Protein AF-G3IBC7-F1 (afdb_monomer)

pLDDT: mean 73.55, std 16.05, range [21.62, 95.5]

Organism: Cricetulus griseus (NCBI:txid10029)

Secondary structure (DSSP, 8-state):
--SSSS-S---TT--S--TT----HHHHHHHHHHHHHHHHHHHHHHHHHHHHHHS-TTTHHHHHHHHHHHHHHHHHHHHHHHHHHHHHS-HHHHHHIIIIIHHHHHHHHHHHHHHHHHH--SHHHHHHHHHHHHHHTSGGGGG-PPPHHHHHHTT-HHHHHHHHHHHHHHTT----S-SS-HHHHHHHHHSPP----GGGGGTSHHHHHHHHHHHHHHHHHHHHHHHHHHSGGGSSS-HHHHHHHHHHTHHHHHHHHHHHHHHS-HHHHHHHHHHHHHHHHHHGGGS-TT-HHHHHHHHHHHHHHHHHHHHHHHHHHHHHS-HHHHHHHHHHHHHHHHHHHHHHHHHHHGGGT-TTHHHHHHHHHHHHHHHHHTTSPP-TTSPPP-SGGGPPPP-------THHHHTTHHHHT----EEE---TTS---HHHHHSSS-EEEETTEEEE-SSEEE-HHHHHHHHHTTPPBTTTB-GGGSPEEE-SS-EEE--SS-SB-HHHHTT-SGGGTTHHHHHHHHHHHHHHHHHHHHHHHHHHH-HHHHHHHHHHHHHHHHHHHTT--SHHHHHHHHHHHHHHHHHHHHHHHHHHHHHS-HHHHHHIIIIIHHHHHHHHHHHHHHHHHH--BHHHHHHHHHHHHHHHTTHHHHPPPPHHHHHHTT-HHHHHHHHHHHHHHHT----S-SS-HHHHHHTTS--------TTHHHHSHHHHHHHHHHHHHHHHHHHHHHHHHHHGGGSSS-HHHHHHHHHHTHHHHHHHHHHHHHHS-HHHHHHHHHHHHHHHHHHGGGS-TT-HHHHHHHHHHHHHHHHHHHHHHHHHHHHHS-TTTHHHHHHHHHHHHHHHHHHHHHHHHHHHTT-HHHHHHHHHHHHHHHHHHHHHHHHHHHHHHHTT-

Foldseek 3Di:
DVVPDDDPDDPPPPPDDDPFDQQDPLLVVLLVLLLLLLLLLLLLLLLLVCLQVQDDPVCSVVSNVVSVVSNVVSVVCVLVSLVLSLLPHDPVVNLCCLQPRNQLSSLVSLLCNLVLCVVCVRSVVSSVVSCVVNVVSPCSVVSDQGRLVVCVVVLVNVSSVVVVVVSCVVVVHDDDPDPDDVVVSVVSVPDDDDDDDLCVCCVDPQSVVVLVLLLLLLQLLLLLQLLLLVCQCVQPDDSSVSSNLLSVLLNVLSVVLSVCVVPHWLLLLLLVLLLQLLVLLQCLVVDDPVPSVVSSVSSSSSNSSSSSSNSSSLVVLLQQDAPNCSSSSSVSSNVSSVNSNVCNVVLSVVCVVPVSRSSNVSSVSSNVSSVSSNQDDIRPPDDRHNDPVPGAGTDDDDAAQLLQLLLLLLQQLDAADKAQDDDPVQPADPQCVVQQFAWDQDPNDTDTDHFKGFDSVVRSVCRVVVHGAPPRDDSVPTDMDTRPVAMDGDPPQFVDHPCRLAVCDDVNVVLSLQLQLLLLLLLLQLLVVLVVCCLVVFLLVSLLVLLCQLLVLLLVLLVDPDSVSNSVSSSSNSSSSNSNLVSVLVLLLLPDDPVVNVCCQQQVNQLSNLVSLLVNLVLCRVHRHSSVSSVVSSVSSVVCNVCSVVRDTRLVSCVVVVVNVSSVVVVVVVCVSVVHDDDPDPDDPVVVVVVPPCPPLPPDDLCNCCVDPLSNLVLVLLLLLLLLLLLLQLLLQSLQCVQPDDSSVSSNLLSVL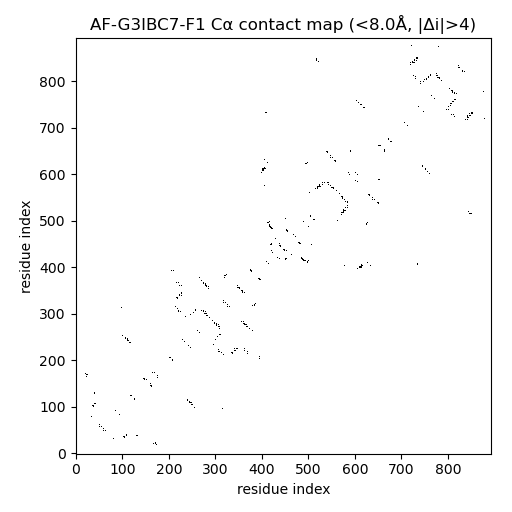LNVLSVVLVVCVVPPDLLCQLLVLLCQLLVLLVCLVVDDPVCSVVNSVSSSSNSSSSSSNNSSSLVVQLPVDDPSCSVVSSSVSNSSSSVSSSCNSVLSVVCVVPPVPVSSVVSNVSSVSNSVSSVVVVVSVVVCVVVPD

Radius of gyration: 34.57 Å; Cα contacts (8 Å, |Δi|>4): 1090; chains: 1; bounding box: 104×46×98 Å

Solvent-accessible surface area (backbone atoms only — not comparable to full-atom values): 47831 Å² total; per-residue (Å²): 133,86,87,78,81,85,78,97,81,74,73,97,78,83,82,80,76,80,96,80,73,87,70,58,68,73,48,49,58,51,43,55,54,56,36,53,44,45,17,34,49,41,37,43,50,57,51,53,69,53,40,74,80,71,40,60,84,92,49,28,69,59,54,47,48,53,46,48,53,57,44,47,57,54,56,64,48,46,60,53,52,57,47,48,50,46,75,72,40,54,81,79,52,27,56,48,42,68,39,46,49,56,49,42,30,36,22,50,21,42,36,47,45,36,57,52,49,68,77,38,73,51,67,68,61,34,52,50,64,47,45,51,59,46,60,71,43,56,71,52,60,83,73,59,78,80,55,48,68,56,28,48,76,70,69,39,50,70,63,25,49,53,53,52,53,53,50,27,60,73,68,74,43,90,72,70,96,72,88,70,60,72,69,59,55,53,54,58,70,70,55,80,81,80,86,81,56,74,70,58,51,59,69,44,72,62,49,28,50,55,46,54,53,42,26,51,47,33,15,51,49,27,22,42,43,45,23,56,65,66,39,35,66,79,44,86,75,59,47,50,59,42,40,25,51,62,16,54,42,41,43,59,18,33,53,49,38,50,55,47,67,73,78,50,55,51,36,60,50,45,17,49,31,19,37,50,9,10,51,38,25,49,51,46,76,76,58,59,84,90,48,51,69,57,46,52,50,34,50,49,53,14,48,26,18,36,48,20,33,58,60,48,47,62,56,52,48,51,50,64,33,22,66,86,48,22,66,57,48,50,49,53,24,49,54,31,21,50,56,16,49,70,51,10,62,60,44,43,53,43,31,79,83,37,76,58,49,31,39,46,56,41,10,52,52,30,34,51,46,17,58,55,37,64,40,52,57,74,53,61,96,53,82,71,28,66,45,85,86,62,48,76,66,65,64,86,80,90,74,76,44,61,24,36,68,74,56,44,58,60,64,36,55,37,77,63,62,57,33,56,43,78,64,84,85,59,80,57,48,73,66,49,64,72,59,41,43,50,71,39,79,56,96,92,40,82,40,70,38,57,58,42,25,47,41,61,73,63,51,41,52,41,38,73,72,69,54,48,77,73,76,76,40,69,68,87,78,56,61,71,36,66,50,83,80,41,70,44,69,49,60,86,81,39,75,41,25,59,27,71,75,69,62,39,50,68,98,37,37,68,52,48,40,46,42,55,21,38,21,29,50,17,29,44,52,16,51,60,52,40,52,59,47,24,74,73,69,35,36,48,58,45,24,53,53,22,44,49,46,20,32,51,34,44,53,55,42,54,69,48,87,47,72,67,58,31,38,54,33,41,17,48,22,21,18,14,51,40,22,31,53,51,30,48,51,52,39,49,47,59,66,40,54,82,74,56,25,54,48,40,69,60,46,46,59,53,44,36,24,26,52,16,31,37,49,37,34,57,50,47,69,78,35,36,37,41,52,62,35,45,51,61,63,32,50,64,50,61,62,50,58,64,44,63,82,72,57,75,67,36,41,60,59,29,46,78,70,69,40,46,72,61,23,48,54,53,51,49,52,49,27,62,69,72,73,44,87,69,66,96,68,88,70,65,72,70,69,55,60,66,70,61,57,82,74,70,77,73,80,78,51,82,65,61,50,62,67,43,72,68,51,26,53,53,48,53,44,44,28,54,44,33,20,46,52,28,24,52,48,46,23,54,64,60,39,32,62,77,45,83,74,59,42,50,59,42,40,28,51,57,21,54,41,40,45,61,18,40,53,50,38,56,50,34,62,75,78,38,63,60,67,59,43,43,52,49,24,40,50,47,18,47,56,40,57,71,50,53,83,75,56,61,88,85,47,52,68,58,54,52,53,41,54,45,49,20,51,25,15,41,47,22,29,55,65,49,45,65,58,52,48,47,68,77,35,60,83,92,52,14,68,60,51,44,49,54,25,51,52,35,18,33,55,19,41,32,49,12,43,54,56,44,56,51,47,74,71,76,37,70,73,55,50,60,48,49,53,48,48,49,38,51,47,41,53,50,42,50,51,47,51,53,48,51,51,50,49,44,67,71,65,74,116

Sequence (893 aa):
RELLQSNPYTGPSCLFYPSFVSPELFYISTLLVMVGKFGITSAYSMVYVYTAELYPTVVRNMGVGVSSTASRLGSILSPYFVYLGTEILSKSVRIIFSTLGVCTFFAIGYMVLPLFAYFIRDWQMLLLALTLPGVLCVPLWWFIPESPRWLISQRRFEEAEQIIQKAAKMNSIVAPTVIFDPLELQELNSLKQQKVFILDLFKTRNIATITVMSVMLWMLTSVGYFALSLNVPNLHGDIYLNCFLSGLIEVPAYFTAWLLLRKLPRRYIIAGVLFWGGGVLLLVQVVPEDYSFVSIGLVMLGKFGVTSAFSMLYVFTAELYPTLVRNMAVGTTSMASRVGSIIAPYFVYLGAYNRLLPYIVMGSLTVLIGIITLFFPESFGVALPENLEQMQKVRGASIIPNGFTGLSAVFLTASPEYRCLVPDTVNLSSAWRNHSIPLETKDGRQVPQKCRRYRLDTIANFSALGLEPGVDVDLEQLEQESCLDGWEYSKEIFLSTIVTEWDLVCQNDWKAPFTTSCFYVGVLLGSFISGQLSDRFGRKNVLFLTIGIHTGCSFLQVFSVSYEMFTALFTLVGLGHISNYVAAFVLGTEILSKSIRIIFATLGVCIFFAFGFMVLPLFAYFIRDWRMLQLAITMPGVLCAALWWFIPESPRWLVSQGRIKEAEVIIRRAAKTNGIVAPSTIFDVNEQEEDQNPKKAQSHHIFDLIRTGNIRILTIMSIILWLTISVGYFGLSLATPTLNGNIYLNCFLSAAVEVPAYVLAWLLLQHVTRRYSMAGSLFLGGSVLVLLPLVPSDYNFVSIGLVMLEKFGVTSAYSMLYVFTAELYPTLVRNMAVGITSMASRVGSIIAPYFVYLGEMHLVLSLNLLICLCFCMCVCAFVCVCVCVCVCVWCGV

Nearest PDB structures (foldseek):
  8sdz-assembly1_A  TM=9.045E-01  e=1.743E-19  Rattus norvegicus
  8sdy-assembly1_A  TM=8.748E-01  e=3.682E-18  Rattus norvegicus
  8sc3-assembly1_A  TM=8.742E-01  e=1.997E-17  Homo sapiens
  8sc6-assembly1_A  TM=8.751E-01  e=1.925E-17  Homo sapiens
  8wjq-assembly1_A  TM=7.932E-01  e=4.211E-19  Homo sapiens

Mean predicted aligned error: 17.08 Å

Structure (mmCIF, N/CA/C/O backbone):
data_AF-G3IBC7-F1
#
_entry.id   AF-G3IBC7-F1
#
loop_
_atom_site.group_PDB
_atom_site.id
_atom_site.type_symbol
_atom_site.label_atom_id
_atom_site.label_alt_id
_atom_site.label_comp_id
_atom_site.label_asym_id
_atom_site.label_entity_id
_atom_site.label_seq_id
_atom_site.pdbx_PDB_ins_code
_atom_site.Cartn_x
_atom_site.Cartn_y
_atom_site.Cartn_z
_atom_site.occupancy
_atom_site.B_iso_or_equiv
_atom_site.auth_seq_id
_atom_site.auth_comp_id
_atom_site.auth_asym_id
_atom_site.auth_atom_id
_atom_site.pdbx_PDB_model_num
ATOM 1 N N . ARG A 1 1 ? -54.655 -15.173 30.328 1.00 24.83 1 ARG A N 1
ATOM 2 C CA . ARG A 1 1 ? -54.856 -14.520 31.647 1.00 24.83 1 ARG A CA 1
ATOM 3 C C . ARG A 1 1 ? -53.629 -14.632 32.565 1.00 24.83 1 ARG A C 1
ATOM 5 O O . ARG A 1 1 ? -53.531 -13.809 33.455 1.00 24.83 1 ARG A O 1
ATOM 12 N N . GLU A 1 2 ? -52.659 -15.518 32.300 1.00 21.62 2 GLU A N 1
ATOM 13 C CA . GLU A 1 2 ? -51.397 -15.626 33.074 1.00 21.62 2 GLU A CA 1
ATOM 14 C C . GLU A 1 2 ? -50.178 -14.879 32.484 1.00 21.62 2 GLU A C 1
ATOM 16 O O . GLU A 1 2 ? -49.084 -14.968 33.020 1.00 21.62 2 GLU A O 1
ATOM 21 N N . LEU A 1 3 ? -50.339 -14.079 31.422 1.00 23.02 3 LEU A N 1
ATOM 22 C CA . LEU A 1 3 ? -49.256 -13.245 30.858 1.00 23.02 3 LEU A CA 1
ATOM 23 C C . LEU A 1 3 ? -49.231 -11.800 31.405 1.00 23.02 3 LEU A C 1
ATOM 25 O O . LEU A 1 3 ? -48.500 -10.963 30.889 1.00 23.02 3 LEU A O 1
ATOM 29 N N . LEU A 1 4 ? -50.034 -11.487 32.430 1.00 24.98 4 LEU A N 1
ATOM 30 C CA . LEU A 1 4 ? -50.280 -10.112 32.898 1.00 24.98 4 LEU A CA 1
ATOM 31 C C . LEU A 1 4 ? -49.642 -9.753 34.256 1.00 24.98 4 LEU A C 1
ATOM 33 O O . LEU A 1 4 ? -49.975 -8.709 34.803 1.00 24.98 4 LEU A O 1
ATOM 37 N N . GLN A 1 5 ? -48.738 -10.567 34.819 1.00 25.58 5 GLN A N 1
ATOM 38 C CA . GLN A 1 5 ? -48.266 -10.349 36.202 1.00 25.58 5 GLN A CA 1
ATOM 39 C C . GLN A 1 5 ? -46.749 -10.272 36.448 1.00 25.58 5 GLN A C 1
ATOM 41 O O . GLN A 1 5 ? -46.335 -10.317 37.601 1.00 25.58 5 GLN A O 1
ATOM 46 N N . SER A 1 6 ? -45.890 -10.057 35.445 1.00 24.44 6 SER A N 1
ATOM 47 C CA . SER A 1 6 ? -44.444 -9.943 35.725 1.00 24.44 6 SER A CA 1
ATOM 48 C C . SER A 1 6 ? -43.684 -8.933 34.858 1.00 24.44 6 SER A C 1
ATOM 50 O O . SER A 1 6 ? -42.980 -9.330 33.932 1.00 24.44 6 SER A O 1
ATOM 52 N N . ASN A 1 7 ? -43.795 -7.635 35.173 1.00 23.55 7 ASN A N 1
ATOM 53 C CA . ASN A 1 7 ? -42.642 -6.714 35.268 1.00 23.55 7 ASN A CA 1
ATOM 54 C C . ASN A 1 7 ? -43.084 -5.276 35.624 1.00 23.55 7 ASN A C 1
ATOM 56 O O . ASN A 1 7 ? -43.717 -4.635 34.790 1.00 23.55 7 ASN A O 1
ATOM 60 N N . PRO A 1 8 ? -42.718 -4.721 36.798 1.00 25.97 8 PRO A N 1
ATOM 61 C CA . PRO A 1 8 ? -43.035 -3.337 37.157 1.00 25.97 8 PRO A CA 1
ATOM 62 C C . PRO A 1 8 ? -41.930 -2.315 36.813 1.00 25.97 8 PRO A C 1
ATOM 64 O O . PRO A 1 8 ? -42.019 -1.169 37.238 1.00 25.97 8 PRO A O 1
ATOM 67 N N . TYR A 1 9 ? -40.901 -2.676 36.035 1.00 25.33 9 TYR A N 1
ATOM 68 C CA . TYR A 1 9 ? -39.824 -1.748 35.657 1.00 25.33 9 TYR A CA 1
ATOM 69 C C . TYR A 1 9 ? -39.389 -1.911 34.196 1.00 25.33 9 TYR A C 1
ATOM 71 O O . TYR A 1 9 ? -38.374 -2.532 33.892 1.00 25.33 9 TYR A O 1
ATOM 79 N N . THR A 1 10 ? -40.128 -1.292 33.281 1.00 25.89 10 THR A N 1
ATOM 80 C CA . THR A 1 10 ? -39.620 -0.951 31.946 1.00 25.89 10 THR A CA 1
ATOM 81 C C . THR A 1 10 ? -39.975 0.502 31.672 1.00 25.89 10 THR A C 1
ATOM 83 O O . THR A 1 10 ? -41.149 0.857 31.693 1.00 25.89 10 THR A O 1
ATOM 86 N N . GLY A 1 11 ? -38.955 1.342 31.463 1.00 24.94 11 GLY A N 1
ATOM 87 C CA . GLY A 1 11 ? -39.109 2.735 31.031 1.00 24.94 11 GLY A CA 1
ATOM 88 C C . GLY A 1 11 ? -39.822 2.862 29.671 1.00 24.94 11 GLY A C 1
ATOM 89 O O . GLY A 1 11 ? -40.254 1.850 29.116 1.00 24.94 11 GLY A O 1
ATOM 90 N N . PRO A 1 12 ? -39.935 4.080 29.107 1.00 25.73 12 PRO A N 1
ATOM 91 C CA . PRO A 1 12 ? -40.892 4.443 28.046 1.00 25.73 12 PRO A CA 1
ATOM 92 C C . PRO A 1 12 ? -40.567 3.877 26.643 1.00 25.73 12 PRO A C 1
ATOM 94 O O . PRO A 1 12 ? -40.816 4.507 25.620 1.00 25.73 12 PRO A O 1
ATOM 97 N N . SER A 1 13 ? -39.997 2.676 26.567 1.00 26.70 13 SER A N 1
ATOM 98 C CA . SER A 1 13 ? -39.532 2.012 25.346 1.00 26.70 13 SER A CA 1
ATOM 99 C C . SER A 1 13 ? -40.534 1.002 24.766 1.00 26.70 13 SER A C 1
ATOM 101 O O . SER A 1 13 ? -40.285 0.458 23.695 1.00 26.70 13 SER A O 1
ATOM 103 N N . CYS A 1 14 ? -41.665 0.732 25.431 1.00 26.02 14 CYS A N 1
ATOM 104 C CA . CYS A 1 14 ? -42.660 -0.265 24.996 1.00 26.02 14 CYS A CA 1
ATOM 105 C C . CYS A 1 14 ? -43.939 0.346 24.392 1.00 26.02 14 CYS A C 1
ATOM 107 O O . CYS A 1 14 ? -45.015 -0.220 24.537 1.00 26.02 14 CYS A O 1
ATOM 109 N N . LEU A 1 15 ? -43.838 1.487 23.703 1.00 31.64 15 LEU A N 1
ATOM 110 C CA . LEU A 1 15 ? -44.997 2.208 23.144 1.00 31.64 15 LEU A CA 1
ATOM 111 C C . LEU A 1 15 ? -45.269 1.953 21.650 1.00 31.64 15 LEU A C 1
ATOM 113 O O . LEU A 1 15 ? -46.119 2.605 21.053 1.00 31.64 15 LEU A O 1
ATOM 117 N N . PHE A 1 16 ? -44.578 1.006 21.008 1.00 38.16 16 PHE A N 1
ATOM 118 C CA . PHE A 1 16 ? -44.785 0.743 19.582 1.00 38.16 16 PHE A CA 1
ATOM 119 C C . PHE A 1 16 ? -45.219 -0.702 19.311 1.00 38.16 16 PHE A C 1
ATOM 121 O O . PHE A 1 16 ? -44.396 -1.616 19.298 1.00 38.16 16 PHE A O 1
ATOM 128 N N . TYR A 1 17 ? -46.513 -0.823 18.979 1.00 34.38 17 TYR A N 1
ATOM 129 C CA . TYR A 1 17 ? -47.296 -1.966 18.475 1.00 34.38 17 TYR A CA 1
ATOM 130 C C . TYR A 1 17 ? -48.001 -2.874 19.507 1.00 34.38 17 TYR A C 1
ATOM 132 O O . TYR A 1 17 ? -47.349 -3.693 20.156 1.00 34.38 17 TYR A O 1
ATOM 140 N N . PRO A 1 18 ? -49.352 -2.891 19.526 1.00 36.34 18 PRO A N 1
ATOM 141 C CA . PRO A 1 18 ? -50.099 -4.086 19.889 1.00 36.34 18 PRO A CA 1
ATOM 142 C C . PRO A 1 18 ? -49.799 -5.170 18.849 1.00 36.34 18 PRO A C 1
ATOM 144 O O . PRO A 1 18 ? -49.871 -4.940 17.643 1.00 36.34 18 PRO A O 1
ATOM 147 N N . SER A 1 19 ? -49.481 -6.371 19.305 1.00 36.56 19 SER A N 1
ATOM 148 C CA . SER A 1 19 ? -49.082 -7.553 18.526 1.00 36.56 19 SER A CA 1
ATOM 149 C C . SER A 1 19 ? -50.188 -8.135 17.617 1.00 36.56 19 SER A C 1
ATOM 151 O O . SER A 1 19 ? -50.142 -9.313 17.277 1.00 36.56 19 SER A O 1
ATOM 153 N N . PHE A 1 20 ? -51.203 -7.347 17.250 1.00 38.06 20 PHE A N 1
ATOM 154 C CA . PHE A 1 20 ? -52.511 -7.827 16.793 1.00 38.06 20 PHE A CA 1
ATOM 155 C C . PHE A 1 20 ? -52.730 -7.848 15.275 1.00 38.06 20 PHE A C 1
ATOM 157 O O . PHE A 1 20 ? -53.739 -8.384 14.830 1.00 38.06 20 PHE A O 1
ATOM 164 N N . VAL A 1 21 ? -51.817 -7.316 14.455 1.00 40.56 21 VAL A N 1
ATOM 165 C CA . VAL A 1 21 ? -51.998 -7.309 12.993 1.00 40.56 21 VAL A CA 1
ATOM 166 C C . VAL A 1 21 ? -50.759 -7.884 12.311 1.00 40.56 21 VAL A C 1
ATOM 168 O O . VAL A 1 21 ? -49.777 -7.178 12.098 1.00 40.56 21 VAL A O 1
ATOM 171 N N . SER A 1 22 ? -50.793 -9.173 11.963 1.00 40.56 22 SER A N 1
ATOM 172 C CA . SER A 1 22 ? -49.901 -9.771 10.962 1.00 40.56 22 SER A CA 1
ATOM 173 C C . SER A 1 22 ? -50.467 -9.456 9.572 1.00 40.56 22 SER A C 1
ATOM 175 O O . SER A 1 22 ? -51.454 -10.076 9.168 1.00 40.56 22 SER A O 1
ATOM 177 N N . PRO A 1 23 ? -49.924 -8.479 8.831 1.00 43.44 23 PRO A N 1
ATOM 178 C CA . PRO A 1 23 ? -50.575 -7.968 7.642 1.00 43.44 23 PRO A CA 1
ATOM 179 C C . PRO A 1 23 ? -49.882 -8.562 6.423 1.00 43.44 23 PRO A C 1
ATOM 181 O O . PRO A 1 23 ? -48.943 -7.979 5.885 1.00 43.44 23 PRO A O 1
ATOM 184 N N . GLU A 1 24 ? -50.301 -9.756 6.020 1.00 45.94 24 GLU A N 1
ATOM 185 C CA . GLU A 1 24 ? -49.695 -10.409 4.860 1.00 45.94 24 GLU A CA 1
ATOM 186 C C . GLU A 1 24 ? -50.375 -9.939 3.566 1.00 45.94 24 GLU A C 1
ATOM 188 O O . GLU A 1 24 ? -49.695 -9.447 2.674 1.00 45.94 24 GLU A O 1
ATOM 193 N N . LEU A 1 25 ? -51.710 -9.923 3.470 1.00 41.66 25 LEU A N 1
ATOM 194 C CA . LEU A 1 25 ? -52.388 -9.689 2.185 1.00 41.66 25 LEU A CA 1
ATOM 195 C C . LEU A 1 25 ? -52.315 -8.235 1.666 1.00 41.66 25 LEU A C 1
ATOM 197 O O . LEU A 1 25 ? -51.936 -8.013 0.516 1.00 41.66 25 LEU A O 1
ATOM 201 N N . PHE A 1 26 ? -52.645 -7.239 2.502 1.00 45.19 26 PHE A N 1
ATOM 202 C CA . PHE A 1 26 ? -52.656 -5.815 2.104 1.00 45.19 26 PHE A CA 1
ATOM 203 C C . PHE A 1 26 ? -51.265 -5.290 1.724 1.00 45.19 26 PHE A C 1
ATOM 205 O O . PHE A 1 26 ? -51.102 -4.494 0.793 1.00 45.19 26 PHE A O 1
ATOM 212 N N . TYR A 1 27 ? -50.235 -5.752 2.434 1.00 52.75 27 TYR A N 1
ATOM 213 C CA . TYR A 1 27 ? -48.878 -5.323 2.145 1.00 52.75 27 TYR A CA 1
ATOM 214 C C . TYR A 1 27 ? -48.242 -6.118 1.017 1.00 52.75 27 TYR A C 1
ATOM 216 O O . TYR A 1 27 ? -47.468 -5.504 0.300 1.00 52.75 27 TYR A O 1
ATOM 224 N N . ILE A 1 28 ? -48.615 -7.382 0.765 1.00 47.41 28 ILE A N 1
ATOM 225 C CA . ILE A 1 28 ? -48.155 -8.153 -0.407 1.00 47.41 28 ILE A CA 1
ATOM 226 C C . ILE A 1 28 ? -48.644 -7.537 -1.731 1.00 47.41 28 ILE A C 1
ATOM 228 O O . ILE A 1 28 ? -47.858 -7.446 -2.674 1.00 47.41 28 ILE A O 1
ATOM 232 N N . SER A 1 29 ? -49.889 -7.052 -1.824 1.00 43.81 29 SER A N 1
ATOM 233 C CA . SER A 1 29 ? -50.375 -6.374 -3.043 1.00 43.81 29 SER A CA 1
ATOM 234 C C . SER A 1 29 ? -49.649 -5.049 -3.296 1.00 43.81 29 SER A C 1
ATOM 236 O O . SER A 1 29 ? -49.268 -4.744 -4.424 1.00 43.81 29 SER A O 1
ATOM 238 N N . THR A 1 30 ? -49.388 -4.290 -2.231 1.00 49.41 30 THR A N 1
ATOM 239 C CA . THR A 1 30 ? -48.608 -3.045 -2.285 1.00 49.41 30 THR A CA 1
ATOM 240 C C . THR A 1 30 ? -47.125 -3.331 -2.594 1.00 49.41 30 THR A C 1
ATOM 242 O O . THR A 1 30 ? -46.487 -2.581 -3.333 1.00 49.41 30 THR A O 1
ATOM 245 N N . LEU A 1 31 ? -46.601 -4.468 -2.114 1.00 50.66 31 LEU A N 1
ATOM 246 C CA . LEU A 1 31 ? -45.272 -5.013 -2.410 1.00 50.66 31 LEU A CA 1
ATOM 247 C C . LEU A 1 31 ? -45.106 -5.257 -3.907 1.00 50.66 31 LEU A C 1
ATOM 249 O O . LEU A 1 31 ? -44.179 -4.730 -4.503 1.00 50.66 31 LEU A O 1
ATOM 253 N N . LEU A 1 32 ? -46.015 -6.028 -4.513 1.00 48.81 32 LEU A N 1
ATOM 254 C CA . LEU A 1 32 ? -45.979 -6.405 -5.930 1.00 48.81 32 LEU A CA 1
ATOM 255 C C . LEU A 1 32 ? -45.987 -5.172 -6.842 1.00 48.81 32 LEU A C 1
ATOM 257 O O . LEU A 1 32 ? -45.261 -5.120 -7.833 1.00 48.81 32 LEU A O 1
ATOM 261 N N . VAL A 1 33 ? -46.745 -4.147 -6.454 1.00 51.12 33 VAL A N 1
ATOM 262 C CA . VAL A 1 33 ? -46.835 -2.858 -7.148 1.00 51.12 33 VAL A CA 1
ATOM 263 C C . VAL A 1 33 ? -45.539 -2.038 -7.028 1.00 51.12 33 VAL A C 1
ATOM 265 O O . VAL A 1 33 ? -45.032 -1.532 -8.032 1.00 51.12 33 VAL A O 1
ATOM 268 N N . MET A 1 34 ? -44.954 -1.931 -5.828 1.00 51.91 34 MET A N 1
ATOM 269 C CA . MET A 1 34 ? -43.656 -1.260 -5.625 1.00 51.91 34 MET A CA 1
ATOM 270 C C . MET A 1 34 ? -42.511 -1.983 -6.345 1.00 51.91 34 MET A C 1
ATOM 272 O O . MET A 1 34 ? -41.606 -1.352 -6.891 1.00 51.91 34 MET A O 1
ATOM 276 N N . VAL A 1 35 ? -42.572 -3.310 -6.362 1.00 50.16 35 VAL A N 1
ATOM 277 C CA . VAL A 1 35 ? -41.579 -4.209 -6.948 1.00 50.16 35 VAL A CA 1
ATOM 278 C C . VAL A 1 35 ? -41.610 -4.166 -8.483 1.00 50.16 35 VAL A C 1
ATOM 280 O O . VAL A 1 35 ? -40.554 -4.054 -9.109 1.00 50.16 35 VAL A O 1
ATOM 283 N N . GLY A 1 36 ? -42.798 -4.128 -9.101 1.00 49.88 36 GLY A N 1
ATOM 284 C CA . GLY A 1 36 ? -42.951 -3.917 -10.548 1.00 49.88 36 GLY A CA 1
ATOM 285 C C . GLY A 1 36 ? -42.407 -2.560 -11.013 1.00 49.88 36 GLY A C 1
ATOM 286 O O . GLY A 1 36 ? -41.689 -2.482 -12.011 1.00 49.88 36 GLY A O 1
ATOM 287 N N . LYS A 1 37 ? -42.642 -1.497 -10.232 1.00 48.31 37 LYS A N 1
ATOM 288 C CA . LYS A 1 37 ? -42.073 -0.163 -10.484 1.00 48.31 37 LYS A CA 1
ATOM 289 C C . LYS A 1 37 ? -40.544 -0.161 -10.406 1.00 48.31 37 LYS A C 1
ATOM 291 O O . LYS A 1 37 ? -39.889 0.481 -11.225 1.00 48.31 37 LYS A O 1
ATOM 296 N N . PHE A 1 38 ? -39.949 -0.905 -9.474 1.00 50.03 38 PHE A N 1
ATOM 297 C CA . PHE A 1 38 ? -38.492 -0.979 -9.317 1.00 50.03 38 PHE A CA 1
ATOM 298 C C . PHE A 1 38 ? -37.798 -1.683 -10.497 1.00 50.03 38 PHE A C 1
ATOM 300 O O . PHE A 1 38 ? -36.776 -1.193 -10.979 1.00 50.03 38 PHE A O 1
ATOM 307 N N . GLY A 1 39 ? -38.374 -2.774 -11.018 1.00 49.50 39 GLY A N 1
ATOM 308 C CA . GLY A 1 39 ? -37.870 -3.471 -12.216 1.00 49.50 39 GLY A CA 1
ATOM 309 C C . GLY A 1 39 ? -37.895 -2.594 -13.476 1.00 49.50 39 GLY A C 1
ATOM 310 O O . GLY A 1 39 ? -36.964 -2.589 -14.276 1.00 49.50 39 GLY A O 1
ATOM 311 N N . ILE A 1 40 ? -38.920 -1.756 -13.598 1.00 48.28 40 ILE A N 1
ATOM 312 C CA . ILE A 1 40 ? -39.082 -0.806 -14.703 1.00 48.28 40 ILE A CA 1
ATOM 313 C C . ILE A 1 40 ? -38.109 0.385 -14.596 1.00 48.28 40 ILE A C 1
ATOM 315 O O . ILE A 1 40 ? -37.484 0.787 -15.577 1.00 48.28 40 ILE A O 1
ATOM 319 N N . THR A 1 41 ? -37.932 0.938 -13.393 1.00 50.03 41 THR A N 1
ATOM 320 C CA . THR A 1 41 ? -37.049 2.101 -13.163 1.00 50.03 41 THR A CA 1
ATOM 321 C C . THR A 1 41 ? -35.557 1.717 -13.222 1.00 50.03 41 THR A C 1
ATOM 323 O O . THR A 1 41 ? -34.694 2.549 -13.515 1.00 50.03 41 THR A O 1
ATOM 326 N N . SER A 1 42 ? -35.230 0.443 -12.978 1.00 49.25 42 SER A N 1
ATOM 327 C CA . SER A 1 42 ? -33.867 -0.102 -13.070 1.00 49.25 42 SER A CA 1
ATOM 328 C C . SER A 1 42 ? -33.432 -0.426 -14.500 1.00 49.25 42 SER A C 1
ATOM 330 O O . SER A 1 42 ? -32.302 -0.096 -14.860 1.00 49.25 42 SER A O 1
ATOM 332 N N . ALA A 1 43 ? -34.331 -0.941 -15.347 1.00 46.03 43 ALA A N 1
ATOM 333 C CA . ALA A 1 43 ? -34.090 -1.069 -16.789 1.00 46.03 43 ALA A CA 1
ATOM 334 C C . ALA A 1 43 ? -33.746 0.294 -17.430 1.00 46.03 43 ALA A C 1
ATOM 336 O O . ALA A 1 43 ? -32.812 0.402 -18.225 1.00 46.03 43 ALA A O 1
ATOM 337 N N . TYR A 1 44 ? -34.411 1.366 -16.984 1.00 49.47 44 TYR A N 1
ATOM 338 C CA . TYR A 1 44 ? -34.110 2.750 -17.369 1.00 49.47 44 TYR A CA 1
ATOM 339 C C . TYR A 1 44 ? -32.731 3.248 -16.872 1.00 49.47 44 TYR A C 1
ATOM 341 O O . TYR A 1 44 ? -32.040 3.998 -17.565 1.00 49.47 44 TYR A O 1
ATOM 349 N N . SER A 1 45 ? -32.278 2.786 -15.699 1.00 47.53 45 SER A N 1
ATOM 350 C CA . SER A 1 45 ? -30.979 3.161 -15.109 1.00 47.53 45 SER A CA 1
ATOM 351 C C . SER A 1 45 ? -29.771 2.552 -15.839 1.00 47.53 45 SER A C 1
ATOM 353 O O . SER A 1 45 ? -28.692 3.137 -15.810 1.00 47.53 45 SER A O 1
ATOM 355 N N . MET A 1 46 ? -29.933 1.402 -16.502 1.00 46.78 46 MET A N 1
ATOM 356 C CA . MET A 1 46 ? -28.883 0.781 -17.329 1.00 46.78 46 MET A CA 1
ATOM 357 C C . MET A 1 46 ? -28.746 1.471 -18.691 1.00 46.78 46 MET A C 1
ATOM 359 O O . MET A 1 46 ? -27.638 1.656 -19.187 1.00 46.78 46 MET A O 1
ATOM 363 N N . VAL A 1 47 ? -29.855 1.941 -19.264 1.00 45.69 47 VAL A N 1
ATOM 364 C CA . VAL A 1 47 ? -29.856 2.640 -20.561 1.00 45.69 47 VAL A CA 1
ATOM 365 C C . VAL A 1 47 ? -29.229 4.021 -20.465 1.00 45.69 47 VAL A C 1
ATOM 367 O O . VAL A 1 47 ? -28.527 4.430 -21.385 1.00 45.69 47 VAL A O 1
ATOM 370 N N . TYR A 1 48 ? -29.347 4.670 -19.301 1.00 47.00 48 TYR A N 1
ATOM 371 C CA . TYR A 1 48 ? -28.552 5.839 -18.918 1.00 47.00 48 TYR A CA 1
ATOM 372 C C . TYR A 1 48 ? -27.049 5.654 -19.188 1.00 47.00 48 TYR A C 1
ATOM 374 O O . TYR A 1 48 ? -26.420 6.588 -19.681 1.00 47.00 48 TYR A O 1
ATOM 382 N N . VAL A 1 49 ? -26.465 4.477 -18.937 1.00 46.41 49 VAL A N 1
ATOM 383 C CA . VAL A 1 49 ? -25.005 4.321 -19.043 1.00 46.41 49 VAL A CA 1
ATOM 384 C C . VAL A 1 49 ? -24.520 4.134 -20.485 1.00 46.41 49 VAL A C 1
ATOM 386 O O . VAL A 1 49 ? -23.424 4.572 -20.817 1.00 46.41 49 VAL A O 1
ATOM 389 N N . TYR A 1 50 ? -25.370 3.607 -21.371 1.00 49.09 50 TYR A N 1
ATOM 390 C CA . TYR A 1 50 ? -25.080 3.487 -22.807 1.00 49.09 50 TYR A CA 1
ATOM 391 C C . TYR A 1 50 ? -25.397 4.762 -23.603 1.00 49.09 50 TYR A C 1
ATOM 393 O O . TYR A 1 50 ? -25.023 4.880 -24.769 1.00 49.09 50 TYR A O 1
ATOM 401 N N . THR A 1 51 ? -26.047 5.759 -22.987 1.00 45.78 51 THR A N 1
ATOM 402 C CA . THR A 1 51 ? -26.419 6.994 -23.695 1.00 45.78 51 THR A CA 1
ATOM 403 C C . THR A 1 51 ? -25.225 7.785 -24.241 1.00 45.78 51 THR A C 1
ATOM 405 O O . THR A 1 51 ? -25.356 8.429 -25.280 1.00 45.78 51 THR A O 1
ATOM 408 N N . ALA A 1 52 ? -24.052 7.722 -23.602 1.00 39.56 52 ALA A N 1
ATOM 409 C CA . ALA A 1 52 ? -22.866 8.455 -24.053 1.00 39.56 52 ALA A CA 1
ATOM 410 C C . ALA A 1 52 ? -22.342 7.979 -25.421 1.00 39.56 52 ALA A C 1
ATOM 412 O O . ALA A 1 52 ? -21.784 8.785 -26.165 1.00 39.56 52 ALA A O 1
ATOM 413 N N . GLU A 1 53 ? -22.558 6.712 -25.774 1.00 47.69 53 GLU A N 1
ATOM 414 C CA . GLU A 1 53 ? -22.162 6.157 -27.075 1.00 47.69 53 GLU A CA 1
ATOM 415 C C . GLU A 1 53 ? -23.220 6.384 -28.164 1.00 47.69 53 GLU A C 1
ATOM 417 O O . GLU A 1 53 ? -22.895 6.424 -29.346 1.00 47.69 53 GLU A O 1
ATOM 422 N N . LEU A 1 54 ? -24.474 6.614 -27.764 1.00 47.00 54 LEU A N 1
ATOM 423 C CA . LEU A 1 54 ? -25.628 6.724 -28.660 1.00 47.00 54 LEU A CA 1
ATOM 424 C C . LEU A 1 54 ? -25.875 8.147 -29.192 1.00 47.00 54 LEU A C 1
ATOM 426 O O . LEU A 1 54 ? -26.440 8.311 -30.272 1.00 47.00 54 LEU A O 1
ATOM 430 N N . TYR A 1 55 ? -25.452 9.191 -28.467 1.00 43.78 55 TYR A N 1
ATOM 431 C CA . TYR A 1 55 ? -25.666 10.577 -28.899 1.00 43.78 55 TYR A CA 1
ATOM 432 C C . TYR A 1 55 ? -24.553 11.102 -29.834 1.00 43.78 55 TYR A C 1
ATOM 434 O O . TYR A 1 55 ? -23.363 10.935 -29.520 1.00 43.78 55 TYR A O 1
ATOM 442 N N . PRO A 1 56 ? -24.903 11.853 -30.904 1.00 44.53 56 PRO A N 1
ATOM 443 C CA . PRO A 1 56 ? -23.949 12.659 -31.669 1.00 44.53 56 PRO A CA 1
ATOM 444 C C . PRO A 1 56 ? -23.227 13.655 -30.755 1.00 44.53 56 PRO A C 1
ATOM 446 O O . PRO A 1 56 ? -23.839 14.209 -29.838 1.00 44.53 56 PRO A O 1
ATOM 449 N N . THR A 1 57 ? -21.946 13.927 -31.017 1.00 49.03 57 THR A N 1
ATOM 450 C CA . THR A 1 57 ? -21.072 14.778 -30.177 1.00 49.03 57 THR A CA 1
ATOM 451 C C . THR A 1 57 ? -21.695 16.125 -29.800 1.00 49.03 57 THR A C 1
ATOM 453 O O . THR A 1 57 ? -21.511 16.586 -28.677 1.00 49.03 57 THR A O 1
ATOM 456 N N . VAL A 1 58 ? -22.490 16.713 -30.697 1.00 42.31 58 VAL A N 1
ATOM 457 C CA . VAL A 1 58 ? -23.115 18.036 -30.535 1.00 42.31 58 VAL A CA 1
ATOM 458 C C . VAL A 1 58 ? -24.239 18.052 -29.486 1.00 42.31 58 VAL A C 1
ATOM 460 O O . VAL A 1 58 ? -24.439 19.061 -28.817 1.00 42.31 58 VAL A O 1
ATOM 463 N N . VAL A 1 59 ? -24.958 16.940 -29.297 1.00 40.22 59 VAL A N 1
ATOM 464 C CA . VAL A 1 59 ? -26.143 16.860 -28.409 1.00 40.22 59 VAL A CA 1
ATOM 465 C C . VAL A 1 59 ? -25.920 15.946 -27.202 1.00 40.22 59 VAL A C 1
ATOM 467 O O . VAL A 1 59 ? -26.737 15.912 -26.281 1.00 40.22 59 VAL A O 1
ATOM 470 N N . ARG A 1 60 ? -24.785 15.238 -27.177 1.00 49.97 60 ARG A N 1
ATOM 471 C CA . ARG A 1 60 ? -24.400 14.256 -26.157 1.00 49.97 60 ARG A CA 1
ATOM 472 C C . ARG A 1 60 ? -24.484 14.803 -24.744 1.00 49.97 60 ARG A C 1
ATOM 474 O O . ARG A 1 60 ? -25.123 14.189 -23.901 1.00 49.97 60 ARG A O 1
ATOM 481 N N . ASN A 1 61 ? -23.932 15.983 -24.492 1.00 40.81 61 ASN A N 1
ATOM 482 C CA . ASN A 1 61 ? -23.913 16.550 -23.142 1.00 40.81 61 ASN A CA 1
ATOM 483 C C . ASN A 1 61 ? -25.318 16.918 -22.634 1.00 40.81 61 ASN A C 1
ATOM 485 O O . ASN A 1 61 ? -25.612 16.742 -21.454 1.00 40.81 61 ASN A O 1
ATOM 489 N N . MET A 1 62 ? -26.206 17.374 -23.523 1.00 38.88 62 MET A N 1
ATOM 490 C CA . MET A 1 62 ? -27.575 17.758 -23.169 1.00 38.88 62 MET A CA 1
ATOM 491 C C . MET A 1 62 ? -28.483 16.530 -23.010 1.00 38.88 62 MET A C 1
ATOM 493 O O . MET A 1 62 ? -29.207 16.429 -22.021 1.00 38.88 62 MET A O 1
ATOM 497 N N . GLY A 1 63 ? -28.386 15.558 -23.922 1.00 41.72 63 GLY A N 1
ATOM 498 C CA . GLY A 1 63 ? -29.116 14.289 -23.850 1.00 41.72 63 GLY A CA 1
ATOM 499 C C . GLY A 1 63 ? -28.711 13.433 -22.647 1.00 41.72 63 GLY A C 1
ATOM 500 O O . GLY A 1 63 ? -29.579 12.908 -21.949 1.00 41.72 63 GLY A O 1
ATOM 501 N N . VAL A 1 64 ? -27.408 13.365 -22.343 1.00 45.59 64 VAL A N 1
ATOM 502 C CA . VAL A 1 64 ? -26.873 12.740 -21.119 1.00 45.59 64 VAL A CA 1
ATOM 503 C C . VAL A 1 64 ? -27.307 13.519 -19.873 1.00 45.59 64 VAL A C 1
ATOM 505 O O . VAL A 1 64 ? -27.635 12.906 -18.862 1.00 45.59 64 VAL A O 1
ATOM 508 N N . GLY A 1 65 ? -27.368 14.855 -19.924 1.00 37.22 65 GLY A N 1
ATOM 509 C CA . GLY A 1 65 ? -27.824 15.698 -18.811 1.00 37.22 65 GLY A CA 1
ATOM 510 C C . GLY A 1 65 ? -29.297 15.493 -18.432 1.00 37.22 65 GLY A C 1
ATOM 511 O O . GLY A 1 65 ? -29.627 15.345 -17.250 1.00 37.22 65 GLY A O 1
ATOM 512 N N . VAL A 1 66 ? -30.188 15.428 -19.423 1.00 41.97 66 VAL A N 1
ATOM 513 C CA . VAL A 1 66 ? -31.631 15.203 -19.221 1.00 41.97 66 VAL A CA 1
ATOM 514 C C . VAL A 1 66 ? -31.914 13.761 -18.779 1.00 41.97 66 VAL A C 1
ATOM 516 O O . VAL A 1 66 ? -32.647 13.557 -17.807 1.00 41.97 66 VAL A O 1
ATOM 519 N N . SER A 1 67 ? -31.276 12.760 -19.403 1.00 42.25 67 SER A N 1
ATOM 520 C CA . SER A 1 67 ? -31.420 11.347 -19.009 1.00 42.25 67 SER A CA 1
ATOM 521 C C . SER A 1 67 ? -30.854 11.077 -17.606 1.00 42.25 67 SER A C 1
ATOM 523 O O . SER A 1 67 ? -31.495 10.394 -16.802 1.00 42.25 67 SER A O 1
ATOM 525 N N . SER A 1 68 ? -29.718 11.701 -17.263 1.00 40.00 68 SER A N 1
ATOM 526 C CA . SER A 1 68 ? -29.131 11.755 -15.914 1.00 40.00 68 SER A CA 1
ATOM 527 C C . SER A 1 68 ? -30.136 12.272 -14.887 1.00 40.00 68 SER A C 1
ATOM 529 O O . SER A 1 68 ? -30.326 11.654 -13.842 1.00 40.00 68 SER A O 1
ATOM 531 N N . THR A 1 69 ? -30.815 13.381 -15.178 1.00 39.28 69 THR A N 1
ATOM 532 C CA . THR A 1 69 ? -31.733 14.033 -14.230 1.00 39.28 69 THR A CA 1
ATOM 533 C C . THR A 1 69 ? -32.970 13.171 -13.959 1.00 39.28 69 THR A C 1
ATOM 535 O O . THR A 1 69 ? -33.362 12.983 -12.806 1.00 39.28 69 THR A O 1
ATOM 538 N N . ALA A 1 70 ? -33.530 12.551 -14.999 1.00 41.00 70 ALA A N 1
ATOM 539 C CA . ALA A 1 70 ? -34.678 11.655 -14.878 1.00 41.00 70 ALA A CA 1
ATOM 540 C C . ALA A 1 70 ? -34.323 10.296 -14.231 1.00 41.00 70 ALA A C 1
ATOM 542 O O . ALA A 1 70 ? -35.102 9.776 -13.433 1.00 41.00 70 ALA A O 1
ATOM 543 N N . SER A 1 71 ? -33.133 9.736 -14.499 1.00 45.28 71 SER A N 1
ATOM 544 C CA . SER A 1 71 ? -32.640 8.507 -13.835 1.00 45.28 71 SER A CA 1
ATOM 545 C C . SER A 1 71 ? -32.400 8.752 -12.343 1.00 45.28 71 SER A C 1
ATOM 547 O O . SER A 1 71 ? -32.769 7.948 -11.480 1.00 45.28 71 SER A O 1
ATOM 549 N N . ARG A 1 72 ? -31.894 9.947 -12.013 1.00 46.56 72 ARG A N 1
ATOM 550 C CA . ARG A 1 72 ? -31.671 10.386 -10.634 1.00 46.56 72 ARG A CA 1
ATOM 551 C C . ARG A 1 72 ? -32.974 10.554 -9.850 1.00 46.56 72 ARG A C 1
ATOM 553 O O . ARG A 1 72 ? -33.007 10.111 -8.706 1.00 46.56 72 ARG A O 1
ATOM 560 N N . LEU A 1 73 ? -34.054 11.060 -10.450 1.00 39.91 73 LEU A N 1
ATOM 561 C CA . LEU A 1 73 ? -35.390 11.120 -9.826 1.00 39.91 73 LEU A CA 1
ATOM 562 C C . LEU A 1 73 ? -35.914 9.733 -9.407 1.00 39.91 73 LEU A C 1
ATOM 564 O O . LEU A 1 73 ? -36.386 9.569 -8.282 1.00 39.91 73 LEU A O 1
ATOM 568 N N . GLY A 1 74 ? -35.753 8.713 -10.256 1.00 44.72 74 GLY A N 1
ATOM 569 C CA . GLY A 1 74 ? -36.101 7.325 -9.917 1.00 44.72 74 GLY A CA 1
ATOM 570 C C . GLY A 1 74 ? -35.241 6.744 -8.787 1.00 44.72 74 GLY A C 1
ATOM 571 O O . GLY A 1 74 ? -35.742 6.055 -7.898 1.00 44.72 74 GLY A O 1
ATOM 572 N N . SER A 1 75 ? -33.949 7.083 -8.768 1.00 47.44 75 SER A N 1
ATOM 573 C CA . SER A 1 75 ? -33.011 6.639 -7.729 1.00 47.44 75 SER A CA 1
ATOM 574 C C . SER A 1 75 ? -33.177 7.350 -6.379 1.00 47.44 75 SER A C 1
ATOM 576 O O . SER A 1 75 ? -32.859 6.757 -5.356 1.00 47.44 75 SER A O 1
ATOM 578 N N . ILE A 1 76 ? -33.700 8.582 -6.350 1.00 43.78 76 ILE A N 1
ATOM 579 C CA . ILE A 1 76 ? -34.015 9.325 -5.114 1.00 43.78 76 ILE A CA 1
ATOM 580 C C . ILE A 1 76 ? -35.216 8.693 -4.399 1.00 43.78 76 ILE A C 1
ATOM 582 O O . ILE A 1 76 ? -35.255 8.632 -3.172 1.00 43.78 76 ILE A O 1
ATOM 586 N N . LEU A 1 77 ? -36.174 8.169 -5.165 1.00 45.28 77 LEU A N 1
ATOM 587 C CA . LEU A 1 77 ? -37.368 7.511 -4.633 1.00 45.28 77 LEU A CA 1
ATOM 588 C C . LEU A 1 77 ? -37.102 6.064 -4.174 1.00 45.28 77 LEU A C 1
ATOM 590 O O . LEU A 1 77 ? -37.821 5.538 -3.329 1.00 45.28 77 LEU A O 1
ATOM 594 N N . SER A 1 78 ? -36.060 5.414 -4.698 1.00 50.44 78 SER A N 1
ATOM 595 C CA . SER A 1 78 ? -35.729 4.009 -4.417 1.00 50.44 78 SER A CA 1
ATOM 596 C C . SER A 1 78 ? -35.455 3.713 -2.925 1.00 50.44 78 SER A C 1
ATOM 598 O O . SER A 1 78 ? -36.101 2.813 -2.378 1.00 50.44 78 SER A O 1
ATOM 600 N N . PRO A 1 79 ? -34.600 4.483 -2.216 1.00 50.75 79 PRO A N 1
ATOM 601 C CA . PRO A 1 79 ? -34.378 4.317 -0.782 1.00 50.75 79 PRO A CA 1
ATOM 602 C C . PRO A 1 79 ? -35.641 4.579 0.032 1.00 50.75 79 PRO A C 1
ATOM 604 O O . PRO A 1 79 ? -35.871 3.892 1.022 1.00 50.75 79 PRO A O 1
ATOM 607 N N . TYR A 1 80 ? -36.475 5.530 -0.402 1.00 53.53 80 TYR A N 1
ATOM 608 C CA . TYR A 1 80 ? -37.748 5.836 0.246 1.00 53.53 80 TYR A CA 1
ATOM 609 C C . TYR A 1 80 ? -38.714 4.642 0.176 1.00 53.53 80 TYR A C 1
ATOM 611 O O . TYR A 1 80 ? -39.299 4.286 1.193 1.00 53.53 80 TYR A O 1
ATOM 619 N N . PHE A 1 81 ? -38.807 3.937 -0.958 1.00 53.78 81 PHE A N 1
ATOM 620 C CA . PHE A 1 81 ? -39.645 2.734 -1.078 1.00 53.78 81 PHE A CA 1
ATOM 621 C C . PHE A 1 81 ? -39.094 1.517 -0.328 1.00 53.78 81 PHE A C 1
ATOM 623 O O . PHE A 1 81 ? -39.861 0.797 0.312 1.00 53.78 81 PHE A O 1
ATOM 630 N N . VAL A 1 82 ? -37.774 1.291 -0.359 1.00 54.59 82 VAL A N 1
ATOM 631 C CA . VAL A 1 82 ? -37.134 0.245 0.462 1.00 54.59 82 VAL A CA 1
ATOM 632 C C . VAL A 1 82 ? -37.418 0.508 1.939 1.00 54.59 82 VAL A C 1
ATOM 634 O O . VAL A 1 82 ? -37.773 -0.407 2.681 1.00 54.59 82 VAL A O 1
ATOM 637 N N . TYR A 1 83 ? -37.319 1.770 2.352 1.00 56.47 83 TYR A N 1
ATOM 638 C CA . TYR A 1 83 ? -37.576 2.195 3.716 1.00 56.47 83 TYR A CA 1
ATOM 639 C C . TYR A 1 83 ? -39.043 2.014 4.110 1.00 56.47 83 TYR A C 1
ATOM 641 O O . TYR A 1 83 ? -39.318 1.321 5.089 1.00 56.47 83 TYR A O 1
ATOM 649 N N . LEU A 1 84 ? -39.969 2.531 3.300 1.00 54.69 84 LEU A N 1
ATOM 650 C CA . LEU A 1 84 ? -41.411 2.385 3.478 1.00 54.69 84 LEU A CA 1
ATOM 651 C C . LEU A 1 84 ? -41.796 0.906 3.608 1.00 54.69 84 LEU A C 1
ATOM 653 O O . LEU A 1 84 ? -42.442 0.524 4.579 1.00 54.69 84 LEU A O 1
ATOM 657 N N . GLY A 1 85 ? -41.296 0.043 2.717 1.00 54.38 85 GLY A N 1
ATOM 658 C CA . GLY A 1 85 ? -41.508 -1.401 2.805 1.00 54.38 85 GLY A CA 1
ATOM 659 C C . GLY A 1 85 ? -40.895 -2.021 4.064 1.00 54.38 85 GLY A C 1
ATOM 660 O O . GLY A 1 85 ? -41.530 -2.844 4.718 1.00 54.38 85 GLY A O 1
ATOM 661 N N . THR A 1 86 ? -39.700 -1.602 4.491 1.00 52.66 86 THR A N 1
ATOM 662 C CA . THR A 1 86 ? -39.128 -2.115 5.746 1.00 52.66 86 THR A CA 1
ATOM 663 C C . THR A 1 86 ? -39.931 -1.691 6.975 1.00 52.66 86 THR A C 1
ATOM 665 O O . THR A 1 86 ? -40.081 -2.499 7.889 1.00 52.66 86 THR A O 1
ATOM 668 N N . GLU A 1 87 ? -40.452 -0.465 7.033 1.00 52.25 87 GLU A N 1
ATOM 669 C CA . GLU A 1 87 ? -41.245 0.042 8.163 1.00 52.25 87 GLU A CA 1
ATOM 670 C C . GLU A 1 87 ? -42.618 -0.613 8.278 1.00 52.25 87 GLU A C 1
ATOM 672 O O . GLU A 1 87 ? -43.124 -0.798 9.387 1.00 52.25 87 GLU A O 1
ATOM 677 N N . ILE A 1 88 ? -43.181 -0.964 7.129 1.00 52.00 88 ILE A N 1
ATOM 678 C CA . ILE A 1 88 ? -44.499 -1.561 6.975 1.00 52.00 88 ILE A CA 1
ATOM 679 C C . ILE A 1 88 ? -44.494 -3.069 7.283 1.00 52.00 88 ILE A C 1
ATOM 681 O O . ILE A 1 88 ? -45.450 -3.589 7.858 1.00 52.00 88 ILE A O 1
ATOM 685 N N . LEU A 1 89 ? -43.426 -3.781 6.912 1.00 53.41 89 LEU A N 1
ATOM 686 C CA . LEU A 1 89 ? -43.364 -5.245 6.978 1.00 53.41 89 LEU A CA 1
ATOM 687 C C . LEU A 1 89 ? -42.875 -5.772 8.337 1.00 53.41 89 LEU A C 1
ATOM 689 O O . LEU A 1 89 ? -42.048 -5.164 9.023 1.00 53.41 89 LEU A O 1
ATOM 693 N N . SER A 1 90 ? -43.344 -6.970 8.701 1.00 50.38 90 SER A N 1
ATOM 694 C CA . SER A 1 90 ? -42.905 -7.691 9.904 1.00 50.38 90 SER A CA 1
ATOM 695 C C . SER A 1 90 ? -41.420 -8.092 9.826 1.00 50.38 90 SER A C 1
ATOM 697 O O . SER A 1 90 ? -40.844 -8.194 8.740 1.00 50.38 90 SER A O 1
ATOM 699 N N . LYS A 1 91 ? -40.770 -8.349 10.976 1.00 52.25 91 LYS A N 1
ATOM 700 C CA . LYS A 1 91 ? -39.321 -8.660 11.049 1.00 52.25 91 LYS A CA 1
ATOM 701 C C . LYS A 1 91 ? -38.894 -9.802 10.108 1.00 52.25 91 LYS A C 1
ATOM 703 O O . LYS A 1 91 ? -37.852 -9.692 9.468 1.00 52.25 91 LYS A O 1
ATOM 708 N N . SER A 1 92 ? -39.697 -10.861 10.004 1.00 52.09 92 SER A N 1
ATOM 709 C CA . SER A 1 92 ? -39.408 -12.041 9.174 1.00 52.09 92 SER A CA 1
ATOM 710 C C . SER A 1 92 ? -39.524 -11.751 7.674 1.00 52.09 92 SER A C 1
ATOM 712 O O . SER A 1 92 ? -38.725 -12.248 6.882 1.00 52.09 92 SER A O 1
ATOM 714 N N . VAL A 1 93 ? -40.480 -10.901 7.287 1.00 57.62 93 VAL A N 1
ATOM 715 C CA . VAL A 1 93 ? -40.759 -10.550 5.885 1.00 57.62 93 VAL A CA 1
ATOM 716 C C . VAL A 1 93 ? -39.848 -9.418 5.397 1.00 57.62 93 VAL A C 1
ATOM 718 O O . VAL A 1 93 ? -39.471 -9.395 4.229 1.00 57.62 93 VAL A O 1
ATOM 721 N N . ARG A 1 94 ? -39.393 -8.531 6.294 1.00 56.59 94 ARG A N 1
ATOM 722 C CA . ARG A 1 94 ? -38.473 -7.422 5.987 1.00 56.59 94 ARG A CA 1
ATOM 723 C C . ARG A 1 94 ? -37.188 -7.897 5.308 1.00 56.59 94 ARG A C 1
ATOM 725 O O . ARG A 1 94 ? -36.781 -7.299 4.320 1.00 56.59 94 ARG A O 1
ATOM 732 N N . ILE A 1 95 ? -36.570 -8.963 5.822 1.00 58.44 95 ILE A N 1
ATOM 733 C CA . ILE A 1 95 ? -35.321 -9.506 5.264 1.00 58.44 95 ILE A CA 1
ATOM 734 C C . ILE A 1 95 ? -35.570 -10.067 3.860 1.00 58.44 95 ILE A C 1
ATOM 736 O O . ILE A 1 95 ? -34.784 -9.813 2.951 1.00 58.44 95 ILE A O 1
ATOM 740 N N . ILE A 1 96 ? -36.677 -10.789 3.665 1.00 62.06 96 ILE A N 1
ATOM 741 C CA . ILE A 1 96 ? -37.061 -11.365 2.368 1.00 62.06 96 ILE A CA 1
ATOM 742 C C . ILE A 1 96 ? -37.328 -10.250 1.349 1.00 62.06 96 ILE A C 1
ATOM 744 O O . ILE A 1 96 ? -36.836 -10.308 0.227 1.00 62.06 96 ILE A O 1
ATOM 748 N N . PHE A 1 97 ? -38.036 -9.194 1.748 1.00 61.66 97 PHE A N 1
ATOM 749 C CA . PHE A 1 97 ? -38.315 -8.052 0.883 1.00 61.66 97 PHE A CA 1
ATOM 750 C C . PHE A 1 97 ? -37.050 -7.270 0.505 1.00 61.66 97 PHE A C 1
ATOM 752 O O . PHE A 1 97 ? -36.837 -6.990 -0.673 1.00 61.66 97 PHE A O 1
ATOM 759 N N . SER A 1 98 ? -36.191 -6.951 1.479 1.00 57.44 98 SER A N 1
ATOM 760 C CA . SER A 1 98 ? -35.014 -6.110 1.241 1.00 57.44 98 SER A CA 1
ATOM 761 C C . SER A 1 98 ? -33.914 -6.812 0.445 1.00 57.44 98 SER A C 1
ATOM 763 O O . SER A 1 98 ? -33.182 -6.143 -0.272 1.00 57.44 98 SER A O 1
ATOM 765 N N . THR A 1 99 ? -33.768 -8.135 0.591 1.00 57.59 99 THR A N 1
ATOM 766 C CA . THR A 1 99 ? -32.690 -8.903 -0.064 1.00 57.59 99 THR A CA 1
ATOM 767 C C . THR A 1 99 ? -33.156 -9.662 -1.300 1.00 57.59 99 THR A C 1
ATOM 769 O O . THR A 1 99 ? -32.458 -9.662 -2.306 1.00 57.59 99 THR A O 1
ATOM 772 N N . LEU A 1 100 ? -34.337 -10.285 -1.254 1.00 61.16 100 LEU A N 1
ATOM 773 C CA . LEU A 1 100 ? -34.865 -11.064 -2.370 1.00 61.16 100 LEU A CA 1
ATOM 774 C C . LEU A 1 100 ? -35.764 -10.194 -3.250 1.00 61.16 100 LEU A C 1
ATOM 776 O O . LEU A 1 100 ? -35.535 -10.107 -4.448 1.00 61.16 100 LEU A O 1
ATOM 780 N N . GLY A 1 101 ? -36.750 -9.511 -2.664 1.00 61.50 101 GLY A N 1
ATOM 781 C CA . GLY A 1 101 ? -37.800 -8.801 -3.403 1.00 61.50 101 GLY A CA 1
ATOM 782 C C . GLY A 1 101 ? -37.304 -7.630 -4.256 1.00 61.50 101 GLY A C 1
ATOM 783 O O . GLY A 1 101 ? -37.623 -7.555 -5.431 1.00 61.50 101 GLY A O 1
ATOM 784 N N . VAL A 1 102 ? -36.507 -6.713 -3.711 1.00 59.81 102 VAL A N 1
ATOM 785 C CA . VAL A 1 102 ? -36.067 -5.523 -4.473 1.00 59.81 102 VAL A CA 1
ATOM 786 C C . VAL A 1 102 ? -34.950 -5.859 -5.471 1.00 59.81 102 VAL A C 1
ATOM 788 O O . VAL A 1 102 ? -34.942 -5.362 -6.596 1.00 59.81 102 VAL A O 1
ATOM 791 N N . CYS A 1 103 ? -34.020 -6.733 -5.083 1.00 65.12 103 CYS A N 1
ATOM 792 C CA . CYS A 1 103 ? -32.831 -7.043 -5.876 1.00 65.12 103 CYS A CA 1
ATOM 793 C C . CYS A 1 103 ? -33.104 -8.033 -7.023 1.00 65.12 103 CYS A C 1
ATOM 795 O O . CYS A 1 103 ? -32.580 -7.854 -8.118 1.00 65.12 103 CYS A O 1
ATOM 797 N N . THR A 1 104 ? -33.972 -9.037 -6.842 1.00 64.25 104 THR A N 1
ATOM 798 C CA . THR A 1 104 ? -34.277 -9.981 -7.940 1.00 64.25 104 THR A CA 1
ATOM 799 C C . THR A 1 104 ? -35.011 -9.319 -9.102 1.00 64.25 104 THR A C 1
ATOM 801 O O . THR A 1 104 ? -34.760 -9.666 -10.250 1.00 64.25 104 THR A O 1
ATOM 804 N N . PHE A 1 105 ? -35.854 -8.319 -8.847 1.00 65.69 105 PHE A N 1
ATOM 805 C CA . PHE A 1 105 ? -36.549 -7.601 -9.917 1.00 65.69 105 PHE A CA 1
ATOM 806 C C . PHE A 1 105 ? -35.640 -6.632 -10.673 1.00 65.69 105 PHE A C 1
ATOM 808 O O . PHE A 1 105 ? -35.859 -6.413 -11.863 1.00 65.69 105 PHE A O 1
ATOM 815 N N . PHE A 1 106 ? -34.589 -6.118 -10.026 1.00 70.38 106 PHE A N 1
ATOM 816 C CA . PHE A 1 106 ? -33.500 -5.430 -10.720 1.00 70.38 106 PHE A CA 1
ATOM 817 C C . PHE A 1 106 ? -32.808 -6.378 -11.713 1.00 70.38 106 PHE A C 1
ATOM 819 O O . PHE A 1 106 ? -32.668 -6.040 -12.887 1.00 70.38 106 PHE A O 1
ATOM 826 N N . ALA A 1 107 ? -32.468 -7.597 -11.277 1.00 70.50 107 ALA A N 1
ATOM 827 C CA . ALA A 1 107 ? -31.868 -8.610 -12.145 1.00 70.50 107 ALA A CA 1
ATOM 828 C C . ALA A 1 107 ? -32.802 -9.015 -13.300 1.00 70.50 107 ALA A C 1
ATOM 830 O O . ALA A 1 107 ? -32.355 -9.138 -14.437 1.00 70.50 107 ALA A O 1
ATOM 831 N N . ILE A 1 108 ? -34.110 -9.158 -13.043 1.00 71.81 108 ILE A N 1
ATOM 832 C CA . ILE A 1 108 ? -35.113 -9.429 -14.087 1.00 71.81 108 ILE A CA 1
ATOM 833 C C . ILE A 1 108 ? -35.166 -8.286 -15.104 1.00 71.81 108 ILE A C 1
ATOM 835 O O . ILE A 1 108 ? -35.108 -8.546 -16.303 1.00 71.81 108 ILE A O 1
ATOM 839 N N . GLY A 1 109 ? -35.211 -7.029 -14.655 1.00 70.25 109 GLY A N 1
ATOM 840 C CA . GLY A 1 109 ? -35.151 -5.869 -15.550 1.00 70.25 109 GLY A CA 1
ATOM 841 C C . GLY A 1 109 ? -33.872 -5.851 -16.392 1.00 70.25 109 GLY A C 1
ATOM 842 O O . GLY A 1 109 ? -33.921 -5.585 -17.593 1.00 70.25 109 GLY A O 1
ATOM 843 N N . TYR A 1 110 ? -32.737 -6.211 -15.791 1.00 73.94 110 TYR A N 1
ATOM 844 C CA . TYR A 1 110 ? -31.456 -6.274 -16.485 1.00 73.94 110 TYR A CA 1
ATOM 845 C C . TYR A 1 110 ? -31.371 -7.429 -17.499 1.00 73.94 110 TYR A C 1
ATOM 847 O O . TYR A 1 110 ? -30.829 -7.238 -18.581 1.00 73.94 110 TYR A O 1
ATOM 855 N N . MET A 1 111 ? -31.983 -8.586 -17.222 1.00 77.00 111 MET A N 1
ATOM 856 C CA . MET A 1 111 ? -32.120 -9.695 -18.183 1.00 77.00 111 MET A CA 1
ATOM 857 C C . MET A 1 111 ? -33.070 -9.367 -19.343 1.00 77.00 111 MET A C 1
ATOM 859 O O . MET A 1 111 ? -32.881 -9.845 -20.458 1.00 77.00 111 MET A O 1
ATOM 863 N N . VAL A 1 112 ? -34.098 -8.556 -19.093 1.00 75.75 112 VAL A N 1
ATOM 864 C CA . VAL A 1 112 ? -35.083 -8.150 -20.106 1.00 75.75 112 VAL A CA 1
ATOM 865 C C . VAL A 1 112 ? -34.521 -7.070 -21.043 1.00 75.75 112 VAL A C 1
ATOM 867 O O . VAL A 1 112 ? -34.903 -7.011 -22.211 1.00 75.75 112 VAL A O 1
ATOM 870 N N . LEU A 1 113 ? -33.565 -6.256 -20.586 1.00 77.19 113 LEU A N 1
ATOM 871 C CA . LEU A 1 113 ? -32.907 -5.225 -21.396 1.00 77.19 113 LEU A CA 1
ATOM 872 C C . LEU A 1 113 ? -32.318 -5.737 -22.732 1.00 77.19 113 LEU A C 1
ATOM 874 O O . LEU A 1 113 ? -32.672 -5.167 -23.768 1.00 77.19 113 LEU A O 1
ATOM 878 N N . PRO A 1 114 ? -31.462 -6.781 -22.772 1.00 77.44 114 PRO A N 1
ATOM 879 C CA . PRO A 1 114 ? -30.920 -7.292 -24.031 1.00 77.44 114 PRO A CA 1
ATOM 880 C C . PRO A 1 114 ? -32.005 -7.849 -24.960 1.00 77.44 114 PRO A C 1
ATOM 882 O O . PRO A 1 114 ? -31.841 -7.771 -26.171 1.00 77.44 114 PRO A O 1
ATOM 885 N N . LEU A 1 115 ? -33.136 -8.335 -24.430 1.00 79.06 115 LEU A N 1
ATOM 886 C CA . LEU A 1 115 ? -34.272 -8.787 -25.241 1.00 79.06 115 LEU A CA 1
ATOM 887 C C . LEU A 1 115 ? -34.917 -7.615 -25.997 1.00 79.06 115 LEU A C 1
ATOM 889 O O . LEU A 1 115 ? -35.112 -7.695 -27.207 1.00 79.06 115 LEU A O 1
ATOM 893 N N . PHE A 1 116 ? -35.194 -6.500 -25.312 1.00 75.25 116 PHE A N 1
ATOM 894 C CA . PHE A 1 116 ? -35.700 -5.284 -25.963 1.00 75.25 116 PHE A CA 1
ATOM 895 C C . PHE A 1 116 ? -34.691 -4.712 -26.961 1.00 75.25 116 PHE A C 1
ATOM 897 O O . PHE A 1 116 ? -35.079 -4.339 -28.066 1.00 75.25 116 PHE A O 1
ATOM 904 N N . ALA A 1 117 ? -33.406 -4.692 -26.601 1.00 75.62 117 ALA A N 1
ATOM 905 C CA . ALA A 1 117 ? -32.338 -4.202 -27.470 1.00 75.62 117 ALA A CA 1
ATOM 906 C C . ALA A 1 117 ? -32.101 -5.093 -28.706 1.00 75.62 117 ALA A C 1
ATOM 908 O O . ALA A 1 117 ? -31.608 -4.610 -29.725 1.00 75.62 117 ALA A O 1
ATOM 909 N N . TYR A 1 118 ? -32.449 -6.382 -28.639 1.00 80.69 118 TYR A N 1
ATOM 910 C CA . TYR A 1 118 ? -32.366 -7.300 -29.777 1.00 80.69 118 TYR A CA 1
ATOM 911 C C . TYR A 1 118 ? -33.446 -7.006 -30.831 1.00 80.69 118 TYR A C 1
ATOM 913 O O . TYR A 1 118 ? -33.155 -6.985 -32.031 1.00 80.69 118 TYR A O 1
ATOM 921 N N . PHE A 1 119 ? -34.685 -6.744 -30.390 1.00 83.19 119 PHE A N 1
ATOM 922 C CA . PHE A 1 119 ? -35.817 -6.446 -31.279 1.00 83.19 119 PHE A CA 1
ATOM 923 C C . PHE A 1 119 ? -35.853 -4.986 -31.745 1.00 83.19 119 PHE A C 1
ATOM 925 O O . PHE A 1 119 ? -36.190 -4.716 -32.897 1.00 83.19 119 PHE A O 1
ATOM 932 N N . ILE A 1 120 ? -35.501 -4.042 -30.871 1.00 78.44 120 ILE A N 1
ATOM 933 C CA . ILE A 1 120 ? -35.520 -2.605 -31.153 1.00 78.44 120 ILE A CA 1
ATOM 934 C C . ILE A 1 120 ? -34.077 -2.128 -31.289 1.00 78.44 120 ILE A C 1
ATOM 936 O O . ILE A 1 120 ? -33.419 -1.776 -30.313 1.00 78.44 120 ILE A O 1
ATOM 940 N N . ARG A 1 121 ? -33.587 -2.141 -32.531 1.00 75.69 121 ARG A N 1
ATOM 941 C CA . ARG A 1 121 ? -32.209 -1.746 -32.860 1.00 75.69 121 ARG A CA 1
ATOM 942 C C . ARG A 1 121 ? -32.017 -0.234 -32.947 1.00 75.69 121 ARG A C 1
ATOM 944 O O . ARG A 1 121 ? -30.900 0.244 -32.786 1.00 75.69 121 ARG A O 1
ATOM 951 N N . ASP A 1 122 ? -33.092 0.508 -33.211 1.00 78.00 122 ASP A N 1
ATOM 952 C CA . ASP A 1 122 ? -33.049 1.966 -33.188 1.00 78.00 122 ASP A CA 1
ATOM 953 C C . ASP A 1 122 ? -32.994 2.469 -31.741 1.00 7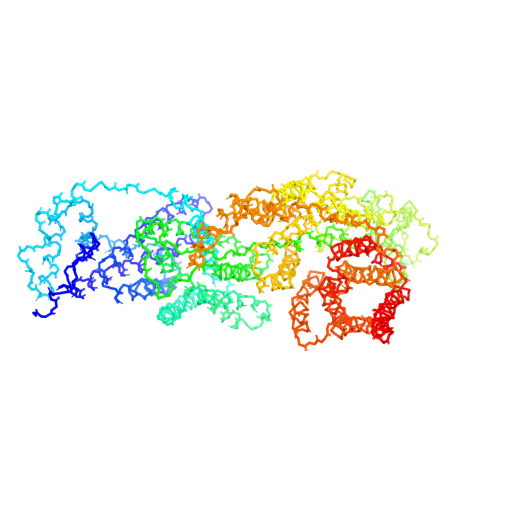8.00 122 ASP A C 1
ATOM 955 O O . ASP A 1 122 ? -33.848 2.140 -30.916 1.00 78.00 122 ASP A O 1
ATOM 959 N N . TRP A 1 123 ? -31.983 3.273 -31.427 1.00 68.75 123 TRP A N 1
ATOM 960 C CA . TRP A 1 123 ? -31.706 3.700 -30.059 1.00 68.75 123 TRP A CA 1
ATOM 961 C C . TRP A 1 123 ? -32.749 4.670 -29.496 1.00 68.75 123 TRP A C 1
ATOM 963 O O . TRP A 1 123 ? -32.979 4.677 -28.285 1.00 68.75 123 TRP A O 1
ATOM 973 N N . GLN A 1 124 ? -33.396 5.470 -30.351 1.00 73.25 124 GLN A N 1
ATOM 974 C CA . GLN A 1 124 ? -34.447 6.401 -29.936 1.00 73.25 124 GLN A CA 1
ATOM 975 C C . GLN A 1 124 ? -35.706 5.622 -29.573 1.00 73.25 124 GLN A C 1
ATOM 977 O O . GLN A 1 124 ? -36.295 5.846 -28.513 1.00 73.25 124 GLN A O 1
ATOM 982 N N . MET A 1 125 ? -36.074 4.655 -30.415 1.00 74.06 125 MET A N 1
ATOM 983 C CA . MET A 1 125 ? -37.201 3.758 -30.163 1.00 74.06 125 MET A CA 1
ATOM 984 C C . MET A 1 125 ? -36.943 2.841 -28.971 1.00 74.06 125 MET A C 1
ATOM 986 O O . MET A 1 125 ? -37.863 2.578 -28.201 1.00 74.06 125 MET A O 1
ATOM 990 N N . LEU A 1 126 ? -35.700 2.397 -28.768 1.00 72.06 126 LEU A N 1
ATOM 991 C CA . LEU A 1 126 ? -35.312 1.606 -27.603 1.00 72.06 126 LEU A CA 1
ATOM 992 C C . LEU A 1 126 ? -35.483 2.430 -26.321 1.00 72.06 126 LEU A C 1
ATOM 994 O O . LEU A 1 126 ? -36.128 1.975 -25.378 1.00 72.06 126 LEU A O 1
ATOM 998 N N . LEU A 1 127 ? -34.992 3.675 -26.301 1.00 66.75 127 LEU A N 1
ATOM 999 C CA . LEU A 1 127 ? -35.157 4.589 -25.167 1.00 66.75 127 LEU A CA 1
ATOM 1000 C C . LEU A 1 127 ? -36.639 4.892 -24.882 1.00 66.75 127 LEU A C 1
ATOM 1002 O O . LEU A 1 127 ? -37.060 4.909 -23.723 1.00 66.75 127 LEU A O 1
ATOM 1006 N N . LEU A 1 128 ? -37.453 5.085 -25.922 1.00 68.06 128 LEU A N 1
ATOM 1007 C CA . LEU A 1 128 ? -38.896 5.289 -25.785 1.00 68.06 128 LEU A CA 1
ATOM 1008 C C . LEU A 1 128 ? -39.597 4.037 -25.228 1.00 68.06 128 LEU A C 1
ATOM 1010 O O . LEU A 1 128 ? -40.382 4.128 -24.284 1.00 68.06 128 LEU A O 1
ATOM 1014 N N . ALA A 1 129 ? -39.271 2.854 -25.752 1.00 69.00 129 ALA A N 1
ATOM 1015 C CA . ALA A 1 129 ? -39.840 1.585 -25.301 1.00 69.00 129 ALA A CA 1
ATOM 1016 C C . ALA A 1 129 ? -39.511 1.286 -23.832 1.00 69.00 129 ALA A C 1
ATOM 1018 O O . ALA A 1 129 ? -40.329 0.711 -23.120 1.00 69.00 129 ALA A O 1
ATOM 1019 N N . LEU A 1 130 ? -38.342 1.717 -23.356 1.00 66.25 130 LEU A N 1
ATOM 1020 C CA . LEU A 1 130 ? -37.908 1.539 -21.970 1.00 66.25 130 LEU A CA 1
ATOM 1021 C C . LEU A 1 130 ? -38.479 2.583 -21.000 1.00 66.25 130 LEU A C 1
ATOM 1023 O O . LEU A 1 130 ? -38.533 2.332 -19.797 1.00 66.25 130 LEU A O 1
ATOM 1027 N N . THR A 1 131 ? -38.913 3.746 -21.494 1.00 63.84 131 THR A N 1
ATOM 1028 C CA . THR A 1 131 ? -39.544 4.794 -20.668 1.00 63.84 131 THR A CA 1
ATOM 1029 C C . THR A 1 131 ? -41.048 4.583 -20.499 1.00 63.84 131 THR A C 1
ATOM 1031 O O . THR A 1 131 ? -41.595 4.929 -19.448 1.00 63.84 131 THR A O 1
ATOM 1034 N N . LEU A 1 132 ? -41.712 3.951 -21.476 1.00 66.50 132 LEU A N 1
ATOM 1035 C CA . LEU A 1 132 ? -43.153 3.670 -21.462 1.00 66.50 132 LEU A CA 1
ATOM 1036 C C . LEU A 1 132 ? -43.628 2.936 -20.187 1.00 66.50 132 LEU A C 1
ATOM 1038 O O . LEU A 1 132 ? -44.601 3.389 -19.575 1.00 66.50 132 LEU A O 1
ATOM 1042 N N . PRO A 1 133 ? -42.947 1.879 -19.694 1.00 65.75 133 PRO A N 1
ATOM 1043 C CA . PRO A 1 133 ? -43.376 1.201 -18.476 1.00 65.75 133 PRO A CA 1
ATOM 1044 C C . PRO A 1 133 ? -43.243 2.105 -17.238 1.00 65.75 133 PRO A C 1
ATOM 1046 O O . PRO A 1 133 ? -44.016 1.976 -16.289 1.00 65.75 133 PRO A O 1
ATOM 1049 N N . GLY A 1 134 ? -42.297 3.055 -17.238 1.00 57.22 134 GLY A N 1
ATOM 1050 C CA . GLY A 1 134 ? -42.095 4.007 -16.139 1.00 57.22 134 GLY A CA 1
ATOM 1051 C C . GLY A 1 134 ? -43.260 4.984 -15.993 1.00 57.22 134 GLY A C 1
ATOM 1052 O O . GLY A 1 134 ? -43.681 5.285 -14.875 1.00 57.22 134 GLY A O 1
ATOM 1053 N N . VAL A 1 135 ? -43.843 5.406 -17.117 1.00 62.34 135 VAL A N 1
ATOM 1054 C CA . VAL A 1 135 ? -45.050 6.248 -17.156 1.00 62.34 135 VAL A CA 1
ATOM 1055 C C . VAL A 1 135 ? -46.272 5.479 -16.647 1.00 62.34 135 VAL A C 1
ATOM 1057 O O . VAL A 1 135 ? -47.050 6.015 -15.857 1.00 62.34 135 VAL A O 1
ATOM 1060 N N . LEU A 1 136 ? -46.393 4.192 -16.996 1.00 60.91 136 LEU A N 1
ATOM 1061 C CA . LEU A 1 136 ? -47.448 3.307 -16.479 1.00 60.91 136 LEU A CA 1
ATOM 1062 C C . LEU A 1 136 ? -47.373 3.109 -14.953 1.00 60.91 136 LEU A C 1
ATOM 1064 O O . LEU A 1 136 ? -48.363 2.727 -14.332 1.00 60.91 136 LEU A O 1
ATOM 1068 N N . CYS A 1 137 ? -46.233 3.419 -14.328 1.00 59.66 137 CYS A N 1
ATOM 1069 C CA . CYS A 1 137 ? -46.049 3.353 -12.879 1.00 59.66 137 CYS A CA 1
ATOM 1070 C C . CYS A 1 137 ? -46.441 4.637 -12.118 1.00 59.66 137 CYS A C 1
ATOM 1072 O O . CYS A 1 137 ? -46.392 4.643 -10.884 1.00 59.66 137 CYS A O 1
ATOM 1074 N N . VAL A 1 138 ? -46.800 5.733 -12.799 1.00 63.09 138 VAL A N 1
ATOM 1075 C CA . VAL A 1 138 ? -47.220 6.999 -12.158 1.00 63.09 138 VAL A CA 1
ATOM 1076 C C . VAL A 1 138 ? -48.558 6.860 -11.410 1.00 63.09 138 VAL A C 1
ATOM 1078 O O . VAL A 1 138 ? -48.606 7.253 -10.242 1.00 63.09 138 VAL A O 1
ATOM 1081 N N . PRO A 1 139 ? -49.606 6.219 -11.975 1.00 69.50 139 PRO A N 1
ATOM 1082 C CA . PRO A 1 139 ? -50.873 5.992 -11.269 1.00 69.50 139 PRO A CA 1
ATOM 1083 C C . PRO A 1 139 ? -50.738 5.160 -9.986 1.00 69.50 139 PRO A C 1
ATOM 1085 O O . PRO A 1 139 ? -51.598 5.230 -9.112 1.00 69.50 139 PRO A O 1
ATOM 1088 N N . LEU A 1 140 ? -49.646 4.399 -9.832 1.00 60.56 140 LEU A N 1
ATOM 1089 C CA . LEU A 1 140 ? -49.391 3.582 -8.641 1.00 60.56 140 LEU A CA 1
ATOM 1090 C C . LEU A 1 140 ? -49.218 4.423 -7.366 1.00 60.56 140 LEU A C 1
ATOM 1092 O O . LEU A 1 140 ? -49.426 3.900 -6.274 1.00 60.56 140 LEU A O 1
ATOM 1096 N N . TRP A 1 141 ? -48.892 5.718 -7.481 1.00 62.41 141 TRP A N 1
ATOM 1097 C CA . TRP A 1 141 ? -48.848 6.634 -6.332 1.00 62.41 141 TRP A CA 1
ATOM 1098 C C . TRP A 1 141 ? -50.204 6.727 -5.615 1.00 62.41 141 TRP A C 1
ATOM 1100 O O . TRP A 1 141 ? -50.237 6.835 -4.395 1.00 62.41 141 TRP A O 1
ATOM 1110 N N . TRP A 1 142 ? -51.328 6.611 -6.334 1.00 62.94 142 TRP A N 1
ATOM 1111 C CA . TRP A 1 142 ? -52.666 6.644 -5.726 1.00 62.94 142 TRP A CA 1
ATOM 1112 C C . TRP A 1 142 ? -52.984 5.424 -4.854 1.00 62.94 142 TRP A C 1
ATOM 1114 O O . TRP A 1 142 ? -53.894 5.482 -4.030 1.00 62.94 142 TRP A O 1
ATOM 1124 N N . PHE A 1 143 ? -52.245 4.325 -5.021 1.00 64.31 143 PHE A N 1
ATOM 1125 C CA . PHE A 1 143 ? -52.492 3.070 -4.312 1.00 64.31 143 PHE A CA 1
ATOM 1126 C C . PHE A 1 143 ? -51.552 2.840 -3.124 1.00 64.31 143 PHE A C 1
ATOM 1128 O O . PHE A 1 143 ? -51.839 1.976 -2.299 1.00 64.31 143 PHE A O 1
ATOM 1135 N N . ILE A 1 144 ? -50.448 3.588 -3.023 1.00 59.72 144 ILE A N 1
ATOM 1136 C CA . ILE A 1 144 ? -49.446 3.422 -1.964 1.00 59.72 144 ILE A CA 1
ATOM 1137 C C . ILE A 1 144 ? -49.791 4.358 -0.793 1.00 59.72 144 ILE A C 1
ATOM 1139 O O . ILE A 1 144 ? -49.661 5.573 -0.943 1.00 59.72 144 ILE A O 1
ATOM 1143 N N . PRO A 1 145 ? -50.225 3.834 0.370 1.00 61.34 145 PRO A N 1
ATOM 1144 C CA . PRO A 1 145 ? -50.437 4.653 1.558 1.00 61.34 145 PRO A CA 1
ATOM 1145 C C . PRO A 1 145 ? -49.101 5.074 2.192 1.00 61.34 145 PRO A C 1
ATOM 1147 O O . PRO A 1 145 ? -48.097 4.367 2.091 1.00 61.34 145 PRO A O 1
ATOM 1150 N N . GLU A 1 146 ? -49.110 6.209 2.890 1.00 62.72 146 GLU A N 1
ATOM 1151 C CA . GLU A 1 146 ? -47.974 6.694 3.683 1.00 62.72 146 GLU A CA 1
ATOM 1152 C C . GLU A 1 146 ? -47.708 5.785 4.905 1.00 62.72 146 GLU A C 1
ATOM 1154 O O . GLU A 1 146 ? -48.589 5.061 5.374 1.00 62.72 146 GLU A O 1
ATOM 1159 N N . SER A 1 147 ? -46.485 5.821 5.444 1.00 60.41 147 SER A N 1
ATOM 1160 C CA . SER A 1 147 ? -46.088 5.040 6.627 1.00 60.41 147 SER A CA 1
ATOM 1161 C C . SER A 1 147 ? -46.867 5.473 7.888 1.00 60.41 147 SER A C 1
ATOM 1163 O O . SER A 1 147 ? -46.753 6.629 8.310 1.00 60.41 147 SER A O 1
ATOM 1165 N N . PRO A 1 148 ? -47.595 4.562 8.580 1.00 59.88 148 PRO A N 1
ATOM 1166 C CA . PRO A 1 148 ? -48.285 4.902 9.829 1.00 59.88 148 PRO A CA 1
ATOM 1167 C C . PRO A 1 148 ? -47.327 5.367 10.932 1.00 59.88 148 PRO A C 1
ATOM 1169 O O . PRO A 1 148 ? -47.665 6.234 11.729 1.00 59.88 148 PRO A O 1
ATOM 1172 N N . ARG A 1 149 ? -46.099 4.829 10.967 1.00 55.78 149 ARG A N 1
ATOM 1173 C CA . ARG A 1 149 ? -45.072 5.203 11.957 1.00 55.78 149 ARG A CA 1
ATOM 1174 C C . ARG A 1 149 ? -44.576 6.626 11.744 1.00 55.78 149 ARG A C 1
ATOM 1176 O O . ARG A 1 149 ? -44.399 7.368 12.709 1.00 55.78 149 ARG A O 1
ATOM 1183 N N . TRP A 1 150 ? -44.376 7.009 10.487 1.00 61.84 150 TRP A N 1
ATOM 1184 C CA . TRP A 1 150 ? -44.006 8.369 10.136 1.00 61.84 150 TRP A CA 1
ATOM 1185 C C . TRP A 1 150 ? -45.137 9.346 10.464 1.00 61.84 150 TRP A C 1
ATOM 1187 O O . TRP A 1 150 ? -44.876 10.361 11.106 1.00 61.84 150 TRP A O 1
ATOM 1197 N N . LEU A 1 151 ? -46.389 9.011 10.134 1.00 62.50 151 LEU A N 1
ATOM 1198 C CA . LEU A 1 151 ? -47.556 9.836 10.474 1.00 62.50 151 LEU A CA 1
ATOM 1199 C C . LEU A 1 151 ? -47.680 10.067 11.988 1.00 62.50 151 LEU A C 1
ATOM 1201 O O . LEU A 1 151 ? -47.849 11.209 12.415 1.00 62.50 151 LEU A O 1
ATOM 1205 N N . ILE A 1 152 ? -47.478 9.024 12.801 1.00 64.62 152 ILE A N 1
ATOM 1206 C CA . ILE A 1 152 ? -47.407 9.123 14.271 1.00 64.62 152 ILE A CA 1
ATOM 1207 C C . ILE A 1 152 ? -46.258 10.051 14.701 1.00 64.62 152 ILE A C 1
ATOM 1209 O O . ILE A 1 152 ? -46.452 10.929 15.540 1.00 64.62 152 ILE A O 1
ATOM 1213 N N . SER A 1 153 ? -45.072 9.929 14.091 1.00 58.25 153 SER A N 1
ATOM 1214 C CA . SER A 1 153 ? -43.927 10.806 14.390 1.00 58.25 153 SER A CA 1
ATOM 1215 C C . SER A 1 153 ? -44.171 12.278 14.029 1.00 58.25 153 SER A C 1
ATOM 1217 O O . SER A 1 153 ? -43.624 13.170 14.675 1.00 58.25 153 SER A O 1
ATOM 1219 N N . GLN A 1 154 ? -45.007 12.536 13.020 1.00 64.00 154 GLN A N 1
ATOM 1220 C CA . GLN A 1 154 ? -45.413 13.871 12.571 1.00 64.00 154 GLN A CA 1
ATOM 1221 C C . GLN A 1 154 ? -46.684 14.378 13.268 1.00 64.00 154 GLN A C 1
ATOM 1223 O O . GLN A 1 154 ? -47.183 15.442 12.913 1.00 64.00 154 GLN A O 1
ATOM 1228 N N . ARG A 1 155 ? -47.210 13.639 14.258 1.00 70.88 155 ARG A N 1
ATOM 1229 C CA . ARG A 1 155 ? -48.439 13.961 15.009 1.00 70.88 155 ARG A CA 1
ATOM 1230 C C . ARG A 1 155 ? -49.728 13.957 14.169 1.00 70.88 155 ARG A C 1
ATOM 1232 O O . ARG A 1 155 ? -50.731 14.539 14.569 1.00 70.88 155 ARG A O 1
ATOM 1239 N N . ARG A 1 156 ? -49.728 13.272 13.022 1.00 73.31 156 ARG A N 1
ATOM 1240 C CA . ARG A 1 156 ? -50.900 13.048 12.151 1.00 73.31 156 ARG A CA 1
ATOM 1241 C C . ARG A 1 156 ? -51.589 11.732 12.525 1.00 73.31 156 ARG A C 1
ATOM 1243 O O . ARG A 1 156 ? -51.572 10.765 11.765 1.00 73.31 156 ARG A O 1
ATOM 1250 N N . PHE A 1 157 ? -52.139 11.677 13.735 1.00 76.19 157 PHE A N 1
ATOM 1251 C CA . PHE A 1 157 ? -52.642 10.433 14.332 1.00 76.19 157 PHE A CA 1
ATOM 1252 C C . PHE A 1 157 ? -53.920 9.906 13.666 1.00 76.19 157 PHE A C 1
ATOM 1254 O O . PHE A 1 157 ? -54.022 8.704 13.439 1.00 76.19 157 PHE A O 1
ATOM 1261 N N . GLU A 1 158 ? -54.839 10.792 13.270 1.00 77.69 158 GLU A N 1
ATOM 1262 C CA . GLU A 1 158 ? -56.094 10.410 12.602 1.00 77.69 158 GLU A CA 1
ATOM 1263 C C . GLU A 1 158 ? -55.847 9.679 11.273 1.00 77.69 158 GLU A C 1
ATOM 1265 O O . GLU A 1 158 ? -56.461 8.655 10.985 1.00 77.69 158 GLU A O 1
ATOM 1270 N N . GLU A 1 159 ? -54.894 10.158 10.469 1.00 76.50 159 GLU A N 1
ATOM 1271 C CA . GLU A 1 159 ? -54.539 9.517 9.198 1.00 76.50 159 GLU A CA 1
ATOM 1272 C C . GLU A 1 159 ? -53.870 8.155 9.403 1.00 76.50 159 GLU A C 1
ATOM 1274 O O . GLU A 1 159 ? -54.140 7.201 8.667 1.00 76.50 159 GLU A O 1
ATOM 1279 N N . ALA A 1 160 ? -53.012 8.045 10.423 1.00 67.38 160 ALA A N 1
ATOM 1280 C CA . ALA A 1 160 ? -52.386 6.780 10.788 1.00 67.38 160 ALA A CA 1
ATOM 1281 C C . ALA A 1 160 ? -53.443 5.755 11.222 1.00 67.38 160 ALA A C 1
ATOM 1283 O O . ALA A 1 160 ? -53.385 4.594 10.811 1.00 67.38 160 ALA A O 1
ATOM 1284 N N . GLU A 1 161 ? -54.431 6.187 12.006 1.00 75.31 161 GLU A N 1
ATOM 1285 C CA . GLU A 1 161 ? -55.534 5.350 12.467 1.00 75.31 161 GLU A CA 1
ATOM 1286 C C . GLU A 1 161 ? -56.400 4.853 11.302 1.00 75.31 161 GLU A C 1
ATOM 1288 O O . GLU A 1 161 ? -56.664 3.653 11.201 1.00 75.31 161 GLU A O 1
ATOM 1293 N N . GLN A 1 162 ? -56.754 5.733 10.361 1.00 77.56 162 GLN A N 1
ATOM 1294 C CA . GLN A 1 162 ? -57.511 5.367 9.158 1.00 77.56 162 GLN A CA 1
ATOM 1295 C C . GLN A 1 162 ? -56.800 4.290 8.323 1.00 77.56 162 GLN A C 1
ATOM 1297 O O . GLN A 1 162 ? -57.435 3.339 7.857 1.00 77.56 162 GLN A O 1
ATOM 1302 N N . ILE A 1 163 ? -55.477 4.398 8.149 1.00 69.62 163 ILE A N 1
ATOM 1303 C CA . ILE A 1 163 ? -54.681 3.400 7.417 1.00 69.62 163 ILE A CA 1
ATOM 1304 C C . ILE A 1 163 ? -54.670 2.058 8.161 1.00 69.62 163 ILE A C 1
ATOM 1306 O O . ILE A 1 163 ? -54.848 1.008 7.537 1.00 69.62 163 ILE A O 1
ATOM 1310 N N . ILE A 1 164 ? -54.507 2.075 9.488 1.00 70.50 164 ILE A N 1
ATOM 1311 C CA . ILE A 1 164 ? -54.487 0.865 10.324 1.00 70.50 164 ILE A CA 1
ATOM 1312 C C . ILE A 1 164 ? -55.853 0.164 10.312 1.00 70.50 164 ILE A C 1
ATOM 1314 O O . ILE A 1 164 ? -55.912 -1.052 10.122 1.00 70.50 164 ILE A O 1
ATOM 1318 N N . GLN A 1 165 ? -56.953 0.910 10.434 1.00 73.38 165 GLN A N 1
ATOM 1319 C CA . GLN A 1 165 ? -58.313 0.364 10.363 1.00 73.38 165 GLN A CA 1
ATOM 1320 C C . GLN A 1 165 ? -58.615 -0.233 8.981 1.00 73.38 165 GLN A C 1
ATOM 1322 O O . GLN A 1 165 ? -59.185 -1.323 8.881 1.00 73.38 165 GLN A O 1
ATOM 1327 N N . LYS A 1 166 ? -58.181 0.429 7.899 1.00 72.38 166 LYS A N 1
ATOM 1328 C CA . LYS A 1 166 ? -58.308 -0.089 6.526 1.00 72.38 166 LYS A CA 1
ATOM 1329 C C . LYS A 1 166 ? -57.526 -1.393 6.338 1.00 72.38 166 LYS A C 1
ATOM 1331 O O . LYS A 1 166 ? -58.054 -2.338 5.750 1.00 72.38 166 LYS A O 1
ATOM 1336 N N . ALA A 1 167 ? -56.312 -1.473 6.883 1.00 65.06 167 ALA A N 1
ATOM 1337 C CA . ALA A 1 167 ? -55.500 -2.687 6.861 1.00 65.06 167 ALA A CA 1
ATOM 1338 C C . ALA A 1 167 ? -56.128 -3.824 7.690 1.00 65.06 167 ALA A C 1
ATOM 1340 O O . ALA A 1 167 ? -56.148 -4.969 7.237 1.00 65.06 167 ALA A O 1
ATOM 1341 N N . ALA A 1 168 ? -56.687 -3.527 8.867 1.00 66.81 168 ALA A N 1
ATOM 1342 C CA . ALA A 1 168 ? -57.386 -4.507 9.702 1.00 66.81 168 ALA A CA 1
ATOM 1343 C C . ALA A 1 168 ? -58.633 -5.071 8.998 1.00 66.81 168 ALA A C 1
ATOM 1345 O O . ALA A 1 168 ? -58.819 -6.288 8.950 1.00 66.81 168 ALA A O 1
ATOM 1346 N N . LYS A 1 169 ? -59.419 -4.201 8.347 1.00 71.56 169 LYS A N 1
ATOM 1347 C CA . LYS A 1 169 ? -60.605 -4.582 7.564 1.00 71.56 169 LYS A CA 1
ATOM 1348 C C . LYS A 1 169 ? -60.263 -5.493 6.381 1.00 71.56 169 LYS A C 1
ATOM 1350 O O . LYS A 1 169 ? -60.971 -6.465 6.148 1.00 71.56 169 LYS A O 1
ATOM 1355 N N . MET A 1 170 ? -59.178 -5.215 5.652 1.00 63.94 170 MET A N 1
ATOM 1356 C CA . MET A 1 170 ? -58.734 -6.055 4.525 1.00 63.94 170 MET A CA 1
ATOM 1357 C C . MET A 1 170 ? -58.153 -7.403 4.964 1.00 63.94 170 MET A C 1
ATOM 1359 O O . MET A 1 170 ? -58.316 -8.392 4.258 1.00 63.94 170 MET A O 1
ATOM 1363 N N . ASN A 1 171 ? -57.518 -7.459 6.135 1.00 62.34 171 ASN A N 1
ATOM 1364 C CA . ASN A 1 171 ? -57.015 -8.709 6.709 1.00 62.34 171 ASN A CA 1
ATOM 1365 C C . ASN A 1 171 ? -58.090 -9.486 7.494 1.00 62.34 171 ASN A C 1
ATOM 1367 O O . ASN A 1 171 ? -57.778 -10.521 8.072 1.00 62.34 171 ASN A O 1
ATOM 1371 N N . SER A 1 172 ? -59.345 -9.018 7.509 1.00 70.38 172 SER A N 1
ATOM 1372 C CA . SER A 1 172 ? -60.461 -9.624 8.257 1.00 70.38 172 SER A CA 1
ATOM 1373 C C . SER A 1 172 ? -60.205 -9.761 9.769 1.00 70.38 172 SER A C 1
ATOM 1375 O O . SER A 1 172 ? -60.677 -10.702 10.402 1.00 70.38 172 SER A O 1
ATOM 1377 N N . ILE A 1 173 ? -59.461 -8.819 10.360 1.00 70.25 173 ILE A N 1
ATOM 1378 C CA . ILE A 1 173 ? -59.162 -8.775 11.800 1.00 70.25 173 ILE A CA 1
ATOM 1379 C C . ILE A 1 173 ? -60.015 -7.677 12.447 1.00 70.25 173 ILE A C 1
ATOM 1381 O O . ILE A 1 173 ? -60.087 -6.557 11.940 1.00 70.25 173 ILE A O 1
ATOM 1385 N N . VAL A 1 174 ? -60.651 -7.982 13.584 1.00 63.97 174 VAL A N 1
ATOM 1386 C CA . VAL A 1 174 ? -61.408 -6.994 14.371 1.00 63.97 174 VAL A CA 1
ATOM 1387 C C . VAL A 1 174 ? -60.420 -6.057 15.069 1.00 63.97 174 VAL A C 1
ATOM 1389 O O . VAL A 1 174 ? -59.681 -6.480 15.956 1.00 63.97 174 V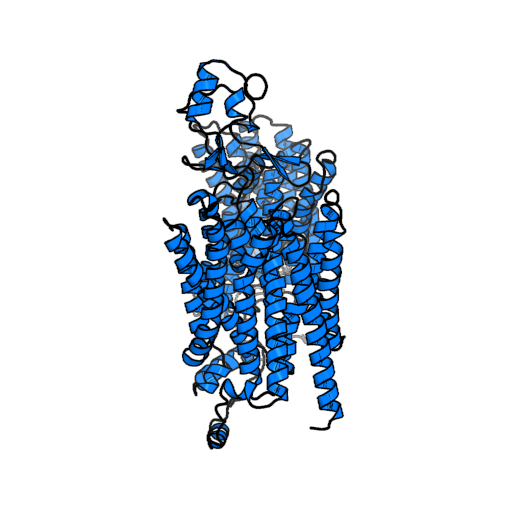AL A O 1
ATOM 1392 N N . ALA A 1 175 ? -60.383 -4.790 14.651 1.00 59.66 175 ALA A N 1
ATOM 1393 C CA . ALA A 1 175 ? -59.560 -3.770 15.294 1.00 59.66 175 ALA A CA 1
ATOM 1394 C C . ALA A 1 175 ? -60.164 -3.350 16.654 1.00 59.66 175 ALA A C 1
ATOM 1396 O O . ALA A 1 175 ? -61.390 -3.262 16.764 1.00 59.66 175 ALA A O 1
ATOM 1397 N N . PRO A 1 176 ? -59.342 -3.082 17.686 1.00 66.38 176 PRO A N 1
ATOM 1398 C CA . PRO A 1 176 ? -59.821 -2.527 18.954 1.00 66.38 176 PRO A CA 1
ATOM 1399 C C . PRO A 1 176 ? -60.442 -1.131 18.763 1.00 66.38 176 PRO A C 1
ATOM 1401 O O . PRO A 1 176 ? -60.038 -0.385 17.875 1.00 66.38 176 PRO A O 1
ATOM 1404 N N . THR A 1 177 ? -61.420 -0.776 19.607 1.00 59.44 177 THR A N 1
ATOM 1405 C CA . THR A 1 177 ? -62.194 0.482 19.513 1.00 59.44 177 THR A CA 1
ATOM 1406 C C . THR A 1 177 ? -61.401 1.743 19.862 1.00 59.44 177 THR A C 1
ATOM 1408 O O . THR A 1 177 ? -61.826 2.833 19.500 1.00 59.44 177 THR A O 1
ATOM 1411 N N . VAL A 1 178 ? -60.270 1.604 20.558 1.00 62.91 178 VAL A N 1
ATOM 1412 C CA . VAL A 1 178 ? -59.311 2.680 20.839 1.00 62.91 178 VAL A CA 1
ATOM 1413 C C . VAL A 1 178 ? -57.934 2.155 20.443 1.00 62.91 178 VAL A C 1
ATOM 1415 O O . VAL A 1 178 ? -57.439 1.202 21.046 1.00 62.91 178 VAL A O 1
ATOM 1418 N N . ILE A 1 179 ? -57.358 2.715 19.376 1.00 64.88 179 ILE A N 1
ATOM 1419 C CA . ILE A 1 179 ? -56.037 2.317 18.859 1.00 64.88 179 ILE A CA 1
ATOM 1420 C C . ILE A 1 179 ? -54.921 3.131 19.532 1.00 64.88 179 ILE A C 1
ATOM 1422 O O . ILE A 1 179 ? -53.863 2.576 19.823 1.00 64.88 179 ILE A O 1
ATOM 1426 N N . PHE A 1 180 ? -55.167 4.416 19.803 1.00 68.31 180 PHE A N 1
ATOM 1427 C CA . PHE A 1 180 ? -54.256 5.311 20.521 1.00 68.31 180 PHE A CA 1
ATOM 1428 C C . PHE A 1 180 ? -54.978 5.926 21.721 1.00 68.31 180 PHE A C 1
ATOM 1430 O O . PHE A 1 180 ? -56.048 6.511 21.557 1.00 68.31 180 PHE A O 1
ATOM 1437 N N . ASP A 1 181 ? -54.400 5.802 22.916 1.00 70.12 181 ASP A N 1
ATOM 1438 C CA . ASP A 1 181 ? -54.982 6.367 24.134 1.00 70.12 181 ASP A CA 1
ATOM 1439 C C . ASP A 1 181 ? -54.730 7.897 24.177 1.00 70.12 181 ASP A C 1
ATOM 1441 O O . ASP A 1 181 ? -53.581 8.333 24.025 1.00 70.12 181 ASP A O 1
ATOM 1445 N N . PRO A 1 182 ? -55.751 8.758 24.371 1.00 66.31 182 PRO A N 1
ATOM 1446 C CA . PRO A 1 182 ? -55.584 10.219 24.363 1.00 66.31 182 PRO A CA 1
ATOM 1447 C C . PRO A 1 182 ? -54.620 10.758 25.435 1.00 66.31 182 PRO A C 1
ATOM 1449 O O . PRO A 1 182 ? -54.011 11.809 25.232 1.00 66.31 182 PRO A O 1
ATOM 1452 N N . LEU A 1 183 ? -54.430 10.034 26.543 1.00 60.81 183 LEU A N 1
ATOM 1453 C CA . LEU A 1 183 ? -53.452 10.371 27.588 1.00 60.81 183 LEU A CA 1
ATOM 1454 C C . LEU A 1 183 ? -52.000 10.179 27.112 1.00 60.81 183 LEU A C 1
ATOM 1456 O O . LEU A 1 183 ? -51.165 11.062 27.311 1.00 60.81 183 LEU A O 1
ATOM 1460 N N . GLU A 1 184 ? -51.708 9.083 26.406 1.00 64.69 184 GLU A N 1
ATOM 1461 C CA . GLU A 1 184 ? -50.375 8.802 25.846 1.00 64.69 184 GLU A CA 1
ATOM 1462 C C . GLU A 1 184 ? -50.014 9.784 24.720 1.00 64.69 184 GLU A C 1
ATOM 1464 O O . GLU A 1 184 ? -48.869 10.228 24.595 1.00 64.69 184 GLU A O 1
ATOM 1469 N N . LEU A 1 185 ? -51.010 10.192 23.926 1.00 64.75 185 LEU A N 1
ATOM 1470 C CA . LEU A 1 185 ? -50.875 11.228 22.895 1.00 64.75 185 LEU A CA 1
ATOM 1471 C C . LEU A 1 185 ? -50.455 12.583 23.484 1.00 64.75 185 LEU A C 1
ATOM 1473 O O . LEU A 1 185 ? -49.672 13.321 22.875 1.00 64.75 185 LEU A O 1
ATOM 1477 N N . GLN A 1 186 ? -50.947 12.911 24.679 1.00 61.69 186 GLN A N 1
ATOM 1478 C CA . GLN A 1 186 ? -50.619 14.153 25.372 1.00 61.69 186 GLN A CA 1
ATOM 1479 C C . GLN A 1 186 ? -49.196 14.130 25.958 1.00 61.69 186 GLN A C 1
ATOM 1481 O O . GLN A 1 186 ? -48.480 15.130 25.852 1.00 61.69 186 GLN A O 1
ATOM 1486 N N . GLU A 1 187 ? -48.735 12.981 26.465 1.00 62.53 187 GLU A N 1
ATOM 1487 C CA . GLU A 1 187 ? -47.338 12.772 26.875 1.00 62.53 187 GLU A CA 1
ATOM 1488 C C . GLU A 1 187 ? -46.370 12.833 25.682 1.00 62.53 187 GLU A C 1
ATOM 1490 O O . GLU A 1 187 ? -45.363 13.544 25.741 1.00 62.53 187 GLU A O 1
ATOM 1495 N N . LEU A 1 188 ? -46.695 12.196 24.551 1.00 61.16 188 LEU A N 1
ATOM 1496 C CA . LEU A 1 188 ? -45.883 12.269 23.326 1.00 61.16 188 LEU A CA 1
ATOM 1497 C C . LEU A 1 188 ? -45.764 13.700 22.783 1.00 61.16 188 LEU A C 1
ATOM 1499 O O . LEU A 1 188 ? -44.707 14.103 22.290 1.00 61.16 188 LEU A O 1
ATOM 1503 N N . ASN A 1 189 ? -46.839 14.487 22.879 1.00 61.88 189 ASN A N 1
ATOM 1504 C CA . ASN A 1 189 ? -46.843 15.885 22.454 1.00 61.88 189 ASN A CA 1
ATOM 1505 C C . ASN A 1 189 ? -45.933 16.776 23.313 1.00 61.88 189 ASN A C 1
ATOM 1507 O O . ASN A 1 189 ? -45.416 17.778 22.799 1.00 61.88 189 ASN A O 1
ATOM 1511 N N . SER A 1 190 ? -45.706 16.402 24.577 1.00 56.22 190 SER A N 1
ATOM 1512 C CA . SER A 1 190 ? -44.828 17.110 25.518 1.00 56.22 190 SER A CA 1
ATOM 1513 C C . SER A 1 190 ? -43.330 16.852 25.279 1.00 56.22 190 SER A C 1
ATOM 1515 O O . SER A 1 190 ? -42.493 17.699 25.599 1.00 56.22 190 SER A O 1
ATOM 1517 N N . LEU A 1 191 ? -42.974 15.727 24.644 1.00 59.41 191 LEU A N 1
ATOM 1518 C CA . LEU A 1 191 ? -41.592 15.384 24.304 1.00 59.41 191 LEU A CA 1
ATOM 1519 C C . LEU A 1 191 ? -41.098 16.210 23.100 1.00 59.41 191 LEU A C 1
ATOM 1521 O O . LEU A 1 191 ? -41.641 16.154 21.994 1.00 59.41 191 LEU A O 1
ATOM 1525 N N . LYS A 1 192 ? -40.020 16.981 23.297 1.00 52.62 192 LYS A N 1
ATOM 1526 C CA . LYS A 1 192 ? -39.329 17.703 22.215 1.00 52.62 192 LYS A CA 1
ATOM 1527 C C . LYS A 1 192 ? -38.597 16.714 21.302 1.00 52.62 192 LYS A C 1
ATOM 1529 O O . LYS A 1 192 ? -37.672 16.037 21.742 1.00 52.62 192 LYS A O 1
ATOM 1534 N N . GLN A 1 193 ? -38.944 16.694 20.014 1.00 53.62 193 GLN A N 1
ATOM 1535 C CA . GLN A 1 193 ? -38.166 15.984 18.994 1.00 53.62 193 GLN A CA 1
ATOM 1536 C C . GLN A 1 193 ? -36.753 16.569 18.895 1.00 53.62 193 GLN A C 1
ATOM 1538 O O . GLN A 1 193 ? -36.569 17.756 18.612 1.00 53.62 193 GLN A O 1
ATOM 1543 N N . GLN A 1 194 ? -35.745 15.724 19.092 1.00 57.62 194 GLN A N 1
ATOM 1544 C CA . GLN A 1 194 ? -34.359 16.099 18.861 1.00 57.62 194 GLN A CA 1
ATOM 1545 C C . GLN A 1 194 ? -34.106 16.079 17.348 1.00 57.62 194 GLN A C 1
ATOM 1547 O O . GLN A 1 194 ? -34.104 15.020 16.725 1.00 57.62 194 GLN A O 1
ATOM 1552 N N . LYS A 1 195 ? -33.946 17.256 16.732 1.00 58.88 195 LYS A N 1
ATOM 1553 C CA . LYS A 1 195 ? -33.552 17.356 15.320 1.00 58.88 195 LYS A CA 1
ATOM 1554 C C . LYS A 1 195 ? -32.100 16.903 15.195 1.00 58.88 195 LYS A C 1
ATOM 1556 O O . LYS A 1 195 ? -31.222 17.520 15.794 1.00 58.88 195 LYS A O 1
ATOM 1561 N N . VAL A 1 196 ? -31.869 15.832 14.445 1.00 63.75 196 VAL A N 1
ATOM 1562 C CA . VAL A 1 196 ? -30.534 15.275 14.200 1.00 63.75 196 VAL A CA 1
ATOM 1563 C C . VAL A 1 196 ? -30.103 15.642 12.783 1.00 63.75 196 VAL A C 1
ATOM 1565 O O . VAL A 1 196 ? -30.893 15.524 11.846 1.00 63.75 196 VAL A O 1
ATOM 1568 N N . PHE A 1 197 ? -28.870 16.114 12.627 1.00 76.50 197 PHE A N 1
ATOM 1569 C CA . PHE A 1 197 ? -28.304 16.537 11.344 1.00 76.50 197 PHE A CA 1
ATOM 1570 C C . PHE A 1 197 ? -27.270 15.526 10.834 1.00 76.50 197 PHE A C 1
ATOM 1572 O O . PHE A 1 197 ? -26.704 14.755 11.603 1.00 76.50 197 PHE A O 1
ATOM 1579 N N . ILE A 1 198 ? -26.945 15.569 9.536 1.00 72.88 198 ILE A N 1
ATOM 1580 C CA . ILE A 1 198 ? -25.908 14.704 8.929 1.00 72.88 198 ILE A CA 1
ATOM 1581 C C . ILE A 1 198 ? -24.551 14.879 9.635 1.00 72.88 198 ILE A C 1
ATOM 1583 O O . ILE A 1 198 ? -23.822 13.911 9.829 1.00 72.88 198 ILE A O 1
ATOM 1587 N N . LEU A 1 199 ? -24.234 16.094 10.094 1.00 76.50 199 LEU A N 1
ATOM 1588 C CA . LEU A 1 199 ? -23.021 16.384 10.868 1.00 76.50 199 LEU A CA 1
ATOM 1589 C C . LEU A 1 199 ? -22.936 15.582 12.180 1.00 76.50 199 LEU A C 1
ATOM 1591 O O . LEU A 1 199 ? -21.833 15.317 12.659 1.00 76.50 199 LEU A O 1
ATOM 1595 N N . ASP A 1 200 ? -24.064 15.123 12.735 1.00 74.38 200 ASP A N 1
ATOM 1596 C CA . ASP A 1 200 ? -24.063 14.296 13.943 1.00 74.38 200 ASP A CA 1
ATOM 1597 C C . ASP A 1 200 ? -23.460 12.893 13.704 1.00 74.38 200 ASP A C 1
ATOM 1599 O O . ASP A 1 200 ? -22.987 12.273 14.659 1.00 74.38 200 ASP A O 1
ATOM 1603 N N . LEU A 1 201 ? -23.356 12.421 12.448 1.00 76.88 201 LEU A N 1
ATOM 1604 C CA . LEU A 1 201 ? -22.609 11.197 12.089 1.00 76.88 201 LEU A CA 1
ATOM 1605 C C . LEU A 1 201 ? -21.109 11.315 12.384 1.00 76.88 201 LEU A C 1
ATOM 1607 O O . LEU A 1 201 ? -20.431 10.311 12.603 1.00 76.88 201 LEU A O 1
ATOM 1611 N N . PHE A 1 202 ? -20.592 12.542 12.427 1.00 79.88 202 PHE A N 1
ATOM 1612 C CA . PHE A 1 202 ? -19.183 12.832 12.681 1.00 79.88 202 PHE A CA 1
ATOM 1613 C C . PHE A 1 202 ? -18.927 13.366 14.095 1.00 79.88 202 PHE A C 1
ATOM 1615 O O . PHE A 1 202 ? -17.791 13.681 14.444 1.00 79.88 202 PHE A O 1
ATOM 1622 N N . LYS A 1 203 ? -19.962 13.432 14.941 1.00 73.06 203 LYS A N 1
ATOM 1623 C CA . LYS A 1 203 ? -19.889 14.033 16.279 1.00 73.06 203 LYS A CA 1
ATOM 1624 C C . LYS A 1 203 ? -19.071 13.217 17.267 1.00 73.06 203 LYS A C 1
ATOM 1626 O O . LYS A 1 203 ? -18.304 13.771 18.049 1.00 73.06 203 LYS A O 1
ATOM 1631 N N . THR A 1 204 ? -19.238 11.895 17.258 1.00 72.38 204 THR A N 1
ATOM 1632 C CA . THR A 1 204 ? -18.468 10.995 18.119 1.00 72.38 204 THR A CA 1
ATOM 1633 C C . THR A 1 204 ? -17.482 10.189 17.291 1.00 72.38 204 THR A C 1
ATOM 1635 O O . THR A 1 204 ? -17.778 9.677 16.213 1.00 72.38 204 THR A O 1
ATOM 1638 N N . ARG A 1 205 ? -16.275 10.041 17.834 1.00 64.25 205 ARG A N 1
ATOM 1639 C CA . ARG A 1 205 ? -15.137 9.439 17.136 1.00 64.25 205 ARG A CA 1
ATOM 1640 C C . ARG A 1 205 ? -15.392 8.010 16.646 1.00 64.25 205 ARG A C 1
ATOM 1642 O O . ARG A 1 205 ? -14.910 7.639 15.582 1.00 64.25 205 ARG A O 1
ATOM 1649 N N . ASN A 1 206 ? -16.162 7.215 17.388 1.00 71.88 206 ASN A N 1
ATOM 1650 C CA . ASN A 1 206 ? -16.500 5.850 16.979 1.00 71.88 206 ASN A CA 1
ATOM 1651 C C . ASN A 1 206 ? -17.412 5.838 15.739 1.00 71.88 206 ASN A C 1
ATOM 1653 O O . ASN A 1 206 ? -17.150 5.121 14.777 1.00 71.88 206 ASN A O 1
ATOM 1657 N N . ILE A 1 207 ? -18.430 6.700 15.733 1.00 77.69 207 ILE A N 1
ATOM 1658 C CA . ILE A 1 207 ? -19.414 6.800 14.650 1.00 77.69 207 ILE A CA 1
ATOM 1659 C C . ILE A 1 207 ? -18.774 7.406 13.408 1.00 77.69 207 ILE A C 1
ATOM 1661 O O . ILE A 1 207 ? -18.971 6.884 12.316 1.00 77.69 207 ILE A O 1
ATOM 1665 N N . ALA A 1 208 ? -17.919 8.416 13.578 1.00 78.56 208 ALA A N 1
ATOM 1666 C CA . ALA A 1 208 ? -17.134 8.981 12.489 1.00 78.56 208 ALA A CA 1
ATOM 1667 C C . ALA A 1 208 ? -16.265 7.909 11.807 1.00 78.56 208 ALA A C 1
ATOM 1669 O O . ALA A 1 208 ? -16.260 7.814 10.586 1.00 78.56 208 ALA A O 1
ATOM 1670 N N . THR A 1 209 ? -15.593 7.049 12.584 1.00 74.88 209 THR A N 1
ATOM 1671 C CA . THR A 1 209 ? -14.745 5.967 12.040 1.00 74.88 209 THR A CA 1
ATOM 1672 C C . THR A 1 209 ? -15.563 4.963 11.243 1.00 74.88 209 THR A C 1
ATOM 1674 O O . THR A 1 209 ? -15.231 4.665 10.098 1.00 74.88 209 THR A O 1
ATOM 1677 N N . ILE A 1 210 ? -16.664 4.479 11.825 1.00 81.00 210 ILE A N 1
ATOM 1678 C CA . ILE A 1 210 ? -17.569 3.536 11.158 1.00 81.00 210 ILE A CA 1
ATOM 1679 C C . ILE A 1 210 ? -18.154 4.174 9.898 1.00 81.00 210 ILE A C 1
ATOM 1681 O O . ILE A 1 210 ? -18.275 3.498 8.882 1.00 81.00 210 ILE A O 1
ATOM 1685 N N . THR A 1 211 ? -18.435 5.478 9.920 1.00 84.69 211 THR A N 1
ATOM 1686 C CA . THR A 1 211 ? -18.959 6.221 8.766 1.00 84.69 211 THR A CA 1
ATOM 1687 C C . THR A 1 211 ? -17.939 6.388 7.663 1.00 84.69 211 THR A C 1
ATOM 1689 O O . THR A 1 211 ? -18.264 6.087 6.521 1.00 84.69 211 THR A O 1
ATOM 1692 N N . VAL A 1 212 ? -16.699 6.762 7.970 1.00 82.50 212 VAL A N 1
ATOM 1693 C CA . VAL A 1 212 ? -15.630 6.846 6.964 1.00 82.50 212 VAL A CA 1
ATOM 1694 C C . VAL A 1 212 ? -15.354 5.473 6.350 1.00 82.50 212 VAL A C 1
ATOM 1696 O O . VAL A 1 212 ? -15.328 5.343 5.128 1.00 82.50 212 VAL A O 1
ATOM 1699 N N . MET A 1 213 ? -15.232 4.428 7.174 1.00 82.25 213 MET A N 1
ATOM 1700 C CA . MET A 1 213 ? -15.040 3.062 6.680 1.00 82.25 213 MET A CA 1
ATOM 1701 C C . MET A 1 213 ? -16.229 2.597 5.831 1.00 82.25 213 MET A C 1
ATOM 1703 O O . MET A 1 213 ? -16.027 1.988 4.783 1.00 82.25 213 MET A O 1
ATOM 1707 N N . SER A 1 214 ? -17.466 2.905 6.240 1.00 85.06 214 SER A N 1
ATOM 1708 C CA . SER A 1 214 ? -18.677 2.551 5.482 1.00 85.06 214 SER A CA 1
ATOM 1709 C C . SER A 1 214 ? -18.750 3.307 4.158 1.00 85.06 214 SER A C 1
ATOM 1711 O O . SER A 1 214 ? -19.104 2.722 3.141 1.00 85.06 214 SER A O 1
ATOM 1713 N N . VAL A 1 215 ? -18.372 4.585 4.138 1.00 85.38 215 VAL A N 1
ATOM 1714 C CA . VAL A 1 215 ? -18.278 5.404 2.922 1.00 85.38 215 VAL A CA 1
ATOM 1715 C C . VAL A 1 215 ? -17.283 4.789 1.936 1.00 85.38 215 VAL A C 1
ATOM 1717 O O . VAL A 1 215 ? -17.633 4.596 0.772 1.00 85.38 215 VAL A O 1
ATOM 1720 N N . MET A 1 216 ? -16.088 4.400 2.394 1.00 82.56 216 MET A N 1
ATOM 1721 C CA . MET A 1 216 ? -15.095 3.722 1.548 1.00 82.56 216 MET A CA 1
ATOM 1722 C C . MET A 1 216 ? -15.595 2.359 1.053 1.00 82.56 216 MET A C 1
ATOM 1724 O O . MET A 1 216 ? -15.435 2.041 -0.125 1.00 82.56 216 MET A O 1
ATOM 1728 N N . LEU A 1 217 ? -16.246 1.579 1.924 1.00 89.00 217 LEU A N 1
ATOM 1729 C CA . LEU A 1 217 ? -16.825 0.274 1.595 1.00 89.00 217 LEU A CA 1
ATOM 1730 C C . LEU A 1 217 ? -17.867 0.364 0.483 1.00 89.00 217 LEU A C 1
ATOM 1732 O O . LEU A 1 217 ? -17.787 -0.375 -0.500 1.00 89.00 217 LEU A O 1
ATOM 1736 N N . TRP A 1 218 ? -18.803 1.304 0.595 1.00 88.38 218 TRP A N 1
ATOM 1737 C CA . TRP A 1 218 ? -19.818 1.539 -0.429 1.00 88.38 218 TRP A CA 1
ATOM 1738 C C . TRP A 1 218 ? -19.227 2.078 -1.726 1.00 88.38 218 TRP A C 1
ATOM 1740 O O . TRP A 1 218 ? -19.637 1.652 -2.804 1.00 88.38 218 TRP A O 1
ATOM 1750 N N . MET A 1 219 ? -18.262 2.992 -1.641 1.00 85.75 219 MET A N 1
ATOM 1751 C CA . MET A 1 219 ? -17.614 3.573 -2.812 1.00 85.75 219 MET A CA 1
ATOM 1752 C C . MET A 1 219 ? -16.849 2.518 -3.622 1.00 85.75 219 MET A C 1
ATOM 1754 O O . MET A 1 219 ? -17.120 2.367 -4.810 1.00 85.75 219 MET A O 1
ATOM 1758 N N . LEU A 1 220 ? -15.943 1.757 -2.997 1.00 87.00 220 LEU A N 1
ATOM 1759 C CA . LEU A 1 220 ? -15.098 0.778 -3.696 1.00 87.00 220 LEU A CA 1
ATOM 1760 C C . LEU A 1 220 ? -15.891 -0.431 -4.207 1.00 87.00 220 LEU A C 1
ATOM 1762 O O . LEU A 1 220 ? -15.670 -0.873 -5.333 1.00 87.00 220 LEU A O 1
ATOM 1766 N N . THR A 1 221 ? -16.867 -0.921 -3.436 1.00 89.56 221 THR A N 1
ATOM 1767 C CA . THR A 1 221 ? -17.748 -2.010 -3.901 1.00 89.56 221 THR A CA 1
ATOM 1768 C C . THR A 1 221 ? -18.603 -1.558 -5.091 1.00 89.56 221 THR A C 1
ATOM 1770 O O . THR A 1 221 ? -18.820 -2.324 -6.026 1.00 89.56 221 THR A O 1
ATOM 1773 N N . SER A 1 222 ? -19.046 -0.295 -5.100 1.00 86.25 222 SER A N 1
ATOM 1774 C CA . SER A 1 222 ? -19.795 0.295 -6.217 1.00 86.25 222 SER A CA 1
ATOM 1775 C C . SER A 1 222 ? -18.951 0.446 -7.481 1.00 86.25 222 SER A C 1
ATOM 1777 O O . SER A 1 222 ? -19.426 0.109 -8.564 1.00 86.25 222 SER A O 1
ATOM 1779 N N . VAL A 1 223 ? -17.690 0.884 -7.351 1.00 84.75 223 VAL A N 1
ATOM 1780 C CA . VAL A 1 223 ? -16.739 0.898 -8.476 1.00 84.75 223 VAL A CA 1
ATOM 1781 C C . VAL A 1 223 ? -16.671 -0.488 -9.111 1.00 84.75 223 VAL A C 1
ATOM 1783 O O . VAL A 1 223 ? -16.909 -0.602 -10.307 1.00 84.75 223 VAL A O 1
ATOM 1786 N N . GLY A 1 224 ? -16.425 -1.538 -8.317 1.00 85.00 224 GLY A N 1
ATOM 1787 C CA . GLY A 1 224 ? -16.357 -2.913 -8.821 1.00 85.00 224 GLY A CA 1
ATOM 1788 C C . GLY A 1 224 ? -17.657 -3.372 -9.489 1.00 85.00 224 GLY A C 1
ATOM 1789 O O . GLY A 1 224 ? -17.623 -3.933 -10.580 1.00 85.00 224 GLY A O 1
ATOM 1790 N N . TYR A 1 225 ? -18.814 -3.091 -8.880 1.00 89.12 225 TYR A N 1
ATOM 1791 C CA . TYR A 1 225 ? -20.116 -3.514 -9.406 1.00 89.12 225 TYR A CA 1
ATOM 1792 C C . TYR A 1 225 ? -20.446 -2.862 -10.758 1.00 89.12 225 TYR A C 1
ATOM 1794 O O . TYR A 1 225 ? -20.788 -3.551 -11.726 1.00 89.12 225 TYR A O 1
ATOM 1802 N N . PHE A 1 226 ? -20.331 -1.532 -10.840 1.00 84.31 226 PHE A N 1
ATOM 1803 C CA . PHE A 1 226 ? -20.659 -0.795 -12.059 1.00 84.31 226 PHE A CA 1
ATOM 1804 C C . PHE A 1 226 ? -19.600 -0.980 -13.141 1.00 84.31 226 PHE A C 1
ATOM 1806 O O . PHE A 1 226 ? -19.970 -1.132 -14.299 1.00 84.31 226 PHE A O 1
ATOM 1813 N N . ALA A 1 227 ? -18.311 -1.026 -12.797 1.00 84.25 227 ALA A N 1
ATOM 1814 C CA . ALA A 1 227 ? -17.258 -1.219 -13.790 1.00 84.25 227 ALA A CA 1
ATOM 1815 C C . ALA A 1 227 ? -17.338 -2.614 -14.430 1.00 84.25 227 ALA A C 1
ATOM 1817 O O . ALA A 1 227 ? -17.257 -2.715 -15.650 1.00 84.25 227 ALA A O 1
ATOM 1818 N N . LEU A 1 228 ? -17.615 -3.676 -13.658 1.00 86.69 228 LEU A N 1
ATOM 1819 C CA . LEU A 1 228 ? -17.857 -5.010 -14.226 1.00 86.69 228 LEU A CA 1
ATOM 1820 C C . LEU A 1 228 ? -19.096 -5.042 -15.116 1.00 86.69 228 LEU A C 1
ATOM 1822 O O . LEU A 1 228 ? -19.056 -5.640 -16.185 1.00 86.69 228 LEU A O 1
ATOM 1826 N N . SER A 1 229 ? -20.181 -4.388 -14.696 1.00 85.75 229 SER A N 1
ATOM 1827 C CA . SER A 1 229 ? -21.422 -4.334 -15.480 1.00 85.75 229 SER A CA 1
ATOM 1828 C C . SER A 1 229 ? -21.265 -3.525 -16.771 1.00 85.75 229 SER A C 1
ATOM 1830 O O . SER A 1 229 ? -21.901 -3.843 -17.773 1.00 85.75 229 SER A O 1
ATOM 1832 N N . LEU A 1 230 ? -20.389 -2.519 -16.767 1.00 81.00 230 LEU A N 1
ATOM 1833 C CA . LEU A 1 230 ? -20.062 -1.713 -17.940 1.00 81.00 230 LEU A CA 1
ATOM 1834 C C . LEU A 1 230 ? -19.066 -2.369 -18.882 1.00 81.00 230 LEU A C 1
ATOM 1836 O O . LEU A 1 230 ? -19.067 -2.064 -20.067 1.00 81.00 230 LEU A O 1
ATOM 1840 N N . ASN A 1 231 ? -18.231 -3.269 -18.373 1.00 84.38 231 ASN A N 1
ATOM 1841 C CA . ASN A 1 231 ? -17.247 -3.967 -19.186 1.00 84.38 231 ASN A CA 1
ATOM 1842 C C . ASN A 1 231 ? -17.826 -5.185 -19.929 1.00 84.38 231 ASN A C 1
ATOM 1844 O O . ASN A 1 231 ? -17.122 -5.812 -20.712 1.00 84.38 231 ASN A O 1
ATOM 1848 N N . VAL A 1 232 ? -19.098 -5.534 -19.700 1.00 84.69 232 VAL A N 1
ATOM 1849 C CA . VAL A 1 232 ? -19.761 -6.697 -20.318 1.00 84.69 232 VAL A CA 1
ATOM 1850 C C . VAL A 1 232 ? -19.750 -6.672 -21.856 1.00 84.69 232 VAL A C 1
ATOM 1852 O O . VAL A 1 232 ? -19.488 -7.723 -22.437 1.00 84.69 232 VAL A O 1
ATOM 1855 N N . PRO A 1 233 ? -19.977 -5.535 -22.546 1.00 80.31 233 PRO A N 1
ATOM 1856 C CA . PRO A 1 233 ? -19.896 -5.477 -24.010 1.00 80.31 233 PRO A CA 1
ATOM 1857 C C . PRO A 1 233 ? -18.489 -5.705 -24.559 1.00 80.31 233 PRO A C 1
ATOM 1859 O O . PRO A 1 233 ? -18.347 -6.137 -25.696 1.00 80.31 233 PRO A O 1
ATOM 1862 N N . ASN A 1 234 ? -17.459 -5.431 -23.754 1.00 81.38 234 ASN A N 1
ATOM 1863 C CA . ASN A 1 234 ? -16.062 -5.635 -24.134 1.00 81.38 234 ASN A CA 1
ATOM 1864 C C . ASN A 1 234 ? -15.610 -7.093 -23.942 1.00 81.38 234 ASN A C 1
ATOM 1866 O O . ASN A 1 234 ? -14.464 -7.426 -24.245 1.00 81.38 234 ASN A O 1
ATOM 1870 N N . LEU A 1 235 ? -16.475 -7.964 -23.407 1.00 82.69 235 LEU A N 1
ATOM 1871 C CA . LEU A 1 235 ? -16.214 -9.398 -23.329 1.00 82.69 235 LEU A CA 1
ATOM 1872 C C . LEU A 1 235 ? -16.336 -10.037 -24.714 1.00 82.69 235 LEU A C 1
ATOM 1874 O O . LEU A 1 235 ? -17.170 -9.652 -25.528 1.00 82.69 235 LEU A O 1
ATOM 1878 N N . HIS A 1 236 ? -15.532 -11.071 -24.950 1.00 79.25 236 HIS A N 1
ATOM 1879 C CA . HIS A 1 236 ? -15.605 -11.870 -26.170 1.00 79.25 236 HIS A CA 1
ATOM 1880 C C . HIS A 1 236 ? -16.993 -12.528 -26.321 1.00 79.25 236 HIS A C 1
ATOM 1882 O O . HIS A 1 236 ? -17.595 -12.949 -25.334 1.00 79.25 236 HIS A O 1
ATOM 1888 N N . GLY A 1 237 ? -17.492 -12.651 -27.554 1.00 81.56 237 GLY A N 1
ATOM 1889 C CA . GLY A 1 237 ? -18.773 -13.299 -27.864 1.00 81.56 237 GLY A CA 1
ATOM 1890 C C . GLY A 1 237 ? -19.913 -12.324 -28.178 1.00 81.56 237 GLY A C 1
ATOM 1891 O O . GLY A 1 237 ? -19.686 -11.170 -28.530 1.00 81.56 237 GLY A O 1
ATOM 1892 N N . ASP A 1 238 ? -21.151 -12.816 -28.097 1.00 85.81 238 ASP A N 1
ATOM 1893 C CA . ASP A 1 238 ? -22.349 -12.019 -28.371 1.00 85.81 238 ASP A CA 1
ATOM 1894 C C . ASP A 1 238 ? -22.656 -11.076 -27.195 1.00 85.81 238 ASP A C 1
ATOM 1896 O O . ASP A 1 238 ? -22.861 -11.510 -26.057 1.00 85.81 238 ASP A O 1
ATOM 1900 N N . ILE A 1 239 ? -22.717 -9.776 -27.487 1.00 84.56 239 ILE A N 1
ATOM 1901 C CA . ILE A 1 239 ? -22.983 -8.700 -26.527 1.00 84.56 239 ILE A CA 1
ATOM 1902 C C . ILE A 1 239 ? -24.330 -8.909 -25.817 1.00 84.56 239 ILE A C 1
ATOM 1904 O O . ILE A 1 239 ? -24.427 -8.699 -24.604 1.00 84.56 239 ILE A O 1
ATOM 1908 N N . TYR A 1 240 ? -25.367 -9.350 -26.536 1.00 85.25 240 TYR A N 1
ATOM 1909 C CA . TYR A 1 240 ? -26.702 -9.561 -25.969 1.00 85.25 240 TYR A CA 1
ATOM 1910 C C . TYR A 1 240 ? -26.707 -10.741 -24.998 1.00 85.25 240 TYR A C 1
ATOM 1912 O O . TYR A 1 240 ? -27.271 -10.640 -23.906 1.00 85.25 240 TYR A O 1
ATOM 1920 N N . LEU A 1 241 ? -26.030 -11.833 -25.366 1.00 86.94 241 LEU A N 1
ATOM 1921 C CA . LEU A 1 241 ? -25.900 -13.018 -24.521 1.00 86.94 241 LEU A CA 1
ATOM 1922 C C . LEU A 1 241 ? -25.067 -12.716 -23.272 1.00 86.94 241 LEU A C 1
ATOM 1924 O O . LEU A 1 241 ? -25.479 -13.057 -22.167 1.00 86.94 241 LEU A O 1
ATOM 1928 N N . ASN A 1 242 ? -23.938 -12.023 -23.425 1.00 88.56 242 ASN A N 1
ATOM 1929 C CA . ASN A 1 242 ? -23.084 -11.620 -22.308 1.00 88.56 242 ASN A CA 1
ATOM 1930 C C . ASN A 1 242 ? -23.830 -10.689 -21.339 1.00 88.56 242 ASN A C 1
ATOM 1932 O O . ASN A 1 242 ? -23.738 -10.863 -20.122 1.00 88.56 242 ASN A O 1
ATOM 1936 N N . CYS A 1 243 ? -24.625 -9.748 -21.858 1.00 84.88 243 CYS A N 1
ATOM 1937 C CA . CYS A 1 243 ? -25.484 -8.875 -21.056 1.00 84.88 243 CYS A CA 1
ATOM 1938 C C . CYS A 1 243 ? -26.575 -9.663 -20.313 1.00 84.88 243 CYS A C 1
ATOM 1940 O O . CYS A 1 243 ? -26.761 -9.474 -19.110 1.00 84.88 243 CYS A O 1
ATOM 1942 N N . PHE A 1 244 ? -27.230 -10.615 -20.985 1.00 87.06 244 PHE A N 1
ATOM 1943 C CA . PHE A 1 244 ? -28.219 -11.495 -20.361 1.00 87.06 244 PHE A CA 1
ATOM 1944 C C . PHE A 1 244 ? -27.605 -12.355 -19.249 1.00 87.06 244 PHE A C 1
ATOM 1946 O O . PHE A 1 244 ? -28.141 -12.395 -18.143 1.00 87.06 244 PHE A O 1
ATOM 1953 N N . LEU A 1 245 ? -26.452 -12.986 -19.499 1.00 87.31 245 LEU A N 1
ATOM 1954 C CA . LEU A 1 245 ? -25.713 -13.777 -18.507 1.00 87.31 245 LEU A CA 1
ATOM 1955 C C . LEU A 1 245 ? -25.279 -12.925 -17.306 1.00 87.31 245 LEU A C 1
ATOM 1957 O O . LEU A 1 245 ? -25.362 -13.375 -16.161 1.00 87.31 245 LEU A O 1
ATOM 1961 N N . SER A 1 246 ? -24.885 -11.675 -17.558 1.00 87.12 246 SER A N 1
ATOM 1962 C CA . SER A 1 246 ? -24.533 -10.703 -16.522 1.00 87.12 246 SER A CA 1
ATOM 1963 C C . SER A 1 246 ? -25.721 -10.320 -15.637 1.00 87.12 246 SER A C 1
ATOM 1965 O O . SER A 1 246 ? -25.522 -10.043 -14.457 1.00 87.12 246 SER A O 1
ATOM 1967 N N . GLY A 1 247 ? -26.950 -10.321 -16.162 1.00 83.25 247 GLY A N 1
ATOM 1968 C CA . GLY A 1 247 ? -28.166 -10.176 -15.353 1.00 83.25 247 GLY A CA 1
ATOM 1969 C C . GLY A 1 247 ? -28.586 -11.466 -14.659 1.00 83.25 247 GLY A C 1
ATOM 1970 O O . GLY A 1 247 ? -28.971 -11.447 -13.489 1.00 83.25 247 GLY A O 1
ATOM 1971 N N . LEU A 1 248 ? -28.438 -12.602 -15.338 1.00 88.12 248 LEU A N 1
ATOM 1972 C CA . LEU A 1 248 ? -28.789 -13.918 -14.813 1.00 88.12 248 LEU A CA 1
ATOM 1973 C C . LEU A 1 248 ? -27.987 -14.267 -13.559 1.00 88.12 248 LEU A C 1
ATOM 1975 O O . LEU A 1 248 ? -28.557 -14.806 -12.615 1.00 88.12 248 LEU A O 1
ATOM 1979 N N . ILE A 1 249 ? -26.692 -13.936 -13.520 1.00 91.06 249 ILE A N 1
ATOM 1980 C CA . ILE A 1 249 ? -25.807 -14.251 -12.388 1.00 91.06 249 ILE A CA 1
ATOM 1981 C C . ILE A 1 249 ? -26.131 -13.450 -11.113 1.00 91.06 249 ILE A C 1
ATOM 1983 O O . ILE A 1 249 ? -25.775 -13.871 -10.010 1.00 91.06 249 ILE A O 1
ATOM 1987 N N . GLU A 1 250 ? -26.853 -12.330 -11.218 1.00 87.44 250 GLU A N 1
ATOM 1988 C CA . GLU A 1 250 ? -27.255 -11.547 -10.044 1.00 87.44 250 GLU A CA 1
ATOM 1989 C C . GLU A 1 250 ? -28.334 -12.265 -9.218 1.00 87.44 250 GLU A C 1
ATOM 1991 O O . GLU A 1 250 ? -28.309 -12.216 -7.990 1.00 87.44 250 GLU A O 1
ATOM 1996 N N . VAL A 1 251 ? -29.234 -13.016 -9.863 1.00 86.12 251 VAL A N 1
ATOM 1997 C CA . VAL A 1 251 ? -30.288 -13.793 -9.183 1.00 86.12 251 VAL A CA 1
ATOM 1998 C C . VAL A 1 251 ? -29.715 -14.805 -8.172 1.00 86.12 251 VAL A C 1
ATOM 2000 O O . VAL A 1 251 ? -30.091 -14.738 -6.994 1.00 86.12 251 VAL A O 1
ATOM 2003 N N . PRO A 1 252 ? -28.791 -15.720 -8.544 1.00 90.19 252 PRO A N 1
ATOM 2004 C CA . PRO A 1 252 ? -28.167 -16.618 -7.581 1.00 90.19 252 PRO A CA 1
ATOM 2005 C C . PRO A 1 252 ? -27.273 -15.868 -6.586 1.00 90.19 252 PRO A C 1
ATOM 2007 O O . PRO A 1 252 ? -27.169 -16.307 -5.439 1.00 90.19 252 PRO A O 1
ATOM 2010 N N . ALA A 1 253 ? -26.668 -14.731 -6.956 1.00 88.00 253 ALA A N 1
ATOM 2011 C CA . ALA A 1 253 ? -25.902 -13.905 -6.017 1.00 88.00 253 ALA A CA 1
ATOM 2012 C C . ALA A 1 253 ? -26.789 -13.355 -4.887 1.00 88.00 253 ALA A C 1
ATOM 2014 O O . ALA A 1 253 ? -26.419 -13.433 -3.718 1.00 88.00 253 ALA A O 1
ATOM 2015 N N . TYR A 1 254 ? -27.996 -12.876 -5.195 1.00 83.62 254 TYR A N 1
ATOM 2016 C CA . TYR A 1 254 ? -28.937 -12.393 -4.179 1.00 83.62 254 TYR A CA 1
ATOM 2017 C C . TYR A 1 254 ? -29.512 -13.523 -3.322 1.00 83.62 254 TYR A C 1
ATOM 2019 O O . TYR A 1 254 ? -29.642 -13.372 -2.105 1.00 83.62 254 TYR A O 1
ATOM 2027 N N . PHE A 1 255 ? -29.806 -14.681 -3.920 1.00 85.75 255 PHE A N 1
ATOM 2028 C CA . PHE A 1 255 ? -30.292 -15.843 -3.172 1.00 85.75 255 PHE A CA 1
ATOM 2029 C C . PHE A 1 255 ? -29.237 -16.381 -2.194 1.00 85.75 255 PHE A C 1
ATOM 2031 O O . PHE A 1 255 ? -29.533 -16.667 -1.030 1.00 85.75 255 PHE A O 1
ATOM 2038 N N . THR A 1 256 ? -27.983 -16.480 -2.642 1.00 86.75 256 THR A N 1
ATOM 2039 C CA . THR A 1 256 ? -26.863 -16.880 -1.780 1.00 86.75 256 THR A CA 1
ATOM 2040 C C . THR A 1 256 ? -26.579 -15.831 -0.713 1.00 86.75 256 THR A C 1
ATOM 2042 O O . THR A 1 256 ? -26.387 -16.199 0.446 1.00 86.75 256 THR A O 1
ATOM 2045 N N . ALA A 1 257 ? -26.653 -14.540 -1.044 1.00 85.44 257 ALA A N 1
ATOM 2046 C CA . ALA A 1 257 ? -26.520 -13.475 -0.059 1.00 85.44 257 ALA A CA 1
ATOM 2047 C C . ALA A 1 257 ? -27.579 -13.570 1.046 1.00 85.44 257 ALA A C 1
ATOM 2049 O O . ALA A 1 257 ? -27.246 -13.520 2.232 1.00 85.44 257 ALA A O 1
ATOM 2050 N N . TRP A 1 258 ? -28.841 -13.796 0.675 1.00 82.62 258 TRP A N 1
ATOM 2051 C CA . TRP A 1 258 ? -29.933 -14.032 1.619 1.00 82.62 258 TRP A CA 1
ATOM 2052 C C . TRP A 1 258 ? -29.661 -15.232 2.538 1.00 82.62 258 TRP A C 1
ATOM 2054 O O . TRP A 1 258 ? -29.820 -15.124 3.756 1.00 82.62 258 TRP A O 1
ATOM 2064 N N . LEU A 1 259 ? -29.205 -16.363 1.989 1.00 84.75 259 LEU A N 1
ATOM 2065 C CA . LEU A 1 259 ? -28.894 -17.561 2.775 1.00 84.75 259 LEU A CA 1
ATOM 2066 C C . LEU A 1 259 ? -27.740 -17.320 3.762 1.00 84.75 259 LEU A C 1
ATOM 2068 O O . LEU A 1 259 ? -27.851 -17.669 4.942 1.00 84.75 259 LEU A O 1
ATOM 2072 N N . LEU A 1 260 ? -26.651 -16.703 3.295 1.00 85.06 260 LEU A N 1
ATOM 2073 C CA . LEU A 1 260 ? -25.461 -16.417 4.101 1.00 85.06 260 LEU A CA 1
ATOM 2074 C C . LEU A 1 260 ? -25.790 -15.447 5.241 1.00 85.06 260 LEU A C 1
ATOM 2076 O O . LEU A 1 260 ? -25.413 -15.698 6.388 1.00 85.06 260 LEU A O 1
ATOM 2080 N N . LEU A 1 261 ? -26.585 -14.406 4.966 1.00 82.12 261 LEU A N 1
ATOM 2081 C CA . LEU A 1 261 ? -27.048 -13.464 5.986 1.00 82.12 261 LEU A CA 1
ATOM 2082 C C . LEU A 1 261 ? -27.938 -14.125 7.061 1.00 82.12 261 LEU A C 1
ATOM 2084 O O . LEU A 1 261 ? -28.087 -13.586 8.154 1.00 82.12 261 LEU A O 1
ATOM 2088 N N . ARG A 1 262 ? -28.535 -15.298 6.844 1.00 80.06 262 ARG A N 1
ATOM 2089 C CA . ARG A 1 262 ? -29.325 -15.945 7.912 1.00 80.06 262 ARG A CA 1
ATOM 2090 C C . ARG A 1 262 ? -28.477 -16.728 8.909 1.00 80.06 262 ARG A C 1
ATOM 2092 O O . ARG A 1 262 ? -28.882 -16.835 10.062 1.00 80.06 262 ARG A O 1
ATOM 2099 N N . LYS A 1 263 ? -27.347 -17.294 8.476 1.00 79.25 263 LYS A N 1
ATOM 2100 C CA . LYS A 1 263 ? -26.620 -18.311 9.257 1.00 79.25 263 LYS A CA 1
ATOM 2101 C C . LYS A 1 263 ? -25.247 -17.884 9.766 1.00 79.25 263 LYS A C 1
ATOM 2103 O O . LYS A 1 263 ? -24.774 -18.481 10.726 1.00 79.25 263 LYS A O 1
ATOM 2108 N N . LEU A 1 264 ? -24.597 -16.916 9.125 1.00 84.56 264 LEU A N 1
ATOM 2109 C CA . LEU A 1 264 ? -23.185 -16.621 9.365 1.00 84.56 264 LEU A CA 1
ATOM 2110 C C . LEU A 1 264 ? -22.956 -15.181 9.892 1.00 84.56 264 LEU A C 1
ATOM 2112 O O . LEU A 1 264 ? -23.799 -14.297 9.689 1.00 84.56 264 LEU A O 1
ATOM 2116 N N . PRO A 1 265 ? -21.810 -14.932 10.558 1.00 85.81 265 PRO A N 1
ATOM 2117 C CA . PRO A 1 265 ? -21.412 -13.604 11.031 1.00 85.81 265 PRO A CA 1
ATOM 2118 C C . PRO A 1 265 ? -21.146 -12.622 9.878 1.00 85.81 265 PRO A C 1
ATOM 2120 O O . PRO A 1 265 ? -20.461 -12.946 8.906 1.00 85.81 265 PRO A O 1
ATOM 2123 N N . ARG A 1 266 ? -21.676 -11.400 9.990 1.00 83.31 266 ARG A N 1
ATOM 2124 C CA . ARG A 1 266 ? -21.815 -10.410 8.902 1.00 83.31 266 ARG A CA 1
ATOM 2125 C C . ARG A 1 266 ? -20.469 -9.953 8.362 1.00 83.31 266 ARG A C 1
ATOM 2127 O O . ARG A 1 266 ? -20.261 -9.932 7.150 1.00 83.31 266 ARG A O 1
ATOM 2134 N N . ARG A 1 267 ? -19.544 -9.649 9.271 1.00 83.50 267 ARG A N 1
ATOM 2135 C CA . ARG A 1 267 ? -18.197 -9.153 8.961 1.00 83.50 267 ARG A CA 1
ATOM 2136 C C . ARG A 1 267 ? -17.422 -10.130 8.082 1.00 83.50 267 ARG A C 1
ATOM 2138 O O . ARG A 1 267 ? -16.823 -9.731 7.087 1.00 83.50 267 ARG A O 1
ATOM 2145 N N . TYR A 1 268 ? -17.433 -11.409 8.454 1.00 86.62 268 TYR A N 1
ATOM 2146 C CA . TYR A 1 268 ? -16.667 -12.441 7.758 1.00 86.62 268 TYR A CA 1
ATOM 2147 C C . TYR A 1 268 ? -17.293 -12.829 6.422 1.00 86.62 268 TYR A C 1
ATOM 2149 O O . TYR A 1 268 ? -16.553 -13.077 5.476 1.00 86.62 268 TYR A O 1
ATOM 2157 N N . ILE A 1 269 ? -18.627 -12.837 6.312 1.00 90.75 269 ILE A N 1
ATOM 2158 C CA . ILE A 1 269 ? -19.287 -13.121 5.032 1.00 90.75 269 ILE A CA 1
ATOM 2159 C C . ILE A 1 269 ? -18.957 -12.035 4.010 1.00 90.75 269 ILE A C 1
ATOM 2161 O O . ILE A 1 269 ? -18.513 -12.364 2.915 1.00 90.75 269 ILE A O 1
ATOM 2165 N N . ILE A 1 270 ? -19.163 -10.755 4.350 1.00 90.31 270 ILE A N 1
ATOM 2166 C CA . ILE A 1 270 ? -18.957 -9.654 3.394 1.00 90.31 270 ILE A CA 1
ATOM 2167 C C . ILE A 1 270 ? -17.493 -9.634 2.949 1.00 90.31 270 ILE A C 1
ATOM 2169 O O . ILE A 1 270 ? -17.219 -9.586 1.753 1.00 90.31 270 ILE A O 1
ATOM 2173 N N . ALA A 1 271 ? -16.553 -9.768 3.892 1.00 89.06 271 ALA A N 1
ATOM 2174 C CA . ALA A 1 271 ? -15.135 -9.878 3.566 1.00 89.06 271 ALA A CA 1
ATOM 2175 C C . ALA A 1 271 ? -14.834 -11.109 2.692 1.00 89.06 271 ALA A C 1
ATOM 2177 O O . ALA A 1 271 ? -14.148 -10.981 1.685 1.00 89.06 271 ALA A O 1
ATOM 2178 N N . GLY A 1 272 ? -15.365 -12.287 3.031 1.00 89.81 272 GLY A N 1
ATOM 2179 C CA . GLY A 1 272 ? -15.132 -13.529 2.288 1.00 89.81 272 GLY A CA 1
ATOM 2180 C C . GLY A 1 272 ? -15.650 -13.480 0.852 1.00 89.81 272 GLY A C 1
ATOM 2181 O O . GLY A 1 272 ? -14.955 -13.894 -0.071 1.00 89.81 272 GLY A O 1
ATOM 2182 N N . VAL A 1 273 ? -16.836 -12.911 0.646 1.00 93.31 273 VAL A N 1
ATOM 2183 C CA . VAL A 1 273 ? -17.432 -12.734 -0.682 1.00 93.31 273 VAL A CA 1
ATOM 2184 C C . VAL A 1 273 ? -16.654 -11.694 -1.508 1.00 93.31 273 VAL A C 1
ATOM 2186 O O . VAL A 1 273 ? -16.474 -11.891 -2.709 1.00 93.31 273 VAL A O 1
ATOM 2189 N N . LEU A 1 274 ? -16.139 -10.628 -0.883 1.00 92.56 274 LEU A N 1
ATOM 2190 C CA . LEU A 1 274 ? -15.255 -9.652 -1.537 1.00 92.56 274 LEU A CA 1
ATOM 2191 C C . LEU A 1 274 ? -13.889 -10.257 -1.895 1.00 92.56 274 LEU A C 1
ATOM 2193 O O . LEU A 1 274 ? -13.398 -10.025 -2.997 1.00 92.56 274 LEU A O 1
ATOM 2197 N N . PHE A 1 275 ? -13.294 -11.073 -1.019 1.00 91.06 275 PHE A N 1
ATOM 2198 C CA . PHE A 1 275 ? -12.062 -11.806 -1.328 1.00 91.06 275 PHE A CA 1
ATOM 2199 C C . PHE A 1 275 ? -12.261 -12.794 -2.472 1.00 91.06 275 PHE A C 1
ATOM 2201 O O . PHE A 1 275 ? -11.413 -12.872 -3.355 1.00 91.06 275 PHE A O 1
ATOM 2208 N N . TRP A 1 276 ? -13.389 -13.506 -2.484 1.00 93.00 276 TRP A N 1
ATOM 2209 C CA . TRP A 1 276 ? -13.748 -14.392 -3.585 1.00 93.00 276 TRP A CA 1
ATOM 2210 C C . TRP A 1 276 ? -13.910 -13.611 -4.892 1.00 93.00 276 TRP A C 1
ATOM 2212 O O . TRP A 1 276 ? -13.245 -13.918 -5.877 1.00 93.00 276 TRP A O 1
ATOM 2222 N N . GLY A 1 277 ? -14.733 -12.557 -4.893 1.00 90.94 277 GLY A N 1
ATOM 2223 C CA . GLY A 1 277 ? -14.972 -11.728 -6.075 1.00 90.94 277 GLY A CA 1
ATOM 2224 C C . GLY A 1 277 ? -13.689 -11.094 -6.617 1.00 90.94 277 GLY A C 1
ATOM 2225 O O . GLY A 1 277 ? -13.390 -11.225 -7.799 1.00 90.94 277 GLY A O 1
ATOM 2226 N N . GLY A 1 278 ? -12.894 -10.460 -5.752 1.00 88.75 278 GLY A N 1
ATOM 2227 C CA . GLY A 1 278 ? -11.635 -9.825 -6.138 1.00 88.75 278 GLY A CA 1
ATOM 2228 C C . GLY A 1 278 ? -10.552 -10.820 -6.559 1.00 88.75 278 GLY A C 1
ATOM 2229 O O . GLY A 1 278 ? -9.872 -10.593 -7.555 1.00 88.75 278 GLY A O 1
ATOM 2230 N N . GLY A 1 279 ? -10.422 -11.946 -5.851 1.00 84.19 279 GLY A N 1
ATOM 2231 C CA . GLY A 1 279 ? -9.451 -12.994 -6.167 1.00 84.19 279 GLY A CA 1
ATOM 2232 C C . GLY A 1 279 ? -9.711 -13.642 -7.525 1.00 84.19 279 GLY A C 1
ATOM 2233 O O . GLY A 1 279 ? -8.788 -13.780 -8.320 1.00 84.19 279 GLY A O 1
ATOM 2234 N N . VAL A 1 280 ? -10.971 -13.960 -7.834 1.00 91.25 280 VAL A N 1
ATOM 2235 C CA . VAL A 1 280 ? -11.352 -14.530 -9.136 1.00 91.25 280 VAL A CA 1
ATOM 2236 C C . VAL A 1 280 ? -11.091 -13.545 -10.283 1.00 91.25 280 VAL A C 1
ATOM 2238 O O . VAL A 1 280 ? -10.620 -13.961 -11.338 1.00 91.25 280 VAL A O 1
ATOM 2241 N N . LEU A 1 281 ? -11.310 -12.241 -10.078 1.00 87.69 281 LEU A N 1
ATOM 2242 C CA . LEU A 1 281 ? -10.983 -11.219 -11.084 1.00 87.69 281 LEU A CA 1
ATOM 2243 C C . LEU A 1 281 ? -9.478 -11.117 -11.357 1.00 87.69 281 LEU A C 1
ATOM 2245 O O . LEU A 1 281 ? -9.083 -10.918 -12.502 1.00 87.69 281 LEU A O 1
ATOM 2249 N N . LEU A 1 282 ? -8.636 -11.294 -10.335 1.00 85.88 282 LEU A N 1
ATOM 2250 C CA . LEU A 1 282 ? -7.180 -11.320 -10.509 1.00 85.88 282 LEU A CA 1
ATOM 2251 C C . LEU A 1 282 ? -6.703 -12.556 -11.286 1.00 85.88 282 LEU A C 1
ATOM 2253 O O . LEU A 1 282 ? -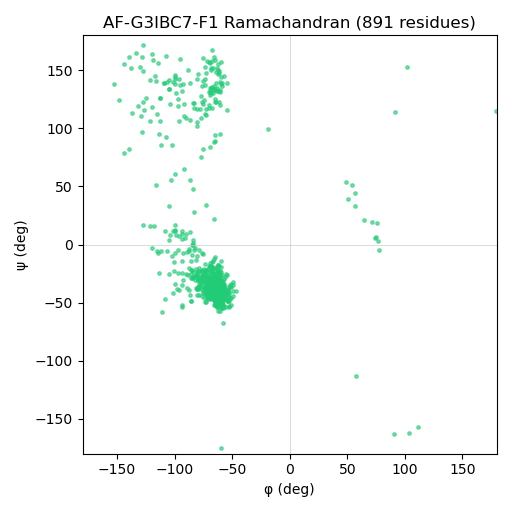5.670 -12.488 -11.943 1.00 85.88 282 LEU A O 1
ATOM 2257 N N . LEU A 1 283 ? -7.449 -13.666 -11.263 1.00 85.06 283 LEU A N 1
ATOM 2258 C CA . LEU A 1 283 ? -7.114 -14.873 -12.029 1.00 85.06 283 LEU A CA 1
ATOM 2259 C C . LEU A 1 283 ? -7.372 -14.732 -13.537 1.00 85.06 283 LEU A C 1
ATOM 2261 O O . LEU A 1 283 ? -6.813 -15.506 -14.311 1.00 85.06 283 LEU A O 1
ATOM 2265 N N . VAL A 1 284 ? -8.154 -13.736 -13.973 1.00 83.94 284 VAL A N 1
ATOM 2266 C CA . VAL A 1 284 ? -8.458 -13.502 -15.400 1.00 83.94 284 VAL A CA 1
ATOM 2267 C C . VAL A 1 284 ? -7.182 -13.288 -16.225 1.00 83.94 284 VAL A C 1
ATOM 2269 O O . VAL A 1 284 ? -7.127 -13.715 -17.372 1.00 83.94 284 VAL A O 1
ATOM 2272 N N . GLN A 1 285 ? -6.128 -12.713 -15.634 1.00 79.06 285 GLN A N 1
ATOM 2273 C CA . GLN A 1 285 ? -4.844 -12.471 -16.312 1.00 79.06 285 GLN A CA 1
ATOM 2274 C C . GLN A 1 285 ? -4.072 -13.745 -16.685 1.00 79.06 285 GLN A C 1
ATOM 2276 O O . GLN A 1 285 ? -3.164 -13.690 -17.506 1.00 79.06 285 GLN A O 1
ATOM 2281 N N . VAL A 1 286 ? -4.391 -14.876 -16.052 1.00 81.00 286 VAL A N 1
ATOM 2282 C CA . VAL A 1 286 ? -3.702 -16.155 -16.279 1.00 81.00 286 VAL A CA 1
ATOM 2283 C C . VAL A 1 286 ? -4.315 -16.904 -17.469 1.00 81.00 286 VAL A C 1
ATOM 2285 O O . VAL A 1 286 ? -3.722 -17.854 -17.972 1.00 81.00 286 VAL A O 1
ATOM 2288 N N . VAL A 1 287 ? -5.501 -16.493 -17.933 1.00 81.06 287 VAL A N 1
ATOM 2289 C CA . VAL A 1 287 ? -6.234 -17.184 -18.998 1.00 81.06 287 VAL A CA 1
ATOM 2290 C C . VAL A 1 287 ? -5.711 -16.754 -20.378 1.00 81.06 287 VAL A C 1
ATOM 2292 O O . VAL A 1 287 ? -5.777 -15.565 -20.692 1.00 81.06 287 VAL A O 1
ATOM 2295 N N . PRO A 1 288 ? -5.235 -17.692 -21.222 1.00 78.25 288 PRO A N 1
ATOM 2296 C CA . PRO A 1 288 ? -4.845 -17.405 -22.605 1.00 78.25 288 PRO A CA 1
ATOM 2297 C C . PRO A 1 288 ? -6.033 -16.933 -23.455 1.00 78.25 288 PRO A C 1
ATOM 2299 O O . PRO A 1 288 ? -7.169 -17.349 -23.213 1.00 78.25 288 PRO A O 1
ATOM 2302 N N . GLU A 1 289 ? -5.776 -16.123 -24.489 1.00 72.81 289 GLU A N 1
ATOM 2303 C CA . GLU A 1 289 ? -6.827 -15.548 -25.350 1.00 72.81 289 GLU A CA 1
ATOM 2304 C C . GLU A 1 289 ? -7.698 -16.610 -26.054 1.00 72.81 289 GLU A C 1
ATOM 2306 O O . GLU A 1 289 ? -8.882 -16.370 -26.299 1.00 72.81 289 GLU A O 1
ATOM 2311 N N . ASP A 1 290 ? -7.160 -17.813 -26.279 1.00 77.12 290 ASP A N 1
ATOM 2312 C CA . ASP A 1 290 ? -7.858 -18.926 -26.936 1.00 77.12 290 ASP A CA 1
ATOM 2313 C C . ASP A 1 290 ? -9.056 -19.466 -26.126 1.00 77.12 290 ASP A C 1
ATOM 2315 O O . ASP A 1 290 ? -10.011 -20.003 -26.690 1.00 77.12 290 ASP A O 1
ATOM 2319 N N . TYR A 1 291 ? -9.058 -19.292 -24.797 1.00 84.75 291 TYR A N 1
ATOM 2320 C CA . TYR A 1 291 ? -10.099 -19.808 -23.897 1.00 84.75 291 TYR A CA 1
ATOM 2321 C C . TYR A 1 291 ? -11.071 -18.713 -23.435 1.00 84.75 291 TYR A C 1
ATOM 2323 O O . TYR A 1 291 ? -11.316 -18.518 -22.239 1.00 84.75 291 TYR A O 1
ATOM 2331 N N . SER A 1 292 ? -11.682 -18.016 -24.395 1.00 81.38 292 SER A N 1
ATOM 2332 C CA . SER A 1 292 ? -12.633 -16.916 -24.149 1.00 81.38 292 SER A CA 1
ATOM 2333 C C . SER A 1 292 ? -13.794 -17.285 -23.210 1.00 81.38 292 SER A C 1
ATOM 2335 O O . SER A 1 292 ? -14.168 -16.485 -22.351 1.00 81.38 292 SER A O 1
ATOM 2337 N N . PHE A 1 293 ? -14.308 -18.518 -23.285 1.00 85.69 293 PHE A N 1
ATOM 2338 C CA . PHE A 1 293 ? -15.364 -19.011 -22.390 1.00 85.69 293 PHE A CA 1
ATOM 2339 C C . PHE A 1 293 ? -14.935 -19.042 -20.912 1.00 85.69 293 PHE A C 1
ATOM 2341 O O . PHE A 1 293 ? -15.722 -18.702 -20.028 1.00 85.69 293 PHE A O 1
ATOM 2348 N N . VAL A 1 294 ? -13.676 -19.400 -20.632 1.00 87.25 294 VAL A N 1
ATOM 2349 C CA . VAL A 1 294 ? -13.132 -19.440 -19.263 1.00 87.25 294 VAL A CA 1
ATOM 2350 C C . VAL A 1 294 ? -13.014 -18.025 -18.700 1.00 87.25 294 VAL A C 1
ATOM 2352 O O . VAL A 1 294 ? -13.386 -17.789 -17.551 1.00 87.25 294 VAL A O 1
ATOM 2355 N N . SER A 1 295 ? -12.573 -17.068 -19.522 1.00 85.88 295 SER A N 1
ATOM 2356 C CA . SER A 1 295 ? -12.498 -15.651 -19.145 1.00 85.88 295 SER A CA 1
ATOM 2357 C C . SER A 1 295 ? -13.878 -15.083 -18.790 1.00 85.88 295 SER A C 1
ATOM 2359 O O . SER A 1 295 ? -14.048 -14.505 -17.715 1.00 85.88 295 SER A O 1
ATOM 2361 N N . ILE A 1 296 ? -14.898 -15.341 -19.621 1.00 88.81 296 ILE A N 1
ATOM 2362 C CA . ILE A 1 296 ? -16.288 -14.945 -19.333 1.00 88.81 296 ILE A CA 1
ATOM 2363 C C . ILE A 1 296 ? -16.760 -15.583 -18.021 1.00 88.81 296 ILE A C 1
ATOM 2365 O O . ILE A 1 296 ? -17.294 -14.886 -17.162 1.00 88.81 296 ILE A O 1
ATOM 2369 N N . GLY A 1 297 ? -16.510 -16.881 -17.819 1.00 90.06 297 GLY A N 1
ATOM 2370 C CA . GLY A 1 297 ? -16.863 -17.587 -16.584 1.00 90.06 297 GLY A CA 1
ATOM 2371 C C . GLY A 1 297 ? -16.248 -16.959 -15.329 1.00 90.06 297 GLY A C 1
ATOM 2372 O O . GLY A 1 297 ? -16.959 -16.717 -14.352 1.00 90.06 297 GLY A O 1
ATOM 2373 N N . LEU A 1 298 ? -14.954 -16.626 -15.359 1.00 90.25 298 LEU A N 1
ATOM 2374 C CA . LEU A 1 298 ? -14.270 -15.953 -14.248 1.00 90.25 298 LEU A CA 1
ATOM 2375 C C . LEU A 1 298 ? -14.837 -14.552 -13.991 1.00 90.25 298 LEU A C 1
ATOM 2377 O O . LEU A 1 298 ? -15.087 -14.199 -12.839 1.00 90.25 298 LEU A O 1
ATOM 2381 N N . VAL A 1 299 ? -15.107 -13.766 -15.036 1.00 90.75 299 VAL A N 1
ATOM 2382 C CA . VAL A 1 299 ? -15.713 -12.432 -14.884 1.00 90.75 299 VAL A CA 1
ATOM 2383 C C . VAL A 1 299 ? -17.116 -12.530 -14.278 1.00 90.75 299 VAL A C 1
ATOM 2385 O O . VAL A 1 299 ? -17.441 -11.758 -13.373 1.00 90.75 299 VAL A O 1
ATOM 2388 N N . MET A 1 300 ? -17.926 -13.512 -14.688 1.00 92.56 300 MET A N 1
ATOM 2389 C CA . MET A 1 300 ? -19.257 -13.745 -14.113 1.00 92.56 300 MET A CA 1
ATOM 2390 C C . MET A 1 300 ? -19.179 -14.194 -12.646 1.00 92.56 300 MET A C 1
ATOM 2392 O O . MET A 1 300 ? -19.950 -13.711 -11.817 1.00 92.56 300 MET A O 1
ATOM 2396 N N . LEU A 1 301 ? -18.217 -15.047 -12.283 1.00 93.12 301 LEU A N 1
ATOM 2397 C CA . LEU A 1 301 ? -17.962 -15.439 -10.888 1.00 93.12 301 LEU A CA 1
ATOM 2398 C C . LEU A 1 301 ? -17.452 -14.267 -10.029 1.00 93.12 301 LEU A C 1
ATOM 2400 O O . LEU A 1 301 ? -17.845 -14.127 -8.868 1.00 93.12 301 LEU A O 1
ATOM 2404 N N . GLY A 1 302 ? -16.621 -13.391 -10.596 1.00 91.69 302 GLY A N 1
ATOM 2405 C CA . GLY A 1 302 ? -16.207 -12.138 -9.964 1.00 91.69 302 GLY A CA 1
ATOM 2406 C C . GLY A 1 302 ? -17.400 -11.214 -9.713 1.00 91.69 302 GLY A C 1
ATOM 2407 O O . GLY A 1 302 ? -17.603 -10.736 -8.592 1.00 91.69 302 GLY A O 1
ATOM 2408 N N . LYS A 1 303 ? -18.254 -11.038 -10.730 1.00 90.88 303 LYS A N 1
ATOM 2409 C CA . LYS A 1 303 ? -19.499 -10.264 -10.635 1.00 90.88 303 LYS A CA 1
ATOM 2410 C C . LYS A 1 303 ? -20.459 -10.847 -9.600 1.00 90.88 303 LYS A C 1
ATOM 2412 O O . LYS A 1 303 ? -21.042 -10.078 -8.837 1.00 90.88 303 LYS A O 1
ATOM 2417 N N . PHE A 1 304 ? -20.591 -12.169 -9.517 1.00 93.69 304 PHE A N 1
ATOM 2418 C CA . PHE A 1 304 ? -21.374 -12.845 -8.479 1.00 93.69 304 PHE A CA 1
ATOM 2419 C C . PHE A 1 304 ? -20.928 -12.418 -7.073 1.00 93.69 304 PHE A C 1
ATOM 2421 O O . PHE A 1 304 ? -21.757 -12.011 -6.256 1.00 93.69 304 PHE A O 1
ATOM 2428 N N . GLY A 1 305 ? -19.615 -12.444 -6.808 1.00 92.06 305 GLY A N 1
ATOM 2429 C CA . GLY A 1 305 ? -19.053 -12.026 -5.524 1.00 92.06 305 GLY A CA 1
ATOM 2430 C C . GLY A 1 305 ? -19.360 -10.559 -5.218 1.00 92.06 305 GLY A C 1
ATOM 2431 O O . GLY A 1 305 ? -19.978 -10.239 -4.203 1.00 92.06 305 GLY A O 1
ATOM 2432 N N . VAL A 1 306 ? -19.017 -9.653 -6.132 1.00 91.75 306 VAL A N 1
ATOM 2433 C CA . VAL A 1 306 ? -19.237 -8.211 -5.925 1.00 91.75 306 VAL A CA 1
ATOM 2434 C C . VAL A 1 306 ? -20.728 -7.872 -5.759 1.00 91.75 306 VAL A C 1
ATOM 2436 O O . VAL A 1 306 ? -21.081 -7.070 -4.896 1.00 91.75 306 VAL A O 1
ATOM 2439 N N . THR A 1 307 ? -21.617 -8.522 -6.515 1.00 89.31 307 THR A N 1
ATOM 2440 C CA . THR A 1 307 ? -23.077 -8.316 -6.432 1.00 89.31 307 THR A CA 1
ATOM 2441 C C . THR A 1 307 ? -23.650 -8.803 -5.102 1.00 89.31 307 THR A C 1
ATOM 2443 O O . THR A 1 307 ? -24.432 -8.096 -4.460 1.00 89.31 307 THR A O 1
ATOM 2446 N N . SER A 1 308 ? -23.229 -9.988 -4.652 1.00 90.25 308 SER A N 1
ATOM 2447 C CA . SER A 1 308 ? -23.599 -10.519 -3.339 1.00 90.25 308 SER A CA 1
ATOM 2448 C C . SER A 1 308 ? -23.159 -9.555 -2.233 1.00 90.25 308 SER A C 1
ATOM 2450 O O . SER A 1 308 ? -23.990 -9.143 -1.419 1.00 90.25 308 SER A O 1
ATOM 2452 N N . ALA A 1 309 ? -21.907 -9.079 -2.270 1.00 90.44 309 ALA A N 1
ATOM 2453 C CA . ALA A 1 309 ? -21.405 -8.093 -1.316 1.00 90.44 309 ALA A CA 1
ATOM 2454 C C . ALA A 1 309 ? -22.238 -6.800 -1.335 1.00 90.44 309 ALA A C 1
ATOM 2456 O O . ALA A 1 309 ? -22.690 -6.359 -0.279 1.00 90.44 309 ALA A O 1
ATOM 2457 N N . PHE A 1 310 ? -22.519 -6.240 -2.518 1.00 87.12 310 PHE A N 1
ATOM 2458 C CA . PHE A 1 310 ? -23.309 -5.014 -2.677 1.00 87.12 310 PHE A CA 1
ATOM 2459 C C . PHE A 1 310 ? -24.713 -5.129 -2.060 1.00 87.12 310 PHE A C 1
ATOM 2461 O O . PHE A 1 310 ? -25.164 -4.210 -1.377 1.00 87.12 310 PHE A O 1
ATOM 2468 N N . SER A 1 311 ? -25.385 -6.276 -2.217 1.00 81.00 311 SER A N 1
ATOM 2469 C CA . SER A 1 311 ? -26.701 -6.513 -1.600 1.00 81.00 311 SER A CA 1
ATOM 2470 C C . SER A 1 311 ? -26.650 -6.578 -0.068 1.00 81.00 311 SER A C 1
ATOM 2472 O O . SER A 1 311 ? -27.526 -6.041 0.614 1.00 81.00 311 SER A O 1
ATOM 2474 N N . MET A 1 312 ? -25.591 -7.171 0.495 1.00 82.75 312 MET A N 1
ATOM 2475 C CA . MET A 1 312 ? -25.403 -7.270 1.944 1.00 82.75 312 MET A CA 1
ATOM 2476 C C . MET A 1 312 ? -25.123 -5.911 2.595 1.00 82.75 312 MET A C 1
ATOM 2478 O O . MET A 1 312 ? -25.479 -5.719 3.759 1.00 82.75 312 MET A O 1
ATOM 2482 N N . LEU A 1 313 ? -24.528 -4.955 1.868 1.00 84.88 313 LEU A N 1
ATOM 2483 C CA . LEU A 1 313 ? -24.170 -3.634 2.402 1.00 84.88 313 LEU A CA 1
ATOM 2484 C C . LEU A 1 313 ? -25.373 -2.841 2.921 1.00 84.88 313 LEU A C 1
ATOM 2486 O O . LEU A 1 313 ? -25.251 -2.165 3.946 1.00 84.88 313 LEU A O 1
ATOM 2490 N N . TYR A 1 314 ? -26.531 -2.938 2.260 1.00 76.94 314 TYR A N 1
ATOM 2491 C CA . TYR A 1 314 ? -27.770 -2.284 2.701 1.00 76.94 314 TYR A CA 1
ATOM 2492 C C . TYR A 1 314 ? -28.209 -2.778 4.084 1.00 76.94 314 TYR A C 1
ATOM 2494 O O . TYR A 1 314 ? -28.542 -1.979 4.958 1.00 76.94 314 TYR A O 1
ATOM 2502 N N . VAL A 1 315 ? -28.163 -4.094 4.302 1.00 75.19 315 VAL A N 1
ATOM 2503 C CA . VAL A 1 315 ? -28.513 -4.708 5.590 1.00 75.19 315 VAL A CA 1
ATOM 2504 C C . VAL A 1 315 ? -27.451 -4.390 6.640 1.00 75.19 315 VAL A C 1
ATOM 2506 O O . VAL A 1 315 ? -27.782 -3.950 7.738 1.00 75.19 315 VAL A O 1
ATOM 2509 N N . PHE A 1 316 ? -26.174 -4.548 6.294 1.00 82.00 316 PHE A N 1
ATOM 2510 C CA . PHE A 1 316 ? -25.063 -4.351 7.221 1.00 82.00 316 PHE A CA 1
ATOM 2511 C C . PHE A 1 316 ? -24.982 -2.914 7.742 1.00 82.00 316 PHE A C 1
ATOM 2513 O O . PHE A 1 316 ? -24.871 -2.694 8.945 1.00 82.00 316 PHE A O 1
ATOM 2520 N N . THR A 1 317 ? -25.122 -1.917 6.865 1.00 79.44 317 THR A N 1
ATOM 2521 C CA . THR A 1 317 ? -25.187 -0.515 7.303 1.00 79.44 317 THR A CA 1
ATOM 2522 C C . THR A 1 317 ? -26.417 -0.233 8.155 1.00 79.44 317 THR A C 1
ATOM 2524 O O . THR A 1 317 ? -26.295 0.416 9.189 1.00 79.44 317 THR A O 1
ATOM 2527 N N . ALA A 1 318 ? -27.592 -0.762 7.810 1.00 73.94 318 ALA A N 1
ATOM 2528 C CA . ALA A 1 318 ? -28.773 -0.591 8.652 1.00 73.94 318 ALA A CA 1
ATOM 2529 C C . ALA A 1 318 ? -28.591 -1.200 10.059 1.00 73.94 318 ALA A C 1
ATOM 2531 O O . ALA A 1 318 ? -29.076 -0.630 11.034 1.00 73.94 318 ALA A O 1
ATOM 2532 N N . GLU A 1 319 ? -27.878 -2.320 10.190 1.00 79.00 319 GLU A N 1
ATOM 2533 C CA . GLU A 1 319 ? -27.595 -2.960 11.483 1.00 79.00 319 GLU A CA 1
ATOM 2534 C C . GLU A 1 319 ? -26.553 -2.196 12.328 1.00 79.00 319 GLU A C 1
ATOM 2536 O O . GLU A 1 319 ? -26.660 -2.185 13.554 1.00 79.00 319 GLU A O 1
ATOM 2541 N N . LEU A 1 320 ? -25.578 -1.526 11.698 1.00 78.56 320 LEU A N 1
ATOM 2542 C CA . LEU A 1 320 ? -24.497 -0.802 12.388 1.00 78.56 320 LEU A CA 1
ATOM 2543 C C . LEU A 1 320 ? -24.947 0.504 13.055 1.00 78.56 320 LEU A C 1
ATOM 2545 O O . LEU A 1 320 ? -24.387 0.893 14.084 1.00 78.56 320 LEU A O 1
ATOM 2549 N N . TYR A 1 321 ? -25.917 1.204 12.460 1.00 77.88 321 TYR A N 1
ATOM 2550 C CA . TYR A 1 321 ? -26.319 2.541 12.901 1.00 77.88 321 TYR A CA 1
ATOM 2551 C C . TYR A 1 321 ? -27.583 2.543 13.774 1.00 77.88 321 TYR A C 1
ATOM 2553 O O . TYR A 1 321 ? -28.534 1.790 13.501 1.00 77.88 321 TYR A O 1
ATOM 2561 N N . PRO A 1 322 ? -27.641 3.436 14.788 1.00 72.06 322 PRO A N 1
ATOM 2562 C CA . PRO A 1 322 ? -28.815 3.567 15.630 1.00 72.06 322 PRO A CA 1
ATOM 2563 C C . PRO A 1 322 ? -30.017 4.108 14.870 1.00 72.06 322 PRO A C 1
ATOM 2565 O O . PRO A 1 322 ? -29.862 4.868 13.915 1.00 72.06 322 PRO A O 1
ATOM 2568 N N . THR A 1 323 ? -31.217 3.743 15.316 1.00 65.62 323 THR A N 1
ATOM 2569 C CA . THR A 1 323 ? -32.494 4.085 14.661 1.00 65.62 323 THR A CA 1
ATOM 2570 C C . THR A 1 323 ? -32.623 5.573 14.319 1.00 65.62 323 THR A C 1
ATOM 2572 O O . THR A 1 323 ? -33.046 5.894 13.212 1.00 65.62 323 THR A O 1
ATOM 2575 N N . LEU A 1 324 ? -32.167 6.468 15.204 1.00 66.19 324 LEU A N 1
ATOM 2576 C CA . LEU A 1 324 ? -32.217 7.928 15.031 1.00 66.19 324 LEU A CA 1
ATOM 2577 C C . LEU A 1 324 ? -31.396 8.459 13.839 1.00 66.19 324 LEU A C 1
ATOM 2579 O O . LEU A 1 324 ? -31.783 9.441 13.213 1.00 66.19 324 LEU A O 1
ATOM 2583 N N . VAL A 1 325 ? -30.257 7.833 13.522 1.00 70.44 325 VAL A N 1
ATOM 2584 C CA . VAL A 1 325 ? -29.327 8.288 12.461 1.00 70.44 325 VAL A CA 1
ATOM 2585 C C . VAL A 1 325 ? -29.214 7.308 11.301 1.00 70.44 325 VAL A C 1
ATOM 2587 O O . VAL A 1 325 ? -28.570 7.623 10.303 1.00 70.44 325 VAL A O 1
ATOM 2590 N N . ARG A 1 326 ? -29.845 6.135 11.399 1.00 68.56 326 ARG A N 1
ATOM 2591 C CA . ARG A 1 326 ? -29.761 5.046 10.419 1.00 68.56 326 ARG A CA 1
ATOM 2592 C C . ARG A 1 326 ? -30.068 5.513 9.004 1.00 68.56 326 ARG A C 1
ATOM 2594 O O . ARG A 1 326 ? -29.312 5.208 8.090 1.00 68.56 326 ARG A O 1
ATOM 2601 N N . ASN A 1 327 ? -31.128 6.296 8.831 1.00 67.19 327 ASN A N 1
ATOM 2602 C CA . ASN A 1 327 ? -31.550 6.762 7.508 1.00 67.19 327 ASN A CA 1
ATOM 2603 C C . ASN A 1 327 ? -30.544 7.739 6.905 1.00 67.19 327 ASN A C 1
ATOM 2605 O O . ASN A 1 327 ? -30.210 7.639 5.727 1.00 67.19 327 ASN A O 1
ATOM 2609 N N . MET A 1 328 ? -30.006 8.643 7.727 1.00 70.25 328 MET A N 1
ATOM 2610 C CA . MET A 1 328 ? -28.955 9.565 7.299 1.00 70.25 328 MET A CA 1
ATOM 2611 C C . MET A 1 328 ? -27.657 8.825 6.980 1.00 70.25 328 MET A C 1
ATOM 2613 O O . MET A 1 328 ? -27.003 9.153 5.993 1.00 70.25 328 MET A O 1
ATOM 2617 N N . ALA A 1 329 ? -27.297 7.814 7.773 1.00 68.50 329 ALA A N 1
ATOM 2618 C CA . ALA A 1 329 ? -26.105 7.006 7.561 1.00 68.50 329 ALA A CA 1
ATOM 2619 C C . ALA A 1 329 ? -26.175 6.228 6.244 1.00 68.50 329 ALA A C 1
ATOM 2621 O O . ALA A 1 329 ? -25.300 6.393 5.398 1.00 68.50 329 ALA A O 1
ATOM 2622 N N . VAL A 1 330 ? -27.248 5.453 6.043 1.00 72.19 330 VAL A N 1
ATOM 2623 C CA . VAL A 1 330 ? -27.487 4.681 4.813 1.00 72.19 330 VAL A CA 1
ATOM 2624 C C . VAL A 1 330 ? -27.578 5.610 3.600 1.00 72.19 330 VAL A C 1
ATOM 2626 O O . VAL A 1 330 ? -27.010 5.309 2.552 1.00 72.19 330 VAL A O 1
ATOM 2629 N N . GLY A 1 331 ? -28.227 6.772 3.736 1.00 67.50 331 GLY A N 1
ATOM 2630 C CA . GLY A 1 331 ? -28.256 7.799 2.693 1.00 67.50 331 GLY A CA 1
ATOM 2631 C C . GLY A 1 331 ? -26.859 8.322 2.344 1.00 67.50 331 GLY A C 1
ATOM 2632 O O . GLY A 1 331 ? -26.490 8.358 1.173 1.00 67.50 331 GLY A O 1
ATOM 2633 N N . THR A 1 332 ? -26.046 8.650 3.351 1.00 72.50 332 THR A N 1
ATOM 2634 C CA . THR A 1 332 ? -24.675 9.164 3.175 1.00 72.50 332 THR A CA 1
ATOM 2635 C C . THR A 1 332 ? -23.755 8.123 2.533 1.00 72.50 332 THR A C 1
ATOM 2637 O O . THR A 1 332 ? -23.025 8.429 1.589 1.00 72.50 332 THR A O 1
ATOM 2640 N N . THR A 1 333 ? -23.806 6.867 2.982 1.00 78.25 333 THR A N 1
ATOM 2641 C CA . THR A 1 333 ? -23.015 5.778 2.387 1.00 78.25 333 THR A CA 1
ATOM 2642 C C . THR A 1 333 ? -23.503 5.438 0.980 1.00 78.25 333 THR A C 1
ATOM 2644 O O . THR A 1 333 ? -22.695 5.168 0.092 1.00 78.25 333 THR A O 1
ATOM 2647 N N . SER A 1 334 ? -24.809 5.540 0.718 1.00 76.62 334 SER A N 1
ATOM 2648 C CA . SER A 1 334 ? -25.346 5.398 -0.636 1.00 76.62 334 SER A CA 1
ATOM 2649 C C . SER A 1 334 ? -24.875 6.530 -1.553 1.00 76.62 334 SER A C 1
ATOM 2651 O O . SER A 1 334 ? -24.461 6.254 -2.678 1.00 76.62 334 SER A O 1
ATOM 2653 N N . MET A 1 335 ? -24.813 7.783 -1.088 1.00 71.81 335 MET A N 1
ATOM 2654 C CA . MET A 1 335 ? -24.203 8.875 -1.862 1.00 71.81 335 MET A CA 1
ATOM 2655 C C . MET A 1 335 ? -22.743 8.573 -2.226 1.00 71.81 335 MET A C 1
ATOM 2657 O O . MET A 1 335 ? -22.344 8.784 -3.371 1.00 71.81 335 MET A O 1
ATOM 2661 N N . ALA A 1 336 ? -21.965 7.999 -1.305 1.00 74.19 336 ALA A N 1
ATOM 2662 C CA . ALA A 1 336 ? -20.589 7.582 -1.580 1.00 74.19 336 ALA A CA 1
ATOM 2663 C C . ALA A 1 336 ? -20.495 6.506 -2.676 1.00 74.19 336 ALA A C 1
ATOM 2665 O O . ALA A 1 336 ? -19.622 6.576 -3.542 1.00 74.19 336 ALA A O 1
ATOM 2666 N N . SER A 1 337 ? -21.433 5.553 -2.722 1.00 79.06 337 SER A N 1
ATOM 2667 C CA . SER A 1 337 ? -21.491 4.596 -3.838 1.00 79.06 337 SER A CA 1
ATOM 2668 C C . SER A 1 337 ? -21.712 5.268 -5.192 1.00 79.06 337 SER A C 1
ATOM 2670 O O . SER A 1 337 ? -21.206 4.784 -6.204 1.00 79.06 337 SER A O 1
ATOM 2672 N N . ARG A 1 338 ? -22.403 6.414 -5.234 1.00 72.94 338 ARG A N 1
ATOM 2673 C CA . ARG A 1 338 ? -22.603 7.169 -6.479 1.00 72.94 338 ARG A CA 1
ATOM 2674 C C . ARG A 1 338 ? -21.318 7.811 -6.967 1.00 72.94 338 ARG A C 1
ATOM 2676 O O . ARG A 1 338 ? -21.067 7.776 -8.167 1.00 72.94 338 ARG A O 1
ATOM 2683 N N . VAL A 1 339 ? -20.468 8.285 -6.058 1.00 73.00 339 VAL A N 1
ATOM 2684 C CA . VAL A 1 339 ? -19.098 8.686 -6.407 1.00 73.00 339 VAL A CA 1
ATOM 2685 C C . VAL A 1 339 ? -18.358 7.510 -7.049 1.00 73.00 339 VAL A C 1
ATOM 2687 O O . VAL A 1 339 ? -17.782 7.671 -8.118 1.00 73.00 339 VAL A O 1
ATOM 2690 N N . GLY A 1 340 ? -18.479 6.301 -6.489 1.00 73.19 340 GLY A N 1
ATOM 2691 C CA . GLY A 1 340 ? -17.931 5.088 -7.107 1.00 73.19 340 GLY A CA 1
ATOM 2692 C C . GLY A 1 340 ? -18.454 4.828 -8.528 1.00 73.19 340 GLY A C 1
ATOM 2693 O O . GLY A 1 340 ? -17.670 4.565 -9.436 1.00 73.19 340 GLY A O 1
ATOM 2694 N N . SER A 1 341 ? -19.760 4.993 -8.760 1.00 78.31 341 SER A N 1
ATOM 2695 C CA . SER A 1 341 ? -20.359 4.825 -10.094 1.00 78.31 341 SER A CA 1
ATOM 2696 C C . SER A 1 341 ? -19.918 5.883 -11.115 1.00 78.31 341 SER A C 1
ATOM 2698 O O . SER A 1 341 ? -19.881 5.590 -12.303 1.00 78.31 341 SER A O 1
ATOM 2700 N N . ILE A 1 342 ? -19.557 7.095 -10.668 1.00 76.06 342 ILE A N 1
ATOM 2701 C CA . ILE A 1 342 ? -19.007 8.152 -11.536 1.00 76.06 342 ILE A CA 1
ATOM 2702 C C . ILE A 1 342 ? -17.595 7.780 -12.000 1.00 76.06 342 ILE A C 1
ATOM 2704 O O . ILE A 1 342 ? -17.221 8.081 -13.129 1.00 76.06 342 ILE A O 1
ATOM 2708 N N . ILE A 1 343 ? -16.818 7.112 -11.142 1.00 76.62 343 ILE A N 1
ATOM 2709 C CA . ILE A 1 343 ? -15.438 6.722 -11.454 1.00 76.62 343 ILE A CA 1
ATOM 2710 C C . ILE A 1 343 ? -15.403 5.415 -12.273 1.00 76.62 343 ILE A C 1
ATOM 2712 O O . ILE A 1 343 ? -14.497 5.217 -13.076 1.00 76.62 343 ILE A O 1
ATOM 2716 N N . ALA A 1 344 ? -16.405 4.539 -12.132 1.00 79.06 344 ALA A N 1
ATOM 2717 C CA . ALA A 1 344 ? -16.460 3.222 -12.778 1.00 79.06 344 ALA A CA 1
ATOM 2718 C C . ALA A 1 344 ? -16.163 3.200 -14.302 1.00 79.06 344 ALA A C 1
ATOM 2720 O O . ALA A 1 344 ? -15.362 2.357 -14.711 1.00 79.06 344 ALA A O 1
ATOM 2721 N N . PRO A 1 345 ? -16.699 4.105 -15.151 1.00 81.06 345 PRO A N 1
ATOM 2722 C CA . PRO A 1 345 ? -16.387 4.117 -16.585 1.00 81.06 345 PRO A CA 1
ATOM 2723 C C . PRO A 1 345 ? -14.901 4.343 -16.891 1.00 81.06 345 PRO A C 1
ATOM 2725 O O . PRO A 1 345 ? -14.379 3.783 -17.851 1.00 81.06 345 PRO A O 1
ATOM 2728 N N . TYR A 1 346 ? -14.189 5.110 -16.059 1.00 78.06 346 TYR A N 1
ATOM 2729 C CA . TYR A 1 346 ? -12.753 5.339 -16.240 1.00 78.06 346 TYR A CA 1
ATOM 2730 C C . TYR A 1 346 ? -11.937 4.062 -16.011 1.00 78.06 346 TYR A C 1
ATOM 2732 O O . TYR A 1 346 ? -10.934 3.855 -16.689 1.00 78.06 346 TYR A O 1
ATOM 2740 N N . PHE A 1 347 ? -12.386 3.168 -15.120 1.00 79.38 347 PHE A N 1
ATOM 2741 C CA . PHE A 1 347 ? -11.757 1.853 -14.957 1.00 79.38 347 PHE A CA 1
ATOM 2742 C C . PHE A 1 347 ? -11.949 0.972 -16.189 1.00 79.38 347 PHE A C 1
ATOM 2744 O O . PHE A 1 347 ? -11.041 0.232 -16.543 1.00 79.38 347 PHE A O 1
ATOM 2751 N N . VAL A 1 348 ? -13.098 1.068 -16.862 1.00 81.19 348 VAL A N 1
ATOM 2752 C CA . VAL A 1 348 ? -13.343 0.354 -18.124 1.00 81.19 348 VAL A CA 1
ATOM 2753 C C . VAL A 1 348 ? -12.484 0.933 -19.249 1.00 81.19 348 VAL A C 1
ATOM 2755 O O . VAL A 1 348 ? -11.894 0.178 -20.018 1.00 81.19 348 VAL A O 1
ATOM 2758 N N . TYR A 1 349 ? -12.325 2.259 -19.295 1.00 79.62 349 TYR A N 1
ATOM 2759 C CA . TYR A 1 349 ? -11.501 2.944 -20.296 1.00 79.62 349 TYR A CA 1
ATOM 2760 C C . TYR A 1 349 ? -10.018 2.538 -20.252 1.00 79.62 349 TYR A C 1
ATOM 2762 O O . TYR A 1 349 ? -9.356 2.523 -21.286 1.00 79.62 349 TYR A O 1
ATOM 2770 N N . LEU A 1 350 ? -9.496 2.116 -19.091 1.00 74.69 350 LEU A N 1
ATOM 2771 C CA . LEU A 1 350 ? -8.151 1.524 -18.985 1.00 74.69 350 LEU A CA 1
ATOM 2772 C C . LEU A 1 350 ? -7.959 0.312 -19.921 1.00 74.69 350 LEU A C 1
ATOM 2774 O O . LEU A 1 350 ? -6.836 0.038 -20.346 1.00 74.69 350 LEU A O 1
ATOM 2778 N N . GLY A 1 351 ? -9.053 -0.365 -20.287 1.00 74.12 351 GLY A N 1
ATOM 2779 C CA . GLY A 1 351 ? -9.086 -1.463 -21.251 1.00 74.12 351 GLY A CA 1
ATOM 2780 C C . GLY A 1 351 ? -8.649 -1.071 -22.663 1.00 74.12 351 GLY A C 1
ATOM 2781 O O . GLY A 1 351 ? -8.191 -1.936 -23.406 1.00 74.12 351 GLY A O 1
ATOM 2782 N N . ALA A 1 352 ? -8.730 0.217 -23.021 1.00 74.88 352 ALA A N 1
ATOM 2783 C CA . ALA A 1 352 ? -8.252 0.731 -24.305 1.00 74.88 352 ALA A CA 1
ATOM 2784 C C . ALA A 1 352 ? -6.720 0.670 -24.431 1.00 74.88 352 ALA A C 1
ATOM 2786 O O . ALA A 1 352 ? -6.205 0.525 -25.535 1.00 74.88 352 ALA A O 1
ATOM 2787 N N . TYR A 1 353 ? -5.998 0.757 -23.308 1.00 74.50 353 TYR A N 1
ATOM 2788 C CA . TYR A 1 353 ? -4.542 0.607 -23.278 1.00 74.50 353 TYR A CA 1
ATOM 2789 C C . TYR A 1 353 ? -4.137 -0.861 -23.164 1.00 74.50 353 TYR A C 1
ATOM 2791 O O . TYR A 1 353 ? -3.278 -1.333 -23.902 1.00 74.50 353 TYR A O 1
ATOM 2799 N N . ASN A 1 354 ? -4.753 -1.588 -22.229 1.00 74.12 354 ASN A N 1
ATOM 2800 C CA . ASN A 1 354 ? -4.536 -3.018 -22.057 1.00 74.12 354 ASN A CA 1
ATOM 2801 C C . ASN A 1 354 ? -5.826 -3.678 -21.555 1.00 74.12 354 ASN A C 1
ATOM 2803 O O . ASN A 1 354 ? -6.343 -3.318 -20.497 1.00 74.12 354 ASN A O 1
ATOM 2807 N N . ARG A 1 355 ? -6.310 -4.692 -22.284 1.00 74.69 355 ARG A N 1
ATOM 2808 C CA . ARG A 1 355 ? -7.559 -5.417 -21.991 1.00 74.69 355 ARG A CA 1
ATOM 2809 C C . ARG A 1 355 ? -7.606 -6.031 -20.585 1.00 74.69 355 ARG A C 1
ATOM 2811 O O . ARG A 1 355 ? -8.692 -6.186 -20.034 1.00 74.69 355 ARG A O 1
ATOM 2818 N N . LEU A 1 356 ? -6.455 -6.368 -19.996 1.00 77.12 356 LEU A N 1
ATOM 2819 C CA . LEU A 1 356 ? -6.352 -6.998 -18.671 1.00 77.12 356 LEU A CA 1
ATOM 2820 C C . LEU A 1 356 ? -6.372 -5.990 -17.510 1.00 77.12 356 LEU A C 1
ATOM 2822 O O . LEU A 1 356 ? -6.721 -6.339 -16.380 1.00 77.12 356 LEU A O 1
ATOM 2826 N N . LEU A 1 357 ? -6.022 -4.732 -17.784 1.00 75.50 357 LEU A N 1
ATOM 2827 C CA . LEU A 1 357 ? -5.821 -3.688 -16.778 1.00 75.50 357 LEU A CA 1
ATOM 2828 C C . LEU A 1 357 ? -7.063 -3.400 -15.918 1.00 75.50 357 LEU A C 1
ATOM 2830 O O . LEU A 1 357 ? -6.922 -3.327 -14.693 1.00 75.50 357 LEU A O 1
ATOM 2834 N N . PRO A 1 358 ? -8.279 -3.290 -16.496 1.00 82.31 358 PRO A N 1
ATOM 2835 C CA . PRO A 1 358 ? -9.491 -3.068 -15.714 1.00 82.31 358 PRO A CA 1
ATOM 2836 C C . PRO A 1 358 ? -9.699 -4.147 -14.648 1.00 82.31 358 PRO A C 1
ATOM 2838 O O . PRO A 1 358 ? -10.015 -3.828 -13.503 1.00 82.31 358 PRO A O 1
ATOM 2841 N N . TYR A 1 359 ? -9.482 -5.421 -14.991 1.00 84.94 359 TYR A N 1
ATOM 2842 C CA . TYR A 1 359 ? -9.703 -6.546 -14.078 1.00 84.94 359 TYR A CA 1
ATOM 2843 C C . TYR A 1 359 ? -8.706 -6.563 -12.919 1.00 84.94 359 TYR A C 1
ATOM 2845 O O . TYR A 1 359 ? -9.111 -6.801 -11.781 1.00 84.94 359 TYR A O 1
ATOM 2853 N N . ILE A 1 360 ? -7.434 -6.238 -13.175 1.00 80.25 360 ILE A N 1
ATOM 2854 C CA . ILE A 1 360 ? -6.392 -6.164 -12.137 1.00 80.25 360 ILE A CA 1
ATOM 2855 C C . ILE A 1 360 ? -6.723 -5.068 -11.124 1.00 80.25 360 ILE A C 1
ATOM 2857 O O . ILE A 1 360 ? -6.687 -5.282 -9.906 1.00 80.25 360 ILE A O 1
ATOM 2861 N N . VAL A 1 361 ? -7.078 -3.883 -11.618 1.00 79.69 361 VAL A N 1
ATOM 2862 C CA . VAL A 1 361 ? -7.360 -2.738 -10.752 1.00 79.69 361 VAL A CA 1
ATOM 2863 C C . VAL A 1 361 ? -8.670 -2.948 -9.980 1.00 79.69 361 VAL A C 1
ATOM 2865 O O . VAL A 1 361 ? -8.713 -2.729 -8.771 1.00 79.69 361 VAL A O 1
ATOM 2868 N N . MET A 1 362 ? -9.724 -3.459 -10.625 1.00 84.38 362 MET A N 1
ATOM 2869 C CA . MET A 1 362 ? -10.976 -3.808 -9.938 1.00 84.38 362 MET A CA 1
ATOM 2870 C C . MET A 1 362 ? -10.775 -4.922 -8.901 1.00 84.38 362 MET A C 1
ATOM 2872 O O . MET A 1 362 ? -11.261 -4.808 -7.773 1.00 84.38 362 MET A O 1
ATOM 2876 N N . GLY A 1 363 ? -10.046 -5.984 -9.253 1.00 83.44 363 GLY A N 1
ATOM 2877 C CA . GLY A 1 363 ? -9.767 -7.116 -8.370 1.00 83.44 363 GLY A CA 1
ATOM 2878 C C . GLY A 1 363 ? -8.973 -6.703 -7.132 1.00 83.44 363 GLY A C 1
ATOM 2879 O O . GLY A 1 363 ? -9.380 -7.006 -6.010 1.00 83.44 363 GLY A O 1
ATOM 2880 N N . SER A 1 364 ? -7.902 -5.925 -7.313 1.00 81.31 364 SER A N 1
ATOM 2881 C CA . SER A 1 364 ? -7.069 -5.424 -6.209 1.00 81.31 364 SER A CA 1
ATOM 2882 C C . SER A 1 364 ? -7.824 -4.474 -5.273 1.00 81.31 364 SER A C 1
ATOM 2884 O O . SER A 1 364 ? -7.739 -4.633 -4.053 1.00 81.31 364 SER A O 1
ATOM 2886 N N . LEU A 1 365 ? -8.637 -3.551 -5.804 1.00 81.44 365 LEU A N 1
ATOM 2887 C CA . LEU A 1 365 ? -9.502 -2.687 -4.989 1.00 81.44 365 LEU A CA 1
ATOM 2888 C C . LEU A 1 365 ? -10.555 -3.489 -4.211 1.00 81.44 365 LEU A C 1
ATOM 2890 O O . LEU A 1 365 ? -10.815 -3.182 -3.046 1.00 81.44 365 LEU A O 1
ATOM 2894 N N . THR A 1 366 ? -11.124 -4.535 -4.822 1.00 85.44 366 THR A N 1
ATOM 2895 C CA . THR A 1 366 ? -12.120 -5.415 -4.183 1.00 85.44 366 THR A CA 1
ATOM 2896 C C . THR A 1 366 ? -11.499 -6.235 -3.042 1.00 85.44 366 THR A C 1
ATOM 2898 O O . THR A 1 366 ? -12.088 -6.362 -1.967 1.00 85.44 366 THR A O 1
ATOM 2901 N N . VAL A 1 367 ? -10.269 -6.728 -3.218 1.00 83.88 367 VAL A N 1
ATOM 2902 C CA . VAL A 1 367 ? -9.505 -7.404 -2.152 1.00 83.88 367 VAL A CA 1
ATOM 2903 C C . VAL A 1 367 ? -9.149 -6.426 -1.030 1.00 83.88 367 VAL A C 1
ATOM 2905 O O . VAL A 1 367 ? -9.360 -6.739 0.144 1.00 83.88 367 VAL A O 1
ATOM 2908 N N . LEU A 1 368 ? -8.671 -5.223 -1.368 1.00 79.19 368 LEU A N 1
ATOM 2909 C CA . LEU A 1 368 ? -8.330 -4.183 -0.392 1.00 79.19 368 LEU A CA 1
ATOM 2910 C C . LEU A 1 368 ? -9.531 -3.832 0.492 1.00 79.19 368 LEU A C 1
ATOM 2912 O O . LEU A 1 368 ? -9.402 -3.748 1.716 1.00 79.19 368 LEU A O 1
ATOM 2916 N N . ILE A 1 369 ? -10.714 -3.668 -0.101 1.00 85.31 369 ILE A N 1
ATOM 2917 C CA . ILE A 1 369 ? -11.912 -3.374 0.681 1.00 85.31 369 ILE A CA 1
ATOM 2918 C C . ILE A 1 369 ? -12.411 -4.589 1.479 1.00 85.31 369 ILE A C 1
ATOM 2920 O O . ILE A 1 369 ? -12.917 -4.415 2.590 1.00 85.31 369 ILE A O 1
ATOM 2924 N N . GLY A 1 370 ? -12.183 -5.818 1.005 1.00 82.62 370 GLY A N 1
ATOM 2925 C CA . GLY A 1 370 ? -12.366 -7.037 1.801 1.00 82.62 370 GLY A CA 1
ATOM 2926 C C . GLY A 1 370 ? -11.533 -7.022 3.090 1.00 82.62 370 GLY A C 1
ATOM 2927 O O . GLY A 1 370 ? -12.059 -7.304 4.169 1.00 82.62 370 GLY A O 1
ATOM 2928 N N . ILE A 1 371 ? -10.273 -6.575 3.013 1.00 78.25 371 ILE A N 1
ATOM 2929 C CA . ILE A 1 371 ? -9.393 -6.388 4.182 1.00 78.25 371 ILE A CA 1
ATOM 2930 C C . ILE A 1 371 ? -9.950 -5.309 5.116 1.00 78.25 371 ILE A C 1
ATOM 2932 O O . ILE A 1 371 ? -10.051 -5.536 6.321 1.00 78.25 371 ILE A O 1
ATOM 2936 N N . ILE A 1 372 ? -10.365 -4.153 4.584 1.00 77.81 372 ILE A N 1
ATOM 2937 C CA . ILE A 1 372 ? -10.955 -3.067 5.390 1.00 77.81 372 ILE A CA 1
ATOM 2938 C C . ILE A 1 372 ? -12.233 -3.542 6.103 1.00 77.81 372 ILE A C 1
ATOM 2940 O O . ILE A 1 372 ? -12.461 -3.206 7.267 1.00 77.81 372 ILE A O 1
ATOM 2944 N N . THR A 1 373 ? -13.037 -4.379 5.441 1.00 82.81 373 THR A N 1
ATOM 2945 C CA . THR A 1 373 ? -14.270 -4.958 5.998 1.00 82.81 373 THR A CA 1
ATOM 2946 C C . THR A 1 373 ? -13.991 -5.795 7.247 1.00 82.81 373 THR A C 1
ATOM 2948 O O . THR A 1 373 ? -14.765 -5.763 8.205 1.00 82.81 373 THR A O 1
ATOM 2951 N N . LEU A 1 374 ? -12.838 -6.469 7.312 1.00 79.69 374 LEU A N 1
ATOM 2952 C CA . LEU A 1 374 ? -12.420 -7.193 8.509 1.00 79.69 374 LEU A CA 1
ATOM 2953 C C . LEU A 1 374 ? -12.170 -6.276 9.712 1.00 79.69 374 LEU A C 1
ATOM 2955 O O . LEU A 1 374 ? -12.044 -6.800 10.808 1.00 79.69 374 LEU A O 1
ATOM 2959 N N . PHE A 1 375 ? -12.123 -4.953 9.603 1.00 74.00 375 PHE A N 1
ATOM 2960 C CA . PHE A 1 375 ? -11.985 -4.084 10.782 1.00 74.00 375 PHE A CA 1
ATOM 2961 C C . PHE A 1 375 ? -13.323 -3.604 11.353 1.00 74.00 375 PHE A C 1
ATOM 2963 O O . PHE A 1 375 ? -13.348 -3.019 12.437 1.00 74.00 375 PHE A O 1
ATOM 2970 N N . PHE A 1 376 ? -14.442 -3.879 10.677 1.00 82.06 376 PHE A N 1
ATOM 2971 C CA . PHE A 1 376 ? -15.761 -3.513 11.185 1.00 82.06 376 PHE A CA 1
ATOM 2972 C C . PHE A 1 376 ? -16.159 -4.312 12.438 1.00 82.06 376 PHE A C 1
ATOM 2974 O O . PHE A 1 376 ? -15.717 -5.452 12.620 1.00 82.06 376 PHE A O 1
ATOM 2981 N N . PRO A 1 377 ? -17.008 -3.734 13.309 1.00 79.50 377 PRO A N 1
ATOM 2982 C CA . PRO A 1 377 ? -17.625 -4.473 14.402 1.00 79.50 377 PRO A CA 1
ATOM 2983 C C . PRO A 1 377 ? -18.663 -5.488 13.881 1.00 79.50 377 PRO A C 1
ATOM 2985 O O . PRO A 1 377 ? -19.173 -5.366 12.768 1.00 79.50 377 PRO A O 1
ATOM 2988 N N . GLU A 1 378 ? -18.935 -6.523 14.679 1.00 82.69 378 GLU A N 1
ATOM 2989 C CA . GLU A 1 378 ? -19.828 -7.628 14.308 1.00 82.69 378 GLU A CA 1
ATOM 2990 C C . GLU A 1 378 ? -21.273 -7.357 14.744 1.00 82.69 378 GLU A C 1
ATOM 2992 O O . GLU A 1 378 ? -21.541 -7.235 15.940 1.00 82.69 378 GLU A O 1
ATOM 2997 N N . SER A 1 379 ? -22.211 -7.329 13.791 1.00 79.00 379 SER A N 1
ATOM 2998 C CA . SER A 1 379 ? -23.635 -7.094 14.063 1.00 79.00 379 SER A CA 1
ATOM 2999 C C . SER A 1 379 ? -24.461 -8.373 14.248 1.00 79.00 379 SER A C 1
ATOM 3001 O O . SER A 1 379 ? -25.584 -8.307 14.750 1.00 79.00 379 SER A O 1
ATOM 3003 N N . PHE A 1 380 ? -23.941 -9.551 13.883 1.00 78.38 380 PHE A N 1
ATOM 3004 C CA . PHE A 1 380 ? -24.708 -10.797 13.953 1.00 78.38 380 PHE A CA 1
ATOM 3005 C C . PHE A 1 380 ? -25.084 -11.187 15.391 1.00 78.38 380 PHE A C 1
ATOM 3007 O O . PHE A 1 380 ? -24.223 -11.338 16.255 1.00 78.38 380 PHE A O 1
ATOM 3014 N N . GLY A 1 381 ? -26.384 -11.392 15.633 1.00 67.75 381 GLY A N 1
ATOM 3015 C CA . GLY A 1 381 ? -26.918 -11.825 16.930 1.00 67.75 381 GLY A CA 1
ATOM 3016 C C . GLY A 1 381 ? -26.929 -10.747 18.020 1.00 67.75 381 GLY A C 1
ATOM 3017 O O . GLY A 1 381 ? -27.283 -11.051 19.157 1.00 67.75 381 GLY A O 1
ATOM 3018 N N . VAL A 1 382 ? -26.573 -9.499 17.695 1.00 71.56 382 VAL A N 1
ATOM 3019 C CA . VAL A 1 382 ? -26.563 -8.377 18.646 1.00 71.56 382 VAL A CA 1
ATOM 3020 C C . VAL A 1 382 ? -27.823 -7.526 18.478 1.00 71.56 382 VAL A C 1
ATOM 3022 O O . VAL A 1 382 ? -28.313 -7.328 17.366 1.00 71.56 382 VAL A O 1
ATOM 3025 N N . ALA A 1 383 ? -28.372 -7.025 19.589 1.00 66.38 383 ALA A N 1
ATOM 3026 C CA . ALA A 1 383 ? -29.507 -6.108 19.556 1.00 66.38 383 ALA A CA 1
ATOM 3027 C C . ALA A 1 383 ? -29.156 -4.825 18.780 1.00 66.38 383 ALA A C 1
ATOM 3029 O O . ALA A 1 383 ? -28.051 -4.294 18.900 1.00 66.38 383 ALA A O 1
ATOM 3030 N N . LEU A 1 384 ? -30.107 -4.331 17.981 1.00 69.50 384 LEU A N 1
ATOM 3031 C CA . LEU A 1 384 ? -29.929 -3.112 17.192 1.00 69.50 384 LEU A CA 1
ATOM 3032 C C . LEU A 1 384 ? -29.726 -1.910 18.130 1.00 69.50 384 LEU A C 1
ATOM 3034 O O . LEU A 1 384 ? -30.505 -1.764 19.072 1.00 69.50 384 LEU A O 1
ATOM 3038 N N . PRO A 1 385 ? -28.744 -1.031 17.871 1.00 66.38 385 PRO A N 1
ATOM 3039 C CA . PRO A 1 385 ? -28.540 0.146 18.702 1.00 66.38 385 PRO A CA 1
ATOM 3040 C C . PRO A 1 385 ? -29.732 1.104 18.568 1.00 66.38 385 PRO A C 1
ATOM 3042 O O . PRO A 1 385 ? -30.216 1.367 17.464 1.00 66.38 385 PRO A O 1
ATOM 3045 N N . GLU A 1 386 ? -30.206 1.644 19.686 1.00 64.00 386 GLU A N 1
ATOM 3046 C CA . GLU A 1 386 ? -31.252 2.678 19.703 1.00 64.00 386 GLU A CA 1
ATOM 3047 C C . GLU A 1 386 ? -30.623 4.065 19.852 1.00 64.00 386 GLU A C 1
ATOM 3049 O O . GLU A 1 386 ? -30.997 5.009 19.157 1.00 64.00 386 GLU A O 1
ATOM 3054 N N . ASN A 1 387 ? -29.574 4.155 20.677 1.00 69.81 387 ASN A N 1
ATOM 3055 C CA . ASN A 1 387 ? -28.873 5.396 20.997 1.00 69.81 387 ASN A CA 1
ATOM 3056 C C . ASN A 1 387 ? -27.428 5.410 20.474 1.00 69.81 387 ASN A C 1
ATOM 3058 O O . ASN A 1 387 ? -26.788 4.369 20.319 1.00 69.81 387 ASN A O 1
ATOM 3062 N N . LEU A 1 388 ? -26.875 6.613 20.272 1.00 66.69 388 LEU A N 1
ATOM 3063 C CA . LEU A 1 388 ? -25.492 6.837 19.806 1.00 66.69 388 LEU A CA 1
ATOM 3064 C C . LEU A 1 388 ? -24.436 6.187 20.725 1.00 66.69 388 LEU A C 1
ATOM 3066 O O . LEU A 1 388 ? -23.370 5.786 20.262 1.00 66.69 388 LEU A O 1
ATOM 3070 N N . GLU A 1 389 ? -24.728 6.058 22.020 1.00 65.62 389 GLU A N 1
ATOM 3071 C CA . GLU A 1 389 ? -23.811 5.475 23.009 1.00 65.62 389 GLU A CA 1
ATOM 3072 C C . GLU A 1 389 ? -23.734 3.942 22.958 1.00 65.62 389 GLU A C 1
ATOM 3074 O O . GLU A 1 389 ? -22.727 3.367 23.372 1.00 65.62 389 GLU A O 1
ATOM 3079 N N . GLN A 1 390 ? -24.766 3.282 22.422 1.00 64.06 390 GLN A N 1
ATOM 3080 C CA . GLN A 1 390 ? -24.848 1.820 22.297 1.00 64.06 390 GLN A CA 1
ATOM 3081 C C . GLN A 1 390 ? -24.131 1.290 21.044 1.00 64.06 390 GLN A C 1
ATOM 3083 O O . GLN A 1 390 ? -24.120 0.086 20.794 1.00 64.06 390 GLN A O 1
ATOM 3088 N N . MET A 1 391 ? -23.536 2.172 20.236 1.00 69.38 391 MET A N 1
ATOM 3089 C CA . MET A 1 391 ? -22.886 1.785 18.989 1.00 69.38 391 MET A CA 1
ATOM 3090 C C . MET A 1 391 ? -21.598 0.992 19.250 1.00 69.38 391 MET A C 1
ATOM 3092 O O . MET A 1 391 ? -20.730 1.396 20.031 1.00 69.38 391 MET A O 1
ATOM 3096 N N . GLN A 1 392 ? -21.466 -0.141 18.562 1.00 67.62 392 GLN A N 1
ATOM 3097 C CA . GLN A 1 392 ? -20.332 -1.052 18.705 1.00 67.62 392 GLN A CA 1
ATOM 3098 C C . GLN A 1 392 ? -19.012 -0.379 18.306 1.00 67.62 392 GLN A C 1
ATOM 3100 O O . GLN A 1 392 ? -18.979 0.475 17.421 1.00 67.62 392 GLN A O 1
ATOM 3105 N N . LYS A 1 393 ? -17.908 -0.738 18.968 1.00 66.19 393 LYS A N 1
ATOM 3106 C CA . LYS A 1 393 ? -16.602 -0.083 18.786 1.00 66.19 393 LYS A CA 1
ATOM 3107 C C . LYS A 1 393 ? -15.737 -0.783 17.741 1.00 66.19 393 LYS A C 1
ATOM 3109 O O . LYS A 1 393 ? -15.632 -2.008 17.741 1.00 66.19 393 LYS A O 1
ATOM 3114 N N . VAL A 1 394 ? -15.067 0.006 16.901 1.00 60.84 394 VAL A N 1
ATOM 3115 C CA . VAL A 1 394 ? -14.086 -0.484 15.916 1.00 60.84 394 VAL A CA 1
ATOM 3116 C C . VAL A 1 394 ? -12.837 -1.009 16.631 1.00 60.84 394 VAL A C 1
ATOM 3118 O O . VAL A 1 394 ? -12.277 -0.330 17.496 1.00 60.84 394 VAL A O 1
ATOM 3121 N N . ARG A 1 395 ? -12.370 -2.208 16.261 1.00 53.41 395 ARG A N 1
ATOM 3122 C CA . ARG A 1 395 ? -11.076 -2.739 16.719 1.00 53.41 395 ARG A CA 1
ATOM 3123 C C . ARG A 1 395 ? -9.973 -2.109 15.865 1.00 53.41 395 ARG A C 1
ATOM 3125 O O . ARG A 1 395 ? -9.841 -2.439 14.693 1.00 53.41 395 ARG A O 1
ATOM 3132 N N . GLY A 1 396 ? -9.221 -1.167 16.431 1.00 44.69 396 GLY A N 1
ATOM 3133 C CA . GLY A 1 396 ? -8.173 -0.452 15.700 1.00 44.69 396 GLY A CA 1
ATOM 3134 C C . GLY A 1 396 ? -6.974 -1.343 15.364 1.00 44.69 396 GLY A C 1
ATOM 3135 O O . GLY A 1 396 ? -6.403 -1.965 16.257 1.00 44.69 396 GLY A O 1
ATOM 3136 N N . ALA A 1 397 ? -6.563 -1.350 14.096 1.00 40.72 397 ALA A N 1
ATOM 3137 C CA . ALA A 1 397 ? -5.207 -1.699 13.687 1.00 40.72 397 ALA A CA 1
ATOM 3138 C C . ALA A 1 397 ? -4.569 -0.449 13.079 1.00 40.72 397 ALA A C 1
ATOM 3140 O O . ALA A 1 397 ? -5.007 0.046 12.046 1.00 40.72 397 ALA A O 1
ATOM 3141 N N . SER A 1 398 ? -3.567 0.097 13.759 1.00 41.72 398 SER A N 1
ATOM 3142 C CA . SER A 1 398 ? -2.790 1.241 13.290 1.00 41.72 398 SER A CA 1
ATOM 3143 C C . SER A 1 398 ? -1.377 0.768 12.982 1.00 41.72 398 SER A C 1
ATOM 3145 O O . SER A 1 398 ? -0.511 0.834 13.852 1.00 41.72 398 SER A O 1
ATOM 3147 N N . ILE A 1 399 ? -1.141 0.259 11.775 1.00 50.59 399 ILE A N 1
ATOM 3148 C CA . ILE A 1 399 ? 0.219 0.116 11.252 1.00 50.59 399 ILE A CA 1
ATOM 3149 C C . ILE A 1 399 ? 0.190 0.563 9.793 1.00 50.59 399 ILE A C 1
ATOM 3151 O O . ILE A 1 399 ? -0.477 -0.031 8.952 1.00 50.59 399 ILE A O 1
ATOM 3155 N N . ILE A 1 400 ? 0.867 1.678 9.541 1.00 50.38 400 ILE A N 1
ATOM 3156 C CA . ILE A 1 400 ? 1.029 2.295 8.226 1.00 50.38 400 ILE A CA 1
ATOM 3157 C C . ILE A 1 400 ? 2.068 1.461 7.456 1.00 50.38 400 ILE A C 1
ATOM 3159 O O . ILE A 1 400 ? 3.088 1.109 8.061 1.00 50.38 400 ILE A O 1
ATOM 3163 N N . PRO A 1 401 ? 1.874 1.138 6.163 1.00 54.66 401 PRO A N 1
ATOM 3164 C CA . PRO A 1 401 ? 2.848 0.356 5.403 1.00 54.66 401 PRO A CA 1
ATOM 3165 C C . PRO A 1 401 ? 4.140 1.155 5.134 1.00 54.66 401 PRO A C 1
ATOM 3167 O O . PRO A 1 401 ? 4.323 1.738 4.071 1.00 54.66 401 PRO A O 1
ATOM 3170 N N . ASN A 1 402 ? 5.075 1.168 6.089 1.00 64.19 402 ASN A N 1
ATOM 3171 C CA . ASN A 1 402 ? 6.389 1.813 5.933 1.00 64.19 402 ASN A CA 1
ATOM 3172 C C . ASN A 1 402 ? 7.239 1.182 4.807 1.00 64.19 402 ASN A C 1
ATOM 3174 O O . ASN A 1 402 ? 8.187 1.809 4.337 1.00 64.19 402 ASN A O 1
ATOM 3178 N N . GLY A 1 403 ? 6.921 -0.038 4.354 1.00 58.06 403 GLY A N 1
ATOM 3179 C CA . GLY A 1 403 ? 7.620 -0.680 3.233 1.00 58.06 403 GLY A CA 1
ATOM 3180 C C . GLY A 1 403 ? 7.390 -0.003 1.884 1.00 58.06 403 GLY A C 1
ATOM 3181 O O . GLY A 1 403 ? 8.231 -0.114 1.000 1.00 58.06 403 GLY A O 1
ATOM 3182 N N . PHE A 1 404 ? 6.312 0.774 1.751 1.00 70.62 404 PHE A N 1
ATOM 3183 C CA . PHE A 1 404 ? 5.962 1.461 0.507 1.00 70.62 404 PHE A CA 1
ATOM 3184 C C . PHE A 1 404 ? 6.971 2.559 0.129 1.00 70.62 404 PHE A C 1
ATOM 3186 O O . PHE A 1 404 ? 7.301 2.727 -1.037 1.00 70.62 404 PHE A O 1
ATOM 3193 N N . THR A 1 405 ? 7.517 3.272 1.117 1.00 74.50 405 THR A N 1
ATOM 3194 C CA . THR A 1 405 ? 8.503 4.350 0.915 1.00 74.50 405 THR A CA 1
ATOM 3195 C C . THR A 1 405 ? 9.946 3.880 1.100 1.00 74.50 405 THR A C 1
ATOM 3197 O O . THR A 1 405 ? 10.865 4.516 0.605 1.00 74.50 405 THR A O 1
ATOM 3200 N N . GLY A 1 406 ? 10.168 2.804 1.864 1.00 75.69 406 GLY A N 1
ATOM 3201 C CA . GLY A 1 406 ? 11.512 2.390 2.287 1.00 75.69 406 GLY A CA 1
ATOM 3202 C C . GLY A 1 406 ? 12.375 1.782 1.178 1.00 75.69 406 GLY A C 1
ATOM 3203 O O . GLY A 1 406 ? 13.593 1.772 1.310 1.00 75.69 406 GLY A O 1
ATOM 3204 N N . LEU A 1 407 ? 11.751 1.278 0.110 1.00 85.38 407 LEU A N 1
ATOM 3205 C CA . LEU A 1 407 ? 12.423 0.641 -1.029 1.00 85.38 407 LEU A CA 1
ATOM 3206 C C . LEU A 1 407 ? 12.115 1.346 -2.361 1.00 85.38 407 LEU A C 1
ATOM 3208 O O . LEU A 1 407 ? 12.385 0.797 -3.423 1.00 85.38 407 LEU A O 1
ATOM 3212 N N . SER A 1 408 ? 11.592 2.580 -2.330 1.00 85.94 408 SER A N 1
ATOM 3213 C CA . SER A 1 408 ? 11.297 3.352 -3.548 1.00 85.94 408 SER A CA 1
ATOM 3214 C C . SER A 1 408 ? 12.540 3.646 -4.393 1.00 85.94 408 SER A C 1
ATOM 3216 O O . SER A 1 408 ? 12.426 3.759 -5.612 1.00 85.94 408 SER A O 1
ATOM 3218 N N . ALA A 1 409 ? 13.727 3.691 -3.771 1.00 86.69 409 ALA A N 1
ATOM 3219 C CA . ALA A 1 409 ? 15.011 3.856 -4.454 1.00 86.69 409 ALA A CA 1
ATOM 3220 C C . ALA A 1 409 ? 15.191 2.861 -5.614 1.00 86.69 409 ALA A C 1
ATOM 3222 O O . ALA A 1 409 ? 15.658 3.260 -6.671 1.00 86.69 409 ALA A O 1
ATOM 3223 N N . VAL A 1 410 ? 14.701 1.623 -5.466 1.00 87.69 410 VAL A N 1
ATOM 3224 C CA . VAL A 1 410 ? 14.757 0.561 -6.489 1.00 87.69 410 VAL A CA 1
ATOM 3225 C C . VAL A 1 410 ? 14.218 1.021 -7.852 1.00 87.69 410 VAL A C 1
ATOM 3227 O O . VAL A 1 410 ? 14.763 0.640 -8.882 1.00 87.69 410 VAL A O 1
ATOM 3230 N N . PHE A 1 411 ? 13.174 1.856 -7.867 1.00 89.81 411 PHE A N 1
ATOM 3231 C CA . PHE A 1 411 ? 12.581 2.389 -9.099 1.00 89.81 411 PHE A CA 1
ATOM 3232 C C . PHE A 1 411 ? 13.051 3.809 -9.420 1.00 89.81 411 PHE A C 1
ATOM 3234 O O . PHE A 1 411 ? 13.194 4.165 -10.585 1.00 89.81 411 PHE A O 1
ATOM 3241 N N . LEU A 1 412 ? 13.297 4.631 -8.397 1.00 89.25 412 LEU A N 1
ATOM 3242 C CA . LEU A 1 412 ? 13.684 6.028 -8.587 1.00 89.25 412 LEU A CA 1
ATOM 3243 C C . LEU A 1 412 ? 15.109 6.166 -9.142 1.00 89.25 412 LEU A C 1
ATOM 3245 O O . LEU A 1 412 ? 15.343 7.016 -10.001 1.00 89.25 412 LEU A O 1
ATOM 3249 N N . THR A 1 413 ? 16.044 5.331 -8.677 1.00 87.81 413 THR A N 1
ATOM 3250 C CA . THR A 1 413 ? 17.456 5.334 -9.094 1.00 87.81 413 THR A CA 1
ATOM 3251 C C . THR A 1 413 ? 17.767 4.261 -10.138 1.00 87.81 413 THR A C 1
ATOM 3253 O O . THR A 1 413 ? 18.931 3.923 -10.329 1.00 87.81 413 THR A O 1
ATOM 3256 N N . ALA A 1 414 ? 16.748 3.701 -10.797 1.00 86.88 414 ALA A N 1
ATOM 3257 C CA . ALA A 1 414 ? 16.947 2.718 -11.853 1.00 86.88 414 ALA A CA 1
ATOM 3258 C C . ALA A 1 414 ? 17.598 3.366 -13.087 1.00 86.88 414 ALA A C 1
ATOM 3260 O O . ALA A 1 414 ? 17.183 4.443 -13.533 1.00 86.88 414 ALA A O 1
ATOM 3261 N N . SER A 1 415 ? 18.601 2.691 -13.647 1.00 86.75 415 SER A N 1
ATOM 3262 C CA . SER A 1 415 ? 19.266 3.060 -14.896 1.00 86.75 415 SER A CA 1
ATOM 3263 C C . SER A 1 415 ? 18.650 2.267 -16.062 1.00 86.75 415 SER A C 1
ATOM 3265 O O . SER A 1 415 ? 18.875 1.060 -16.171 1.00 86.75 415 SER A O 1
ATOM 3267 N N . PRO A 1 416 ? 17.837 2.892 -16.937 1.00 88.75 416 PRO A N 1
ATOM 3268 C CA . PRO A 1 416 ? 17.390 2.231 -18.164 1.00 88.75 416 PRO A CA 1
ATOM 3269 C C . PRO A 1 416 ? 18.571 2.009 -19.116 1.00 88.75 416 PRO A C 1
ATOM 3271 O O . PRO A 1 416 ? 19.636 2.594 -18.931 1.00 88.75 416 PRO A O 1
ATOM 3274 N N . GLU A 1 417 ? 18.399 1.192 -20.156 1.00 86.62 417 GLU A N 1
ATOM 3275 C CA . GLU A 1 417 ? 19.423 1.065 -21.199 1.00 86.62 417 GLU A CA 1
ATOM 3276 C C . GLU A 1 417 ? 19.690 2.416 -21.869 1.00 86.62 417 GLU A C 1
ATOM 3278 O O . GLU A 1 417 ? 18.763 3.177 -22.145 1.00 86.62 417 GLU A O 1
ATOM 3283 N N . TYR A 1 418 ? 20.962 2.722 -22.115 1.00 89.56 418 TYR A N 1
ATOM 3284 C CA . TYR A 1 418 ? 21.385 4.012 -22.645 1.00 89.56 418 TYR A CA 1
ATOM 3285 C C . TYR A 1 418 ? 22.565 3.873 -23.599 1.00 89.56 418 TYR A C 1
ATOM 3287 O O . TYR A 1 418 ? 23.353 2.926 -23.511 1.00 89.56 418 TYR A O 1
ATOM 3295 N N . ARG A 1 419 ? 22.692 4.849 -24.496 1.00 88.94 419 ARG A N 1
ATOM 3296 C CA . ARG A 1 419 ? 23.789 4.975 -25.462 1.00 88.94 419 ARG A CA 1
ATOM 3297 C C . ARG A 1 419 ? 24.229 6.433 -25.597 1.00 88.94 419 ARG A C 1
ATOM 3299 O O . ARG A 1 419 ? 23.475 7.330 -25.224 1.00 88.94 419 ARG A O 1
ATOM 3306 N N . CYS A 1 420 ? 25.432 6.690 -26.118 1.00 90.38 420 CYS A N 1
ATOM 3307 C CA . CYS A 1 420 ? 25.853 8.070 -26.394 1.00 90.38 420 CYS A CA 1
ATOM 3308 C C . CYS A 1 420 ? 24.880 8.733 -27.382 1.00 90.38 420 CYS A C 1
ATOM 3310 O O . CYS A 1 420 ? 24.525 8.126 -28.397 1.00 90.38 420 CYS A O 1
ATOM 3312 N N . LEU A 1 421 ? 24.504 9.988 -27.124 1.00 88.81 421 LEU A N 1
ATOM 3313 C CA . LEU A 1 421 ? 23.704 10.768 -28.063 1.00 88.81 421 LEU A CA 1
ATOM 3314 C C . LEU A 1 421 ? 24.530 11.068 -29.323 1.00 88.81 421 LEU A C 1
ATOM 3316 O O . LEU A 1 421 ? 25.697 11.456 -29.234 1.00 88.81 421 LEU A O 1
ATOM 3320 N N . VAL A 1 422 ? 23.923 10.899 -30.498 1.00 88.12 422 VAL A N 1
ATOM 3321 C CA . VAL A 1 422 ? 24.484 11.334 -31.786 1.00 88.12 422 VAL A CA 1
ATOM 3322 C C . VAL A 1 422 ? 23.592 12.459 -32.314 1.00 88.12 422 VAL A C 1
ATOM 3324 O O . VAL A 1 422 ? 22.462 12.168 -32.723 1.00 88.12 422 VAL A O 1
ATOM 3327 N N . PRO A 1 423 ? 24.051 13.725 -32.269 1.00 87.25 423 PRO A N 1
ATOM 3328 C CA . PRO A 1 423 ? 23.252 14.873 -32.685 1.00 87.25 423 PRO A CA 1
ATOM 3329 C C . PRO A 1 423 ? 22.805 14.777 -34.147 1.00 87.25 423 PRO A C 1
ATOM 3331 O O . PRO A 1 423 ? 23.601 14.447 -35.023 1.00 87.25 423 PRO A O 1
ATOM 3334 N N . ASP A 1 424 ? 21.556 15.161 -34.429 1.00 82.69 424 ASP A N 1
ATOM 3335 C CA . ASP A 1 424 ? 21.026 15.238 -35.802 1.00 82.69 424 ASP A CA 1
ATOM 3336 C C . ASP A 1 424 ? 21.705 16.320 -36.661 1.00 82.69 424 ASP A C 1
ATOM 3338 O O . ASP A 1 424 ? 21.538 16.349 -37.878 1.00 82.69 424 ASP A O 1
ATOM 3342 N N . THR A 1 425 ? 22.476 17.220 -36.046 1.00 82.25 425 THR A N 1
ATOM 3343 C CA . THR A 1 425 ? 23.253 18.251 -36.746 1.00 82.25 425 THR A CA 1
ATOM 3344 C C . THR A 1 425 ? 24.409 17.669 -37.558 1.00 82.25 425 THR A C 1
ATOM 3346 O O . THR A 1 425 ? 24.856 18.303 -38.515 1.00 82.25 425 THR A O 1
ATOM 3349 N N . VAL A 1 426 ? 24.889 16.473 -37.205 1.00 81.12 426 VAL A N 1
ATOM 3350 C CA . VAL A 1 426 ? 25.950 15.783 -37.941 1.00 81.12 426 VAL A CA 1
ATOM 3351 C C . VAL A 1 426 ? 25.299 14.908 -39.008 1.00 81.12 426 VAL A C 1
ATOM 3353 O O . VAL A 1 426 ? 24.659 13.902 -38.705 1.00 81.12 426 VAL A O 1
ATOM 3356 N N . ASN A 1 427 ? 25.447 15.305 -40.273 1.00 82.81 427 ASN A N 1
ATOM 3357 C CA . ASN A 1 427 ? 24.823 14.622 -41.404 1.00 82.81 427 ASN A CA 1
ATOM 3358 C C . ASN A 1 427 ? 25.563 13.310 -41.732 1.00 82.81 427 ASN A C 1
ATOM 3360 O O . ASN A 1 427 ? 26.441 13.269 -42.592 1.00 82.81 427 ASN A O 1
ATOM 3364 N N . LEU A 1 428 ? 25.235 12.255 -40.988 1.00 85.88 428 LEU A N 1
ATOM 3365 C CA . LEU A 1 428 ? 25.797 10.913 -41.127 1.00 85.88 428 LEU A CA 1
ATOM 3366 C C . LEU A 1 428 ? 24.898 10.025 -41.989 1.00 85.88 428 LEU A C 1
ATOM 3368 O O . LEU A 1 428 ? 23.673 10.053 -41.867 1.00 85.88 428 LEU A O 1
ATOM 3372 N N . SER A 1 429 ? 25.510 9.167 -42.806 1.00 86.06 429 SER A N 1
ATOM 3373 C CA . SER A 1 429 ? 24.791 8.061 -43.445 1.00 86.06 429 SER A CA 1
ATOM 3374 C C . SER A 1 429 ? 24.230 7.088 -42.397 1.00 86.06 429 SER A C 1
ATOM 3376 O O . SER A 1 429 ? 24.751 6.961 -41.285 1.00 86.06 429 SER A O 1
ATOM 3378 N N . SER A 1 430 ? 23.167 6.359 -42.751 1.00 84.94 430 SER A N 1
ATOM 3379 C CA . SER A 1 430 ? 22.526 5.388 -41.852 1.00 84.94 430 SER A CA 1
ATOM 3380 C C . SER A 1 430 ? 23.482 4.288 -41.378 1.00 84.94 430 SER A C 1
ATOM 3382 O O . SER A 1 430 ? 23.365 3.828 -40.245 1.00 84.94 430 SER A O 1
ATOM 3384 N N . ALA A 1 431 ? 24.449 3.900 -42.216 1.00 84.56 431 ALA A N 1
ATOM 3385 C CA . ALA A 1 431 ? 25.478 2.926 -41.866 1.00 84.56 431 ALA A CA 1
ATOM 3386 C C . ALA A 1 431 ? 26.383 3.455 -40.742 1.00 84.56 431 ALA A C 1
ATOM 3388 O O . ALA A 1 431 ? 26.501 2.827 -39.690 1.00 84.56 431 ALA A O 1
ATOM 3389 N N . TRP A 1 432 ? 26.941 4.658 -40.904 1.00 85.81 432 TRP A N 1
ATOM 3390 C CA . TRP A 1 432 ? 27.782 5.278 -39.876 1.00 85.81 432 TRP A CA 1
ATOM 3391 C C . TRP A 1 432 ? 27.020 5.601 -38.591 1.00 85.81 432 TRP A C 1
ATOM 3393 O O . TRP A 1 432 ? 27.591 5.505 -37.509 1.00 85.81 432 TRP A O 1
ATOM 3403 N N . ARG A 1 433 ? 25.724 5.920 -38.677 1.00 86.25 433 ARG A N 1
ATOM 3404 C CA . ARG A 1 433 ? 24.889 6.177 -37.496 1.00 86.25 433 ARG A CA 1
ATOM 3405 C C . ARG A 1 433 ? 24.601 4.915 -36.672 1.00 86.25 433 ARG A C 1
ATOM 3407 O O . ARG A 1 433 ? 24.474 5.011 -35.457 1.00 86.25 433 ARG A O 1
ATOM 3414 N N . ASN A 1 434 ? 24.541 3.742 -37.304 1.00 86.94 434 ASN A N 1
ATOM 3415 C CA . ASN A 1 434 ? 24.400 2.462 -36.599 1.00 86.94 434 ASN A CA 1
ATOM 3416 C C . ASN A 1 434 ? 25.729 1.965 -36.002 1.00 86.94 434 ASN A C 1
ATOM 3418 O O . ASN A 1 434 ? 25.717 1.309 -34.964 1.00 86.94 434 ASN A O 1
ATOM 3422 N N . HIS A 1 435 ? 26.863 2.308 -36.624 1.00 86.19 435 HIS A N 1
ATOM 3423 C CA . HIS A 1 435 ? 28.211 1.898 -36.203 1.00 86.19 435 HIS A CA 1
ATOM 3424 C C . HIS A 1 435 ? 28.995 2.986 -35.449 1.00 86.19 435 HIS A C 1
ATOM 3426 O O . HIS A 1 435 ? 30.191 2.841 -35.211 1.00 86.19 435 HIS A O 1
ATOM 3432 N N . SER A 1 436 ? 28.345 4.077 -35.036 1.00 85.50 436 SER A N 1
ATOM 3433 C CA . SER A 1 436 ? 29.007 5.199 -34.351 1.00 85.50 436 SER A CA 1
ATOM 3434 C C . SER A 1 436 ? 29.521 4.849 -32.950 1.00 85.50 436 SER A C 1
ATOM 3436 O O . SER A 1 436 ? 30.302 5.602 -32.364 1.00 85.50 436 SER A O 1
ATOM 3438 N N . ILE A 1 437 ? 29.059 3.729 -32.392 1.00 87.12 437 ILE A N 1
ATOM 3439 C CA . ILE A 1 437 ? 29.404 3.260 -31.054 1.00 87.12 437 ILE A CA 1
ATOM 3440 C C . ILE A 1 437 ? 30.223 1.969 -31.187 1.00 87.12 437 ILE A C 1
ATOM 3442 O O . ILE A 1 437 ? 29.750 1.025 -31.824 1.00 87.12 437 ILE A O 1
ATOM 3446 N N . PRO A 1 438 ? 31.424 1.901 -30.586 1.00 86.31 438 PRO A N 1
ATOM 3447 C CA . PRO A 1 438 ? 32.247 0.697 -30.608 1.00 86.31 438 PRO A CA 1
ATOM 3448 C C . PRO A 1 438 ? 31.560 -0.467 -29.882 1.00 86.31 438 PRO A C 1
ATOM 3450 O O . PRO A 1 438 ? 30.828 -0.272 -28.910 1.00 86.31 438 PRO A O 1
ATOM 3453 N N . LEU A 1 439 ? 31.823 -1.690 -30.338 1.00 85.19 439 LEU A N 1
ATOM 3454 C CA . LEU A 1 439 ? 31.340 -2.918 -29.707 1.00 85.19 439 LEU A CA 1
ATOM 3455 C C . LEU A 1 439 ? 32.404 -3.453 -28.736 1.00 85.19 439 LEU A C 1
ATOM 3457 O O . LEU A 1 439 ? 33.574 -3.578 -29.084 1.00 85.19 439 LEU A O 1
ATOM 3461 N N . GLU A 1 440 ? 31.994 -3.793 -27.520 1.00 81.88 440 GLU A N 1
ATOM 3462 C CA . GLU A 1 440 ? 32.804 -4.452 -26.499 1.00 81.88 440 GLU A CA 1
ATOM 3463 C C . GLU A 1 440 ? 32.359 -5.915 -26.365 1.00 81.88 440 GLU A C 1
ATOM 3465 O O . GLU A 1 440 ? 31.168 -6.225 -26.406 1.00 81.88 440 GLU A O 1
ATOM 3470 N N . THR A 1 441 ? 33.302 -6.843 -26.202 1.00 77.62 441 THR A N 1
ATOM 3471 C CA . THR A 1 441 ? 32.959 -8.256 -25.989 1.00 77.62 441 THR A CA 1
ATOM 3472 C C . THR A 1 441 ? 32.737 -8.509 -24.498 1.00 77.62 441 THR A C 1
ATOM 3474 O O . THR A 1 441 ? 33.701 -8.563 -23.737 1.00 77.62 441 THR A O 1
ATOM 3477 N N . LYS A 1 442 ? 31.479 -8.693 -24.077 1.00 67.12 442 LYS A N 1
ATOM 3478 C CA . LYS A 1 442 ? 31.109 -9.117 -22.714 1.00 67.12 442 LYS A CA 1
ATOM 3479 C C . LYS A 1 442 ? 30.501 -10.516 -22.751 1.00 67.12 442 LYS A C 1
ATOM 3481 O O . LYS A 1 442 ? 29.567 -10.765 -23.508 1.00 67.12 442 LYS A O 1
ATOM 3486 N N . ASP A 1 443 ? 31.052 -11.436 -21.958 1.00 61.84 443 ASP A N 1
ATOM 3487 C CA . ASP A 1 443 ? 30.591 -12.832 -21.841 1.00 61.84 443 ASP A CA 1
ATOM 3488 C C . ASP A 1 443 ? 30.417 -13.557 -23.196 1.00 61.84 443 ASP A C 1
ATOM 3490 O O . ASP A 1 443 ? 29.466 -14.304 -23.418 1.00 61.84 443 ASP A O 1
ATOM 3494 N N . GLY A 1 444 ? 31.330 -13.307 -24.143 1.00 64.88 444 GLY A N 1
ATOM 3495 C CA . GLY A 1 444 ? 31.308 -13.914 -25.481 1.00 64.88 444 GLY A CA 1
ATOM 3496 C C . GLY A 1 444 ? 30.276 -13.325 -26.454 1.00 64.88 444 GLY A C 1
ATOM 3497 O O . GLY A 1 444 ? 30.177 -13.807 -27.582 1.00 64.88 444 GLY A O 1
ATOM 3498 N N . ARG A 1 445 ? 29.530 -12.280 -26.064 1.00 70.81 445 ARG A N 1
ATOM 3499 C CA . ARG A 1 445 ? 28.626 -11.512 -26.937 1.00 70.81 445 ARG A CA 1
ATOM 3500 C C . ARG A 1 445 ? 29.192 -10.115 -27.196 1.00 70.81 445 ARG A C 1
ATOM 3502 O O . ARG A 1 445 ? 29.710 -9.470 -26.287 1.00 70.81 445 ARG A O 1
ATOM 3509 N N . GLN A 1 446 ? 29.077 -9.637 -28.434 1.00 77.12 446 GLN A N 1
ATOM 3510 C CA . GLN A 1 446 ? 29.406 -8.252 -28.775 1.00 77.12 446 GLN A CA 1
ATOM 3511 C C . GLN A 1 446 ? 28.255 -7.340 -28.342 1.00 77.12 446 GLN A C 1
ATOM 3513 O O . GLN A 1 446 ? 27.133 -7.480 -28.827 1.00 77.12 446 GLN A O 1
ATOM 3518 N N . VAL A 1 447 ? 28.525 -6.428 -27.411 1.00 80.75 447 VAL A N 1
ATOM 3519 C CA . VAL A 1 447 ? 27.566 -5.448 -26.890 1.00 80.75 447 VAL A CA 1
ATOM 3520 C C . VAL A 1 447 ? 28.091 -4.030 -27.118 1.00 80.75 447 VAL A C 1
ATOM 3522 O O . VAL A 1 447 ? 29.289 -3.801 -26.988 1.00 80.75 447 VAL A O 1
ATOM 3525 N N . PRO A 1 448 ? 27.240 -3.050 -27.459 1.00 82.81 448 PRO A N 1
ATOM 3526 C CA . PRO A 1 448 ? 27.686 -1.676 -27.671 1.00 82.81 448 PRO A CA 1
ATOM 3527 C C . PRO A 1 448 ? 28.251 -1.057 -26.388 1.00 82.81 448 PRO A C 1
ATOM 3529 O O . PRO A 1 448 ? 27.699 -1.218 -25.295 1.00 82.81 448 PRO A O 1
ATOM 3532 N N . GLN A 1 449 ? 29.350 -0.318 -26.526 1.00 83.69 449 GLN A N 1
ATOM 3533 C CA . GLN A 1 449 ? 29.984 0.396 -25.426 1.00 83.69 449 GLN A CA 1
ATOM 3534 C C . GLN A 1 449 ? 29.085 1.549 -24.956 1.00 83.69 449 GLN A C 1
ATOM 3536 O O . GLN A 1 449 ? 28.613 2.363 -25.744 1.00 83.69 449 GLN A O 1
ATOM 3541 N N . LYS A 1 450 ? 28.848 1.650 -23.644 1.00 85.31 450 LYS A N 1
ATOM 3542 C CA . LYS A 1 450 ? 27.852 2.590 -23.091 1.00 85.31 450 LYS A CA 1
ATOM 3543 C C . LYS A 1 450 ? 28.362 4.022 -22.876 1.00 85.31 450 LYS A C 1
ATOM 3545 O O . LYS A 1 450 ? 27.566 4.953 -22.804 1.00 85.31 450 LYS A O 1
ATOM 3550 N N . CYS A 1 451 ? 29.675 4.201 -22.725 1.00 87.88 451 CYS A N 1
ATOM 3551 C CA . CYS A 1 451 ? 30.271 5.447 -22.217 1.00 87.88 451 CYS A CA 1
ATOM 3552 C C . CYS A 1 451 ? 31.237 6.144 -23.178 1.00 87.88 451 CYS A C 1
ATOM 3554 O O . CYS A 1 451 ? 31.770 7.210 -22.856 1.00 87.88 451 CYS A O 1
ATOM 3556 N N . ARG A 1 452 ? 31.493 5.538 -24.335 1.00 88.62 452 ARG A N 1
ATOM 3557 C CA . ARG A 1 452 ? 32.375 6.077 -25.365 1.00 88.62 452 ARG A CA 1
ATOM 3558 C C . ARG A 1 452 ? 31.744 5.873 -26.728 1.00 88.62 452 ARG A C 1
ATOM 3560 O O . ARG A 1 452 ? 30.985 4.929 -26.932 1.00 88.62 452 ARG A O 1
ATOM 3567 N N . ARG A 1 453 ? 32.092 6.762 -27.643 1.00 90.25 453 ARG A N 1
ATOM 3568 C CA . ARG A 1 453 ? 31.753 6.690 -29.063 1.00 90.25 453 ARG A CA 1
ATOM 3569 C C . ARG A 1 453 ? 32.999 6.996 -29.881 1.00 90.25 453 ARG A C 1
ATOM 3571 O O . ARG A 1 453 ? 33.974 7.524 -29.349 1.00 90.25 453 ARG A O 1
ATOM 3578 N N . TYR A 1 454 ? 32.974 6.681 -31.164 1.00 89.94 454 TYR A N 1
ATOM 3579 C CA . TYR A 1 454 ? 34.010 7.161 -32.074 1.00 89.94 454 TYR A CA 1
ATOM 3580 C C . TYR A 1 454 ? 33.899 8.682 -32.256 1.00 89.94 454 TYR A C 1
ATOM 3582 O O . TYR A 1 454 ? 32.802 9.241 -32.154 1.00 89.94 454 TYR A O 1
ATOM 3590 N N . ARG A 1 455 ? 35.022 9.361 -32.517 1.00 89.62 455 ARG A N 1
ATOM 3591 C CA . ARG A 1 455 ? 35.035 10.820 -32.712 1.00 89.62 455 ARG A CA 1
ATOM 3592 C C . ARG A 1 455 ? 34.157 11.218 -33.900 1.00 89.62 455 ARG A C 1
ATOM 3594 O O . ARG A 1 455 ? 34.419 10.809 -35.033 1.00 89.62 455 ARG A O 1
ATOM 3601 N N . LEU A 1 456 ? 33.139 12.046 -33.647 1.00 88.69 456 LEU A N 1
ATOM 3602 C CA . LEU A 1 456 ? 32.140 12.399 -34.663 1.00 88.69 456 LEU A CA 1
ATOM 3603 C C . LEU A 1 456 ? 32.735 13.136 -35.867 1.00 88.69 456 LEU A C 1
ATOM 3605 O O . LEU A 1 456 ? 32.332 12.848 -36.989 1.00 88.69 456 LEU A O 1
ATOM 3609 N N . ASP A 1 457 ? 33.716 14.019 -35.663 1.00 87.06 457 ASP A N 1
ATOM 3610 C CA . ASP A 1 457 ? 34.363 14.766 -36.755 1.00 87.06 457 ASP A CA 1
ATOM 3611 C C . ASP A 1 457 ? 35.042 13.835 -37.769 1.00 87.06 457 ASP A C 1
ATOM 3613 O O . ASP A 1 457 ? 34.952 14.025 -38.984 1.00 87.06 457 ASP A O 1
ATOM 3617 N N . THR A 1 458 ? 35.693 12.784 -37.263 1.00 86.31 458 THR A N 1
ATOM 3618 C CA . THR A 1 458 ? 36.376 11.776 -38.075 1.00 86.31 458 THR A CA 1
ATOM 3619 C C . THR A 1 458 ? 35.369 10.967 -38.889 1.00 86.31 458 THR A C 1
ATOM 3621 O O . THR A 1 458 ? 35.534 10.797 -40.097 1.00 86.31 458 THR A O 1
ATOM 3624 N N . ILE A 1 459 ? 34.288 10.519 -38.247 1.00 88.75 459 ILE A N 1
ATOM 3625 C CA . ILE A 1 459 ? 33.234 9.741 -38.906 1.00 88.75 459 ILE A CA 1
ATOM 3626 C C . ILE A 1 459 ? 32.471 10.585 -39.934 1.00 88.75 459 ILE A C 1
ATOM 3628 O O . ILE A 1 459 ? 32.146 10.097 -41.015 1.00 88.75 459 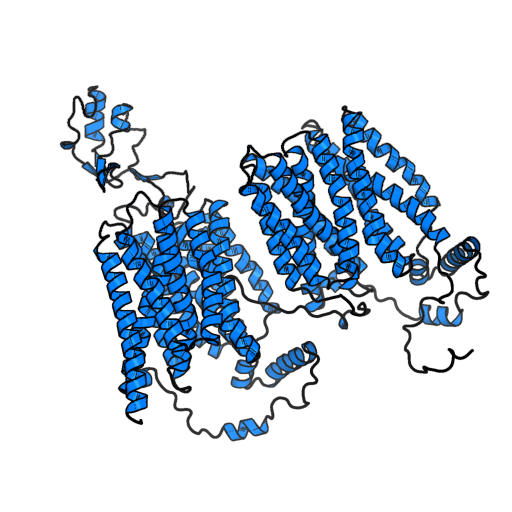ILE A O 1
ATOM 3632 N N . ALA A 1 460 ? 32.197 11.854 -39.629 1.00 86.88 460 ALA A N 1
ATOM 3633 C CA . ALA A 1 460 ? 31.507 12.766 -40.535 1.00 86.88 460 ALA A CA 1
ATOM 3634 C C . ALA A 1 460 ? 32.301 12.981 -41.830 1.00 86.88 460 ALA A C 1
ATOM 3636 O O . ALA A 1 460 ? 31.714 12.985 -42.911 1.00 86.88 460 ALA A O 1
ATOM 3637 N N . ASN A 1 461 ? 33.631 13.084 -41.738 1.00 89.12 461 ASN A N 1
ATOM 3638 C CA . ASN A 1 461 ? 34.499 13.189 -42.909 1.00 89.12 461 ASN A CA 1
ATOM 3639 C C . ASN A 1 461 ? 34.457 11.911 -43.770 1.00 89.12 461 ASN A C 1
ATOM 3641 O O . ASN A 1 461 ? 34.262 11.987 -44.981 1.00 89.12 461 ASN A O 1
ATOM 3645 N N . PHE A 1 462 ? 34.546 10.726 -43.155 1.00 86.88 462 PHE A N 1
ATOM 3646 C CA . PHE A 1 462 ? 34.430 9.455 -43.885 1.00 86.88 462 PHE A CA 1
ATOM 3647 C C . PHE A 1 462 ? 33.049 9.252 -44.514 1.00 86.88 462 PHE A C 1
ATOM 3649 O O . PHE A 1 462 ? 32.952 8.807 -45.657 1.00 86.88 462 PHE A O 1
ATOM 3656 N N . SER A 1 463 ? 31.986 9.652 -43.815 1.00 87.31 463 SER A N 1
ATOM 3657 C CA . SER A 1 463 ? 30.631 9.622 -44.361 1.00 87.31 463 SER A CA 1
ATOM 3658 C C . SER A 1 463 ? 30.459 10.604 -45.525 1.00 87.31 463 SER A C 1
ATOM 3660 O O . SER A 1 463 ? 29.737 10.286 -46.466 1.00 87.31 463 SER A O 1
ATOM 3662 N N . ALA A 1 464 ? 31.106 11.774 -45.492 1.00 86.44 464 ALA A N 1
ATOM 3663 C CA . ALA A 1 464 ? 31.084 12.739 -46.595 1.00 86.44 464 ALA A CA 1
ATOM 3664 C C . ALA A 1 464 ? 31.858 12.240 -47.827 1.00 86.44 464 ALA A C 1
ATOM 3666 O O . ALA A 1 464 ? 31.489 12.554 -48.957 1.00 86.44 464 ALA A O 1
ATOM 3667 N N . LEU A 1 465 ? 32.897 11.431 -47.608 1.00 87.69 465 LEU A N 1
ATOM 3668 C CA . LEU A 1 465 ? 33.653 10.743 -48.657 1.00 87.69 465 LEU A CA 1
ATOM 3669 C C . LEU A 1 465 ? 32.917 9.521 -49.236 1.00 87.69 465 LEU A C 1
ATOM 3671 O O . LEU A 1 465 ? 33.377 8.961 -50.227 1.00 87.69 465 LEU A O 1
ATOM 3675 N N . GLY A 1 466 ? 31.782 9.120 -48.651 1.00 83.31 466 GLY A N 1
ATOM 3676 C CA . GLY A 1 466 ? 30.977 7.987 -49.113 1.00 83.31 466 GLY A CA 1
ATOM 3677 C C . GLY A 1 466 ? 31.558 6.610 -48.777 1.00 83.31 466 GLY A C 1
ATOM 3678 O O . GLY A 1 466 ? 31.168 5.638 -49.412 1.00 83.31 466 GLY A O 1
ATOM 3679 N N . LEU A 1 467 ? 32.479 6.527 -47.810 1.00 86.31 467 LEU A N 1
ATOM 3680 C CA . LEU A 1 467 ? 33.096 5.269 -47.371 1.00 86.31 467 LEU A CA 1
ATOM 3681 C C . LEU A 1 467 ? 32.177 4.522 -46.401 1.00 86.31 467 LEU A C 1
ATOM 3683 O O . LEU A 1 467 ? 31.554 5.156 -45.544 1.00 86.31 467 LEU A O 1
ATOM 3687 N N . GLU A 1 468 ? 32.119 3.194 -46.483 1.00 85.19 468 GLU A N 1
ATOM 3688 C CA . GLU A 1 468 ? 31.273 2.364 -45.616 1.00 85.19 468 GLU A CA 1
ATOM 3689 C C . GLU A 1 468 ? 32.025 1.816 -44.380 1.00 85.19 468 GLU A C 1
ATOM 3691 O O . GLU A 1 468 ? 33.170 1.356 -44.483 1.00 85.19 468 GLU A O 1
ATOM 3696 N N . PRO A 1 469 ? 31.395 1.831 -43.185 1.00 85.62 469 PRO A N 1
ATOM 3697 C CA . PRO A 1 469 ? 32.008 1.338 -41.950 1.00 85.62 469 PRO A CA 1
ATOM 3698 C C . PRO A 1 469 ? 32.239 -0.179 -41.993 1.00 85.62 469 PRO A C 1
ATOM 3700 O O . PRO A 1 469 ? 31.333 -0.937 -42.330 1.00 85.62 469 PRO A O 1
ATOM 3703 N N . GLY A 1 470 ? 33.435 -0.639 -41.610 1.00 81.19 470 GLY A N 1
ATOM 3704 C CA . GLY A 1 470 ? 33.784 -2.067 -41.547 1.00 81.19 470 GLY A CA 1
ATOM 3705 C C . GLY A 1 470 ? 34.088 -2.728 -42.897 1.00 81.19 470 GLY A C 1
ATOM 3706 O O . GLY A 1 470 ? 34.498 -3.887 -42.915 1.00 81.19 470 GLY A O 1
ATOM 3707 N N . VAL A 1 471 ? 33.915 -2.004 -44.009 1.00 82.19 471 VAL A N 1
ATOM 3708 C CA . VAL A 1 471 ? 34.289 -2.443 -45.363 1.00 82.19 471 VAL A CA 1
ATOM 3709 C C . VAL A 1 471 ? 35.469 -1.617 -45.868 1.00 82.19 471 VAL A C 1
ATOM 3711 O O . VAL A 1 471 ? 36.533 -2.172 -46.135 1.00 82.19 471 VAL A O 1
ATOM 3714 N N . ASP A 1 472 ? 35.304 -0.293 -45.929 1.00 81.62 472 ASP A N 1
ATOM 3715 C CA . ASP A 1 472 ? 36.337 0.630 -46.416 1.00 81.62 472 ASP A CA 1
ATOM 3716 C C . ASP A 1 472 ? 37.204 1.195 -45.283 1.00 81.62 472 ASP A C 1
ATOM 3718 O O . ASP A 1 472 ? 38.342 1.614 -45.503 1.00 81.62 472 ASP A O 1
ATOM 3722 N N . VAL A 1 473 ? 36.657 1.226 -44.064 1.00 82.06 473 VAL A N 1
ATOM 3723 C CA . VAL A 1 473 ? 37.306 1.783 -42.874 1.00 82.06 473 VAL A CA 1
ATOM 3724 C C . VAL A 1 473 ? 37.295 0.755 -41.751 1.00 82.06 473 VAL A C 1
ATOM 3726 O O . VAL A 1 473 ? 36.232 0.298 -41.324 1.00 82.06 473 VAL A O 1
ATOM 3729 N N . ASP A 1 474 ? 38.486 0.431 -41.251 1.00 82.62 474 ASP A N 1
ATOM 3730 C CA . ASP A 1 474 ? 38.668 -0.440 -40.093 1.00 82.62 474 ASP A CA 1
ATOM 3731 C C . ASP A 1 474 ? 38.255 0.287 -38.801 1.00 82.62 474 ASP A C 1
ATOM 3733 O O . ASP A 1 474 ? 38.834 1.308 -38.417 1.00 82.62 474 ASP A O 1
ATOM 3737 N N . LEU A 1 475 ? 37.221 -0.236 -38.139 1.00 82.12 475 LEU A N 1
ATOM 3738 C CA . LEU A 1 475 ? 36.594 0.379 -36.968 1.00 82.12 475 LEU A CA 1
ATOM 3739 C C . LEU A 1 475 ? 37.471 0.290 -35.710 1.00 82.12 475 LEU A C 1
ATOM 3741 O O . LEU A 1 475 ? 37.298 1.087 -34.786 1.00 82.12 475 LEU A O 1
ATOM 3745 N N . GLU A 1 476 ? 38.417 -0.649 -35.647 1.00 79.00 476 GLU A N 1
ATOM 3746 C CA . GLU A 1 476 ? 39.295 -0.809 -34.478 1.00 79.00 476 GLU A CA 1
ATOM 3747 C C . GLU A 1 476 ? 40.351 0.302 -34.377 1.00 79.00 476 GLU A C 1
ATOM 3749 O O . GLU A 1 476 ? 40.822 0.613 -33.283 1.00 79.00 476 GLU A O 1
ATOM 3754 N N . GLN A 1 477 ? 40.688 0.942 -35.500 1.00 82.31 477 GLN A N 1
ATOM 3755 C CA . GLN A 1 477 ? 41.721 1.982 -35.583 1.00 82.31 477 GLN A CA 1
ATOM 3756 C C . GLN A 1 477 ? 41.186 3.399 -35.331 1.00 82.31 477 GLN A C 1
ATOM 3758 O O . GLN A 1 477 ? 41.960 4.355 -35.254 1.00 82.31 477 GLN A O 1
ATOM 3763 N N . LEU A 1 478 ? 39.867 3.556 -35.210 1.00 85.19 478 LEU A N 1
ATOM 3764 C CA . LEU A 1 478 ? 39.232 4.856 -35.020 1.00 85.19 478 LEU A CA 1
ATOM 3765 C C . LEU A 1 478 ? 39.446 5.393 -33.600 1.00 85.19 478 LEU A C 1
ATOM 3767 O O . LEU A 1 478 ? 39.265 4.692 -32.602 1.00 85.19 478 LEU A O 1
ATOM 3771 N N . GLU A 1 479 ? 39.757 6.687 -33.506 1.00 87.06 479 GLU A N 1
ATOM 3772 C CA . GLU A 1 479 ? 39.863 7.371 -32.219 1.00 87.06 479 GLU A CA 1
ATOM 3773 C C . GLU A 1 479 ? 38.504 7.429 -31.504 1.00 87.06 479 GLU A C 1
ATOM 3775 O O . GLU A 1 479 ? 37.476 7.800 -32.079 1.00 87.06 479 GLU A O 1
ATOM 3780 N N . GLN A 1 480 ? 38.519 7.088 -30.215 1.00 89.25 480 GLN A N 1
ATOM 3781 C CA . GLN A 1 480 ? 37.349 7.114 -29.341 1.00 89.25 480 GLN A CA 1
ATOM 3782 C C . GLN A 1 480 ? 37.335 8.382 -28.481 1.00 89.25 480 GLN A C 1
ATOM 3784 O O . GLN A 1 480 ? 38.371 8.840 -27.999 1.00 89.25 480 GLN A O 1
ATOM 3789 N N . GLU A 1 481 ? 36.143 8.897 -28.210 1.00 89.19 481 GLU A N 1
ATOM 3790 C CA . GLU A 1 481 ? 35.882 10.003 -27.291 1.00 89.19 481 GLU A CA 1
ATOM 3791 C C . GLU A 1 481 ? 34.782 9.639 -26.278 1.00 89.19 481 GLU A C 1
ATOM 3793 O O . GLU A 1 481 ? 34.007 8.697 -26.468 1.00 89.19 481 GLU A O 1
ATOM 3798 N N . SER A 1 482 ? 34.712 10.373 -25.165 1.00 88.50 482 SER A N 1
ATOM 3799 C CA . SER A 1 482 ? 33.581 10.288 -24.230 1.00 88.50 482 SER A CA 1
ATOM 3800 C C . SER A 1 482 ? 32.310 10.875 -24.851 1.00 88.50 482 SER A C 1
ATOM 3802 O O . SER A 1 482 ? 32.401 11.742 -25.714 1.00 88.50 482 SER A O 1
ATOM 3804 N N . CYS A 1 483 ? 31.123 10.467 -24.386 1.00 88.56 483 CYS A N 1
ATOM 3805 C CA . CYS A 1 483 ? 29.868 11.083 -24.832 1.00 88.56 483 CYS A CA 1
ATOM 3806 C C . CYS A 1 483 ? 29.801 12.564 -24.377 1.00 88.56 483 CYS A C 1
ATOM 3808 O O . CYS A 1 483 ? 29.412 12.843 -23.245 1.00 88.56 483 CYS A O 1
ATOM 3810 N N . LEU A 1 484 ? 30.217 13.512 -25.226 1.00 86.69 484 LEU A N 1
ATOM 3811 C CA . LEU A 1 484 ? 30.227 14.949 -24.901 1.00 86.69 484 LEU A CA 1
ATOM 3812 C C . LEU A 1 484 ? 28.840 15.597 -25.030 1.00 86.69 484 LEU A C 1
ATOM 3814 O O . LEU A 1 484 ? 28.526 16.518 -24.285 1.00 86.69 484 LEU A O 1
ATOM 3818 N N . ASP A 1 485 ? 28.007 15.085 -25.939 1.00 86.94 485 ASP A N 1
ATOM 3819 C CA . ASP A 1 485 ? 26.676 15.634 -26.247 1.00 86.94 485 ASP A CA 1
ATOM 3820 C C . ASP A 1 485 ? 25.546 15.037 -25.383 1.00 86.94 485 ASP A C 1
ATOM 3822 O O . ASP A 1 485 ? 24.371 15.260 -25.658 1.00 86.94 485 ASP A O 1
ATOM 3826 N N . GLY A 1 486 ? 25.881 14.259 -24.349 1.00 88.50 486 GLY A N 1
ATOM 3827 C CA . GLY A 1 486 ? 24.915 13.579 -23.481 1.00 88.50 486 GLY A CA 1
ATOM 3828 C C . GLY A 1 486 ? 24.543 12.165 -23.943 1.00 88.50 486 GLY A C 1
ATOM 3829 O O . GLY A 1 486 ? 25.255 11.530 -24.733 1.00 88.50 486 GLY A O 1
ATOM 3830 N N . TRP A 1 487 ? 23.429 11.652 -23.415 1.00 90.75 487 TRP A N 1
ATOM 3831 C CA . TRP A 1 487 ? 22.988 10.265 -23.593 1.00 90.75 487 TRP A CA 1
ATOM 3832 C C . TRP A 1 487 ? 21.549 10.172 -24.094 1.00 90.75 487 TRP A C 1
ATOM 3834 O O . TRP A 1 487 ? 20.693 10.996 -23.779 1.00 90.75 487 TRP A O 1
ATOM 3844 N N . GLU A 1 488 ? 21.278 9.123 -24.862 1.00 89.44 488 GLU A N 1
ATOM 3845 C CA . GLU A 1 488 ? 19.934 8.720 -25.254 1.00 89.44 488 GLU A CA 1
ATOM 3846 C C . GLU A 1 488 ? 19.523 7.494 -24.429 1.00 89.44 488 GLU A C 1
ATOM 3848 O O . GLU A 1 488 ? 20.191 6.458 -24.473 1.00 89.44 488 GLU A O 1
ATOM 3853 N N . TYR A 1 489 ? 18.429 7.619 -23.673 1.00 91.38 489 TYR A N 1
ATOM 3854 C CA . TYR A 1 489 ? 17.894 6.566 -22.807 1.00 91.38 489 TYR A CA 1
ATOM 3855 C C . TYR A 1 489 ? 16.695 5.866 -23.452 1.00 91.38 489 TYR A C 1
ATOM 3857 O O . TYR A 1 489 ? 15.810 6.515 -24.020 1.00 91.38 489 TYR A O 1
ATOM 3865 N N . SER A 1 490 ? 16.624 4.544 -23.301 1.00 89.31 490 SER A N 1
ATOM 3866 C CA . SER A 1 490 ? 15.470 3.743 -23.701 1.00 89.31 490 SER A CA 1
ATOM 3867 C C . SER A 1 490 ? 14.253 4.072 -22.837 1.00 89.31 490 SER A C 1
ATOM 3869 O O . SER A 1 490 ? 14.318 4.059 -21.606 1.00 89.31 490 SER A O 1
ATOM 3871 N N . LYS A 1 491 ? 13.120 4.333 -23.499 1.00 89.19 491 LYS A N 1
ATOM 3872 C CA . LYS A 1 491 ? 11.833 4.670 -22.864 1.00 89.19 491 LYS A CA 1
ATOM 3873 C C . LYS A 1 491 ? 10.867 3.486 -22.766 1.00 89.19 491 LYS A C 1
ATOM 3875 O O . LYS A 1 491 ? 9.681 3.674 -22.494 1.00 89.19 491 LYS A O 1
ATOM 3880 N N . GLU A 1 492 ? 11.345 2.268 -23.023 1.00 86.25 492 GLU A N 1
ATOM 3881 C CA . GLU A 1 492 ? 10.504 1.065 -23.021 1.00 86.25 492 GLU A CA 1
ATOM 3882 C C . GLU A 1 492 ? 9.965 0.748 -21.619 1.00 86.25 492 GLU A C 1
ATOM 3884 O O . GLU A 1 492 ? 8.764 0.529 -21.440 1.00 86.25 492 GLU A O 1
ATOM 3889 N N . ILE A 1 493 ? 10.846 0.782 -20.613 1.00 84.12 493 ILE A N 1
ATOM 3890 C CA . ILE A 1 493 ? 10.520 0.427 -19.225 1.00 84.12 493 ILE A CA 1
ATOM 3891 C C . ILE A 1 493 ? 10.128 1.670 -18.417 1.00 84.12 493 ILE A C 1
ATOM 3893 O O . ILE A 1 493 ? 9.048 1.710 -17.829 1.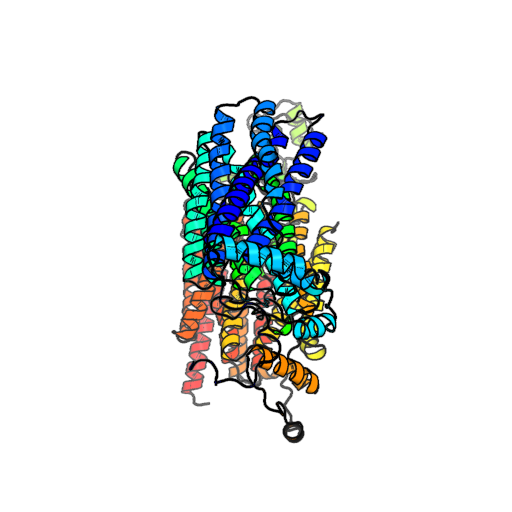00 84.12 493 ILE A O 1
ATOM 3897 N N . PHE A 1 494 ? 10.978 2.698 -18.412 1.00 87.94 494 PHE A N 1
ATOM 3898 C CA . PHE A 1 494 ? 10.775 3.935 -17.655 1.00 87.94 494 PHE A CA 1
ATOM 3899 C C . PHE A 1 494 ? 10.629 5.123 -18.604 1.00 87.94 494 PHE A C 1
ATOM 3901 O O . PHE A 1 494 ? 11.334 5.199 -19.604 1.00 87.94 494 PHE A O 1
ATOM 3908 N N . LEU A 1 495 ? 9.732 6.062 -18.291 1.00 87.19 495 LEU A N 1
ATOM 3909 C CA . LEU A 1 495 ? 9.628 7.315 -19.051 1.00 87.19 495 LEU A CA 1
ATOM 3910 C C . LEU A 1 495 ? 10.694 8.315 -18.598 1.00 87.19 495 LEU A C 1
ATOM 3912 O O . LEU A 1 495 ? 11.335 8.959 -19.427 1.00 87.19 495 LEU A O 1
ATOM 3916 N N . SER A 1 496 ? 10.879 8.415 -17.282 1.00 89.56 496 SER A N 1
ATOM 3917 C CA . SER A 1 496 ? 11.886 9.253 -16.645 1.00 89.56 496 SER A CA 1
ATOM 3918 C C . SER A 1 496 ? 12.286 8.661 -15.291 1.00 89.56 496 SER A C 1
ATOM 3920 O O . SER A 1 496 ? 11.431 8.246 -14.503 1.00 89.56 496 SER A O 1
ATOM 3922 N N . THR A 1 497 ? 13.583 8.668 -14.988 1.00 92.38 497 THR A N 1
ATOM 3923 C CA . THR A 1 497 ? 14.147 8.347 -13.669 1.00 92.38 497 THR A CA 1
ATOM 3924 C C . THR A 1 497 ? 15.081 9.462 -13.200 1.00 92.38 497 THR A C 1
ATOM 3926 O O . THR A 1 497 ? 15.417 10.377 -13.953 1.00 92.38 497 THR A O 1
ATOM 3929 N N . ILE A 1 498 ? 15.528 9.392 -11.945 1.00 92.12 498 ILE A N 1
ATOM 3930 C CA . ILE A 1 498 ? 16.530 10.327 -11.410 1.00 92.12 498 ILE A CA 1
ATOM 3931 C C . ILE A 1 498 ? 17.829 10.270 -12.223 1.00 92.12 498 ILE A C 1
ATOM 3933 O O . ILE A 1 498 ? 18.486 11.289 -12.430 1.00 92.12 498 ILE A O 1
ATOM 3937 N N . VAL A 1 499 ? 18.182 9.073 -12.697 1.00 90.81 499 VAL A N 1
ATOM 3938 C CA . VAL A 1 499 ? 19.385 8.848 -13.499 1.00 90.81 499 VAL A CA 1
ATOM 3939 C C . VAL A 1 499 ? 19.258 9.524 -14.861 1.00 90.81 499 VAL A C 1
ATOM 3941 O O . VAL A 1 499 ? 20.212 10.167 -15.286 1.00 90.81 499 VAL A O 1
ATOM 3944 N N . THR A 1 500 ? 18.089 9.438 -15.508 1.00 91.25 500 THR A N 1
ATOM 3945 C CA . THR A 1 500 ? 17.865 10.048 -16.831 1.00 91.25 500 THR A CA 1
ATOM 3946 C C . THR A 1 500 ? 17.694 11.566 -16.784 1.00 91.25 500 THR A C 1
ATOM 3948 O O . THR A 1 500 ? 17.951 12.229 -17.776 1.00 91.25 500 THR A O 1
ATOM 3951 N N . GLU A 1 501 ? 17.211 12.127 -15.670 1.00 91.00 501 GLU A N 1
ATOM 3952 C CA . GLU A 1 501 ? 16.987 13.578 -15.530 1.00 91.00 501 GLU A CA 1
ATOM 3953 C C . GLU A 1 501 ? 18.303 14.357 -15.353 1.00 91.00 501 GLU A C 1
ATOM 3955 O O . GLU A 1 501 ? 18.435 15.475 -15.847 1.00 91.00 501 GLU A O 1
ATOM 3960 N N . TRP A 1 502 ? 19.270 13.786 -14.623 1.00 91.81 502 TRP A N 1
ATOM 3961 C CA . TRP A 1 502 ? 20.539 14.449 -14.279 1.00 91.81 502 TRP A CA 1
ATOM 3962 C C . TRP A 1 502 ? 21.781 13.747 -14.840 1.00 91.81 502 TRP A C 1
ATOM 3964 O O . TRP A 1 502 ? 22.887 14.011 -14.367 1.00 91.81 502 TRP A O 1
ATOM 3974 N N . ASP A 1 503 ? 21.605 12.850 -15.809 1.00 91.44 503 ASP A N 1
ATOM 3975 C CA . ASP A 1 503 ? 22.681 12.120 -16.485 1.00 91.44 503 ASP A CA 1
ATOM 3976 C C . ASP A 1 503 ? 23.698 11.471 -15.529 1.00 91.44 503 ASP A C 1
ATOM 3978 O O . ASP A 1 503 ? 24.916 11.674 -15.595 1.00 91.44 503 ASP A O 1
ATOM 3982 N N . LEU A 1 504 ? 23.183 10.666 -14.594 1.00 90.56 504 LEU A N 1
ATOM 3983 C CA . LEU A 1 504 ? 23.979 9.996 -13.556 1.00 90.56 504 LEU A CA 1
ATOM 3984 C C . LEU A 1 504 ? 24.594 8.678 -14.055 1.00 90.56 504 LEU A C 1
ATOM 3986 O O . LEU A 1 504 ? 24.488 7.644 -13.399 1.00 90.56 504 LEU A O 1
ATOM 3990 N N . VAL A 1 505 ? 25.210 8.704 -15.236 1.00 89.44 505 VAL A N 1
ATOM 3991 C CA . VAL A 1 505 ? 25.833 7.539 -15.881 1.00 89.44 505 VAL A CA 1
ATOM 3992 C C . VAL A 1 505 ? 27.333 7.755 -16.106 1.00 89.44 505 VAL A C 1
ATOM 3994 O O . VAL A 1 505 ? 27.841 8.878 -16.049 1.00 89.44 505 VAL A O 1
ATOM 3997 N N . CYS A 1 506 ? 28.066 6.671 -16.376 1.00 86.88 506 CYS A N 1
ATOM 3998 C CA . CYS A 1 506 ? 29.496 6.702 -16.702 1.00 86.88 506 CYS A CA 1
ATOM 3999 C C . CYS A 1 506 ? 30.342 7.369 -15.601 1.00 86.88 506 CYS A C 1
ATOM 4001 O O . CYS A 1 506 ? 30.408 6.841 -14.509 1.00 86.88 506 CYS A O 1
ATOM 4003 N N . GLN A 1 507 ? 30.970 8.533 -15.821 1.00 86.69 507 GLN A N 1
ATOM 4004 C CA . GLN A 1 507 ? 31.791 9.189 -14.781 1.00 86.69 507 GLN A CA 1
ATOM 4005 C C . GLN A 1 507 ? 31.003 9.555 -13.505 1.00 86.69 507 GLN A C 1
ATOM 4007 O O . GLN A 1 507 ? 31.593 9.746 -12.440 1.00 86.69 507 GLN A O 1
ATOM 4012 N N . ASN A 1 508 ? 29.679 9.686 -13.620 1.00 89.06 508 ASN A N 1
ATOM 4013 C CA . ASN A 1 508 ? 28.769 10.048 -12.536 1.00 89.06 508 ASN A CA 1
ATOM 4014 C C . ASN A 1 508 ? 27.959 8.857 -11.995 1.00 89.06 508 ASN A C 1
ATOM 4016 O O . ASN A 1 508 ? 27.056 9.072 -11.189 1.00 89.06 508 ASN A O 1
ATOM 4020 N N . ASP A 1 509 ? 28.262 7.626 -12.409 1.00 86.38 509 ASP A N 1
ATOM 4021 C CA . ASP A 1 509 ? 27.535 6.412 -12.008 1.00 86.38 509 ASP A CA 1
ATOM 4022 C C . ASP A 1 509 ? 27.488 6.190 -10.486 1.00 86.38 509 ASP A C 1
ATOM 4024 O O . ASP A 1 509 ? 26.454 5.810 -9.937 1.00 86.38 509 ASP A O 1
ATOM 4028 N N . TRP A 1 510 ? 28.562 6.532 -9.775 1.00 87.31 510 TRP A N 1
ATOM 4029 C CA . TRP A 1 510 ? 28.681 6.436 -8.319 1.00 87.31 510 TRP A CA 1
ATOM 4030 C C . TRP A 1 510 ? 27.668 7.298 -7.551 1.00 87.31 510 TRP A C 1
ATOM 4032 O O . TRP A 1 510 ? 27.428 7.054 -6.363 1.00 87.31 510 TRP A O 1
ATOM 4042 N N . LYS A 1 511 ? 27.057 8.303 -8.194 1.00 91.38 511 LYS A N 1
ATOM 4043 C CA . LYS A 1 511 ? 26.082 9.200 -7.554 1.00 91.38 511 LYS A CA 1
ATOM 4044 C C . LYS A 1 511 ? 24.769 8.489 -7.224 1.00 91.38 511 LYS A C 1
ATOM 4046 O O . LYS A 1 511 ? 24.196 8.743 -6.169 1.00 91.38 511 LYS A O 1
ATOM 4051 N N . ALA A 1 512 ? 24.318 7.552 -8.059 1.00 89.44 512 ALA A N 1
ATOM 4052 C CA . ALA A 1 512 ? 23.092 6.789 -7.809 1.00 89.44 512 ALA A CA 1
ATOM 4053 C C . ALA A 1 512 ? 23.149 5.927 -6.520 1.00 89.44 512 ALA A C 1
ATOM 4055 O O . ALA A 1 512 ? 22.262 6.072 -5.665 1.00 89.44 512 ALA A O 1
ATOM 4056 N N . PRO A 1 513 ? 24.180 5.077 -6.295 1.00 89.19 513 PRO A N 1
ATOM 4057 C CA . PRO A 1 513 ? 24.318 4.353 -5.033 1.00 89.19 513 PRO A CA 1
ATOM 4058 C C . PRO A 1 513 ? 24.590 5.301 -3.858 1.00 89.19 513 PRO A C 1
ATOM 4060 O O . PRO A 1 513 ? 24.059 5.068 -2.773 1.00 89.19 513 PRO A O 1
ATOM 4063 N N . PHE A 1 514 ? 25.314 6.409 -4.068 1.00 92.31 514 PHE A N 1
ATOM 4064 C CA . PHE A 1 514 ? 25.534 7.420 -3.029 1.00 92.31 514 PHE A CA 1
ATOM 4065 C C . PHE A 1 514 ? 24.222 8.046 -2.530 1.00 92.31 514 PHE A C 1
ATOM 4067 O O . PHE A 1 514 ? 24.016 8.123 -1.320 1.00 92.31 514 PHE A O 1
ATOM 4074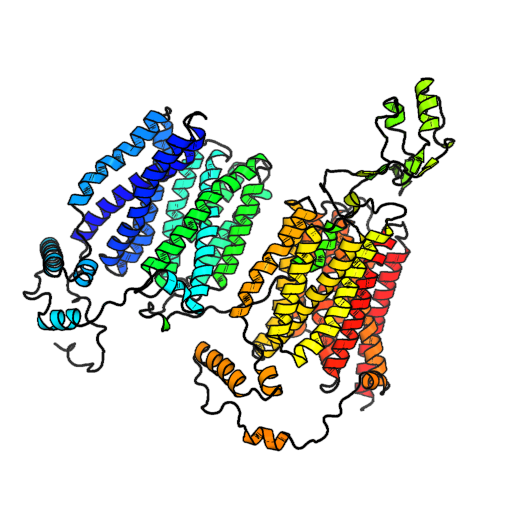 N N . THR A 1 515 ? 23.289 8.413 -3.418 1.00 92.38 515 THR A N 1
ATOM 4075 C CA . THR A 1 515 ? 21.959 8.921 -3.027 1.00 92.38 515 THR A CA 1
ATOM 4076 C C . THR A 1 515 ? 21.200 7.923 -2.152 1.00 92.38 515 THR A C 1
ATOM 4078 O O . THR A 1 515 ? 20.607 8.305 -1.138 1.00 92.38 515 THR A O 1
ATOM 4081 N N . THR A 1 516 ? 21.255 6.634 -2.493 1.00 91.12 516 THR A N 1
ATOM 4082 C CA . THR A 1 516 ? 20.625 5.568 -1.696 1.00 91.12 516 THR A CA 1
ATOM 4083 C C . THR A 1 516 ? 21.319 5.395 -0.340 1.00 91.12 516 THR A C 1
ATOM 4085 O O . THR A 1 516 ? 20.656 5.271 0.692 1.00 91.12 516 THR A O 1
ATOM 4088 N N . SER A 1 517 ? 22.650 5.465 -0.290 1.00 92.44 517 SER A N 1
ATOM 4089 C CA . SER A 1 517 ? 23.412 5.445 0.964 1.00 92.44 517 SER A CA 1
ATOM 4090 C C . SER A 1 517 ? 23.102 6.656 1.852 1.00 92.44 517 SER A C 1
ATOM 4092 O O . SER A 1 517 ? 22.930 6.490 3.060 1.00 92.44 517 SER A O 1
ATOM 4094 N N . CYS A 1 518 ? 22.946 7.855 1.283 1.00 93.81 518 CYS A N 1
ATOM 4095 C CA . CYS A 1 518 ? 22.534 9.065 2.001 1.00 93.81 518 CYS A CA 1
ATOM 4096 C C . CYS A 1 518 ? 21.152 8.916 2.657 1.00 93.81 518 CYS A C 1
ATOM 4098 O O . CYS A 1 518 ? 20.975 9.311 3.812 1.00 93.81 518 CYS A O 1
ATOM 4100 N N . PHE A 1 519 ? 20.193 8.264 1.992 1.00 92.81 519 PHE A N 1
ATOM 4101 C CA . PHE A 1 519 ? 18.917 7.901 2.621 1.00 92.81 519 PHE A CA 1
ATOM 4102 C C . PHE A 1 519 ? 19.128 7.044 3.879 1.00 92.81 519 PHE A C 1
ATOM 4104 O O . PHE A 1 519 ? 18.562 7.345 4.935 1.00 92.81 519 PHE A O 1
ATOM 4111 N N . TYR A 1 520 ? 20.000 6.031 3.821 1.00 91.50 520 TYR A N 1
ATOM 4112 C CA . TYR A 1 520 ? 20.311 5.194 4.984 1.00 91.50 520 TYR A CA 1
ATOM 4113 C C . TYR A 1 520 ? 21.138 5.908 6.067 1.00 91.50 520 TYR A C 1
ATOM 4115 O O . TYR A 1 520 ? 20.995 5.584 7.248 1.00 91.50 520 TYR A O 1
ATOM 4123 N N . VAL A 1 521 ? 21.939 6.922 5.721 1.00 93.31 521 VAL A N 1
ATOM 4124 C CA . VAL A 1 521 ? 22.544 7.841 6.707 1.00 93.31 521 VAL A CA 1
ATOM 4125 C C . VAL A 1 521 ? 21.447 8.601 7.451 1.00 93.31 521 VAL A C 1
ATOM 4127 O O . VAL A 1 521 ? 21.468 8.673 8.682 1.00 93.31 521 VAL A O 1
ATOM 4130 N N . GLY A 1 522 ? 20.437 9.088 6.728 1.00 92.06 522 GLY A N 1
ATOM 4131 C CA . GLY A 1 522 ? 19.222 9.651 7.314 1.00 92.06 522 GLY A CA 1
ATOM 4132 C C . GLY A 1 522 ? 18.549 8.683 8.287 1.00 92.06 522 GLY A C 1
ATOM 4133 O O . GLY A 1 522 ? 18.268 9.047 9.427 1.00 92.06 522 GLY A O 1
ATOM 4134 N N . VAL A 1 523 ? 18.372 7.421 7.883 1.00 89.56 523 VAL A N 1
ATOM 4135 C CA . VAL A 1 523 ? 17.829 6.338 8.729 1.00 89.56 523 VAL A CA 1
ATOM 4136 C C . VAL A 1 523 ? 18.692 6.087 9.981 1.00 89.56 523 VAL A C 1
ATOM 4138 O O . VAL A 1 523 ? 18.172 5.860 11.076 1.00 89.56 523 VAL A O 1
ATOM 4141 N N . LEU A 1 524 ? 20.020 6.133 9.883 1.00 89.25 524 LEU A N 1
ATOM 4142 C CA . LEU A 1 524 ? 20.891 6.002 11.055 1.00 89.25 524 LEU A CA 1
ATOM 4143 C C . LEU A 1 524 ? 20.634 7.148 12.047 1.00 89.25 524 LEU A C 1
ATOM 4145 O O . LEU A 1 524 ? 20.325 6.894 13.216 1.00 89.25 524 LEU A O 1
ATOM 4149 N N . LEU A 1 525 ? 20.686 8.396 11.572 1.00 90.19 525 LEU A N 1
ATOM 4150 C CA . LEU A 1 525 ? 20.473 9.593 12.394 1.00 90.19 525 LEU A CA 1
ATOM 4151 C C . LEU A 1 525 ? 19.066 9.628 13.005 1.00 90.19 525 LEU A C 1
ATOM 4153 O O . LEU A 1 525 ? 18.914 9.898 14.197 1.00 90.19 525 LEU A O 1
ATOM 4157 N N . GLY A 1 526 ? 18.040 9.288 12.224 1.00 86.94 526 GLY A N 1
ATOM 4158 C CA . GLY A 1 526 ? 16.653 9.246 12.681 1.00 86.94 526 GLY A CA 1
ATOM 4159 C C . GLY A 1 526 ? 16.429 8.237 13.797 1.00 86.94 526 GLY A C 1
ATOM 4160 O O . GLY A 1 526 ? 15.721 8.540 14.758 1.00 86.94 526 GLY A O 1
ATOM 4161 N N . SER A 1 527 ? 17.068 7.066 13.738 1.00 82.69 527 SER A N 1
ATOM 4162 C CA . SER A 1 527 ? 16.952 6.064 14.804 1.00 82.69 527 SER A CA 1
ATOM 4163 C C . SER A 1 527 ? 17.537 6.549 16.137 1.00 82.69 527 SER A C 1
ATOM 4165 O O . SER A 1 527 ? 16.929 6.336 17.186 1.00 82.69 527 SER A O 1
ATOM 4167 N N . PHE A 1 528 ? 18.659 7.273 16.095 1.00 81.69 528 PHE A N 1
ATOM 4168 C CA . PHE A 1 528 ? 19.318 7.817 17.281 1.00 81.69 528 PHE A CA 1
ATOM 4169 C C . PHE A 1 528 ? 18.550 9.006 17.879 1.00 81.69 528 PHE A C 1
ATOM 4171 O O . PHE A 1 528 ? 18.260 9.029 19.076 1.00 81.69 528 PHE A O 1
ATOM 4178 N N . ILE A 1 529 ? 18.177 9.977 17.040 1.00 85.00 529 ILE A N 1
ATOM 4179 C CA . ILE A 1 529 ? 17.527 11.223 17.470 1.00 85.00 529 ILE A CA 1
ATOM 4180 C C . ILE A 1 529 ? 16.099 10.957 17.961 1.00 85.00 529 ILE A C 1
ATOM 4182 O O . ILE A 1 529 ? 15.684 11.479 18.999 1.00 85.00 529 ILE A O 1
ATOM 4186 N N . SER A 1 530 ? 15.334 10.129 17.242 1.00 80.88 530 SER A N 1
ATOM 4187 C CA . SER A 1 530 ? 13.924 9.905 17.582 1.00 80.88 530 SER A CA 1
ATOM 4188 C C . SER A 1 530 ? 13.727 9.183 18.902 1.00 80.88 530 SER A C 1
ATOM 4190 O O . SER A 1 530 ? 12.780 9.522 19.600 1.00 80.88 530 SER A O 1
ATOM 4192 N N . GLY A 1 531 ? 14.610 8.256 19.287 1.00 74.44 531 GLY A N 1
ATOM 4193 C CA . GLY A 1 531 ? 14.527 7.588 20.588 1.00 74.44 531 GLY A CA 1
ATOM 4194 C C . GLY A 1 531 ? 14.577 8.592 21.743 1.00 74.44 531 GLY A C 1
ATOM 4195 O O . GLY A 1 531 ? 13.659 8.645 22.559 1.00 74.44 531 GLY A O 1
ATOM 4196 N N . GLN A 1 532 ? 15.585 9.470 21.733 1.00 79.19 532 GLN A N 1
ATOM 4197 C CA . GLN A 1 532 ? 15.771 10.496 22.766 1.00 79.19 532 GLN A CA 1
ATOM 4198 C C . GLN A 1 532 ? 14.628 11.517 22.788 1.00 79.19 532 GLN A C 1
ATOM 4200 O O . GLN A 1 532 ? 14.112 11.865 23.852 1.00 79.19 532 GLN A O 1
ATOM 4205 N N . LEU A 1 533 ? 14.196 11.986 21.611 1.00 81.75 533 LEU A N 1
ATOM 4206 C CA . LEU A 1 533 ? 13.043 12.882 21.510 1.00 81.75 533 LEU A CA 1
ATOM 4207 C C . LEU A 1 533 ? 11.773 12.207 22.027 1.00 81.75 533 LEU A C 1
ATOM 4209 O O . LEU A 1 533 ? 10.972 12.846 22.705 1.00 81.75 533 LEU A O 1
ATOM 4213 N N . SER A 1 534 ? 11.585 10.927 21.712 1.00 80.44 534 SER A N 1
ATOM 4214 C CA . SER A 1 534 ? 10.398 10.157 22.075 1.00 80.44 534 SER A CA 1
ATOM 4215 C C . SER A 1 534 ? 10.318 9.933 23.583 1.00 80.44 534 SER A C 1
ATOM 4217 O O . SER A 1 534 ? 9.226 9.991 24.147 1.00 80.44 534 SER A O 1
ATOM 4219 N N . ASP A 1 535 ? 11.462 9.742 24.244 1.00 79.50 535 ASP A N 1
ATOM 4220 C CA . ASP A 1 535 ? 11.538 9.643 25.704 1.00 79.50 535 ASP A CA 1
ATOM 4221 C C . ASP A 1 535 ? 11.218 10.983 26.386 1.00 79.50 535 ASP A C 1
ATOM 4223 O O . ASP A 1 535 ? 10.578 10.994 27.436 1.00 79.50 535 ASP A O 1
ATOM 4227 N N . ARG A 1 536 ? 11.603 12.120 25.785 1.00 79.31 536 ARG A N 1
ATOM 4228 C CA . ARG A 1 536 ? 11.422 13.458 26.381 1.00 79.31 536 ARG A CA 1
ATOM 4229 C C . ARG A 1 536 ? 10.062 14.100 26.099 1.00 79.31 536 ARG A C 1
ATOM 4231 O O . ARG A 1 536 ? 9.480 14.707 26.990 1.00 79.31 536 ARG A O 1
ATOM 4238 N N . PHE A 1 537 ? 9.571 14.011 24.865 1.00 83.81 537 PHE A N 1
ATOM 4239 C CA . PHE A 1 537 ? 8.385 14.744 24.391 1.00 83.81 537 PHE A CA 1
ATOM 4240 C C . PHE A 1 537 ? 7.132 13.871 24.219 1.00 83.81 537 PHE A C 1
ATOM 4242 O O . PHE A 1 537 ? 6.054 14.408 23.942 1.00 83.81 537 PHE A O 1
ATOM 4249 N N . GLY A 1 538 ? 7.260 12.553 24.389 1.00 79.88 538 GLY A N 1
ATOM 4250 C CA . GLY A 1 538 ? 6.174 11.584 24.246 1.00 79.88 538 GLY A CA 1
ATOM 4251 C C . GLY A 1 538 ? 6.211 10.828 22.918 1.00 79.88 538 GLY A C 1
ATOM 4252 O O . GLY A 1 538 ? 6.708 11.318 21.897 1.00 79.88 538 GLY A O 1
ATOM 4253 N N . ARG A 1 539 ? 5.673 9.601 22.922 1.00 82.75 539 ARG A N 1
ATOM 4254 C CA . ARG A 1 539 ? 5.706 8.687 21.768 1.00 82.75 539 ARG A CA 1
ATOM 4255 C C . ARG A 1 539 ? 4.837 9.201 20.628 1.00 82.75 539 ARG A C 1
ATOM 4257 O O . ARG A 1 539 ? 5.274 9.211 19.478 1.00 82.75 539 ARG A O 1
ATOM 4264 N N . LYS A 1 540 ? 3.620 9.647 20.946 1.00 85.62 540 LYS A N 1
ATOM 4265 C CA . LYS A 1 540 ? 2.649 10.145 19.967 1.00 85.62 540 LYS A CA 1
ATOM 4266 C C . LYS A 1 540 ? 3.164 11.398 19.268 1.00 85.62 540 LYS A C 1
ATOM 4268 O O . LYS A 1 540 ? 3.133 11.464 18.044 1.00 85.62 540 LYS A O 1
ATOM 4273 N N . ASN A 1 541 ? 3.634 12.384 20.027 1.00 87.88 541 ASN A N 1
ATOM 4274 C CA . ASN A 1 541 ? 4.060 13.667 19.462 1.00 87.88 541 ASN A CA 1
ATOM 4275 C C . ASN A 1 541 ? 5.209 13.489 18.467 1.00 87.88 541 ASN A C 1
ATOM 4277 O O . ASN A 1 541 ? 5.158 14.026 17.362 1.00 87.88 541 ASN A O 1
ATOM 4281 N N . VAL A 1 542 ? 6.206 12.680 18.838 1.00 87.56 542 VAL A N 1
ATOM 4282 C CA . VAL A 1 542 ? 7.353 12.397 17.969 1.00 87.56 542 VAL A CA 1
ATOM 4283 C C . VAL A 1 542 ? 6.933 11.623 16.727 1.00 87.56 542 VAL A C 1
ATOM 4285 O O . VAL A 1 542 ? 7.344 12.017 15.643 1.00 87.56 542 VAL A O 1
ATOM 4288 N N . LEU A 1 543 ? 6.061 10.615 16.855 1.00 85.50 543 LEU A N 1
ATOM 4289 C CA . LEU A 1 543 ? 5.541 9.857 15.711 1.00 85.50 543 LEU A CA 1
ATOM 4290 C C . LEU A 1 543 ? 4.927 10.772 14.640 1.00 85.50 543 LEU A C 1
ATOM 4292 O O . LEU A 1 543 ? 5.235 10.640 13.461 1.00 85.50 543 LEU A O 1
ATOM 4296 N N . PHE A 1 544 ? 4.060 11.709 15.023 1.00 87.31 544 PHE A N 1
ATOM 4297 C CA . PHE A 1 544 ? 3.406 12.581 14.041 1.00 87.31 544 PHE A CA 1
ATOM 4298 C C . PHE A 1 544 ? 4.295 13.710 13.535 1.00 87.31 544 PHE A C 1
ATOM 4300 O O . PHE A 1 544 ? 4.175 14.086 12.370 1.00 87.31 544 PHE A O 1
ATOM 4307 N N . LEU A 1 545 ? 5.215 14.209 14.364 1.00 89.44 545 LEU A N 1
ATOM 4308 C CA . LEU A 1 545 ? 6.251 15.131 13.908 1.00 89.44 545 LEU A CA 1
ATOM 4309 C C . LEU A 1 545 ? 7.083 14.488 12.791 1.00 89.44 545 LEU A C 1
ATOM 4311 O O . LEU A 1 545 ? 7.302 15.103 11.750 1.00 89.44 545 LEU A O 1
ATOM 4315 N N . THR A 1 546 ? 7.499 13.235 12.970 1.00 87.62 546 THR A N 1
ATOM 4316 C CA . THR A 1 546 ? 8.329 12.525 11.992 1.00 87.62 546 THR A CA 1
ATOM 4317 C C . THR A 1 546 ? 7.533 12.090 10.759 1.00 87.62 546 THR A C 1
ATOM 4319 O O . THR A 1 546 ? 8.087 12.101 9.661 1.00 87.62 546 THR A O 1
ATOM 4322 N N . ILE A 1 547 ? 6.223 11.820 10.884 1.00 86.94 547 ILE A N 1
ATOM 4323 C CA . ILE A 1 547 ? 5.317 11.635 9.731 1.00 86.94 547 ILE A CA 1
ATOM 4324 C C . ILE A 1 547 ? 5.223 12.935 8.927 1.00 86.94 547 ILE A C 1
ATOM 4326 O O . ILE A 1 547 ? 5.287 12.895 7.698 1.00 86.94 547 ILE A O 1
ATOM 4330 N N . GLY A 1 548 ? 5.111 14.080 9.607 1.00 88.12 548 GLY A N 1
ATOM 4331 C CA . GLY A 1 548 ? 5.096 15.402 8.982 1.00 88.12 548 GLY A CA 1
ATOM 4332 C C . GLY A 1 548 ? 6.394 15.708 8.236 1.00 88.12 548 GLY A C 1
ATOM 4333 O O . GLY A 1 548 ? 6.340 16.077 7.066 1.00 88.12 548 GLY A O 1
ATOM 4334 N N . ILE A 1 549 ? 7.552 15.482 8.869 1.00 90.00 549 ILE A N 1
ATOM 4335 C CA . ILE A 1 549 ? 8.874 15.660 8.241 1.00 90.00 549 ILE A CA 1
ATOM 4336 C C . ILE A 1 549 ? 9.020 14.737 7.028 1.00 90.00 549 ILE A C 1
ATOM 4338 O O . ILE A 1 549 ? 9.344 15.203 5.942 1.00 90.00 549 ILE A O 1
ATOM 4342 N N . HIS A 1 550 ? 8.723 13.443 7.184 1.00 89.38 550 HIS A N 1
ATOM 4343 C CA . HIS A 1 550 ? 8.796 12.473 6.092 1.00 89.38 550 HIS A CA 1
ATOM 4344 C C . HIS A 1 550 ? 7.912 12.892 4.910 1.00 89.38 550 HIS A C 1
ATOM 4346 O O . HIS A 1 550 ? 8.385 12.976 3.781 1.00 89.38 550 HIS A O 1
ATOM 4352 N N . THR A 1 551 ? 6.629 13.166 5.158 1.00 89.19 551 THR A N 1
ATOM 4353 C CA . THR A 1 551 ? 5.655 13.463 4.096 1.00 89.19 551 THR A CA 1
ATOM 4354 C C . THR A 1 551 ? 5.949 14.811 3.441 1.00 89.19 551 THR A C 1
ATOM 4356 O O . THR A 1 551 ? 5.924 14.912 2.218 1.00 89.19 551 THR A O 1
ATOM 4359 N N . GLY A 1 552 ? 6.293 15.831 4.233 1.00 90.88 552 GLY A N 1
ATOM 4360 C CA . GLY A 1 552 ? 6.634 17.165 3.743 1.00 90.88 552 GLY A CA 1
ATOM 4361 C C . GLY A 1 552 ? 7.911 17.175 2.905 1.00 90.88 552 GLY A C 1
ATOM 4362 O O . GLY A 1 552 ? 7.899 17.673 1.782 1.00 90.88 552 GLY A O 1
ATOM 4363 N N . CYS A 1 553 ? 8.999 16.570 3.394 1.00 93.06 553 CYS A N 1
ATOM 4364 C CA . CYS A 1 553 ? 10.246 16.469 2.631 1.00 93.06 553 CYS A CA 1
ATOM 4365 C C . CYS A 1 553 ? 10.084 15.595 1.379 1.00 93.06 553 CYS A C 1
ATOM 4367 O O . CYS A 1 553 ? 10.673 15.907 0.349 1.00 93.06 553 CYS A O 1
ATOM 4369 N N . SER A 1 554 ? 9.268 14.539 1.440 1.00 90.44 554 SER A N 1
ATOM 4370 C CA . SER A 1 554 ? 8.978 13.679 0.287 1.00 90.44 554 SER A CA 1
ATOM 4371 C C . SER A 1 554 ? 8.159 14.406 -0.786 1.00 90.44 554 SER A C 1
ATOM 4373 O O . SER A 1 554 ? 8.434 14.264 -1.973 1.00 90.44 554 SER A O 1
ATOM 4375 N N . PHE A 1 555 ? 7.211 15.258 -0.384 1.00 90.88 555 PHE A N 1
ATOM 4376 C CA . PHE A 1 555 ? 6.475 16.125 -1.306 1.00 90.88 555 PHE A CA 1
ATOM 4377 C C . PHE A 1 555 ? 7.388 17.185 -1.939 1.00 90.88 555 PHE A C 1
ATOM 4379 O O . PHE A 1 555 ? 7.338 17.402 -3.147 1.00 90.88 555 PHE A O 1
ATOM 4386 N N . LEU A 1 556 ? 8.280 17.798 -1.152 1.00 93.25 556 LEU A N 1
ATOM 4387 C CA . LEU A 1 556 ? 9.267 18.756 -1.664 1.00 93.25 556 LEU A CA 1
ATOM 4388 C C . LEU A 1 556 ? 10.249 18.125 -2.667 1.00 93.25 556 LEU A C 1
ATOM 4390 O O . LEU A 1 556 ? 10.685 18.816 -3.584 1.00 93.25 556 LEU A O 1
ATOM 4394 N N . GLN A 1 557 ? 10.560 16.827 -2.548 1.00 91.62 557 GLN A N 1
ATOM 4395 C CA . GLN A 1 557 ? 11.405 16.119 -3.525 1.00 91.62 557 GLN A CA 1
ATOM 4396 C C . GLN A 1 557 ? 10.806 16.090 -4.928 1.00 91.62 557 GLN A C 1
ATOM 4398 O O . GLN A 1 557 ? 11.557 16.091 -5.895 1.00 91.62 557 GLN A O 1
ATOM 4403 N N . VAL A 1 558 ? 9.477 16.111 -5.067 1.00 91.50 558 VAL A N 1
ATOM 4404 C CA . VAL A 1 558 ? 8.820 16.129 -6.386 1.00 91.50 558 VAL A CA 1
ATOM 4405 C C . VAL A 1 558 ? 9.218 17.373 -7.187 1.00 91.50 558 VAL A C 1
ATOM 4407 O O . VAL A 1 558 ? 9.252 17.325 -8.415 1.00 91.50 558 VAL A O 1
ATOM 4410 N N . PHE A 1 559 ? 9.560 18.468 -6.504 1.00 92.31 559 PHE A N 1
ATOM 4411 C CA . PHE A 1 559 ? 9.954 19.747 -7.096 1.00 92.31 559 PHE A CA 1
ATOM 4412 C C . PHE A 1 559 ? 11.470 19.956 -7.132 1.00 92.31 559 PHE A C 1
ATOM 4414 O O . PHE A 1 559 ? 11.922 21.074 -7.376 1.00 92.31 559 PHE A O 1
ATOM 4421 N N . SER A 1 560 ? 12.276 18.919 -6.880 1.00 93.50 560 SER A N 1
ATOM 4422 C CA . SER A 1 560 ? 13.726 19.069 -6.961 1.00 93.50 560 SER A CA 1
ATOM 4423 C C . SER A 1 560 ? 14.148 19.437 -8.386 1.00 93.50 560 SER A C 1
ATOM 4425 O O . SER A 1 560 ? 13.702 18.845 -9.376 1.00 93.50 560 SER A O 1
ATOM 4427 N N . VAL A 1 561 ? 15.002 20.456 -8.469 1.00 92.44 561 VAL A N 1
ATOM 4428 C CA . VAL A 1 561 ? 15.597 20.949 -9.722 1.00 92.44 561 VAL A CA 1
ATOM 4429 C C . VAL A 1 561 ? 17.024 20.442 -9.913 1.00 92.44 561 VAL A C 1
ATOM 4431 O O . VAL A 1 561 ? 17.504 20.362 -11.036 1.00 92.44 561 VAL A O 1
ATOM 4434 N N . SER A 1 562 ? 17.695 20.071 -8.820 1.00 94.06 562 SER A N 1
ATOM 4435 C CA . SER A 1 562 ? 19.067 19.577 -8.822 1.00 94.06 562 SER A CA 1
ATOM 4436 C C . SER A 1 562 ? 19.199 18.272 -8.042 1.00 94.06 562 SER A C 1
ATOM 4438 O O . SER A 1 562 ? 18.471 18.021 -7.074 1.00 94.06 562 SER A O 1
ATOM 4440 N N . TYR A 1 563 ? 20.190 17.478 -8.443 1.00 92.44 563 TYR A N 1
ATOM 4441 C CA . TYR A 1 563 ? 20.598 16.247 -7.770 1.00 92.44 563 TYR A CA 1
ATOM 4442 C C . TYR A 1 563 ? 20.922 16.460 -6.279 1.00 92.44 563 TYR A C 1
ATOM 4444 O O . TYR A 1 563 ? 20.506 15.669 -5.430 1.00 92.44 563 TYR A O 1
ATOM 4452 N N . GLU A 1 564 ? 21.606 17.558 -5.938 1.00 94.31 564 GLU A N 1
ATOM 4453 C CA . GLU A 1 564 ? 21.993 17.850 -4.550 1.00 94.31 564 GLU A CA 1
ATOM 4454 C C . GLU A 1 564 ? 20.776 18.150 -3.672 1.00 94.31 564 GLU A C 1
ATOM 4456 O O . GLU A 1 564 ? 20.655 17.637 -2.557 1.00 94.31 564 GLU A O 1
ATOM 4461 N N . MET A 1 565 ? 19.824 18.931 -4.198 1.00 94.75 565 MET A N 1
ATOM 4462 C CA . MET A 1 565 ? 18.564 19.206 -3.509 1.00 94.75 565 MET A CA 1
ATOM 4463 C C . MET A 1 565 ? 17.779 17.913 -3.280 1.00 94.75 565 MET A C 1
ATOM 4465 O O . MET A 1 565 ? 17.256 17.699 -2.184 1.00 94.75 565 MET A O 1
ATOM 4469 N N . PHE A 1 566 ? 17.719 17.040 -4.289 1.00 93.81 566 PHE A N 1
ATOM 4470 C CA . PHE A 1 566 ? 17.060 15.745 -4.167 1.00 93.81 566 PHE A CA 1
ATOM 4471 C C . PHE A 1 566 ? 17.708 14.887 -3.075 1.00 93.81 566 PHE A C 1
ATOM 4473 O O . PHE A 1 566 ? 17.021 14.452 -2.154 1.00 93.81 566 PHE A O 1
ATOM 4480 N N . THR A 1 567 ? 19.029 14.705 -3.118 1.00 94.31 567 THR A N 1
ATOM 4481 C CA . THR A 1 567 ? 19.765 13.851 -2.170 1.00 94.31 567 THR A CA 1
ATOM 4482 C C . THR A 1 567 ? 19.681 14.373 -0.730 1.00 94.31 567 THR A C 1
ATOM 4484 O O . THR A 1 567 ? 19.473 13.593 0.209 1.00 94.31 567 THR A O 1
ATOM 4487 N N . ALA A 1 568 ? 19.754 15.693 -0.528 1.00 95.50 568 ALA A N 1
ATOM 4488 C CA . ALA A 1 568 ? 19.587 16.309 0.789 1.00 95.50 568 ALA A CA 1
ATOM 4489 C C . ALA A 1 568 ? 18.178 16.072 1.361 1.00 95.50 568 ALA A C 1
ATOM 4491 O O . ALA A 1 568 ? 18.026 15.639 2.507 1.00 95.50 568 ALA A O 1
ATOM 4492 N N . LEU A 1 569 ? 17.133 16.289 0.555 1.00 94.56 569 LEU A N 1
ATOM 4493 C CA . LEU A 1 569 ? 15.754 16.021 0.970 1.00 94.56 569 LEU A CA 1
ATOM 4494 C C . LEU A 1 569 ? 15.499 14.523 1.184 1.00 94.56 569 LEU A C 1
ATOM 4496 O O . LEU A 1 569 ? 14.739 14.157 2.082 1.00 94.56 569 LEU A O 1
ATOM 4500 N N . PHE A 1 570 ? 16.139 13.655 0.400 1.00 92.50 570 PHE A N 1
ATOM 4501 C CA . PHE A 1 570 ? 16.013 12.204 0.525 1.00 92.50 570 PHE A CA 1
ATOM 4502 C C . PHE A 1 570 ? 16.635 11.688 1.827 1.00 92.50 570 PHE A C 1
ATOM 4504 O O . PHE A 1 570 ? 16.042 10.853 2.511 1.00 92.50 570 PHE A O 1
ATOM 4511 N N . THR A 1 571 ? 17.741 12.293 2.262 1.00 94.38 571 THR A N 1
ATOM 4512 C CA . THR A 1 571 ? 18.336 12.064 3.590 1.00 94.38 571 THR A CA 1
ATOM 4513 C C . THR A 1 571 ? 17.361 12.431 4.718 1.00 94.38 571 THR A C 1
ATOM 4515 O O . THR A 1 571 ? 17.175 11.661 5.663 1.00 94.38 571 THR A O 1
ATOM 4518 N N . LEU A 1 572 ? 16.673 13.574 4.615 1.00 94.00 572 LEU A N 1
ATOM 4519 C CA . LEU A 1 572 ? 15.662 13.988 5.602 1.00 94.00 572 LEU A CA 1
ATOM 4520 C C . LEU A 1 572 ? 14.434 13.064 5.614 1.00 94.00 572 LEU A C 1
ATOM 4522 O O . LEU A 1 572 ? 13.868 12.793 6.677 1.00 94.00 572 LEU A O 1
ATOM 4526 N N . VAL A 1 573 ? 14.040 12.527 4.457 1.00 92.00 573 VAL A N 1
ATOM 4527 C CA . VAL A 1 573 ? 12.975 11.516 4.381 1.00 92.00 573 VAL A CA 1
ATOM 4528 C C . VAL A 1 573 ? 13.391 10.210 5.045 1.00 92.00 573 VAL A C 1
ATOM 4530 O O . VAL A 1 573 ? 12.582 9.640 5.781 1.00 92.00 573 VAL A O 1
ATOM 4533 N N . GLY A 1 574 ? 14.642 9.773 4.869 1.00 90.69 574 GLY A N 1
ATOM 4534 C CA . GLY A 1 574 ? 15.208 8.626 5.588 1.00 90.69 574 GLY A CA 1
ATOM 4535 C C . GLY A 1 574 ? 15.171 8.811 7.107 1.00 90.69 574 GLY A C 1
ATOM 4536 O O . GLY A 1 574 ? 14.762 7.901 7.833 1.00 90.69 574 GLY A O 1
ATOM 4537 N N . LEU A 1 575 ? 15.492 10.019 7.586 1.00 90.69 575 LEU A N 1
ATOM 4538 C CA . LEU A 1 575 ? 15.381 10.389 9.000 1.00 90.69 575 LEU A CA 1
ATOM 4539 C C . LEU A 1 575 ? 13.946 10.235 9.509 1.00 90.69 575 LEU A C 1
ATOM 4541 O O . LEU A 1 575 ? 13.726 9.547 10.502 1.00 90.69 575 LEU A O 1
ATOM 4545 N N . GLY A 1 576 ? 12.958 10.811 8.822 1.00 88.06 576 GLY A N 1
ATOM 4546 C CA . GLY A 1 576 ? 11.555 10.680 9.229 1.00 88.06 576 GLY A CA 1
ATOM 4547 C C . GLY A 1 576 ? 11.027 9.242 9.130 1.00 88.06 576 GLY A C 1
ATOM 4548 O O . GLY A 1 576 ? 10.269 8.797 9.991 1.00 88.06 576 GLY A O 1
ATOM 4549 N N . HIS A 1 577 ? 11.452 8.489 8.110 1.00 86.81 577 HIS A N 1
ATOM 4550 C CA . HIS A 1 577 ? 10.971 7.134 7.811 1.00 86.81 577 HIS A CA 1
ATOM 4551 C C . HIS A 1 577 ? 11.195 6.154 8.962 1.00 86.81 577 HIS A C 1
ATOM 4553 O O . HIS A 1 577 ? 10.252 5.529 9.453 1.00 86.81 577 HIS A O 1
ATOM 4559 N N . ILE A 1 578 ? 12.433 6.047 9.436 1.00 84.56 578 ILE A N 1
ATOM 4560 C CA . ILE A 1 578 ? 12.763 5.127 10.525 1.00 84.56 578 ILE A CA 1
ATOM 4561 C C . ILE A 1 578 ? 12.163 5.569 11.854 1.00 84.56 578 ILE A C 1
ATOM 4563 O O . ILE A 1 578 ? 11.752 4.733 12.657 1.00 84.56 578 ILE A O 1
ATOM 4567 N N . SER A 1 579 ? 12.096 6.877 12.091 1.00 85.06 579 SER A N 1
ATOM 4568 C CA . SER A 1 579 ? 11.551 7.419 13.326 1.00 85.06 579 SER A CA 1
ATOM 4569 C C . SER A 1 579 ? 10.064 7.104 13.439 1.00 85.06 579 SER A C 1
ATOM 4571 O O . SER A 1 579 ? 9.608 6.732 14.519 1.00 85.06 579 SER A O 1
ATOM 4573 N N . ASN A 1 580 ? 9.339 7.121 12.313 1.00 82.81 580 ASN A N 1
ATOM 4574 C CA . ASN A 1 580 ? 7.953 6.657 12.247 1.00 82.81 580 ASN A CA 1
ATOM 4575 C C . ASN A 1 580 ? 7.841 5.189 12.654 1.00 82.81 580 ASN A C 1
ATOM 4577 O O . ASN A 1 580 ? 7.003 4.838 13.483 1.00 82.81 580 ASN A O 1
ATOM 4581 N N . TYR A 1 581 ? 8.700 4.334 12.095 1.00 79.88 581 TYR A N 1
ATOM 4582 C CA . TYR A 1 581 ? 8.725 2.910 12.419 1.00 79.88 581 TYR A CA 1
ATOM 4583 C C . TYR A 1 581 ? 8.998 2.666 13.910 1.00 79.88 581 TYR A C 1
ATOM 4585 O O . TYR A 1 581 ? 8.230 1.966 14.569 1.00 79.88 581 TYR A O 1
ATOM 4593 N N . VAL A 1 582 ? 10.057 3.267 14.460 1.00 77.75 582 VAL A N 1
ATOM 4594 C CA . VAL A 1 582 ? 10.479 3.056 15.854 1.00 77.75 582 VAL A CA 1
ATOM 4595 C C . VAL A 1 582 ? 9.445 3.610 16.835 1.00 77.75 582 VAL A C 1
ATOM 4597 O O . VAL A 1 582 ? 9.044 2.901 17.758 1.00 77.75 582 VAL A O 1
ATOM 4600 N N . ALA A 1 583 ? 8.958 4.837 16.628 1.00 79.94 583 ALA A N 1
ATOM 4601 C CA . ALA A 1 583 ? 7.966 5.444 17.513 1.00 79.94 583 ALA A CA 1
ATOM 4602 C C . ALA A 1 583 ? 6.637 4.671 17.498 1.00 79.94 583 ALA A C 1
ATOM 4604 O O . ALA A 1 583 ? 6.058 4.431 18.560 1.00 79.94 583 ALA A O 1
ATOM 4605 N N . ALA A 1 584 ? 6.179 4.214 16.325 1.00 78.81 584 ALA A N 1
ATOM 4606 C CA . ALA A 1 584 ? 4.971 3.396 16.207 1.00 78.81 584 ALA A CA 1
ATOM 4607 C C . ALA A 1 584 ? 5.141 2.011 16.849 1.00 78.81 584 ALA A C 1
ATOM 4609 O O . ALA A 1 584 ? 4.236 1.542 17.543 1.00 78.81 584 ALA A O 1
ATOM 4610 N N . PHE A 1 585 ? 6.301 1.373 16.658 1.00 77.88 585 PHE A N 1
ATOM 4611 C CA . PHE A 1 585 ? 6.623 0.090 17.279 1.00 77.88 585 PHE A CA 1
ATOM 4612 C C . PHE A 1 585 ? 6.578 0.193 18.807 1.00 77.88 585 PHE A C 1
ATOM 4614 O O . PHE A 1 585 ? 5.848 -0.558 19.458 1.00 77.88 585 PHE A O 1
ATOM 4621 N N . VAL A 1 586 ? 7.292 1.164 19.387 1.00 77.00 586 VAL A N 1
ATOM 4622 C CA . VAL A 1 586 ? 7.339 1.363 20.843 1.00 77.00 586 VAL A CA 1
ATOM 4623 C C . VAL A 1 586 ? 5.950 1.681 21.388 1.00 77.00 586 VAL A C 1
ATOM 4625 O O . VAL A 1 586 ? 5.489 0.997 22.302 1.00 77.00 586 VAL A O 1
ATOM 4628 N N . LEU A 1 587 ? 5.233 2.628 20.779 1.00 80.88 587 LEU A N 1
ATOM 4629 C CA . LEU A 1 587 ? 3.882 3.002 21.197 1.00 80.88 587 LEU A CA 1
ATOM 4630 C C . LEU A 1 587 ? 2.915 1.810 21.174 1.00 80.88 587 LEU A C 1
ATOM 4632 O O . LEU A 1 587 ? 2.179 1.588 22.137 1.00 80.88 587 LEU A O 1
ATOM 4636 N N . GLY A 1 588 ? 2.958 0.997 20.116 1.00 76.25 588 GLY A N 1
ATOM 4637 C CA . GLY A 1 588 ? 2.162 -0.223 20.023 1.00 76.25 588 GLY A CA 1
ATOM 4638 C C . GLY A 1 588 ? 2.505 -1.218 21.130 1.00 76.25 588 GLY A C 1
ATOM 4639 O O . GLY A 1 588 ? 1.611 -1.727 21.807 1.00 76.25 588 GLY A O 1
ATOM 4640 N N . THR A 1 589 ? 3.793 -1.449 21.398 1.00 74.19 589 THR A N 1
ATOM 4641 C CA . THR A 1 589 ? 4.190 -2.357 22.484 1.00 74.19 589 THR A CA 1
ATOM 4642 C C . THR A 1 589 ? 3.813 -1.834 23.869 1.00 74.19 589 THR A C 1
ATOM 4644 O O . THR A 1 589 ? 3.464 -2.633 24.731 1.00 74.19 589 THR A O 1
ATOM 4647 N N . GLU A 1 590 ? 3.832 -0.524 24.108 1.00 80.12 590 GLU A N 1
ATOM 4648 C CA . GLU A 1 590 ? 3.491 0.061 25.409 1.00 80.12 590 GLU A CA 1
ATOM 4649 C C . GLU A 1 590 ? 1.979 0.057 25.687 1.00 80.12 590 GLU A C 1
ATOM 4651 O O . GLU A 1 590 ? 1.584 -0.101 26.847 1.00 80.12 590 GLU A O 1
ATOM 4656 N N . ILE A 1 591 ? 1.145 0.155 24.643 1.00 78.50 591 ILE A N 1
ATOM 4657 C CA . ILE A 1 591 ? -0.326 0.111 24.733 1.00 78.50 591 ILE A CA 1
ATOM 4658 C C . ILE A 1 591 ? -0.852 -1.329 24.832 1.00 78.50 591 ILE A C 1
ATOM 4660 O O . ILE A 1 591 ? -1.820 -1.591 25.549 1.00 78.50 591 ILE A O 1
ATOM 4664 N N . LEU A 1 592 ? -0.248 -2.274 24.109 1.00 76.25 592 LEU A N 1
ATOM 4665 C CA . LEU A 1 592 ? -0.770 -3.636 23.992 1.00 76.25 592 LEU A CA 1
ATOM 4666 C C . LEU A 1 592 ? -0.446 -4.514 25.211 1.00 76.25 592 LEU A C 1
ATOM 4668 O O . LEU A 1 592 ? 0.622 -4.418 25.834 1.00 76.25 592 LEU A O 1
ATOM 4672 N N . SER A 1 593 ? -1.375 -5.426 25.521 1.00 67.81 593 SER A N 1
ATOM 4673 C CA . SER A 1 593 ? -1.236 -6.435 26.578 1.00 67.81 593 SER A CA 1
ATOM 4674 C C . SER A 1 593 ? -0.128 -7.448 26.260 1.00 67.81 593 SER A C 1
ATOM 4676 O O . SER A 1 593 ? 0.286 -7.589 25.111 1.00 67.81 593 SER A O 1
ATOM 4678 N N . LYS A 1 594 ? 0.368 -8.171 27.277 1.00 66.44 594 LYS A N 1
ATOM 4679 C CA . LYS A 1 594 ? 1.529 -9.078 27.151 1.00 66.44 594 LYS A CA 1
ATOM 4680 C C . LYS A 1 594 ? 1.394 -10.097 26.005 1.00 66.44 594 LYS A C 1
ATOM 4682 O O . LYS A 1 594 ? 2.357 -10.290 25.273 1.00 66.44 594 LYS A O 1
ATOM 4687 N N . SER A 1 595 ? 0.219 -10.702 25.820 1.00 67.75 595 SER A N 1
ATOM 4688 C CA . SER A 1 595 ? -0.026 -11.706 24.771 1.00 67.75 595 SER A CA 1
ATOM 4689 C C . SER A 1 595 ? -0.079 -11.098 23.366 1.00 67.75 595 SER A C 1
ATOM 4691 O O . SER A 1 595 ? 0.566 -11.592 22.445 1.00 67.75 595 SER A O 1
ATOM 4693 N N . ILE A 1 596 ? -0.800 -9.987 23.203 1.00 70.19 596 ILE A N 1
ATOM 4694 C CA . ILE A 1 596 ? -0.987 -9.335 21.897 1.00 70.19 596 ILE A CA 1
ATOM 4695 C C . ILE A 1 596 ? 0.288 -8.609 21.457 1.00 70.19 596 ILE A C 1
ATOM 4697 O O . ILE A 1 596 ? 0.597 -8.562 20.270 1.00 70.19 596 ILE A O 1
ATOM 4701 N N . ARG A 1 597 ? 1.071 -8.088 22.406 1.00 68.56 597 ARG A N 1
ATOM 4702 C CA . ARG A 1 597 ? 2.340 -7.400 22.146 1.00 68.56 597 ARG A CA 1
ATOM 4703 C C . ARG A 1 597 ? 3.324 -8.248 21.354 1.00 68.56 597 ARG A C 1
ATOM 4705 O O . ARG A 1 597 ? 3.964 -7.721 20.453 1.00 68.56 597 ARG A O 1
ATOM 4712 N N . ILE A 1 598 ? 3.450 -9.533 21.688 1.00 68.38 598 ILE A N 1
ATOM 4713 C CA . ILE A 1 598 ? 4.382 -10.438 21.004 1.00 68.38 598 ILE A CA 1
ATOM 4714 C C . ILE A 1 598 ? 3.952 -10.611 19.546 1.00 68.38 598 ILE A C 1
ATOM 4716 O O . ILE A 1 598 ? 4.773 -10.457 18.646 1.00 68.38 598 ILE A O 1
ATOM 4720 N N . ILE A 1 599 ? 2.659 -10.845 19.305 1.00 70.19 599 ILE A N 1
ATOM 4721 C CA . ILE A 1 599 ? 2.091 -10.987 17.955 1.00 70.19 599 ILE A CA 1
ATOM 4722 C C . ILE A 1 599 ? 2.264 -9.689 17.157 1.00 70.19 599 ILE A C 1
ATOM 4724 O O . ILE A 1 599 ? 2.688 -9.716 16.006 1.00 70.19 599 ILE A O 1
ATOM 4728 N N . PHE A 1 600 ? 1.991 -8.539 17.771 1.00 74.06 600 PHE A N 1
ATOM 4729 C CA . PHE A 1 600 ? 2.170 -7.233 17.140 1.00 74.06 600 PHE A CA 1
ATOM 4730 C C . PHE A 1 600 ? 3.627 -6.974 16.739 1.00 74.06 600 PHE A C 1
ATOM 4732 O O . PHE A 1 600 ? 3.882 -6.560 15.609 1.00 74.06 600 PHE A O 1
ATOM 4739 N N . ALA A 1 601 ? 4.568 -7.239 17.648 1.00 67.88 601 ALA A N 1
ATOM 4740 C CA . ALA A 1 601 ? 5.984 -6.957 17.445 1.00 67.88 601 ALA A CA 1
ATOM 4741 C C . ALA A 1 601 ? 6.652 -7.895 16.429 1.00 67.88 601 ALA A C 1
ATOM 4743 O O . ALA A 1 601 ? 7.554 -7.460 15.724 1.00 67.88 601 ALA A O 1
ATOM 4744 N N . THR A 1 602 ? 6.227 -9.162 16.363 1.00 67.00 602 THR A N 1
ATOM 4745 C CA . THR A 1 602 ? 6.858 -10.183 15.503 1.00 67.00 602 THR A CA 1
ATOM 4746 C C . THR A 1 602 ? 6.158 -10.367 14.161 1.00 67.00 602 THR A C 1
ATOM 4748 O O . THR A 1 602 ? 6.824 -10.535 13.147 1.00 67.00 602 THR A O 1
ATOM 4751 N N . LEU A 1 603 ? 4.824 -10.325 14.139 1.00 69.75 603 LEU A N 1
ATOM 4752 C CA . LEU A 1 603 ? 4.027 -10.632 12.953 1.00 69.75 603 LEU A CA 1
ATOM 4753 C C . LEU A 1 603 ? 3.385 -9.372 12.369 1.00 69.75 603 LEU A C 1
ATOM 4755 O O . LEU A 1 603 ? 3.470 -9.130 11.170 1.00 69.75 603 LEU A O 1
ATOM 4759 N N . GLY A 1 604 ? 2.766 -8.550 13.222 1.00 69.38 604 GLY A N 1
ATOM 4760 C CA . GLY A 1 604 ? 2.021 -7.366 12.795 1.00 69.38 604 GLY A CA 1
ATOM 4761 C C . GLY A 1 604 ? 2.890 -6.401 11.993 1.00 69.38 604 GLY A C 1
ATOM 4762 O O . GLY A 1 604 ? 2.692 -6.236 10.795 1.00 69.38 604 GLY A O 1
ATOM 4763 N N . VAL A 1 605 ? 3.877 -5.786 12.642 1.00 73.25 605 VAL A N 1
ATOM 4764 C CA . VAL A 1 605 ? 4.702 -4.727 12.033 1.00 73.25 605 VAL A CA 1
ATOM 4765 C C . VAL A 1 605 ? 5.432 -5.199 10.765 1.00 73.25 605 VAL A C 1
ATOM 4767 O O . VAL A 1 605 ? 5.458 -4.474 9.771 1.00 73.25 605 VAL A O 1
ATOM 4770 N N . CYS A 1 606 ? 5.968 -6.421 10.774 1.00 78.19 606 CYS A N 1
ATOM 4771 C CA . CYS A 1 606 ? 6.714 -6.995 9.654 1.00 78.19 606 CYS A CA 1
ATOM 4772 C C . CYS A 1 606 ? 5.822 -7.293 8.437 1.00 78.19 606 CYS A C 1
ATOM 4774 O O . CYS A 1 606 ? 6.166 -6.911 7.322 1.00 78.19 606 CYS A O 1
ATOM 4776 N N . ILE A 1 607 ? 4.634 -7.882 8.629 1.00 80.75 607 ILE A N 1
ATOM 4777 C CA . ILE A 1 607 ? 3.719 -8.169 7.510 1.00 80.75 607 ILE A CA 1
ATOM 4778 C C . ILE A 1 607 ? 3.224 -6.881 6.845 1.00 80.75 607 ILE A C 1
ATOM 4780 O O . ILE A 1 607 ? 3.124 -6.827 5.621 1.00 80.75 607 ILE A O 1
ATOM 4784 N N . PHE A 1 608 ? 2.947 -5.821 7.611 1.00 78.94 608 PHE A N 1
ATOM 4785 C CA . PHE A 1 608 ? 2.545 -4.542 7.011 1.00 78.94 608 PHE A CA 1
ATOM 4786 C C . PHE A 1 608 ? 3.687 -3.858 6.251 1.00 78.94 608 PHE A C 1
ATOM 4788 O O . PHE A 1 608 ? 3.422 -3.148 5.280 1.00 78.94 608 PHE A O 1
ATOM 4795 N N . PHE A 1 609 ? 4.947 -4.080 6.645 1.00 82.62 609 PHE A N 1
ATOM 4796 C CA . PHE A 1 609 ? 6.095 -3.664 5.840 1.00 82.62 609 PHE A CA 1
ATOM 4797 C C . PHE A 1 609 ? 6.118 -4.412 4.500 1.00 82.62 609 PHE A C 1
ATOM 4799 O O . PHE A 1 609 ? 6.110 -3.754 3.460 1.00 82.62 609 PHE A O 1
ATOM 4806 N N . ALA A 1 610 ? 6.032 -5.748 4.516 1.00 83.81 610 ALA A N 1
ATOM 4807 C CA . ALA A 1 610 ? 5.995 -6.563 3.297 1.00 83.81 610 ALA A CA 1
ATOM 4808 C C . ALA A 1 610 ? 4.829 -6.173 2.379 1.00 83.81 610 ALA A C 1
ATOM 4810 O O . ALA A 1 610 ? 5.020 -5.980 1.183 1.00 83.81 610 ALA A O 1
ATOM 4811 N N . PHE A 1 611 ? 3.634 -5.951 2.935 1.00 83.00 611 PHE A N 1
ATOM 4812 C CA . PHE A 1 611 ? 2.480 -5.500 2.157 1.00 83.00 611 PHE A CA 1
ATOM 4813 C C . PHE A 1 611 ? 2.730 -4.140 1.489 1.00 83.00 611 PHE A C 1
ATOM 4815 O O . PHE A 1 611 ? 2.428 -3.967 0.313 1.00 83.00 611 PHE A O 1
ATOM 4822 N N . GLY A 1 612 ? 3.327 -3.183 2.208 1.00 82.69 612 GLY A N 1
ATOM 4823 C CA . GLY A 1 612 ? 3.733 -1.905 1.618 1.00 82.69 612 GLY A CA 1
ATOM 4824 C C . GLY A 1 612 ? 4.739 -2.084 0.483 1.00 82.69 612 GLY A C 1
ATOM 4825 O O . GLY A 1 612 ? 4.600 -1.457 -0.564 1.00 82.69 612 GLY A O 1
ATOM 4826 N N . PHE A 1 613 ? 5.711 -2.978 0.663 1.00 85.12 613 PHE A N 1
ATOM 4827 C CA . PHE A 1 613 ? 6.705 -3.277 -0.362 1.00 85.12 613 PHE A CA 1
ATOM 4828 C C . PHE A 1 613 ? 6.097 -3.996 -1.581 1.00 85.12 613 PHE A C 1
ATOM 4830 O O . PHE A 1 613 ? 6.479 -3.687 -2.700 1.00 85.12 613 PHE A O 1
ATOM 4837 N N . MET A 1 614 ? 5.085 -4.856 -1.410 1.00 85.81 614 MET A N 1
ATOM 4838 C CA . MET A 1 614 ? 4.352 -5.499 -2.515 1.00 85.81 614 MET A CA 1
ATOM 4839 C C . MET A 1 614 ? 3.523 -4.508 -3.345 1.00 85.81 614 MET A C 1
ATOM 4841 O O . MET A 1 614 ? 3.343 -4.704 -4.546 1.00 85.81 614 MET A O 1
ATOM 4845 N N . VAL A 1 615 ? 3.007 -3.445 -2.721 1.00 83.81 615 VAL A N 1
ATOM 4846 C CA . VAL A 1 615 ? 2.209 -2.414 -3.410 1.00 83.81 615 VAL A CA 1
ATOM 4847 C C . VAL A 1 615 ? 3.094 -1.461 -4.226 1.00 83.81 615 VAL A C 1
ATOM 4849 O O . VAL A 1 615 ? 2.656 -0.953 -5.255 1.00 83.81 615 VAL A O 1
ATOM 4852 N N . LEU A 1 616 ? 4.350 -1.245 -3.827 1.00 86.62 616 LEU A N 1
ATOM 4853 C CA . LEU A 1 616 ? 5.298 -0.378 -4.539 1.00 86.62 616 LEU A CA 1
ATOM 4854 C C . LEU A 1 616 ? 5.513 -0.747 -6.029 1.00 86.62 616 LEU A C 1
ATOM 4856 O O . LEU A 1 616 ? 5.313 0.135 -6.867 1.00 86.62 616 LEU A O 1
ATOM 4860 N N . PRO A 1 617 ? 5.872 -1.993 -6.411 1.00 87.81 617 PRO A N 1
ATOM 4861 C CA . PRO A 1 617 ? 6.067 -2.362 -7.815 1.00 87.81 617 PRO A CA 1
ATOM 4862 C C . PRO A 1 617 ? 4.779 -2.248 -8.634 1.00 87.81 617 PRO A C 1
ATOM 4864 O O . PRO A 1 617 ? 4.846 -1.935 -9.818 1.00 87.81 617 PRO A O 1
ATOM 4867 N N . LEU A 1 618 ? 3.607 -2.434 -8.012 1.00 84.44 618 LEU A N 1
ATOM 4868 C CA . LEU A 1 618 ? 2.321 -2.216 -8.673 1.00 84.44 618 LEU A CA 1
ATOM 4869 C C . LEU A 1 618 ? 2.174 -0.746 -9.087 1.00 84.44 618 LEU A C 1
ATOM 4871 O O . LEU A 1 618 ? 1.850 -0.460 -10.234 1.00 84.44 618 LEU A O 1
ATOM 4875 N N . PHE A 1 619 ? 2.471 0.192 -8.184 1.00 83.25 619 PHE A N 1
ATOM 4876 C CA . PHE A 1 619 ? 2.448 1.625 -8.494 1.00 83.25 619 PHE A CA 1
ATOM 4877 C C . PHE A 1 619 ? 3.490 2.001 -9.548 1.00 83.25 619 PHE A C 1
ATOM 4879 O O . PHE A 1 619 ? 3.164 2.739 -10.474 1.00 83.25 619 PHE A O 1
ATOM 4886 N N . ALA A 1 620 ? 4.706 1.466 -9.443 1.00 85.56 620 ALA A N 1
ATOM 4887 C CA . ALA A 1 620 ? 5.775 1.724 -10.405 1.00 85.56 620 ALA A CA 1
ATOM 4888 C C . ALA A 1 620 ? 5.468 1.168 -11.810 1.00 85.56 620 ALA A C 1
ATOM 4890 O O . ALA A 1 620 ? 5.934 1.724 -12.802 1.00 85.56 620 ALA A O 1
ATOM 4891 N N . TYR A 1 621 ? 4.674 0.095 -11.914 1.00 86.62 621 TYR A N 1
ATOM 4892 C CA . TYR A 1 621 ? 4.227 -0.454 -13.198 1.00 86.62 621 TYR A CA 1
ATOM 4893 C C . TYR A 1 621 ? 3.250 0.489 -13.915 1.00 86.62 621 TYR A C 1
ATOM 4895 O O . TYR A 1 621 ? 3.359 0.712 -15.119 1.00 86.62 621 TYR A O 1
ATOM 4903 N N . PHE A 1 622 ? 2.306 1.078 -13.173 1.00 84.44 622 PHE A N 1
ATOM 4904 C CA . PHE A 1 622 ? 1.340 2.030 -13.730 1.00 84.44 622 PHE A CA 1
ATOM 4905 C C . PHE A 1 622 ? 1.932 3.423 -13.953 1.00 84.44 622 PHE A C 1
ATOM 4907 O O . PHE A 1 622 ? 1.579 4.102 -14.917 1.00 84.44 622 PHE A O 1
ATOM 4914 N N . ILE A 1 623 ? 2.812 3.861 -13.053 1.00 85.31 623 ILE A N 1
ATOM 4915 C CA . ILE A 1 623 ? 3.386 5.203 -13.032 1.00 85.31 623 ILE A CA 1
ATOM 4916 C C . ILE A 1 623 ? 4.879 5.093 -13.329 1.00 85.31 623 ILE A C 1
ATOM 4918 O O . ILE A 1 623 ? 5.694 4.862 -12.439 1.00 85.31 623 ILE A O 1
ATOM 4922 N N . ARG A 1 624 ? 5.220 5.278 -14.606 1.00 85.81 624 ARG A N 1
ATOM 4923 C CA . ARG A 1 624 ? 6.587 5.140 -15.135 1.00 85.81 624 ARG A CA 1
ATOM 4924 C C . ARG A 1 624 ? 7.426 6.421 -15.057 1.00 85.81 624 ARG A C 1
ATOM 4926 O O . ARG A 1 624 ? 8.601 6.389 -15.411 1.00 85.81 624 ARG A O 1
ATOM 4933 N N . ASP A 1 625 ? 6.824 7.524 -14.609 1.00 88.31 625 ASP A N 1
ATOM 4934 C CA . ASP A 1 625 ? 7.500 8.795 -14.337 1.00 88.31 625 ASP A CA 1
ATOM 4935 C C . ASP A 1 625 ? 7.833 8.927 -12.853 1.00 88.31 625 ASP A C 1
ATOM 4937 O O . ASP A 1 625 ? 6.940 8.878 -11.999 1.00 88.31 625 ASP A O 1
ATOM 4941 N N . TRP A 1 626 ? 9.104 9.173 -12.533 1.00 90.38 626 TRP A N 1
ATOM 4942 C CA . TRP A 1 626 ? 9.573 9.199 -11.145 1.00 90.38 626 TRP A CA 1
ATOM 4943 C C . TRP A 1 626 ? 8.916 10.295 -10.289 1.00 90.38 626 TRP A C 1
ATOM 4945 O O . TRP A 1 626 ? 8.611 10.052 -9.122 1.00 90.38 626 TRP A O 1
ATOM 4955 N N . ARG A 1 627 ? 8.629 11.481 -10.851 1.00 91.00 627 ARG A N 1
ATOM 4956 C CA . ARG A 1 627 ? 7.970 12.585 -10.117 1.00 91.00 627 ARG A CA 1
ATOM 4957 C C . ARG A 1 627 ? 6.539 12.223 -9.717 1.00 91.00 627 ARG A C 1
ATOM 4959 O O . ARG A 1 627 ? 6.127 12.458 -8.581 1.00 91.00 627 ARG A O 1
ATOM 4966 N N . MET A 1 628 ? 5.790 11.619 -10.640 1.00 87.62 628 MET A N 1
ATOM 4967 C CA . MET A 1 628 ? 4.417 11.172 -10.387 1.00 87.62 628 MET A CA 1
ATOM 4968 C C . MET A 1 628 ? 4.392 9.966 -9.450 1.00 87.62 628 MET A C 1
ATOM 4970 O O . MET A 1 628 ? 3.518 9.877 -8.587 1.00 87.62 628 MET A O 1
ATOM 4974 N N . LEU A 1 629 ? 5.376 9.072 -9.571 1.00 87.44 629 LEU A N 1
ATOM 4975 C CA . LEU A 1 629 ? 5.545 7.942 -8.665 1.00 87.44 629 LEU A CA 1
ATOM 4976 C C . LEU A 1 629 ? 5.820 8.439 -7.240 1.00 87.44 629 LEU A C 1
ATOM 4978 O O . LEU A 1 629 ? 5.152 8.007 -6.304 1.00 87.44 629 LEU A O 1
ATOM 4982 N N . GLN A 1 630 ? 6.716 9.414 -7.078 1.00 88.19 630 GLN A N 1
ATOM 4983 C CA . GLN A 1 630 ? 7.008 10.044 -5.790 1.00 88.19 630 GLN A CA 1
ATOM 4984 C C . GLN A 1 630 ? 5.764 10.714 -5.188 1.00 88.19 630 GLN A C 1
ATOM 4986 O O . GLN A 1 630 ? 5.463 10.518 -4.008 1.00 88.19 630 GLN A O 1
ATOM 4991 N N . LEU A 1 631 ? 4.988 11.445 -5.996 1.00 86.69 631 LEU A N 1
ATOM 4992 C CA . LEU A 1 631 ? 3.721 12.037 -5.560 1.00 86.69 631 LEU A CA 1
ATOM 4993 C C . LEU A 1 631 ? 2.740 10.958 -5.072 1.00 86.69 631 LEU A C 1
ATOM 4995 O O . LEU A 1 631 ? 2.170 11.086 -3.986 1.00 86.69 631 LEU A O 1
ATOM 4999 N N . ALA A 1 632 ? 2.576 9.871 -5.826 1.00 83.12 632 ALA A N 1
ATOM 5000 C CA . ALA A 1 632 ? 1.704 8.763 -5.445 1.00 83.12 632 ALA A CA 1
ATOM 5001 C C . ALA A 1 632 ? 2.166 8.084 -4.143 1.00 83.12 632 ALA A C 1
ATOM 5003 O O . ALA A 1 632 ? 1.334 7.733 -3.303 1.00 83.12 632 ALA A O 1
ATOM 5004 N N . ILE A 1 633 ? 3.481 7.982 -3.930 1.00 82.56 633 ILE A N 1
ATOM 5005 C CA . ILE A 1 633 ? 4.083 7.449 -2.703 1.00 82.56 633 ILE A CA 1
ATOM 5006 C C . ILE A 1 633 ? 3.811 8.353 -1.487 1.00 82.56 633 ILE A C 1
ATOM 5008 O O . ILE A 1 633 ? 3.631 7.857 -0.373 1.00 82.56 633 ILE A O 1
ATOM 5012 N N . THR A 1 634 ? 3.718 9.673 -1.676 1.00 83.25 634 THR A N 1
ATOM 5013 C CA . THR A 1 634 ? 3.459 10.629 -0.578 1.00 83.25 634 THR A CA 1
ATOM 5014 C C . THR A 1 634 ? 2.008 10.637 -0.083 1.00 83.25 634 THR A C 1
ATOM 5016 O O . THR A 1 634 ? 1.756 10.945 1.085 1.00 83.25 634 THR A O 1
ATOM 5019 N N . MET A 1 635 ? 1.045 10.264 -0.934 1.00 77.31 635 MET A N 1
ATOM 5020 C CA . MET A 1 635 ? -0.396 10.373 -0.650 1.00 77.31 635 MET A CA 1
ATOM 5021 C C . MET A 1 635 ? -0.856 9.590 0.595 1.00 77.31 635 MET A C 1
ATOM 5023 O O . MET A 1 635 ? -1.558 10.170 1.431 1.00 77.31 635 MET A O 1
ATOM 5027 N N . PRO A 1 636 ? -0.448 8.321 0.809 1.00 73.12 636 PRO A N 1
ATOM 5028 C CA . PRO A 1 636 ? -0.768 7.608 2.044 1.00 73.12 636 PRO A CA 1
ATOM 5029 C C . PRO A 1 636 ? -0.265 8.316 3.310 1.00 73.12 636 PRO A C 1
ATOM 5031 O O . PRO A 1 636 ? -0.956 8.293 4.327 1.00 73.12 636 PRO A O 1
ATOM 5034 N N . GLY A 1 637 ? 0.891 8.989 3.255 1.00 69.81 637 GLY A N 1
ATOM 5035 C CA . GLY A 1 637 ? 1.448 9.747 4.383 1.00 69.81 637 GLY A CA 1
ATOM 5036 C C . GLY A 1 637 ? 0.539 10.895 4.835 1.00 69.81 637 GLY A C 1
ATOM 5037 O O . GLY A 1 637 ? 0.333 11.087 6.034 1.00 69.81 637 GLY A O 1
ATOM 5038 N N . VAL A 1 638 ? -0.102 11.585 3.885 1.00 72.56 638 VAL A N 1
ATOM 5039 C CA . VAL A 1 638 ? -1.079 12.653 4.167 1.00 72.56 638 VAL A CA 1
ATOM 5040 C C . VAL A 1 638 ? -2.324 12.091 4.856 1.00 72.56 638 VAL A C 1
ATOM 5042 O O . VAL A 1 638 ? -2.787 12.645 5.854 1.00 72.56 638 VAL A O 1
ATOM 5045 N N . LEU A 1 639 ? -2.834 10.947 4.388 1.00 69.50 639 LEU A N 1
ATOM 5046 C CA . LEU A 1 639 ? -3.977 10.269 5.015 1.00 69.50 639 LEU A CA 1
ATOM 5047 C C . LEU A 1 639 ? -3.668 9.838 6.456 1.00 69.50 639 LEU A C 1
ATOM 5049 O O . LEU A 1 639 ? -4.546 9.854 7.321 1.00 69.50 639 LEU A O 1
ATOM 5053 N N . CYS A 1 640 ? -2.408 9.512 6.743 1.00 68.81 640 CYS A N 1
ATOM 5054 C CA . CYS A 1 640 ? -1.971 9.124 8.077 1.00 68.81 640 CYS A CA 1
ATOM 5055 C C . CYS A 1 640 ? -1.992 10.277 9.087 1.00 68.81 640 CYS A C 1
ATOM 5057 O O . CYS A 1 640 ? -2.070 10.005 10.283 1.00 68.81 640 CYS A O 1
ATOM 5059 N N . ALA A 1 641 ? -2.019 11.546 8.663 1.00 70.25 641 ALA A N 1
ATOM 5060 C CA . ALA A 1 641 ? -2.191 12.677 9.581 1.00 70.25 641 ALA A CA 1
ATOM 5061 C C . ALA A 1 641 ? -3.524 12.596 10.350 1.00 70.25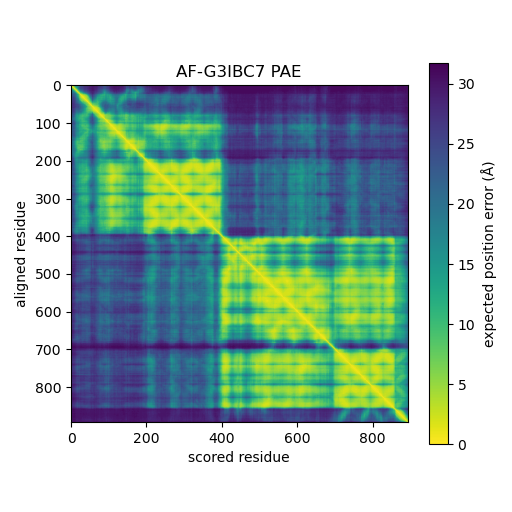 641 ALA A C 1
ATOM 5063 O O . ALA A 1 641 ? -3.587 12.941 11.532 1.00 70.25 641 ALA A O 1
ATOM 5064 N N . ALA A 1 642 ? -4.570 12.029 9.734 1.00 69.00 642 ALA A N 1
ATOM 5065 C CA . ALA A 1 642 ? -5.850 11.793 10.400 1.00 69.00 642 ALA A CA 1
ATOM 5066 C C . ALA A 1 642 ? -5.737 10.820 11.590 1.00 69.00 642 ALA A C 1
ATOM 5068 O O . ALA A 1 642 ? -6.555 10.862 12.513 1.00 69.00 642 ALA A O 1
ATOM 5069 N N . LEU A 1 643 ? -4.690 9.983 11.633 1.00 70.69 643 LEU A N 1
ATOM 5070 C CA . LEU A 1 643 ? -4.420 9.084 12.757 1.00 70.69 643 LEU A CA 1
ATOM 5071 C C . LEU A 1 643 ? -4.059 9.828 14.048 1.00 70.69 643 LEU A C 1
ATOM 5073 O O . LEU A 1 643 ? -4.147 9.221 15.119 1.00 70.69 643 LEU A O 1
ATOM 5077 N N . TRP A 1 644 ? -3.739 11.129 13.997 1.00 77.25 644 TRP A N 1
ATOM 5078 C CA . TRP A 1 644 ? -3.447 11.940 15.190 1.00 77.25 644 TRP A CA 1
ATOM 5079 C C . TRP A 1 644 ? -4.586 11.882 16.200 1.00 77.25 644 TRP A C 1
ATOM 5081 O O . TRP A 1 644 ? -4.373 11.746 17.411 1.00 77.25 644 TRP A O 1
ATOM 5091 N N . TRP A 1 645 ? -5.819 11.938 15.699 1.00 67.56 645 TRP A N 1
ATOM 5092 C CA . TRP A 1 645 ? -6.993 11.829 16.546 1.00 67.56 645 TRP A CA 1
ATOM 5093 C C . TRP A 1 645 ? -7.199 10.405 17.040 1.00 67.56 645 TRP A C 1
ATOM 5095 O O . TRP A 1 645 ? -7.735 10.254 18.129 1.00 67.56 645 TRP A O 1
ATOM 5105 N N . PHE A 1 646 ? -6.752 9.377 16.310 1.00 69.25 646 PHE A N 1
ATOM 5106 C CA . PHE A 1 646 ? -6.973 7.962 16.623 1.00 69.25 646 PHE A CA 1
ATOM 5107 C C . PHE A 1 646 ? -5.987 7.353 17.623 1.00 69.25 646 PHE A C 1
ATOM 5109 O O . PHE A 1 646 ? -6.356 6.446 18.372 1.00 69.25 646 PHE A O 1
ATOM 5116 N N . ILE A 1 647 ? -4.762 7.854 17.684 1.00 75.75 647 ILE A N 1
ATOM 5117 C CA . ILE A 1 647 ? -3.711 7.247 18.498 1.00 75.75 647 ILE A CA 1
ATOM 5118 C C . ILE A 1 647 ? -3.621 7.972 19.857 1.00 75.75 647 ILE A C 1
ATOM 5120 O O . ILE A 1 647 ? -3.423 9.195 19.892 1.00 75.75 647 ILE A O 1
ATOM 5124 N N . PRO A 1 648 ? -3.843 7.275 20.994 1.00 81.56 648 PRO A N 1
ATOM 5125 C CA . PRO A 1 648 ? -3.580 7.832 22.318 1.00 81.56 648 PRO A CA 1
ATOM 5126 C C . PRO A 1 648 ? -2.073 7.852 22.609 1.00 81.56 648 PRO A C 1
ATOM 5128 O O . PRO A 1 648 ? -1.303 7.132 21.981 1.00 81.56 648 PRO A O 1
ATOM 5131 N N . GLU A 1 649 ? -1.662 8.673 23.573 1.00 86.25 649 GLU A N 1
ATOM 5132 C CA . GLU A 1 649 ? -0.293 8.628 24.096 1.00 86.25 649 GLU A CA 1
ATOM 5133 C C . GLU A 1 649 ? -0.080 7.367 24.951 1.00 86.25 649 GLU A C 1
ATOM 5135 O O . GLU A 1 649 ? -1.040 6.768 25.447 1.00 86.25 649 GLU A O 1
ATOM 5140 N N . SER A 1 650 ? 1.175 6.953 25.119 1.00 84.50 650 SER A N 1
ATOM 5141 C CA . SER A 1 650 ? 1.525 5.787 25.930 1.00 84.50 650 SER A CA 1
ATOM 5142 C C . SER A 1 650 ? 1.176 5.980 27.416 1.00 84.50 650 SER A C 1
ATOM 5144 O O . SER A 1 650 ? 1.720 6.882 28.061 1.00 84.50 650 SER A O 1
ATOM 5146 N N . PRO A 1 651 ? 0.352 5.092 28.017 1.00 84.06 651 PRO A N 1
ATOM 5147 C CA . PRO A 1 651 ? 0.070 5.138 29.451 1.00 84.06 651 PRO A CA 1
ATOM 5148 C C . PRO A 1 651 ? 1.325 4.950 30.307 1.00 84.06 651 PRO A C 1
ATOM 5150 O O . PRO A 1 651 ? 1.442 5.548 31.370 1.00 84.06 651 PRO A O 1
ATOM 5153 N N . ARG A 1 652 ? 2.281 4.137 29.841 1.00 80.12 652 ARG A N 1
ATOM 5154 C CA . ARG A 1 652 ? 3.526 3.853 30.570 1.00 80.12 652 ARG A CA 1
ATOM 5155 C C . ARG A 1 652 ? 4.435 5.069 30.621 1.00 80.12 652 ARG A C 1
ATOM 5157 O O . ARG A 1 652 ? 4.972 5.381 31.678 1.00 80.12 652 ARG A O 1
ATOM 5164 N N . TRP A 1 653 ? 4.564 5.763 29.492 1.00 83.31 653 TRP A N 1
ATOM 5165 C CA . TRP A 1 653 ? 5.321 7.006 29.432 1.00 83.31 653 TRP A CA 1
ATOM 5166 C C . TRP A 1 653 ? 4.677 8.077 30.321 1.00 83.31 653 TRP A C 1
ATOM 5168 O O . TRP A 1 653 ? 5.368 8.690 31.130 1.00 83.31 653 TRP A O 1
ATOM 5178 N N . LEU A 1 654 ? 3.348 8.234 30.270 1.00 83.12 654 LEU A N 1
ATOM 5179 C CA . LEU A 1 654 ? 2.628 9.178 31.136 1.00 83.12 654 LEU A CA 1
ATOM 5180 C C . LEU A 1 654 ? 2.858 8.901 32.628 1.00 83.12 654 LEU A C 1
ATOM 5182 O O . LEU A 1 654 ? 3.088 9.845 33.381 1.00 83.12 654 LEU A O 1
ATOM 5186 N N . VAL A 1 655 ? 2.861 7.629 33.042 1.00 82.06 655 VAL A N 1
ATOM 5187 C CA . VAL A 1 655 ? 3.194 7.245 34.423 1.00 82.06 655 VAL A CA 1
ATOM 5188 C C . VAL A 1 655 ? 4.638 7.605 34.769 1.00 82.06 655 VAL A C 1
ATOM 5190 O O . VAL A 1 655 ? 4.869 8.226 35.800 1.00 82.06 655 VAL A O 1
ATOM 5193 N N . SER A 1 656 ? 5.598 7.313 33.884 1.00 76.94 656 SER A N 1
ATOM 5194 C CA . SER A 1 656 ? 7.013 7.659 34.109 1.00 76.94 656 SER A CA 1
ATOM 5195 C C . SER A 1 656 ? 7.279 9.166 34.223 1.00 76.94 656 SER A C 1
ATOM 5197 O O . SER A 1 656 ? 8.257 9.570 34.838 1.00 76.94 656 SER A O 1
ATOM 5199 N N . GLN A 1 657 ? 6.402 9.997 33.651 1.00 78.50 657 GLN A N 1
ATOM 5200 C CA . GLN A 1 657 ? 6.470 11.461 33.706 1.00 78.50 657 GLN A CA 1
ATOM 5201 C C . GLN A 1 657 ? 5.650 12.060 34.866 1.00 78.50 657 GLN A C 1
ATOM 5203 O O . GLN A 1 657 ? 5.479 13.275 34.929 1.00 78.50 657 GLN A O 1
ATOM 5208 N N . GLY A 1 658 ? 5.064 11.236 35.743 1.00 79.12 658 GLY A N 1
ATOM 5209 C CA . GLY A 1 658 ? 4.208 11.693 36.848 1.00 79.12 658 GLY A CA 1
ATOM 5210 C C . GLY A 1 658 ? 2.805 12.164 36.431 1.00 79.12 658 GLY A C 1
ATOM 5211 O O . GLY A 1 658 ? 2.029 12.637 37.260 1.00 79.12 658 GLY A O 1
ATOM 5212 N N . ARG A 1 659 ? 2.411 12.007 35.158 1.00 83.00 659 ARG A N 1
ATOM 5213 C CA . ARG A 1 659 ? 1.088 12.396 34.620 1.00 83.00 659 ARG A CA 1
ATOM 5214 C C . ARG A 1 659 ? 0.050 11.284 34.814 1.00 83.00 659 ARG A C 1
ATOM 5216 O O . ARG A 1 659 ? -0.606 10.839 33.869 1.00 83.00 659 ARG A O 1
ATOM 5223 N N . ILE A 1 660 ? -0.123 10.844 36.061 1.00 84.38 660 ILE A N 1
ATOM 5224 C CA . ILE A 1 660 ? -0.929 9.665 36.428 1.00 84.38 660 ILE A CA 1
ATOM 5225 C C . ILE A 1 660 ? -2.400 9.808 36.022 1.00 84.38 660 ILE A C 1
ATOM 5227 O O . ILE A 1 660 ? -2.971 8.887 35.442 1.00 84.38 660 ILE A O 1
ATOM 5231 N N . LYS A 1 661 ? -3.001 10.986 36.239 1.00 84.19 661 LYS A N 1
ATOM 5232 C CA . LYS A 1 661 ? -4.416 11.246 35.910 1.00 84.19 661 LYS A CA 1
ATOM 5233 C C . LYS A 1 661 ? -4.722 11.013 34.427 1.00 84.19 661 LYS A C 1
ATOM 5235 O O . LYS A 1 661 ? -5.765 10.468 34.079 1.00 84.19 661 LYS A O 1
ATOM 5240 N N . GLU A 1 662 ? -3.810 11.398 33.538 1.00 84.38 662 GLU A N 1
ATOM 5241 C CA . GLU A 1 662 ? -3.991 11.202 32.097 1.00 84.38 662 GLU A CA 1
ATOM 5242 C C . GLU A 1 662 ? -3.848 9.733 31.696 1.00 84.38 662 GLU A C 1
ATOM 5244 O O . GLU A 1 662 ? -4.658 9.223 30.916 1.00 84.38 662 GLU A O 1
ATOM 5249 N N . ALA A 1 663 ? -2.859 9.037 32.266 1.00 84.00 663 ALA A N 1
ATOM 5250 C CA . ALA A 1 663 ? -2.682 7.602 32.065 1.00 84.00 663 ALA A CA 1
ATOM 5251 C C . ALA A 1 663 ? -3.924 6.824 32.526 1.00 84.00 663 ALA A C 1
ATOM 5253 O O . ALA A 1 663 ? -4.414 5.938 31.821 1.00 84.00 663 ALA A O 1
ATOM 5254 N N . GLU A 1 664 ? -4.478 7.206 33.675 1.00 85.44 664 GLU A N 1
ATOM 5255 C CA . GLU A 1 664 ? -5.674 6.609 34.250 1.00 85.44 664 GLU A CA 1
ATOM 5256 C C . GLU A 1 664 ? -6.901 6.798 33.351 1.00 85.44 664 GLU A C 1
ATOM 5258 O O . GLU A 1 664 ? -7.634 5.841 33.099 1.00 85.44 664 GLU A O 1
ATOM 5263 N N . VAL A 1 665 ? -7.101 7.993 32.783 1.00 86.69 665 VAL A N 1
ATOM 5264 C CA . VAL A 1 665 ? -8.187 8.254 31.821 1.00 86.69 665 VAL A CA 1
ATOM 5265 C C . VAL A 1 665 ? -8.078 7.339 30.598 1.00 86.69 665 VAL A C 1
ATOM 5267 O O . VAL A 1 665 ? -9.094 6.812 30.131 1.00 86.69 665 VAL A O 1
ATOM 5270 N N . ILE A 1 666 ? -6.867 7.117 30.078 1.00 84.25 666 ILE A N 1
ATOM 5271 C CA . ILE A 1 666 ? -6.641 6.232 28.924 1.00 84.25 666 ILE A CA 1
ATOM 5272 C C . ILE A 1 666 ? -6.943 4.775 29.294 1.00 84.25 666 ILE A C 1
ATOM 5274 O O . ILE A 1 666 ? -7.670 4.102 28.558 1.00 84.25 666 ILE A O 1
ATOM 5278 N N . ILE A 1 667 ? -6.456 4.296 30.443 1.00 84.00 667 ILE A N 1
ATOM 5279 C CA . ILE A 1 667 ? -6.673 2.914 30.901 1.00 84.00 667 ILE A CA 1
ATOM 5280 C C . ILE A 1 667 ? -8.144 2.668 31.245 1.00 84.00 667 ILE A C 1
ATOM 5282 O O . ILE A 1 667 ? -8.703 1.668 30.800 1.00 84.00 667 ILE A O 1
ATOM 5286 N N . ARG A 1 668 ? -8.823 3.587 31.941 1.00 83.56 668 ARG A N 1
ATOM 5287 C CA . ARG A 1 668 ? -10.271 3.494 32.214 1.00 83.56 668 ARG A CA 1
ATOM 5288 C C . ARG A 1 668 ? -11.082 3.485 30.921 1.00 83.56 668 ARG A C 1
ATOM 5290 O O . ARG A 1 668 ? -12.036 2.718 30.794 1.00 83.56 668 ARG A O 1
ATOM 5297 N N . ARG A 1 669 ? -10.697 4.288 29.922 1.00 80.19 669 ARG A N 1
ATOM 5298 C CA . ARG A 1 669 ? -11.326 4.269 28.589 1.00 80.19 669 ARG A CA 1
ATOM 5299 C C . ARG A 1 669 ? -11.101 2.933 27.876 1.00 80.19 669 ARG A C 1
ATOM 5301 O O . ARG A 1 669 ? -12.028 2.446 27.223 1.00 80.19 669 ARG A O 1
ATOM 5308 N N . ALA A 1 670 ? -9.918 2.335 28.007 1.00 77.75 670 ALA A N 1
ATOM 5309 C CA . ALA A 1 670 ? -9.623 1.002 27.486 1.00 77.75 670 ALA A CA 1
ATOM 5310 C C . ALA A 1 670 ? -10.439 -0.084 28.213 1.00 77.75 670 ALA A C 1
ATOM 5312 O O . ALA A 1 670 ? -11.088 -0.892 27.555 1.00 77.75 670 ALA A O 1
ATOM 5313 N N . ALA A 1 671 ? -10.519 -0.044 29.546 1.00 78.44 671 ALA A N 1
ATOM 5314 C CA . ALA A 1 671 ? -11.313 -0.965 30.362 1.00 78.44 671 ALA A CA 1
ATOM 5315 C C . ALA A 1 671 ? -12.813 -0.886 30.026 1.00 78.44 671 ALA A C 1
ATOM 5317 O O . ALA A 1 671 ? -13.420 -1.903 29.695 1.00 78.44 671 ALA A O 1
ATOM 5318 N N . LYS A 1 672 ? -13.380 0.329 29.937 1.00 78.81 672 LYS A N 1
ATOM 5319 C CA . LYS A 1 672 ? -14.764 0.567 29.473 1.00 78.81 672 LYS A CA 1
ATOM 5320 C C . LYS A 1 672 ? -14.999 0.075 28.041 1.00 78.81 672 LYS A C 1
ATOM 5322 O O . LYS A 1 672 ? -16.123 -0.229 27.658 1.00 78.81 672 LYS A O 1
ATOM 5327 N N . THR A 1 673 ? -13.963 0.041 27.206 1.00 69.62 673 THR A N 1
ATOM 5328 C CA . THR A 1 673 ? -14.045 -0.489 25.834 1.00 69.62 673 THR A CA 1
ATOM 5329 C C . THR A 1 673 ? -14.007 -2.006 25.797 1.00 69.62 673 THR A C 1
ATOM 5331 O O . THR A 1 673 ? -14.721 -2.598 24.997 1.00 69.62 673 THR A O 1
ATOM 5334 N N . ASN A 1 674 ? -13.258 -2.616 26.706 1.00 73.50 674 ASN A N 1
ATOM 5335 C CA . ASN A 1 674 ? -13.170 -4.063 26.847 1.00 73.50 674 ASN A CA 1
ATOM 5336 C C . ASN A 1 674 ? -14.292 -4.655 27.721 1.00 73.50 674 ASN A C 1
ATOM 5338 O O . ASN A 1 674 ? -14.319 -5.863 27.914 1.00 73.50 674 ASN A O 1
ATOM 5342 N N . GLY A 1 675 ? -15.200 -3.825 28.253 1.00 74.19 675 GLY A N 1
ATOM 5343 C CA . GLY A 1 675 ? -16.288 -4.261 29.136 1.00 74.19 675 GLY A CA 1
ATOM 5344 C C . GLY A 1 675 ? -15.828 -4.681 30.536 1.00 74.19 675 GLY A C 1
ATOM 5345 O O . GLY A 1 675 ? -16.551 -5.390 31.225 1.00 74.19 675 GLY A O 1
ATOM 5346 N N . ILE A 1 676 ? -14.630 -4.267 30.955 1.00 78.56 676 ILE A N 1
ATOM 5347 C CA . ILE A 1 676 ? -14.035 -4.629 32.246 1.00 78.56 676 ILE A CA 1
ATOM 5348 C C . ILE A 1 676 ? -14.274 -3.482 33.233 1.00 78.56 676 ILE A C 1
ATOM 5350 O O . ILE A 1 676 ? -13.989 -2.322 32.920 1.00 78.56 676 ILE A O 1
ATOM 5354 N N . VAL A 1 677 ? -14.777 -3.801 34.430 1.00 76.88 677 VAL A N 1
ATOM 5355 C CA . VAL A 1 677 ? -14.902 -2.836 35.531 1.00 76.88 677 VAL A CA 1
ATOM 5356 C C . VAL A 1 677 ? -13.505 -2.570 36.085 1.00 76.88 677 VAL A C 1
ATOM 5358 O O . VAL A 1 677 ? -12.868 -3.464 36.635 1.00 76.88 677 VAL A O 1
ATOM 5361 N N . ALA A 1 678 ? -13.003 -1.352 35.886 1.00 73.25 678 ALA A N 1
ATOM 5362 C CA . ALA A 1 678 ? -11.728 -0.943 36.459 1.00 73.25 678 ALA A CA 1
ATOM 5363 C C . ALA A 1 678 ? -11.891 -0.658 37.966 1.00 73.25 678 ALA A C 1
ATOM 5365 O O . ALA A 1 678 ? -12.909 -0.068 38.344 1.00 73.25 678 ALA A O 1
ATOM 5366 N N . PRO A 1 679 ? -10.916 -1.036 38.814 1.00 76.44 679 PRO A N 1
ATOM 5367 C CA . PRO A 1 679 ? -10.919 -0.675 40.230 1.00 76.44 679 PRO A CA 1
ATOM 5368 C C . PRO A 1 679 ? -10.917 0.852 40.427 1.00 76.44 679 PRO A C 1
ATOM 5370 O O . PRO A 1 679 ? -10.526 1.612 39.537 1.00 76.44 679 PRO A O 1
ATOM 5373 N N . SER A 1 680 ? -11.394 1.306 41.592 1.00 67.94 680 SER A N 1
ATOM 5374 C CA . SER A 1 680 ? -11.545 2.731 41.923 1.00 67.94 680 SER A CA 1
ATOM 5375 C C . SER A 1 680 ? -10.217 3.480 42.000 1.00 67.94 680 SER A C 1
ATOM 5377 O O . SER A 1 680 ? -10.189 4.656 41.643 1.00 67.94 680 SER A O 1
ATOM 5379 N N . THR A 1 681 ? -9.142 2.803 42.394 1.00 70.44 681 THR A N 1
ATOM 5380 C CA . THR A 1 681 ? -7.754 3.266 42.317 1.00 70.44 681 THR A CA 1
ATOM 5381 C C . THR A 1 681 ? -6.979 2.285 41.438 1.00 70.44 681 THR A C 1
ATOM 5383 O O . THR A 1 681 ? -6.951 1.084 41.691 1.00 70.44 681 THR A O 1
ATOM 5386 N N . ILE A 1 682 ? -6.435 2.778 40.320 1.00 72.31 682 ILE A N 1
ATOM 5387 C CA . ILE A 1 682 ? -5.609 1.972 39.396 1.00 72.31 682 ILE A CA 1
ATOM 5388 C C . ILE A 1 682 ? -4.123 2.124 39.735 1.00 72.31 682 ILE A C 1
ATOM 5390 O O . ILE A 1 682 ? -3.355 1.181 39.576 1.00 72.31 682 ILE A O 1
ATOM 5394 N N . PHE A 1 683 ? -3.732 3.317 40.180 1.00 72.44 683 PHE A N 1
ATOM 5395 C CA . PHE A 1 683 ? -2.384 3.646 40.617 1.00 72.44 683 PHE A CA 1
ATOM 5396 C C . PHE A 1 683 ? -2.495 4.242 42.019 1.00 72.44 683 PHE A C 1
ATOM 5398 O O . PHE A 1 683 ? -3.113 5.298 42.171 1.00 72.44 683 PHE A O 1
ATOM 5405 N N . ASP A 1 684 ? -1.932 3.575 43.024 1.00 62.81 684 ASP A N 1
ATOM 5406 C CA . ASP A 1 684 ? -1.842 4.137 44.368 1.00 62.81 684 ASP A CA 1
ATOM 5407 C C . ASP A 1 684 ? -0.656 5.104 44.427 1.00 62.81 684 ASP A C 1
ATOM 5409 O O . ASP A 1 684 ? 0.499 4.733 44.225 1.00 62.81 684 ASP A O 1
ATOM 5413 N N . VAL A 1 685 ? -0.963 6.382 44.664 1.00 59.28 685 VAL A N 1
ATOM 5414 C CA . VAL A 1 685 ? 0.021 7.480 44.693 1.00 59.28 685 VAL A CA 1
ATOM 5415 C C . VAL A 1 685 ? 1.036 7.280 45.829 1.00 59.28 685 VAL A C 1
ATOM 5417 O O . VAL A 1 685 ? 2.201 7.629 45.674 1.00 59.28 685 VAL A O 1
ATOM 5420 N N . ASN A 1 686 ? 0.616 6.634 46.923 1.00 52.12 686 ASN A N 1
ATOM 5421 C CA . ASN A 1 686 ? 1.433 6.427 48.120 1.00 52.12 686 ASN A CA 1
ATOM 5422 C C . ASN A 1 686 ? 2.449 5.274 47.986 1.00 52.12 686 ASN A C 1
ATOM 5424 O O . ASN A 1 686 ? 3.512 5.352 48.590 1.00 52.12 686 ASN A O 1
ATOM 5428 N N . GLU A 1 687 ? 2.184 4.243 47.170 1.00 54.09 687 GLU A N 1
ATOM 5429 C CA . GLU A 1 687 ? 3.166 3.165 46.919 1.00 54.09 687 GLU A CA 1
ATOM 5430 C C . GLU A 1 687 ? 4.335 3.645 46.035 1.00 54.09 687 GLU A C 1
ATOM 5432 O O . GLU A 1 687 ? 5.431 3.094 46.089 1.00 54.09 687 GLU A O 1
ATOM 5437 N N . GLN A 1 688 ? 4.134 4.702 45.236 1.00 49.78 688 GLN A N 1
ATOM 5438 C CA . GLN A 1 688 ? 5.167 5.245 44.344 1.00 49.78 688 GLN A CA 1
ATOM 5439 C C . GLN A 1 688 ? 6.084 6.281 45.011 1.00 49.78 688 GLN A C 1
ATOM 5441 O O . GLN A 1 688 ? 7.186 6.505 44.512 1.00 49.78 688 GLN A O 1
ATOM 5446 N N . GLU A 1 689 ? 5.670 6.893 46.125 1.00 46.69 689 GLU A N 1
ATOM 5447 C CA . GLU A 1 689 ? 6.543 7.765 46.928 1.00 46.69 689 GLU A CA 1
ATOM 5448 C C . GLU A 1 689 ? 7.556 6.954 47.764 1.00 46.69 689 GLU A C 1
ATOM 5450 O O . GLU A 1 689 ? 8.672 7.423 47.982 1.00 46.69 689 GLU A O 1
ATOM 5455 N N . GLU A 1 690 ? 7.252 5.704 48.140 1.00 42.25 690 GLU A N 1
ATOM 5456 C CA . GLU A 1 690 ? 8.219 4.813 48.811 1.00 42.25 690 GLU A CA 1
ATOM 5457 C C . GLU A 1 690 ? 9.272 4.223 47.850 1.00 42.25 690 GLU A C 1
ATOM 5459 O O . GLU A 1 690 ? 10.436 4.061 48.231 1.00 42.25 690 GLU A O 1
ATOM 5464 N N . ASP A 1 691 ? 8.919 4.000 46.578 1.00 45.19 691 ASP A N 1
ATOM 5465 C CA . ASP A 1 691 ? 9.860 3.594 45.516 1.00 45.19 691 ASP A CA 1
ATOM 5466 C C . ASP A 1 691 ? 10.757 4.758 45.026 1.00 45.19 691 ASP A C 1
ATOM 5468 O O . ASP A 1 691 ? 11.727 4.548 44.292 1.00 45.19 691 ASP A O 1
ATOM 5472 N N . GLN A 1 692 ? 10.479 5.994 45.468 1.00 42.00 692 GLN A N 1
ATOM 5473 C CA . GLN A 1 692 ? 11.314 7.184 45.247 1.00 42.00 692 GLN A CA 1
ATOM 5474 C C . GLN A 1 692 ? 12.419 7.374 46.298 1.00 42.00 692 GLN A C 1
ATOM 5476 O O . GLN A 1 692 ? 13.110 8.395 46.282 1.00 42.00 692 GLN A O 1
ATOM 5481 N N . ASN A 1 693 ? 12.687 6.388 47.159 1.00 32.16 693 ASN A N 1
ATOM 5482 C CA . ASN A 1 693 ? 13.993 6.324 47.813 1.00 32.16 693 ASN A CA 1
ATOM 5483 C C . ASN A 1 693 ? 15.056 6.001 46.746 1.00 32.16 693 ASN A C 1
ATOM 5485 O O . ASN A 1 693 ? 15.013 4.920 46.153 1.00 32.16 693 ASN A O 1
ATOM 5489 N N . PRO A 1 694 ? 16.042 6.879 46.481 1.00 42.12 694 PRO A N 1
ATOM 5490 C CA . PRO A 1 694 ? 16.982 6.700 45.388 1.00 42.12 694 PRO A CA 1
ATOM 5491 C C . PRO A 1 694 ? 18.027 5.650 45.777 1.00 42.12 694 PRO A C 1
ATOM 5493 O O . PRO A 1 694 ? 19.196 5.958 46.021 1.00 42.12 694 PRO A O 1
ATOM 5496 N N . LYS A 1 695 ? 17.659 4.367 45.766 1.00 35.25 695 LYS A N 1
ATOM 5497 C CA . LYS A 1 695 ? 18.632 3.326 45.438 1.00 35.25 695 LYS A CA 1
ATOM 5498 C C . LYS A 1 695 ? 19.012 3.585 43.991 1.00 35.25 695 LYS A C 1
ATOM 5500 O O . LYS A 1 695 ? 18.325 3.107 43.100 1.00 35.25 695 LYS A O 1
ATOM 5505 N N . LYS A 1 696 ? 20.039 4.427 43.791 1.00 37.44 696 LYS A N 1
ATOM 5506 C CA . LYS A 1 696 ? 20.677 4.763 42.510 1.00 37.44 696 LYS A CA 1
ATOM 5507 C C . LYS A 1 696 ? 20.351 3.695 41.466 1.00 37.44 696 LYS A C 1
ATOM 5509 O O . LYS A 1 696 ? 21.004 2.652 41.443 1.00 37.44 696 LYS A O 1
ATOM 5514 N N . ALA A 1 697 ? 19.371 3.960 40.603 1.00 42.53 697 ALA A N 1
ATOM 5515 C CA . ALA A 1 697 ? 19.359 3.341 39.294 1.00 42.53 697 ALA A CA 1
ATOM 5516 C C . ALA A 1 697 ? 20.664 3.823 38.667 1.00 42.53 697 ALA A C 1
ATOM 5518 O O . ALA A 1 697 ? 20.768 4.981 38.265 1.00 42.53 697 ALA A O 1
ATOM 5519 N N . GLN A 1 698 ? 21.720 3.014 38.771 1.00 44.22 698 GLN A N 1
ATOM 5520 C CA . GLN A 1 698 ? 23.003 3.349 38.182 1.00 44.22 698 GLN A CA 1
ATOM 5521 C C . GLN A 1 698 ? 22.710 3.632 36.715 1.00 44.22 698 GLN A C 1
ATOM 5523 O O . GLN A 1 698 ? 22.209 2.766 35.998 1.00 44.22 698 GLN A O 1
ATOM 5528 N N . SER A 1 699 ? 22.937 4.874 36.294 1.00 47.38 699 SER A N 1
ATOM 5529 C CA . SER A 1 699 ? 22.884 5.245 34.892 1.00 47.38 699 SER A CA 1
ATOM 5530 C C . SER A 1 699 ? 24.029 4.506 34.217 1.00 47.38 699 SER A C 1
ATOM 5532 O O . SER A 1 699 ? 25.165 4.982 34.192 1.00 47.38 699 SER A O 1
ATOM 5534 N N . HIS A 1 700 ? 23.753 3.287 33.768 1.00 58.12 700 HIS A N 1
ATOM 5535 C CA . HIS A 1 700 ? 24.712 2.518 33.004 1.00 58.12 700 HIS A CA 1
ATOM 5536 C C . HIS A 1 700 ? 25.023 3.305 31.736 1.00 58.12 700 HIS A C 1
ATOM 5538 O O . HIS A 1 700 ? 24.123 3.819 31.067 1.00 58.12 700 HIS A O 1
ATOM 5544 N N . HIS A 1 701 ? 26.307 3.457 31.445 1.00 71.81 701 HIS A N 1
ATOM 5545 C CA . HIS A 1 701 ? 26.763 4.136 30.238 1.00 71.81 701 HIS A CA 1
ATOM 5546 C C . HIS A 1 701 ? 27.042 3.103 29.147 1.00 71.81 701 HIS A C 1
ATOM 5548 O O . HIS A 1 701 ? 27.304 1.941 29.436 1.00 71.81 701 HIS A O 1
ATOM 5554 N N . ILE A 1 702 ? 27.057 3.535 27.882 1.00 70.19 702 ILE A N 1
ATOM 5555 C CA . ILE A 1 702 ? 27.396 2.693 26.714 1.00 70.19 702 ILE A CA 1
ATOM 5556 C C . ILE A 1 702 ? 28.707 1.915 26.917 1.00 70.19 702 ILE A C 1
ATOM 5558 O O . ILE A 1 702 ? 28.838 0.772 26.482 1.00 70.19 702 ILE A O 1
ATOM 5562 N N . PHE A 1 703 ? 29.651 2.497 27.655 1.00 76.31 703 PHE A N 1
ATOM 5563 C CA . PHE A 1 703 ? 30.924 1.867 27.992 1.00 76.31 703 PHE A CA 1
ATOM 5564 C C . PHE A 1 703 ? 30.797 0.622 28.890 1.00 76.31 703 PHE A C 1
ATOM 5566 O O . PHE A 1 703 ? 31.691 -0.225 28.869 1.00 76.31 703 PHE A O 1
ATOM 5573 N N . ASP A 1 704 ? 29.683 0.437 29.606 1.00 74.94 704 ASP A N 1
ATOM 5574 C CA . ASP A 1 704 ? 29.442 -0.759 30.422 1.00 74.94 704 ASP A CA 1
ATOM 5575 C C . ASP A 1 704 ? 29.262 -2.031 29.569 1.00 74.94 704 ASP A C 1
ATOM 5577 O O . ASP A 1 704 ? 29.544 -3.125 30.054 1.00 74.94 704 ASP A O 1
ATOM 5581 N N . LEU A 1 705 ? 28.908 -1.918 28.278 1.00 74.94 705 LEU A N 1
ATOM 5582 C CA . LEU A 1 705 ? 28.869 -3.069 27.356 1.00 74.94 705 LEU A CA 1
ATOM 5583 C C . LEU A 1 705 ? 30.252 -3.607 26.977 1.00 74.94 705 LEU A C 1
ATOM 5585 O O . LEU A 1 705 ? 30.380 -4.747 26.534 1.00 74.94 705 LEU A O 1
ATOM 5589 N N . ILE A 1 706 ? 31.288 -2.786 27.130 1.00 80.31 706 ILE A N 1
ATOM 5590 C CA . ILE A 1 706 ? 32.668 -3.127 26.761 1.00 80.31 706 ILE A CA 1
ATOM 5591 C C . ILE A 1 706 ? 33.482 -3.488 28.017 1.00 80.31 706 ILE A C 1
ATOM 5593 O O . ILE A 1 706 ? 34.594 -4.008 27.924 1.00 80.31 706 ILE A O 1
ATOM 5597 N N . ARG A 1 707 ? 32.913 -3.253 29.205 1.00 75.31 707 ARG A N 1
ATOM 5598 C CA . ARG A 1 707 ? 33.601 -3.341 30.493 1.00 75.31 707 ARG A CA 1
ATOM 5599 C C . ARG A 1 707 ? 33.970 -4.768 30.892 1.00 75.31 707 ARG A C 1
ATOM 5601 O O . ARG A 1 707 ? 35.095 -5.003 31.321 1.00 75.31 707 ARG A O 1
ATOM 5608 N N . THR A 1 708 ? 33.052 -5.723 30.754 1.00 79.75 708 THR A N 1
ATOM 5609 C CA . THR A 1 708 ? 33.282 -7.140 31.089 1.00 79.75 708 THR A CA 1
ATOM 5610 C C . THR A 1 708 ? 33.594 -7.967 29.847 1.00 79.75 708 THR A C 1
ATOM 5612 O O . THR A 1 708 ? 32.940 -7.827 28.816 1.00 79.75 708 THR A O 1
ATOM 5615 N N . GLY A 1 709 ? 34.570 -8.879 29.949 1.00 76.75 709 GLY A N 1
ATOM 5616 C CA . GLY A 1 709 ? 35.044 -9.697 28.823 1.00 76.75 709 GLY A CA 1
ATOM 5617 C C . GLY A 1 709 ? 33.935 -10.474 28.100 1.00 76.75 709 GLY A C 1
ATOM 5618 O O . GLY A 1 709 ? 33.886 -10.452 26.872 1.00 76.75 709 GLY A O 1
ATOM 5619 N N . ASN A 1 710 ? 33.001 -11.073 28.847 1.00 77.31 710 ASN A N 1
ATOM 5620 C CA . ASN A 1 710 ? 31.902 -11.864 28.282 1.00 77.31 710 ASN A CA 1
ATOM 5621 C C . ASN A 1 710 ? 30.889 -10.992 27.521 1.00 77.31 710 ASN A C 1
ATOM 5623 O O . ASN A 1 710 ? 30.551 -11.299 26.379 1.00 77.31 710 ASN A O 1
ATOM 5627 N N . ILE A 1 711 ? 30.450 -9.870 28.112 1.00 78.88 711 ILE A N 1
ATOM 5628 C CA . ILE A 1 711 ? 29.518 -8.928 27.464 1.00 78.88 711 ILE A CA 1
ATOM 5629 C C . ILE A 1 711 ? 30.187 -8.267 26.255 1.00 78.88 711 ILE A C 1
ATOM 5631 O O . ILE A 1 711 ? 29.543 -8.082 25.223 1.00 78.88 711 ILE A O 1
ATOM 5635 N N . ARG A 1 712 ? 31.492 -7.985 26.332 1.00 80.94 712 ARG A N 1
ATOM 5636 C CA . ARG A 1 712 ? 32.270 -7.436 25.219 1.00 80.94 712 ARG A CA 1
ATOM 5637 C C . ARG A 1 712 ? 32.300 -8.385 24.022 1.00 80.94 712 ARG A C 1
ATOM 5639 O O . ARG A 1 712 ? 31.975 -7.955 22.920 1.00 80.94 712 ARG A O 1
ATOM 5646 N N . ILE A 1 713 ? 32.646 -9.660 24.223 1.00 78.12 713 ILE A N 1
ATOM 5647 C CA . ILE A 1 713 ? 32.656 -10.664 23.141 1.00 78.12 713 ILE A CA 1
ATOM 5648 C C . ILE A 1 713 ? 31.248 -10.827 22.564 1.00 78.12 713 ILE A C 1
ATOM 5650 O O . ILE A 1 713 ? 31.073 -10.761 21.350 1.00 78.12 713 ILE A O 1
ATOM 5654 N N . LEU A 1 714 ? 30.236 -10.946 23.425 1.00 78.38 714 LEU A N 1
ATOM 5655 C CA . LEU A 1 714 ? 28.836 -11.046 23.015 1.00 78.38 714 LEU A CA 1
ATOM 5656 C C . LEU A 1 714 ? 28.387 -9.845 22.165 1.00 78.38 714 LEU A C 1
ATOM 5658 O O . LEU A 1 714 ? 27.685 -10.015 21.168 1.00 78.38 714 LEU A O 1
ATOM 5662 N N . THR A 1 715 ? 28.826 -8.637 22.526 1.00 80.69 715 THR A N 1
ATOM 5663 C CA . THR A 1 715 ? 28.502 -7.391 21.815 1.00 80.69 715 THR A CA 1
ATOM 5664 C C . THR A 1 715 ? 29.219 -7.272 20.489 1.00 80.69 715 THR A C 1
ATOM 5666 O O . THR A 1 715 ? 28.576 -6.920 19.504 1.00 80.69 715 THR A O 1
ATOM 5669 N N . ILE A 1 716 ? 30.496 -7.642 20.416 1.00 80.88 716 ILE A N 1
ATOM 5670 C CA . ILE A 1 716 ? 31.230 -7.690 19.145 1.00 80.88 716 ILE A CA 1
ATOM 5671 C C . ILE A 1 716 ? 30.572 -8.696 18.191 1.00 80.88 716 ILE A C 1
ATOM 5673 O O . ILE A 1 716 ? 30.295 -8.357 17.042 1.00 80.88 716 ILE A O 1
ATOM 5677 N N . MET A 1 717 ? 30.238 -9.896 18.675 1.00 76.56 717 MET A N 1
ATOM 5678 C CA . MET A 1 717 ? 29.567 -10.917 17.863 1.00 76.56 717 MET A CA 1
ATOM 5679 C C . MET A 1 717 ? 28.182 -10.460 17.401 1.00 76.56 717 MET A C 1
ATOM 5681 O O . MET A 1 717 ? 27.832 -10.627 16.235 1.00 76.56 717 MET A O 1
ATOM 5685 N N . SER A 1 718 ? 27.413 -9.819 18.284 1.00 80.00 718 SER A N 1
ATOM 5686 C CA . SER A 1 718 ? 26.105 -9.266 17.928 1.00 80.00 718 SER A CA 1
ATOM 5687 C C . SER A 1 718 ? 26.230 -8.145 16.889 1.00 80.00 718 SER A C 1
ATOM 5689 O O . SER A 1 718 ? 25.459 -8.119 15.939 1.00 80.00 718 SER A O 1
ATOM 5691 N N . ILE A 1 719 ? 27.217 -7.253 17.001 1.00 83.12 719 ILE A N 1
ATOM 5692 C CA . ILE A 1 719 ? 27.473 -6.191 16.011 1.00 83.12 719 ILE A CA 1
ATOM 5693 C C . ILE A 1 719 ? 27.759 -6.784 14.624 1.00 83.12 719 ILE A C 1
ATOM 5695 O O . ILE A 1 719 ? 27.144 -6.357 13.648 1.00 83.12 719 ILE A O 1
ATOM 5699 N N . ILE A 1 720 ? 28.635 -7.791 14.536 1.00 80.06 720 ILE A N 1
ATOM 5700 C CA . ILE A 1 720 ? 28.978 -8.464 13.269 1.00 80.06 720 ILE A CA 1
ATOM 5701 C C . ILE A 1 720 ? 27.744 -9.137 12.655 1.00 80.06 720 ILE A C 1
ATOM 5703 O O . ILE A 1 720 ? 27.501 -9.027 11.451 1.00 80.06 720 ILE A O 1
ATOM 5707 N N . LEU A 1 721 ? 26.938 -9.795 13.490 1.00 78.38 721 LEU A N 1
ATOM 5708 C CA . LEU A 1 721 ? 25.718 -10.480 13.073 1.00 78.38 721 LEU A CA 1
ATOM 5709 C C . LEU A 1 721 ? 24.680 -9.500 12.510 1.00 78.38 721 LEU A C 1
ATOM 5711 O O . LEU A 1 721 ? 24.145 -9.717 11.425 1.00 78.38 721 LEU A O 1
ATOM 5715 N N . TRP A 1 722 ? 24.434 -8.385 13.204 1.00 84.38 722 TRP A N 1
ATOM 5716 C CA . TRP A 1 722 ? 23.520 -7.337 12.738 1.00 84.38 722 TRP A CA 1
ATOM 5717 C C . TRP A 1 722 ? 23.993 -6.665 11.456 1.00 84.38 722 TRP A C 1
ATOM 5719 O O . TRP A 1 722 ? 23.182 -6.431 10.558 1.00 84.38 722 TRP A O 1
ATOM 5729 N N . LEU A 1 723 ? 25.289 -6.365 11.363 1.00 82.75 723 LEU A N 1
ATOM 5730 C CA . LEU A 1 723 ? 25.883 -5.766 10.174 1.00 82.75 723 LEU A CA 1
ATOM 5731 C C . LEU A 1 723 ? 25.673 -6.670 8.954 1.00 82.75 723 LEU A C 1
ATOM 5733 O O . LEU A 1 723 ? 25.163 -6.218 7.933 1.00 82.75 723 LEU A O 1
ATOM 5737 N N . THR A 1 724 ? 26.001 -7.954 9.086 1.00 77.50 724 THR A N 1
ATOM 5738 C CA . THR A 1 724 ? 25.973 -8.897 7.964 1.00 77.50 724 THR A CA 1
ATOM 5739 C C . THR A 1 724 ? 24.561 -9.181 7.469 1.00 77.50 724 THR A C 1
ATOM 5741 O O . THR A 1 724 ? 24.313 -9.123 6.266 1.00 77.50 724 THR A O 1
ATOM 5744 N N . ILE A 1 725 ? 23.613 -9.442 8.377 1.00 80.69 725 ILE A N 1
ATOM 5745 C CA . ILE A 1 725 ? 22.224 -9.710 7.975 1.00 80.69 725 ILE A CA 1
ATOM 5746 C C . ILE A 1 725 ? 21.617 -8.460 7.323 1.00 80.69 725 ILE A C 1
ATOM 5748 O O . ILE A 1 725 ? 20.868 -8.583 6.360 1.00 80.69 725 ILE A O 1
ATOM 5752 N N . SER A 1 726 ? 21.971 -7.257 7.791 1.00 84.75 726 SER A N 1
ATOM 5753 C CA . SER A 1 726 ? 21.512 -6.006 7.177 1.00 84.75 726 SER A CA 1
ATOM 5754 C C . SER A 1 726 ? 22.059 -5.809 5.761 1.00 84.75 726 SER A C 1
ATOM 5756 O O . SER A 1 726 ? 21.286 -5.513 4.850 1.00 84.75 726 SER A O 1
ATOM 5758 N N . VAL A 1 727 ? 23.365 -6.032 5.553 1.00 82.81 727 VAL A N 1
ATOM 5759 C CA . VAL A 1 727 ? 23.982 -5.975 4.215 1.00 82.81 727 VAL A CA 1
ATOM 5760 C C . VAL A 1 727 ? 23.315 -6.976 3.274 1.00 82.81 727 VAL A C 1
ATOM 5762 O O . VAL A 1 727 ? 22.922 -6.588 2.179 1.00 82.81 727 VAL A O 1
ATOM 5765 N N . GLY A 1 728 ? 23.124 -8.228 3.703 1.00 77.44 728 GLY A N 1
ATOM 5766 C CA . GLY A 1 728 ? 22.458 -9.249 2.889 1.00 77.44 728 GLY A CA 1
ATOM 5767 C C . GLY A 1 728 ? 21.003 -8.895 2.574 1.00 77.44 728 GLY A C 1
ATOM 5768 O O . GLY A 1 728 ? 20.579 -8.960 1.425 1.00 77.44 728 GLY A O 1
ATOM 5769 N N . TYR A 1 729 ? 20.236 -8.447 3.572 1.00 85.50 729 TYR A N 1
ATOM 5770 C CA . TYR A 1 729 ? 18.823 -8.112 3.395 1.00 85.50 729 TYR A CA 1
ATOM 5771 C C . TYR A 1 729 ? 18.615 -6.952 2.414 1.00 85.50 729 TYR A C 1
ATOM 5773 O O . TYR A 1 729 ? 17.819 -7.076 1.480 1.00 85.50 729 TYR A O 1
ATOM 5781 N N . PHE A 1 730 ? 19.314 -5.830 2.621 1.00 85.25 730 PHE A N 1
ATOM 5782 C CA . PHE A 1 730 ? 19.172 -4.652 1.764 1.00 85.25 730 PHE A CA 1
ATOM 5783 C C . PHE A 1 730 ? 19.899 -4.817 0.430 1.00 85.25 730 PHE A C 1
ATOM 5785 O O . PHE A 1 730 ? 19.390 -4.341 -0.578 1.00 85.25 730 PHE A O 1
ATOM 5792 N N . GLY A 1 731 ? 21.027 -5.531 0.396 1.00 81.75 731 GLY A N 1
ATOM 5793 C CA . GLY A 1 731 ? 21.748 -5.851 -0.836 1.00 81.75 731 GLY A CA 1
ATOM 5794 C C . GLY A 1 731 ? 20.879 -6.643 -1.810 1.00 81.75 731 GLY A C 1
ATOM 5795 O O . GLY A 1 731 ? 20.710 -6.218 -2.947 1.00 81.75 731 GLY A O 1
ATOM 5796 N N . LEU A 1 732 ? 20.227 -7.717 -1.349 1.00 81.81 732 LEU A N 1
ATOM 5797 C CA . LEU A 1 732 ? 19.305 -8.509 -2.179 1.00 81.81 732 LEU A CA 1
ATOM 5798 C C . LEU A 1 732 ? 18.070 -7.708 -2.613 1.00 81.81 732 LEU A C 1
ATOM 5800 O O . LEU A 1 732 ? 17.639 -7.790 -3.764 1.00 81.81 732 LEU A O 1
ATOM 5804 N N . SER A 1 733 ? 17.500 -6.905 -1.708 1.00 85.69 733 SER A N 1
ATOM 5805 C CA . SER A 1 733 ? 16.355 -6.046 -2.034 1.00 85.69 733 SER A CA 1
ATOM 5806 C C . SER A 1 733 ? 16.685 -4.993 -3.093 1.00 85.69 733 SER A C 1
ATOM 5808 O O . SER A 1 733 ? 15.852 -4.729 -3.955 1.00 85.69 733 SER A O 1
ATOM 5810 N N . LEU A 1 734 ? 17.880 -4.400 -3.046 1.00 84.31 734 LEU A N 1
ATOM 5811 C CA . LEU A 1 734 ? 18.322 -3.391 -4.012 1.00 84.31 734 LEU A CA 1
ATOM 5812 C C . LEU A 1 734 ? 18.837 -4.006 -5.319 1.00 84.31 734 LEU A C 1
ATOM 5814 O O . LEU A 1 734 ? 18.701 -3.375 -6.358 1.00 84.31 734 LEU A O 1
ATOM 5818 N N . ALA A 1 735 ? 19.366 -5.232 -5.287 1.00 80.38 735 ALA A N 1
ATOM 5819 C CA . ALA A 1 735 ? 19.807 -5.974 -6.471 1.00 80.38 735 ALA A CA 1
ATOM 5820 C C . ALA A 1 735 ? 18.655 -6.633 -7.248 1.00 80.38 735 ALA A C 1
ATOM 5822 O O . ALA A 1 735 ? 18.861 -7.205 -8.308 1.00 80.38 735 ALA A O 1
ATOM 5823 N N . THR A 1 736 ? 17.416 -6.573 -6.757 1.00 80.38 736 THR A N 1
ATOM 5824 C CA . THR A 1 736 ? 16.286 -7.229 -7.433 1.00 80.38 736 THR A CA 1
ATOM 5825 C C . THR A 1 736 ? 16.067 -6.774 -8.899 1.00 80.38 736 THR A C 1
ATOM 5827 O O . THR A 1 736 ? 15.701 -7.624 -9.714 1.00 80.38 736 THR A O 1
ATOM 5830 N N . PRO A 1 737 ? 16.315 -5.503 -9.292 1.00 76.38 737 PRO A N 1
ATOM 5831 C CA . PRO A 1 737 ? 16.239 -5.072 -10.692 1.00 76.38 737 PRO A CA 1
ATOM 5832 C C . PRO A 1 737 ? 17.318 -5.638 -11.613 1.00 76.38 737 PRO A C 1
ATOM 5834 O O . PRO A 1 737 ? 17.097 -5.662 -12.818 1.00 76.38 737 PRO A O 1
ATOM 5837 N N . THR A 1 738 ? 18.465 -6.071 -11.081 1.00 75.31 738 THR A N 1
ATOM 5838 C CA . THR A 1 738 ? 19.571 -6.597 -11.901 1.00 75.31 738 THR A CA 1
ATOM 5839 C C . THR A 1 738 ? 19.346 -8.052 -12.313 1.00 75.31 738 THR A C 1
ATOM 5841 O O . THR A 1 738 ? 20.060 -8.581 -13.162 1.00 75.31 738 THR A O 1
ATOM 5844 N N . LEU A 1 739 ? 18.333 -8.709 -11.738 1.00 76.12 739 LEU A N 1
ATOM 5845 C CA . LEU A 1 739 ? 17.922 -10.053 -12.120 1.00 76.12 739 LEU A CA 1
ATOM 5846 C C . LEU A 1 739 ? 17.292 -10.048 -13.516 1.00 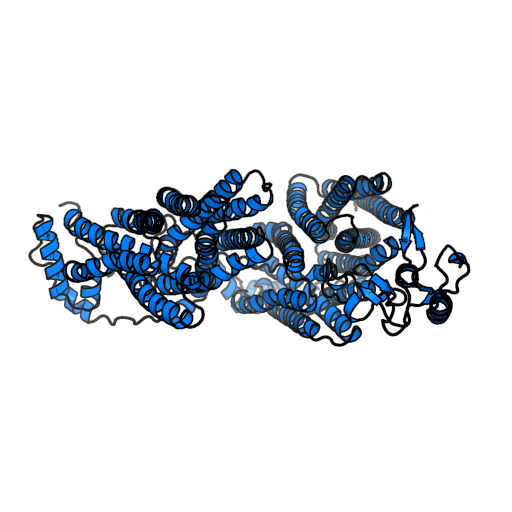76.12 739 LEU A C 1
ATOM 5848 O O . LEU A 1 739 ? 16.401 -9.246 -13.801 1.00 76.12 739 LEU A O 1
ATOM 5852 N N . ASN A 1 740 ? 17.687 -11.015 -14.346 1.00 72.19 740 ASN A N 1
ATOM 5853 C CA . ASN A 1 740 ? 17.104 -11.219 -15.670 1.00 72.19 740 ASN A CA 1
ATOM 5854 C C . ASN A 1 740 ? 15.572 -11.378 -15.586 1.00 72.19 740 ASN A C 1
ATOM 5856 O O . ASN A 1 740 ? 15.051 -12.060 -14.702 1.00 72.19 740 ASN A O 1
ATOM 5860 N N . GLY A 1 741 ? 14.840 -10.777 -16.527 1.00 77.19 741 GLY A N 1
ATOM 5861 C CA . GLY A 1 741 ? 13.376 -10.832 -16.593 1.00 77.19 741 GLY A CA 1
ATOM 5862 C C . GLY A 1 741 ? 12.699 -9.492 -16.296 1.00 77.19 741 GLY A C 1
ATOM 5863 O O . GLY A 1 741 ? 13.272 -8.426 -16.492 1.00 77.19 741 GLY A O 1
ATOM 5864 N N . ASN A 1 742 ? 11.434 -9.537 -15.871 1.00 84.25 742 ASN A N 1
ATOM 5865 C CA . ASN A 1 742 ? 10.651 -8.327 -15.626 1.00 84.25 742 ASN A CA 1
ATOM 5866 C C . ASN A 1 742 ? 10.951 -7.750 -14.230 1.00 84.25 742 ASN A C 1
ATOM 5868 O O . ASN A 1 742 ? 10.635 -8.376 -13.217 1.00 84.25 742 ASN A O 1
ATOM 5872 N N . ILE A 1 743 ? 11.485 -6.525 -14.189 1.00 86.19 743 ILE A N 1
ATOM 5873 C CA . ILE A 1 743 ? 11.875 -5.814 -12.959 1.00 86.19 743 ILE A CA 1
ATOM 5874 C C . ILE A 1 743 ? 10.713 -5.716 -11.957 1.00 86.19 743 ILE A C 1
ATOM 5876 O O . ILE A 1 743 ? 10.902 -5.953 -10.762 1.00 86.19 743 ILE A O 1
ATOM 5880 N N . TYR A 1 744 ? 9.498 -5.407 -12.423 1.00 88.81 744 TYR A N 1
ATOM 5881 C CA . TYR A 1 744 ? 8.322 -5.259 -11.559 1.00 88.81 744 TYR A CA 1
ATOM 5882 C C . TYR A 1 744 ? 7.921 -6.586 -10.916 1.00 88.81 744 TYR A C 1
ATOM 5884 O O . TYR A 1 744 ? 7.629 -6.628 -9.719 1.00 88.81 744 TYR A O 1
ATOM 5892 N N . LEU A 1 745 ? 7.942 -7.674 -11.694 1.00 87.06 745 LEU A N 1
ATOM 5893 C CA . LEU A 1 745 ? 7.637 -9.015 -11.198 1.00 87.06 745 LEU A CA 1
ATOM 5894 C C . LEU A 1 745 ? 8.698 -9.483 -10.200 1.00 87.06 745 LEU A C 1
ATOM 5896 O O . LEU A 1 745 ? 8.344 -9.967 -9.128 1.00 87.06 745 LEU A O 1
ATOM 5900 N N . ASN A 1 746 ? 9.979 -9.283 -10.511 1.00 86.44 746 ASN A N 1
ATOM 5901 C CA . ASN A 1 746 ? 11.086 -9.647 -9.629 1.00 86.44 746 ASN A CA 1
ATOM 5902 C C . ASN A 1 746 ? 10.976 -8.909 -8.282 1.00 86.44 746 ASN A C 1
ATOM 5904 O O . ASN A 1 746 ? 11.071 -9.535 -7.225 1.00 86.44 746 ASN A O 1
ATOM 5908 N N . CYS A 1 747 ? 10.673 -7.605 -8.303 1.00 88.56 747 CYS A N 1
ATOM 5909 C CA . CYS A 1 747 ? 10.438 -6.807 -7.093 1.00 88.56 747 CYS A CA 1
ATOM 5910 C C . CYS A 1 747 ? 9.210 -7.276 -6.303 1.00 88.56 747 CYS A C 1
ATOM 5912 O O . CYS A 1 747 ? 9.269 -7.382 -5.078 1.00 88.56 747 CYS A O 1
ATOM 5914 N N . PHE A 1 748 ? 8.106 -7.597 -6.985 1.00 89.62 748 PHE A N 1
ATOM 5915 C CA . PHE A 1 748 ? 6.906 -8.124 -6.335 1.00 89.62 748 PHE A CA 1
ATOM 5916 C C . PHE A 1 748 ? 7.158 -9.485 -5.679 1.00 89.62 748 PHE A C 1
ATOM 5918 O O . PHE A 1 748 ? 6.740 -9.692 -4.543 1.00 89.62 748 PHE A O 1
ATOM 5925 N N . LEU A 1 749 ? 7.863 -10.395 -6.358 1.00 87.12 749 LEU A N 1
ATOM 5926 C CA . LEU A 1 749 ? 8.240 -11.701 -5.812 1.00 87.12 749 LEU A CA 1
ATOM 5927 C C . LEU A 1 749 ? 9.155 -11.547 -4.592 1.00 87.12 749 LEU A C 1
ATOM 5929 O O . LEU A 1 749 ? 8.891 -12.167 -3.563 1.00 87.12 749 LEU A O 1
ATOM 5933 N N . SER A 1 750 ? 10.151 -10.658 -4.665 1.00 87.50 750 SER A N 1
ATOM 5934 C CA . SER A 1 750 ? 11.049 -10.333 -3.545 1.00 87.50 750 SER A CA 1
ATOM 5935 C C . SER A 1 750 ? 10.271 -9.868 -2.308 1.00 87.50 750 SER A C 1
ATOM 5937 O O . SER A 1 750 ? 10.536 -10.333 -1.199 1.00 87.50 750 SER A O 1
ATOM 5939 N N . ALA A 1 751 ? 9.243 -9.033 -2.495 1.00 88.88 751 ALA A N 1
ATOM 5940 C CA . ALA A 1 751 ? 8.357 -8.585 -1.421 1.00 88.88 751 ALA A CA 1
ATOM 5941 C C . ALA A 1 751 ? 7.394 -9.683 -0.926 1.00 88.88 751 ALA A C 1
ATOM 5943 O O . ALA A 1 751 ? 7.171 -9.834 0.276 1.00 88.88 751 ALA A O 1
ATOM 5944 N N . ALA A 1 752 ? 6.819 -10.467 -1.841 1.00 87.75 752 ALA A N 1
ATOM 5945 C CA . ALA A 1 752 ? 5.845 -11.510 -1.525 1.00 87.75 752 ALA A CA 1
ATOM 5946 C C . ALA A 1 752 ? 6.456 -12.640 -0.687 1.00 87.75 752 ALA A C 1
ATOM 5948 O O . ALA A 1 752 ? 5.780 -13.188 0.182 1.00 87.75 752 ALA A O 1
ATOM 5949 N N . VAL A 1 753 ? 7.735 -12.954 -0.909 1.00 90.88 753 VAL A N 1
ATOM 5950 C CA . VAL A 1 753 ? 8.501 -13.967 -0.167 1.00 90.88 753 VAL A CA 1
ATOM 5951 C C . VAL A 1 753 ? 8.724 -13.580 1.303 1.00 90.88 753 VAL A C 1
ATOM 5953 O O . VAL A 1 753 ? 8.870 -14.462 2.154 1.00 90.88 753 VAL A O 1
ATOM 5956 N N . GLU A 1 754 ? 8.673 -12.292 1.652 1.00 89.88 754 GLU A N 1
ATOM 5957 C CA . GLU A 1 754 ? 8.826 -11.849 3.045 1.00 89.88 754 GLU A CA 1
ATOM 5958 C C . GLU A 1 754 ? 7.653 -12.299 3.931 1.00 89.88 754 GLU A C 1
ATOM 5960 O O . GLU A 1 754 ? 7.852 -12.656 5.092 1.00 89.88 754 GLU A O 1
ATOM 5965 N N . VAL A 1 755 ? 6.431 -12.358 3.388 1.00 87.88 755 VAL A N 1
ATOM 5966 C CA . VAL A 1 755 ? 5.228 -12.770 4.132 1.00 87.88 755 VAL A CA 1
ATOM 5967 C C . VAL A 1 755 ? 5.340 -14.202 4.682 1.00 87.88 755 VAL A C 1
ATOM 5969 O O . VAL A 1 755 ? 5.229 -14.368 5.902 1.00 87.88 755 VAL A O 1
ATOM 5972 N N . PRO A 1 756 ? 5.580 -15.249 3.861 1.00 89.31 756 PRO A N 1
ATOM 5973 C CA . PRO A 1 756 ? 5.772 -16.598 4.380 1.00 89.31 756 PRO A CA 1
ATOM 5974 C C . PRO A 1 756 ? 7.038 -16.707 5.239 1.00 89.31 756 PRO A C 1
ATOM 5976 O O . PRO A 1 756 ? 7.029 -17.480 6.196 1.00 89.31 756 PRO A O 1
ATOM 5979 N N . ALA A 1 757 ? 8.090 -15.917 4.976 1.00 89.12 757 ALA A N 1
ATOM 5980 C CA . ALA A 1 757 ? 9.292 -15.899 5.814 1.00 89.12 757 ALA A CA 1
ATOM 5981 C C . ALA A 1 757 ? 8.992 -15.413 7.242 1.00 89.12 757 ALA A C 1
ATOM 5983 O O . ALA A 1 757 ? 9.441 -16.032 8.206 1.00 89.12 757 ALA A O 1
ATOM 5984 N N . TYR A 1 758 ? 8.191 -14.354 7.406 1.00 87.06 758 TYR A N 1
ATOM 5985 C CA . TYR A 1 758 ? 7.781 -13.858 8.725 1.00 87.06 758 TYR A CA 1
ATOM 5986 C C . TYR A 1 758 ? 6.857 -14.829 9.461 1.00 87.06 758 TYR A C 1
ATOM 5988 O O . TYR A 1 758 ? 7.012 -15.032 10.667 1.00 87.06 758 TYR A O 1
ATOM 5996 N N . VAL A 1 759 ? 5.921 -15.466 8.750 1.00 86.44 759 VAL A N 1
ATOM 5997 C CA . VAL A 1 759 ? 5.039 -16.490 9.336 1.00 86.44 759 VAL A CA 1
ATOM 5998 C C . VAL A 1 759 ? 5.853 -17.698 9.798 1.00 86.44 759 VAL A C 1
ATOM 6000 O O . VAL A 1 759 ? 5.680 -18.150 10.932 1.00 86.44 759 VAL A O 1
ATOM 6003 N N . LEU A 1 760 ? 6.779 -18.189 8.967 1.00 85.62 760 LEU A N 1
ATOM 6004 C CA . LEU A 1 760 ? 7.669 -19.281 9.349 1.00 85.62 760 LEU A CA 1
ATOM 6005 C C . LEU A 1 760 ? 8.547 -18.877 10.534 1.00 85.62 760 LEU A C 1
ATOM 6007 O O . LEU A 1 760 ? 8.689 -19.655 11.473 1.00 85.62 760 LEU A O 1
ATOM 6011 N N . ALA A 1 761 ? 9.096 -17.661 10.536 1.00 83.31 761 ALA A N 1
ATOM 6012 C CA . ALA A 1 761 ? 9.923 -17.191 11.635 1.00 83.31 761 ALA A CA 1
ATOM 6013 C C . ALA A 1 761 ? 9.157 -17.167 12.964 1.00 83.31 761 ALA A C 1
ATOM 6015 O O . ALA A 1 761 ? 9.662 -17.635 13.985 1.00 83.31 761 ALA A O 1
ATOM 6016 N N . TRP A 1 762 ? 7.912 -16.692 12.944 1.00 84.00 762 TRP A N 1
ATOM 6017 C CA . TRP A 1 762 ? 7.025 -16.723 14.103 1.00 84.00 762 TRP A CA 1
ATOM 6018 C C . TRP A 1 762 ? 6.736 -18.156 14.583 1.00 84.00 762 TRP A C 1
ATOM 6020 O O . TRP A 1 762 ? 6.831 -18.422 15.782 1.00 84.00 762 TRP A O 1
ATOM 6030 N N . LEU A 1 763 ? 6.463 -19.097 13.671 1.00 83.94 763 LEU A N 1
ATOM 6031 C CA . LEU A 1 763 ? 6.247 -20.513 14.010 1.00 83.94 763 LEU A CA 1
ATOM 6032 C C . LEU A 1 763 ? 7.503 -21.174 14.596 1.00 83.94 763 LEU A C 1
ATOM 6034 O O . LEU A 1 763 ? 7.417 -21.876 15.609 1.00 83.94 763 LEU A O 1
ATOM 6038 N N . LEU A 1 764 ? 8.668 -20.926 13.992 1.00 81.56 764 LEU A N 1
ATOM 6039 C CA . LEU A 1 764 ? 9.960 -21.449 14.438 1.00 81.56 764 LEU A CA 1
ATOM 6040 C C . LEU A 1 764 ? 10.352 -20.911 15.815 1.00 81.56 764 LEU A C 1
ATOM 6042 O O . LEU A 1 764 ? 10.954 -21.645 16.591 1.00 81.56 764 LEU A O 1
ATOM 6046 N N . LEU A 1 765 ? 10.004 -19.663 16.145 1.00 78.12 765 LEU A N 1
ATOM 6047 C CA . LEU A 1 765 ? 10.239 -19.094 17.477 1.00 78.12 765 LEU A CA 1
ATOM 6048 C C . LEU A 1 765 ? 9.365 -19.731 18.571 1.00 78.12 765 LEU A C 1
ATOM 6050 O O . LEU A 1 765 ? 9.736 -19.664 19.742 1.00 78.12 765 LEU A O 1
ATOM 6054 N N . GLN A 1 766 ? 8.223 -20.330 18.214 1.00 80.06 766 GLN A N 1
ATOM 6055 C CA . GLN A 1 766 ? 7.331 -21.005 19.165 1.00 80.06 766 GLN A CA 1
ATOM 6056 C C . GLN A 1 766 ? 7.702 -22.470 19.408 1.00 80.06 766 GLN A C 1
ATOM 6058 O O . GLN A 1 766 ? 7.596 -22.938 20.538 1.00 80.06 766 GLN A O 1
ATOM 6063 N N . HIS A 1 767 ? 8.114 -23.188 18.359 1.00 81.94 767 HIS A N 1
ATOM 6064 C CA . HIS A 1 767 ? 8.264 -24.648 18.408 1.00 81.94 767 HIS A CA 1
ATOM 6065 C C . HIS A 1 767 ? 9.719 -25.118 18.486 1.00 81.94 767 HIS A C 1
ATOM 6067 O O . HIS A 1 767 ? 9.984 -26.206 18.989 1.00 81.94 767 HIS A O 1
ATOM 6073 N N . VAL A 1 768 ? 10.670 -24.321 17.994 1.00 79.88 768 VAL A N 1
ATOM 6074 C CA . VAL A 1 768 ? 12.086 -24.692 17.917 1.00 79.88 768 VAL A CA 1
ATOM 6075 C C . VAL A 1 768 ? 12.901 -23.749 18.797 1.00 79.88 768 VAL A C 1
ATOM 6077 O O . VAL A 1 768 ? 12.605 -22.562 18.931 1.00 79.88 768 VAL A O 1
ATOM 6080 N N . THR A 1 769 ? 13.957 -24.263 19.433 1.00 78.12 769 THR A N 1
ATOM 6081 C CA . THR A 1 769 ? 14.848 -23.397 20.212 1.00 78.12 769 THR A CA 1
ATOM 6082 C C . THR A 1 769 ? 15.474 -22.344 19.300 1.00 78.12 769 THR A C 1
ATOM 6084 O O . THR A 1 769 ? 16.041 -22.678 18.259 1.00 78.12 769 THR A O 1
ATOM 6087 N N . ARG A 1 770 ? 15.447 -21.088 19.745 1.00 72.81 770 ARG A N 1
ATOM 6088 C CA . ARG A 1 770 ? 15.825 -19.892 18.969 1.00 72.81 770 ARG A CA 1
ATOM 6089 C C . ARG A 1 770 ? 17.188 -19.989 18.297 1.00 72.81 770 ARG A C 1
ATOM 6091 O O . ARG A 1 770 ? 17.354 -19.496 17.188 1.00 72.81 770 ARG A O 1
ATOM 6098 N N . ARG A 1 771 ? 18.135 -20.673 18.948 1.00 72.00 771 ARG A N 1
ATOM 6099 C CA . ARG A 1 771 ? 19.456 -20.946 18.384 1.00 72.00 771 ARG A CA 1
ATOM 6100 C C . ARG A 1 771 ? 19.360 -21.712 17.058 1.00 72.00 771 ARG A C 1
ATOM 6102 O O . ARG A 1 771 ? 19.848 -21.243 16.044 1.00 72.00 771 ARG A O 1
ATOM 6109 N N . TYR A 1 772 ? 18.670 -22.848 17.029 1.00 79.12 772 TYR A N 1
ATOM 6110 C CA . TYR A 1 772 ? 18.580 -23.663 15.819 1.00 79.12 772 TYR A CA 1
ATOM 6111 C C . TYR A 1 772 ? 17.721 -22.985 14.754 1.00 79.12 772 TYR A C 1
ATOM 6113 O O . TYR A 1 772 ? 18.051 -23.070 13.578 1.00 79.12 772 TYR A O 1
ATOM 6121 N N . SER A 1 773 ? 16.686 -22.246 15.164 1.00 80.25 773 SER A N 1
ATOM 6122 C CA . SER A 1 773 ? 15.851 -21.462 14.249 1.00 80.25 773 SER A CA 1
ATOM 6123 C C . SER A 1 773 ? 16.660 -20.397 13.502 1.00 80.25 773 SER A C 1
ATOM 6125 O O . SER A 1 773 ? 16.538 -20.275 12.287 1.00 80.25 773 SER A O 1
ATOM 6127 N N . MET A 1 774 ? 17.519 -19.660 14.214 1.00 77.06 774 MET A N 1
ATOM 6128 C CA . MET A 1 774 ? 18.366 -18.623 13.625 1.00 77.06 774 MET A CA 1
ATOM 6129 C C . MET A 1 774 ? 19.532 -19.203 12.814 1.00 77.06 774 MET A C 1
ATOM 6131 O O . MET A 1 774 ? 19.821 -18.713 11.726 1.00 77.06 774 MET A O 1
ATOM 6135 N N . ALA A 1 775 ? 20.182 -20.264 13.304 1.00 75.44 775 ALA A N 1
ATOM 6136 C CA . ALA A 1 775 ? 21.236 -20.943 12.549 1.00 75.44 775 ALA A CA 1
ATOM 6137 C C . ALA A 1 775 ? 20.690 -21.540 11.249 1.00 75.44 775 ALA A C 1
ATOM 6139 O O . ALA A 1 775 ? 21.334 -21.433 10.214 1.00 75.44 775 ALA A O 1
ATOM 6140 N N . GLY A 1 776 ? 19.509 -22.161 11.307 1.00 80.19 776 GLY A N 1
ATOM 6141 C CA . GLY A 1 776 ? 18.871 -22.803 10.163 1.00 80.19 776 GLY A CA 1
ATOM 6142 C C . GLY A 1 776 ? 18.454 -21.807 9.086 1.00 80.19 776 GLY A C 1
ATOM 6143 O O . GLY A 1 776 ? 18.709 -22.054 7.912 1.00 80.19 776 GLY A O 1
ATOM 6144 N N . SER A 1 777 ? 17.871 -20.664 9.466 1.00 82.06 777 SER A N 1
ATOM 6145 C CA . SER A 1 777 ? 17.479 -19.621 8.506 1.00 82.06 777 SER A CA 1
ATOM 6146 C C . SER A 1 777 ? 18.683 -18.951 7.849 1.00 82.06 777 SER A C 1
ATOM 6148 O O . SER A 1 777 ? 18.671 -18.729 6.638 1.00 82.06 777 SER A O 1
ATOM 6150 N N . LEU A 1 778 ? 19.751 -18.708 8.616 1.00 76.69 778 LEU A N 1
ATOM 6151 C CA . LEU A 1 778 ? 21.025 -18.268 8.061 1.00 76.69 778 LEU A CA 1
ATOM 6152 C C . LEU A 1 778 ? 21.583 -19.344 7.127 1.00 76.69 778 LEU A C 1
ATOM 6154 O O . LEU A 1 778 ? 21.767 -19.074 5.950 1.00 76.69 778 LEU A O 1
ATOM 6158 N N . PHE A 1 779 ? 21.799 -20.573 7.590 1.00 79.19 779 PHE A N 1
ATOM 6159 C CA . PHE A 1 779 ? 22.384 -21.636 6.768 1.00 79.19 779 PHE A CA 1
ATOM 6160 C C . PHE A 1 779 ? 21.629 -21.854 5.449 1.00 79.19 779 PHE A C 1
ATOM 6162 O O . PHE A 1 779 ? 22.257 -22.023 4.404 1.00 79.19 779 PHE A O 1
ATOM 6169 N N . LEU A 1 780 ? 20.295 -21.776 5.472 1.00 81.00 780 LEU A N 1
ATOM 6170 C CA . LEU A 1 780 ? 19.469 -21.801 4.267 1.00 81.00 780 LEU A CA 1
ATOM 6171 C C . LEU A 1 780 ? 19.817 -20.651 3.309 1.00 81.00 780 LEU A C 1
ATOM 6173 O O . LEU A 1 780 ? 20.061 -20.908 2.138 1.00 81.00 780 LEU A O 1
ATOM 6177 N N . GLY A 1 781 ? 19.898 -19.409 3.796 1.00 74.19 781 GLY A N 1
ATOM 6178 C CA . GLY A 1 781 ? 20.298 -18.264 2.969 1.00 74.19 781 GLY A CA 1
ATOM 6179 C C . GLY A 1 781 ? 21.708 -18.415 2.382 1.00 74.19 781 GLY A C 1
ATOM 6180 O O . GLY A 1 781 ? 21.909 -18.250 1.185 1.00 74.19 781 GLY A O 1
ATOM 6181 N N . GLY A 1 782 ? 22.681 -18.807 3.205 1.00 72.31 782 GLY A N 1
ATOM 6182 C CA . GLY A 1 782 ? 24.084 -18.888 2.791 1.00 72.31 782 GLY A CA 1
ATOM 6183 C C . GLY A 1 782 ? 24.398 -20.039 1.845 1.00 72.31 782 GLY A C 1
ATOM 6184 O O . GLY A 1 782 ? 25.190 -19.878 0.922 1.00 72.31 782 GLY A O 1
ATOM 6185 N N . SER A 1 783 ? 23.783 -21.204 2.061 1.00 73.38 783 SER A N 1
ATOM 6186 C CA . SER A 1 783 ? 23.994 -22.376 1.200 1.00 73.38 783 SER A CA 1
ATOM 6187 C C . SER A 1 783 ? 23.465 -22.154 -0.216 1.00 73.38 783 SER A C 1
ATOM 6189 O O . SER A 1 783 ? 24.093 -22.587 -1.178 1.00 73.38 783 SER A O 1
ATOM 6191 N N . VAL A 1 784 ? 22.352 -21.433 -0.352 1.00 74.69 784 VAL A N 1
ATOM 6192 C CA . VAL A 1 784 ? 21.725 -21.124 -1.641 1.00 74.69 784 VAL A CA 1
ATOM 6193 C C . VAL A 1 784 ? 22.566 -20.142 -2.461 1.00 74.69 784 VAL A C 1
ATOM 6195 O O . VAL A 1 784 ? 22.702 -20.329 -3.668 1.00 74.69 784 VAL A O 1
ATOM 6198 N N . LEU A 1 785 ? 23.219 -19.174 -1.812 1.00 67.94 785 LEU A N 1
ATOM 6199 C CA . LEU A 1 785 ? 24.140 -18.246 -2.472 1.00 67.94 785 LEU A CA 1
ATOM 6200 C C . LEU A 1 785 ? 25.327 -18.971 -3.136 1.00 67.94 785 LEU A C 1
ATOM 6202 O O . LEU A 1 785 ? 25.716 -18.633 -4.250 1.00 67.94 785 LEU A O 1
ATOM 6206 N N . VAL A 1 786 ? 25.890 -19.999 -2.489 1.00 70.88 786 VAL A N 1
ATOM 6207 C CA . VAL A 1 786 ? 27.014 -20.783 -3.048 1.00 70.88 786 VAL A CA 1
ATOM 6208 C C . VAL A 1 786 ? 26.610 -21.522 -4.328 1.00 70.88 786 VAL A C 1
ATOM 6210 O O . VAL A 1 786 ? 27.449 -21.764 -5.193 1.00 70.88 786 VAL A O 1
ATOM 6213 N N . LEU A 1 787 ? 25.327 -21.860 -4.470 1.00 71.44 787 LEU A N 1
ATOM 6214 C CA . LEU A 1 787 ? 24.802 -22.536 -5.654 1.00 71.44 787 LEU A CA 1
ATOM 6215 C C . LEU A 1 787 ? 24.569 -21.581 -6.834 1.00 71.44 787 LEU A C 1
ATOM 6217 O O . LEU A 1 787 ? 24.527 -22.045 -7.970 1.00 71.44 787 LEU A O 1
ATOM 6221 N N . LEU A 1 788 ? 24.449 -20.269 -6.597 1.00 70.56 788 LEU A N 1
ATOM 6222 C CA . LEU A 1 788 ? 24.098 -19.288 -7.627 1.00 70.56 788 LEU A CA 1
ATOM 6223 C C . LEU A 1 788 ? 25.112 -19.221 -8.792 1.00 70.56 788 LEU A C 1
ATOM 6225 O O . LEU A 1 788 ? 24.676 -19.269 -9.942 1.00 70.56 788 LEU A O 1
ATOM 6229 N N . PRO A 1 789 ? 26.443 -19.190 -8.557 1.00 70.69 789 PRO A N 1
ATOM 6230 C CA . PRO A 1 789 ? 27.435 -19.158 -9.636 1.00 70.69 789 PRO A CA 1
ATOM 6231 C C . PRO A 1 789 ? 27.524 -20.457 -10.448 1.00 70.69 789 PRO A C 1
ATOM 6233 O O . PRO A 1 789 ? 28.120 -20.463 -11.520 1.00 70.69 789 PRO A O 1
ATOM 6236 N N . LEU A 1 790 ? 26.976 -21.566 -9.936 1.00 73.00 790 LEU A N 1
ATOM 6237 C CA . LEU A 1 790 ? 26.971 -22.862 -10.624 1.00 73.00 790 LEU A CA 1
ATOM 6238 C C . LEU A 1 790 ? 25.852 -22.956 -11.672 1.00 73.00 790 LEU A C 1
ATOM 6240 O O . LEU A 1 790 ? 25.856 -23.884 -12.480 1.00 73.00 790 LEU A O 1
ATOM 6244 N N . VAL A 1 791 ? 24.887 -22.029 -11.657 1.00 74.12 791 VAL A N 1
ATOM 6245 C CA . VAL A 1 791 ? 23.754 -22.030 -12.586 1.00 74.12 791 VAL A CA 1
ATOM 6246 C C . VAL A 1 791 ? 24.162 -21.359 -13.905 1.00 74.12 791 VAL A C 1
ATOM 6248 O O . VAL A 1 791 ? 24.545 -20.189 -13.894 1.00 74.12 791 VAL A O 1
ATOM 6251 N N . PRO A 1 792 ? 24.057 -22.056 -15.054 1.00 73.19 792 PRO A N 1
ATOM 6252 C CA . PRO A 1 792 ? 24.302 -21.459 -16.364 1.00 73.19 792 PRO A CA 1
ATOM 6253 C C . PRO A 1 792 ? 23.328 -20.311 -16.657 1.00 73.19 792 PRO A C 1
ATOM 6255 O O . PRO A 1 792 ? 22.156 -20.369 -16.275 1.00 73.19 792 PRO A O 1
ATOM 6258 N N . SER A 1 793 ? 23.787 -19.309 -17.407 1.00 66.62 793 SER A N 1
ATOM 6259 C CA . SER A 1 793 ? 23.031 -18.097 -17.768 1.00 66.62 793 SER A CA 1
ATOM 6260 C C . SER A 1 793 ? 21.738 -18.350 -18.560 1.00 66.62 793 SER A C 1
ATOM 6262 O O . SER A 1 793 ? 20.886 -17.468 -18.629 1.00 66.62 793 SER A O 1
ATOM 6264 N N . ASP A 1 794 ? 21.545 -19.552 -19.105 1.00 71.00 794 ASP A N 1
ATOM 6265 C CA . ASP A 1 794 ? 20.337 -19.925 -19.849 1.00 71.00 794 ASP A CA 1
ATOM 6266 C C . ASP A 1 794 ? 19.124 -20.217 -18.937 1.00 71.00 794 ASP A C 1
ATOM 6268 O O . ASP A 1 794 ? 17.974 -20.093 -19.365 1.00 71.00 794 ASP A O 1
ATOM 6272 N N . TYR A 1 795 ? 19.337 -20.554 -17.656 1.00 78.88 795 TYR A N 1
ATOM 6273 C CA . TYR A 1 795 ? 18.269 -20.941 -16.719 1.00 78.88 795 TYR A CA 1
ATOM 6274 C C . TYR A 1 795 ? 17.846 -19.798 -15.780 1.00 78.88 795 TYR A C 1
ATOM 6276 O O . TYR A 1 795 ? 17.896 -19.917 -14.552 1.00 78.88 795 TYR A O 1
ATOM 6284 N N . ASN A 1 796 ? 17.351 -18.698 -16.355 1.00 77.12 796 ASN A N 1
ATOM 6285 C CA . ASN A 1 796 ? 16.929 -17.500 -15.608 1.00 77.12 796 ASN A CA 1
ATOM 6286 C C . ASN A 1 796 ? 15.909 -17.790 -14.492 1.00 77.12 796 ASN A C 1
ATOM 6288 O O . ASN A 1 796 ? 16.018 -17.245 -13.397 1.00 77.12 796 ASN A O 1
ATOM 6292 N N . PHE A 1 797 ? 14.947 -18.690 -14.726 1.00 80.44 797 PHE A N 1
ATOM 6293 C CA . PHE A 1 797 ? 13.937 -19.045 -13.720 1.00 80.44 797 PHE A CA 1
ATOM 6294 C C . PHE A 1 797 ? 14.544 -19.712 -12.474 1.00 80.44 797 PHE A C 1
ATOM 6296 O O . PHE A 1 797 ? 14.114 -19.439 -11.354 1.00 80.44 797 PHE A O 1
ATOM 6303 N N . VAL A 1 798 ? 15.566 -20.556 -12.656 1.00 82.44 798 VAL A N 1
ATOM 6304 C CA . VAL A 1 798 ? 16.262 -21.229 -11.549 1.00 82.44 798 VAL A CA 1
ATOM 6305 C C . VAL A 1 798 ? 17.060 -20.216 -10.732 1.00 82.44 798 VAL A C 1
ATOM 6307 O O . VAL A 1 798 ? 16.988 -20.241 -9.506 1.00 82.44 798 VAL A O 1
ATOM 6310 N N . SER A 1 799 ? 17.748 -19.284 -11.399 1.00 77.88 799 SER A N 1
ATOM 6311 C CA . SER A 1 799 ? 18.477 -18.199 -10.732 1.00 77.88 799 SER A CA 1
ATOM 6312 C C . SER A 1 799 ? 17.545 -17.327 -9.882 1.00 77.88 799 SER A C 1
ATOM 6314 O O . SER A 1 799 ? 17.787 -17.155 -8.688 1.00 77.88 799 SER A O 1
ATOM 6316 N N . ILE A 1 800 ? 16.410 -16.880 -10.441 1.00 82.25 800 ILE A N 1
ATOM 6317 C CA . ILE A 1 800 ? 15.399 -16.113 -9.692 1.00 82.25 800 ILE A CA 1
ATOM 6318 C C . ILE A 1 800 ? 14.892 -16.925 -8.493 1.00 82.25 800 ILE A C 1
ATOM 6320 O O . ILE A 1 800 ? 14.840 -16.405 -7.382 1.00 82.25 800 ILE A O 1
ATOM 6324 N N . GLY A 1 801 ? 14.555 -18.205 -8.684 1.00 83.94 801 GLY A N 1
ATOM 6325 C CA . GLY A 1 801 ? 14.083 -19.078 -7.605 1.00 83.94 801 GLY A CA 1
ATOM 6326 C C . GLY A 1 801 ? 15.081 -19.218 -6.449 1.00 83.94 801 GLY A C 1
ATOM 6327 O O . GLY A 1 801 ? 14.679 -19.156 -5.286 1.00 83.94 801 GLY A O 1
ATOM 6328 N N . LEU A 1 802 ? 16.376 -19.347 -6.752 1.00 82.50 802 LEU A N 1
ATOM 6329 C CA . LEU A 1 802 ? 17.439 -19.400 -5.745 1.00 82.50 802 LEU A CA 1
ATOM 6330 C C . LEU A 1 802 ? 17.586 -18.062 -5.009 1.00 82.50 802 LEU A C 1
ATOM 6332 O O . LEU A 1 802 ? 17.600 -18.056 -3.781 1.00 82.50 802 LEU A O 1
ATOM 6336 N N . VAL A 1 803 ? 17.585 -16.927 -5.714 1.00 81.44 803 VAL A N 1
ATOM 6337 C CA . VAL A 1 803 ? 17.644 -15.597 -5.072 1.00 81.44 803 VAL A CA 1
ATOM 6338 C C . VAL A 1 803 ? 16.439 -15.365 -4.153 1.00 81.44 803 VAL A C 1
ATOM 6340 O O . VAL A 1 803 ? 16.581 -14.828 -3.054 1.00 81.44 803 VAL A O 1
ATOM 6343 N N . MET A 1 804 ? 15.248 -15.823 -4.548 1.00 87.81 804 MET A N 1
ATOM 6344 C CA . MET A 1 804 ? 14.056 -15.754 -3.697 1.00 87.81 804 MET A CA 1
ATOM 6345 C C . MET A 1 804 ? 14.182 -16.650 -2.457 1.00 87.81 804 MET A C 1
ATOM 6347 O O . MET A 1 804 ? 13.801 -16.241 -1.360 1.00 87.81 804 MET A O 1
ATOM 6351 N N . LEU A 1 805 ? 14.750 -17.851 -2.587 1.00 86.75 805 LEU A N 1
ATOM 6352 C CA . LEU A 1 805 ? 14.992 -18.742 -1.449 1.00 86.75 805 LEU A CA 1
ATOM 6353 C C . LEU A 1 805 ? 16.057 -18.181 -0.488 1.00 86.75 805 LEU A C 1
ATOM 6355 O O . LEU A 1 805 ? 15.920 -18.300 0.731 1.00 86.75 805 LEU A O 1
ATOM 6359 N N . GLU A 1 806 ? 17.077 -17.507 -1.014 1.00 84.00 806 GLU A N 1
ATOM 6360 C CA . GLU A 1 806 ? 18.050 -16.769 -0.209 1.00 84.00 806 GLU A CA 1
ATOM 6361 C C . GLU A 1 806 ? 17.373 -15.623 0.556 1.00 84.00 806 GLU A C 1
ATOM 6363 O O . GLU A 1 806 ? 17.476 -15.530 1.785 1.00 84.00 806 GLU A O 1
ATOM 6368 N N . LYS A 1 807 ? 16.604 -14.788 -0.155 1.00 84.88 807 LYS A N 1
ATOM 6369 C CA . LYS A 1 807 ? 15.837 -13.677 0.422 1.00 84.88 807 LYS A CA 1
ATOM 6370 C C . LYS A 1 807 ? 14.884 -14.158 1.518 1.00 84.88 807 LYS A C 1
ATOM 6372 O O . LYS A 1 807 ? 14.760 -13.490 2.549 1.00 84.88 807 LYS A O 1
ATOM 6377 N N . PHE A 1 808 ? 14.263 -15.324 1.347 1.00 89.69 808 PHE A N 1
ATOM 6378 C CA . PHE A 1 808 ? 13.439 -15.982 2.362 1.00 89.69 808 PHE A CA 1
ATOM 6379 C C . PHE A 1 808 ? 14.227 -16.276 3.648 1.00 89.69 808 PHE A C 1
ATOM 6381 O O . PHE A 1 808 ? 13.803 -15.880 4.739 1.00 89.69 808 PHE A O 1
ATOM 6388 N N . GLY A 1 809 ? 15.391 -16.926 3.529 1.00 85.00 809 GLY A N 1
ATOM 6389 C CA . GLY A 1 809 ? 16.250 -17.269 4.668 1.00 85.00 809 GLY A CA 1
ATOM 6390 C C . GLY A 1 809 ? 16.745 -16.033 5.423 1.00 85.00 809 GLY A C 1
ATOM 6391 O O . GLY A 1 809 ? 16.585 -15.937 6.643 1.00 85.00 809 GLY A O 1
ATOM 6392 N N . VAL A 1 810 ? 17.254 -15.035 4.694 1.00 84.19 810 VAL A N 1
ATOM 6393 C CA . VAL A 1 810 ? 17.762 -13.778 5.271 1.00 84.19 810 VAL A CA 1
ATOM 6394 C C . VAL A 1 810 ? 16.649 -12.986 5.962 1.00 84.19 810 VAL A C 1
ATOM 6396 O O . VAL A 1 810 ? 16.841 -12.492 7.074 1.00 84.19 810 VAL A O 1
ATOM 6399 N N . THR A 1 811 ? 15.460 -12.905 5.361 1.00 87.75 811 THR A N 1
ATOM 6400 C CA . THR A 1 811 ? 14.307 -12.207 5.957 1.00 87.75 811 THR A CA 1
ATOM 6401 C C . THR A 1 811 ? 13.821 -12.905 7.226 1.00 87.75 811 THR A C 1
ATOM 6403 O O . THR A 1 811 ? 13.556 -12.252 8.244 1.00 87.75 811 THR A O 1
ATOM 6406 N N . SER A 1 812 ? 13.771 -14.241 7.212 1.00 86.62 812 SER A N 1
ATOM 6407 C CA . SER A 1 812 ? 13.465 -15.024 8.407 1.00 86.62 812 SER A CA 1
ATOM 6408 C C . SER A 1 812 ? 14.486 -14.757 9.518 1.00 86.62 812 SER A C 1
ATOM 6410 O O . SER A 1 812 ? 14.075 -14.521 10.655 1.00 86.62 812 SER A O 1
ATOM 6412 N N . ALA A 1 813 ? 15.785 -14.716 9.207 1.00 83.19 813 ALA A N 1
ATOM 6413 C CA . ALA A 1 813 ? 16.837 -14.430 10.182 1.00 83.19 813 ALA A CA 1
ATOM 6414 C C . ALA A 1 813 ? 16.742 -13.001 10.748 1.00 83.19 813 ALA A C 1
ATOM 6416 O O . ALA A 1 813 ? 16.829 -12.810 11.963 1.00 83.19 813 ALA A O 1
ATOM 6417 N N . TYR A 1 814 ? 16.501 -12.002 9.891 1.00 84.50 814 TYR A N 1
ATOM 6418 C CA . TYR A 1 814 ? 16.400 -10.594 10.291 1.00 84.50 814 TYR A CA 1
ATOM 6419 C C . TYR A 1 814 ? 15.237 -10.340 11.259 1.00 84.50 814 TYR A C 1
ATOM 6421 O O . TYR A 1 814 ? 15.376 -9.580 12.216 1.00 84.50 814 TYR A O 1
ATOM 6429 N N . SER A 1 815 ? 14.100 -11.016 11.067 1.00 81.81 815 SER A N 1
ATOM 6430 C CA . SER A 1 815 ? 12.947 -10.877 11.970 1.00 81.81 815 SER A CA 1
ATOM 6431 C C . SER A 1 815 ? 13.202 -11.461 13.369 1.00 81.81 815 SER A C 1
ATOM 6433 O O . SER A 1 815 ? 12.827 -10.859 14.377 1.00 81.81 815 SER A O 1
ATOM 6435 N N . MET A 1 816 ? 13.902 -12.598 13.454 1.00 79.25 816 MET A N 1
ATOM 6436 C CA . MET A 1 816 ? 14.280 -13.228 14.727 1.00 79.25 816 MET A CA 1
ATOM 6437 C C . MET A 1 816 ? 15.364 -12.449 15.480 1.00 79.25 816 MET A C 1
ATOM 6439 O O . MET A 1 816 ? 15.420 -12.510 16.710 1.00 79.25 816 MET A O 1
ATOM 6443 N N . LEU A 1 817 ? 16.213 -11.714 14.758 1.00 79.94 817 LEU A N 1
ATOM 6444 C CA . LEU A 1 817 ? 17.396 -11.036 15.286 1.00 79.94 817 LEU A CA 1
ATOM 6445 C C . LEU A 1 817 ? 17.075 -10.061 16.430 1.00 79.94 817 LEU A C 1
ATOM 6447 O O . LEU A 1 817 ? 17.761 -10.077 17.450 1.00 79.94 817 LEU A O 1
ATOM 6451 N N . TYR A 1 818 ? 16.002 -9.271 16.300 1.00 76.75 818 TYR A N 1
ATOM 6452 C CA . TYR A 1 818 ? 15.537 -8.337 17.339 1.00 76.75 818 TYR A CA 1
ATOM 6453 C C . TYR A 1 818 ? 15.200 -9.042 18.656 1.00 76.75 818 TYR A C 1
ATOM 6455 O O . TYR A 1 818 ? 15.511 -8.555 19.742 1.00 76.75 818 TYR A O 1
ATOM 6463 N N . VAL A 1 819 ? 14.539 -10.195 18.559 1.00 75.88 819 VAL A N 1
ATOM 6464 C CA . VAL A 1 819 ? 14.121 -10.976 19.723 1.00 75.88 819 VAL A CA 1
ATOM 6465 C C . VAL A 1 819 ? 15.327 -11.690 20.333 1.00 75.88 819 VAL A C 1
ATOM 6467 O O . VAL A 1 819 ? 15.481 -11.711 21.552 1.00 75.88 819 VAL A O 1
ATOM 6470 N N . PHE A 1 820 ? 16.199 -12.249 19.494 1.00 76.25 820 PHE A N 1
ATOM 6471 C CA . PHE A 1 820 ? 17.400 -12.957 19.923 1.00 76.25 820 PHE A CA 1
ATOM 6472 C C . PHE A 1 820 ? 18.343 -12.048 20.718 1.00 76.25 820 PHE A C 1
ATOM 6474 O O . PHE A 1 820 ? 18.743 -12.397 21.828 1.00 76.25 820 PHE A O 1
ATOM 6481 N N . THR A 1 821 ? 18.637 -10.843 20.221 1.00 75.94 821 THR A N 1
ATOM 6482 C CA . THR A 1 821 ? 19.502 -9.910 20.956 1.00 75.94 821 THR A CA 1
ATOM 6483 C C . THR A 1 821 ? 18.853 -9.357 22.206 1.00 75.94 821 THR A C 1
ATOM 6485 O O . THR A 1 821 ? 19.544 -9.164 23.199 1.00 75.94 821 THR A O 1
ATOM 6488 N N . ALA A 1 822 ? 17.534 -9.169 22.234 1.00 72.12 822 ALA A N 1
ATOM 6489 C CA . ALA A 1 822 ? 16.867 -8.776 23.468 1.00 72.12 822 ALA A CA 1
ATOM 6490 C C . ALA A 1 822 ? 17.052 -9.821 24.586 1.00 72.12 822 ALA A C 1
ATOM 6492 O O . ALA A 1 822 ? 17.098 -9.455 25.753 1.00 72.12 822 ALA A O 1
ATOM 6493 N N . GLU A 1 823 ? 17.191 -11.108 24.279 1.00 76.50 823 GLU A N 1
ATOM 6494 C CA . GLU A 1 823 ? 17.317 -12.144 25.313 1.00 76.50 823 GLU A CA 1
ATOM 6495 C C . GLU A 1 823 ? 18.742 -12.452 25.748 1.00 76.50 823 GLU A C 1
ATOM 6497 O O . GLU A 1 823 ? 18.939 -12.869 26.887 1.00 76.50 823 GLU A O 1
ATOM 6502 N N . LEU A 1 824 ? 19.726 -12.203 24.885 1.00 75.94 824 LEU A N 1
ATOM 6503 C CA . LEU A 1 824 ? 21.139 -12.419 25.199 1.00 75.94 824 LEU A CA 1
ATOM 6504 C C . LEU A 1 824 ? 21.659 -11.498 26.309 1.00 75.94 824 LEU A C 1
ATOM 6506 O O . LEU A 1 824 ? 22.623 -11.836 26.993 1.00 75.94 824 LEU A O 1
ATOM 6510 N N . TYR A 1 825 ? 21.034 -10.333 26.485 1.00 72.88 825 TYR A N 1
ATOM 6511 C CA . TYR A 1 825 ? 21.490 -9.325 27.433 1.00 72.88 825 TYR A CA 1
ATOM 6512 C C . TYR A 1 825 ? 20.626 -9.272 28.701 1.00 72.88 825 TYR A C 1
ATOM 6514 O O . TYR A 1 825 ? 19.385 -9.337 28.626 1.00 72.88 825 TYR A O 1
ATOM 6522 N N . PRO A 1 826 ? 21.260 -9.073 29.875 1.00 72.88 826 PRO A N 1
ATOM 6523 C CA . PRO A 1 826 ? 20.540 -8.864 31.120 1.00 72.88 826 PRO A CA 1
ATOM 6524 C C . PRO A 1 826 ? 19.671 -7.607 31.038 1.00 72.88 826 PRO A C 1
ATOM 6526 O O . PRO A 1 826 ? 19.993 -6.645 30.336 1.00 72.88 826 PRO A O 1
ATOM 6529 N N . THR A 1 827 ? 18.553 -7.616 31.763 1.00 68.50 827 THR A N 1
ATOM 6530 C CA . THR A 1 827 ? 17.482 -6.604 31.677 1.00 68.50 827 THR A CA 1
ATOM 6531 C C . THR A 1 827 ? 17.980 -5.164 31.819 1.00 68.50 827 THR A C 1
ATOM 6533 O O . THR A 1 827 ? 17.463 -4.287 31.133 1.00 68.50 827 THR A O 1
ATOM 6536 N N . LEU A 1 828 ? 19.010 -4.940 32.641 1.00 66.31 828 LEU A N 1
ATOM 6537 C CA . LEU A 1 828 ? 19.605 -3.629 32.924 1.00 66.31 828 LEU A CA 1
ATOM 6538 C C . LEU A 1 828 ? 20.314 -2.988 31.714 1.00 66.31 828 LEU A C 1
ATOM 6540 O O . LEU A 1 828 ? 20.241 -1.777 31.541 1.00 66.31 828 LEU A O 1
ATOM 6544 N N . VAL A 1 829 ? 20.972 -3.781 30.857 1.00 68.75 829 VAL A N 1
ATOM 6545 C CA . VAL A 1 829 ? 21.752 -3.287 29.693 1.00 68.75 829 VAL A CA 1
ATOM 6546 C C . VAL A 1 829 ? 21.127 -3.657 28.345 1.00 68.75 829 VAL A C 1
ATOM 6548 O O . VAL A 1 829 ? 21.584 -3.206 27.296 1.00 68.75 829 VAL A O 1
ATOM 6551 N N . ARG A 1 830 ? 20.049 -4.447 28.357 1.00 69.00 830 ARG A N 1
ATOM 6552 C CA . ARG A 1 830 ? 19.357 -4.976 27.176 1.00 69.00 830 ARG A CA 1
ATOM 6553 C C . ARG A 1 830 ? 18.988 -3.918 26.145 1.00 69.00 830 ARG A C 1
ATOM 6555 O O . ARG A 1 830 ? 19.324 -4.066 24.976 1.00 69.00 830 ARG A O 1
ATOM 6562 N N . ASN A 1 831 ? 18.311 -2.851 26.563 1.00 65.25 831 ASN A N 1
ATOM 6563 C CA . ASN A 1 831 ? 17.850 -1.813 25.634 1.00 65.25 831 ASN A CA 1
ATOM 6564 C C . ASN A 1 831 ? 19.027 -1.096 24.959 1.00 65.25 831 ASN A C 1
ATOM 6566 O O . ASN A 1 831 ? 18.972 -0.785 23.773 1.00 65.25 831 ASN A O 1
ATOM 6570 N N . MET A 1 832 ? 20.112 -0.890 25.706 1.00 71.00 832 MET A N 1
ATOM 6571 C CA . MET A 1 832 ? 21.330 -0.259 25.207 1.00 71.00 832 MET A CA 1
ATOM 6572 C C . MET A 1 832 ? 22.068 -1.166 24.216 1.00 71.00 832 MET A C 1
ATOM 6574 O O . MET A 1 832 ? 22.479 -0.708 23.153 1.00 71.00 832 MET A O 1
ATOM 6578 N N . ALA A 1 833 ? 22.158 -2.463 24.520 1.00 70.31 833 ALA A N 1
ATOM 6579 C CA . ALA A 1 833 ? 22.733 -3.469 23.633 1.00 70.31 833 ALA A CA 1
ATOM 6580 C C . ALA A 1 833 ? 21.973 -3.587 22.309 1.00 70.31 833 ALA A C 1
ATOM 6582 O O . ALA A 1 833 ? 22.576 -3.538 21.235 1.00 70.31 833 ALA A O 1
ATOM 6583 N N . VAL A 1 834 ? 20.642 -3.690 22.374 1.00 74.00 834 VAL A N 1
ATOM 6584 C CA . VAL A 1 834 ? 19.775 -3.729 21.187 1.00 74.00 834 VAL A CA 1
ATOM 6585 C C . VAL A 1 834 ? 19.907 -2.433 20.380 1.00 74.00 834 VAL A C 1
ATOM 6587 O O . VAL A 1 834 ? 19.980 -2.488 19.157 1.00 74.00 834 VAL A O 1
ATOM 6590 N N . GLY A 1 835 ? 20.019 -1.276 21.041 1.00 75.56 835 GLY A N 1
ATOM 6591 C CA . GLY A 1 835 ? 20.257 0.011 20.382 1.00 75.56 835 GLY A CA 1
ATOM 6592 C C . GLY A 1 835 ? 21.565 0.048 19.585 1.00 75.56 835 GLY A C 1
ATOM 6593 O O . GLY A 1 835 ? 21.544 0.328 18.389 1.00 75.56 835 GLY A O 1
ATOM 6594 N N . ILE A 1 836 ? 22.694 -0.293 20.216 1.00 79.94 836 ILE A N 1
ATOM 6595 C CA . ILE A 1 836 ? 24.026 -0.271 19.580 1.00 79.94 836 ILE A CA 1
ATOM 6596 C C . ILE A 1 836 ? 24.119 -1.285 18.436 1.00 79.94 836 ILE A C 1
ATOM 6598 O O . ILE A 1 836 ? 24.613 -0.971 17.355 1.00 79.94 836 ILE A O 1
ATOM 6602 N N . THR A 1 837 ? 23.619 -2.501 18.650 1.00 80.00 837 THR A N 1
ATOM 6603 C CA . THR A 1 837 ? 23.634 -3.552 17.621 1.00 80.00 837 THR A CA 1
ATOM 6604 C C . THR A 1 837 ? 22.717 -3.205 16.442 1.00 80.00 837 THR A C 1
ATOM 6606 O O . THR A 1 837 ? 23.100 -3.385 15.288 1.00 80.00 837 THR A O 1
ATOM 6609 N N . SER A 1 838 ? 21.565 -2.578 16.698 1.00 81.06 838 SER A N 1
ATOM 6610 C CA . SER A 1 838 ? 20.702 -2.014 15.652 1.00 81.06 838 SER A CA 1
ATOM 6611 C C . SER A 1 838 ? 21.384 -0.875 14.879 1.00 81.06 838 SER A C 1
ATOM 6613 O O . SER A 1 838 ? 21.250 -0.811 13.657 1.00 81.06 838 SER A O 1
ATOM 6615 N N . MET A 1 839 ? 22.150 0.006 15.539 1.00 82.75 839 MET A N 1
ATOM 6616 C CA . MET A 1 839 ? 22.942 1.042 14.849 1.00 82.75 839 MET A CA 1
ATOM 6617 C C . MET A 1 839 ? 23.980 0.427 13.905 1.00 82.75 839 MET A C 1
ATOM 6619 O O . MET A 1 839 ? 24.125 0.899 12.778 1.00 82.75 839 MET A O 1
ATOM 6623 N N . ALA A 1 840 ? 24.644 -0.659 14.313 1.00 82.56 840 ALA A N 1
ATOM 6624 C CA . ALA A 1 840 ? 25.572 -1.382 13.444 1.00 82.56 840 ALA A CA 1
ATOM 6625 C C . ALA A 1 840 ? 24.885 -1.941 12.186 1.00 82.56 840 ALA A C 1
ATOM 6627 O O . ALA A 1 840 ? 25.430 -1.840 11.090 1.00 82.56 840 ALA A O 1
ATOM 6628 N N . SER A 1 841 ? 23.651 -2.440 12.298 1.00 84.00 841 SER A N 1
ATOM 6629 C CA . SER A 1 841 ? 22.861 -2.825 11.119 1.00 84.00 841 SER A CA 1
ATOM 6630 C C . SER A 1 841 ? 22.609 -1.657 10.165 1.00 84.00 841 SER A C 1
ATOM 6632 O O . SER A 1 841 ? 22.654 -1.843 8.949 1.00 84.00 841 SER A O 1
ATOM 6634 N N . ARG A 1 842 ? 22.407 -0.434 10.671 1.00 85.62 842 ARG A N 1
ATOM 6635 C CA . ARG A 1 842 ? 22.224 0.742 9.801 1.00 85.62 842 ARG A CA 1
ATOM 6636 C C . ARG A 1 842 ? 23.485 1.099 9.026 1.00 85.62 842 ARG A C 1
ATOM 6638 O O . ARG A 1 842 ? 23.383 1.454 7.856 1.00 85.62 842 ARG A O 1
ATOM 6645 N N . VAL A 1 843 ? 24.661 0.907 9.621 1.00 87.12 843 VAL A N 1
ATOM 6646 C CA . VAL A 1 843 ? 25.931 0.984 8.881 1.00 87.12 843 VAL A CA 1
ATOM 6647 C C . VAL A 1 843 ? 25.950 -0.046 7.748 1.00 87.12 843 VAL A C 1
ATOM 6649 O O . VAL A 1 843 ? 26.290 0.297 6.622 1.00 87.12 843 VAL A O 1
ATOM 6652 N N . GLY A 1 844 ? 25.469 -1.266 7.996 1.00 83.62 844 GLY A N 1
ATOM 6653 C CA . GLY A 1 844 ? 25.323 -2.295 6.959 1.00 83.62 844 GLY A CA 1
ATOM 6654 C C . GLY A 1 844 ? 24.422 -1.857 5.802 1.00 83.62 844 GLY A C 1
ATOM 6655 O O . GLY A 1 844 ? 24.790 -2.014 4.641 1.00 83.62 844 GLY A O 1
ATOM 6656 N N . SER A 1 845 ? 23.292 -1.209 6.100 1.00 87.69 845 SER A N 1
ATOM 6657 C CA . SER A 1 845 ? 22.395 -0.680 5.063 1.00 87.69 845 SER A CA 1
ATOM 6658 C C . SER A 1 845 ? 22.995 0.479 4.257 1.00 87.69 845 SER A C 1
ATOM 6660 O O . SER A 1 845 ? 22.660 0.631 3.090 1.00 87.69 845 SER A O 1
ATOM 6662 N N . ILE A 1 846 ? 23.916 1.264 4.833 1.00 90.00 846 ILE A N 1
ATOM 6663 C CA . ILE A 1 846 ? 24.634 2.336 4.115 1.00 90.00 846 ILE A CA 1
ATOM 6664 C C . ILE A 1 846 ? 25.622 1.747 3.101 1.00 90.00 846 ILE A C 1
ATOM 6666 O O . ILE A 1 846 ? 25.811 2.320 2.029 1.00 90.00 846 ILE A O 1
ATOM 6670 N N . ILE A 1 847 ? 26.240 0.608 3.426 1.00 86.00 847 ILE A N 1
ATOM 6671 C CA . ILE A 1 847 ? 27.230 -0.055 2.565 1.00 86.00 847 ILE A CA 1
ATOM 6672 C C . ILE A 1 847 ? 26.539 -0.918 1.489 1.00 86.00 847 ILE A C 1
ATOM 6674 O O . ILE A 1 847 ? 27.083 -1.094 0.402 1.00 86.00 847 ILE A O 1
ATOM 6678 N N . ALA A 1 848 ? 25.323 -1.414 1.744 1.00 84.94 848 ALA A N 1
ATOM 6679 C CA . ALA A 1 848 ? 24.596 -2.310 0.839 1.00 84.94 848 ALA A CA 1
ATOM 6680 C C . ALA A 1 848 ? 24.486 -1.828 -0.631 1.00 84.94 848 ALA A C 1
ATOM 6682 O O . ALA A 1 848 ? 24.791 -2.634 -1.511 1.00 84.94 848 ALA A O 1
ATOM 6683 N N . PRO A 1 849 ? 24.145 -0.558 -0.948 1.00 87.00 849 PRO A N 1
ATOM 6684 C CA . PRO A 1 849 ? 24.096 -0.081 -2.336 1.00 87.00 849 PRO A CA 1
ATOM 6685 C C . PRO A 1 849 ? 25.438 -0.197 -3.072 1.00 87.00 849 PRO A C 1
ATOM 6687 O O . PRO A 1 849 ? 25.470 -0.531 -4.253 1.00 87.00 849 PRO A O 1
ATOM 6690 N N . TYR A 1 850 ? 26.555 0.017 -2.370 1.00 84.31 850 TYR A N 1
ATOM 6691 C CA . TYR A 1 850 ? 27.892 -0.120 -2.950 1.00 84.31 850 TYR A CA 1
ATOM 6692 C C . TYR A 1 850 ? 28.265 -1.576 -3.233 1.00 84.31 850 TYR A C 1
ATOM 6694 O O . TYR A 1 850 ? 28.983 -1.837 -4.194 1.00 84.31 850 TYR A O 1
ATOM 6702 N N . PHE A 1 851 ? 27.759 -2.531 -2.447 1.00 78.50 851 PHE A N 1
ATOM 6703 C CA . PHE A 1 851 ? 27.931 -3.951 -2.759 1.00 78.50 851 PHE A CA 1
ATOM 6704 C C . PHE A 1 851 ? 27.220 -4.343 -4.053 1.00 78.50 851 PHE A C 1
ATOM 6706 O O . PHE A 1 851 ? 27.793 -5.080 -4.850 1.00 78.50 851 PHE A O 1
ATOM 6713 N N . VAL A 1 852 ? 26.014 -3.816 -4.286 1.00 77.19 852 VAL A N 1
ATOM 6714 C CA . VAL A 1 852 ? 25.285 -4.032 -5.547 1.00 77.19 852 VAL A CA 1
ATOM 6715 C C . VAL A 1 852 ? 26.045 -3.404 -6.716 1.00 77.19 852 VAL A C 1
ATOM 6717 O O . VAL A 1 852 ? 26.305 -4.080 -7.706 1.00 77.19 852 VAL A O 1
ATOM 6720 N N . TYR A 1 853 ? 26.498 -2.158 -6.556 1.00 77.88 853 TYR A N 1
ATOM 6721 C CA . TYR A 1 853 ? 27.281 -1.436 -7.563 1.00 77.88 853 TYR A CA 1
ATOM 6722 C C . TYR A 1 853 ? 28.587 -2.156 -7.951 1.00 77.88 853 TYR A C 1
ATOM 6724 O O . TYR A 1 853 ? 28.901 -2.301 -9.129 1.00 77.88 853 TYR A O 1
ATOM 6732 N N . LEU A 1 854 ? 29.337 -2.682 -6.974 1.00 71.88 854 LEU A N 1
ATOM 6733 C CA . LEU A 1 854 ? 30.547 -3.473 -7.240 1.00 71.88 854 LEU A CA 1
ATOM 6734 C C . LEU A 1 854 ? 30.249 -4.795 -7.967 1.00 71.88 854 LEU A C 1
ATOM 6736 O O . LEU A 1 854 ? 31.113 -5.302 -8.681 1.00 71.88 854 LEU A O 1
ATOM 6740 N N . GLY A 1 855 ? 29.044 -5.349 -7.801 1.00 63.81 855 GLY A N 1
ATOM 6741 C CA . GLY A 1 855 ? 28.596 -6.549 -8.508 1.00 63.81 855 GLY A CA 1
ATOM 6742 C C . GLY A 1 855 ? 28.448 -6.355 -10.017 1.00 63.81 855 GLY A C 1
ATOM 6743 O O . GLY A 1 855 ? 28.754 -7.273 -10.775 1.00 63.81 855 GLY A O 1
ATOM 6744 N N . GLU A 1 856 ? 28.051 -5.162 -10.464 1.00 62.09 856 GLU A N 1
ATOM 6745 C CA . GLU A 1 856 ? 27.865 -4.843 -11.889 1.00 62.09 856 GLU A CA 1
ATOM 6746 C C . GLU A 1 856 ? 29.194 -4.666 -12.653 1.00 62.09 856 GLU A C 1
ATOM 6748 O O . GLU A 1 856 ? 29.249 -4.854 -13.868 1.00 62.09 856 GLU A O 1
ATOM 6753 N N . MET A 1 857 ? 30.298 -4.377 -11.954 1.00 57.31 857 MET A N 1
ATOM 6754 C CA . MET A 1 857 ? 31.623 -4.081 -12.530 1.00 57.31 857 MET A CA 1
ATOM 6755 C C . MET A 1 857 ? 32.469 -5.334 -12.883 1.00 57.31 857 MET A C 1
ATOM 6757 O O . MET A 1 857 ? 33.695 -5.269 -12.899 1.00 57.31 857 MET A O 1
ATOM 6761 N N . HIS A 1 858 ? 31.844 -6.480 -13.196 1.00 49.91 858 HIS A N 1
ATOM 6762 C CA . HIS A 1 858 ? 32.509 -7.756 -13.549 1.00 49.91 858 HIS A CA 1
ATOM 6763 C C . HIS A 1 858 ? 33.502 -8.301 -12.499 1.00 49.91 858 HIS A C 1
ATOM 6765 O O . HIS A 1 858 ? 34.561 -8.830 -12.832 1.00 49.91 858 HIS A O 1
ATOM 6771 N N . LEU A 1 859 ? 33.128 -8.279 -11.217 1.00 41.75 859 LEU A N 1
ATOM 6772 C CA . LEU A 1 859 ? 33.812 -9.060 -10.175 1.00 41.75 859 LEU A CA 1
ATOM 6773 C C . LEU A 1 859 ? 32.860 -10.112 -9.578 1.00 41.75 859 LEU A C 1
ATOM 6775 O O . LEU A 1 859 ? 32.697 -10.254 -8.366 1.00 41.75 859 LEU A O 1
ATOM 6779 N N . VAL A 1 860 ? 32.232 -10.887 -10.471 1.00 45.41 860 VAL A N 1
ATOM 6780 C CA . VAL A 1 860 ? 31.286 -11.984 -10.164 1.00 45.41 860 VAL A CA 1
ATOM 6781 C C . VAL A 1 860 ? 31.896 -13.021 -9.204 1.00 45.41 860 VAL A C 1
ATOM 6783 O O . VAL A 1 860 ? 31.182 -13.656 -8.425 1.00 45.41 860 VAL A O 1
ATOM 6786 N N . LEU A 1 861 ? 33.230 -13.143 -9.195 1.00 42.19 861 LEU A N 1
ATOM 6787 C CA . LEU A 1 861 ? 33.964 -14.053 -8.319 1.00 42.19 861 LEU A CA 1
ATOM 6788 C C . LEU A 1 861 ? 34.268 -13.471 -6.927 1.00 42.19 861 LEU A C 1
ATOM 6790 O O . LEU A 1 861 ? 34.420 -14.244 -5.993 1.00 42.19 861 LEU A O 1
ATOM 6794 N N . SER A 1 862 ? 34.343 -12.149 -6.731 1.00 43.41 862 SER A N 1
ATOM 6795 C CA . SER A 1 862 ? 34.705 -11.569 -5.424 1.00 43.41 862 SER A CA 1
ATOM 6796 C C . SER A 1 862 ? 33.496 -11.239 -4.553 1.00 43.41 862 SER A C 1
ATOM 6798 O O . SER A 1 862 ? 33.608 -11.300 -3.333 1.00 43.41 862 SER A O 1
ATOM 6800 N N . LEU A 1 863 ? 32.349 -10.883 -5.146 1.00 46.88 863 LEU A N 1
ATOM 6801 C CA . LEU A 1 863 ? 31.154 -10.486 -4.397 1.00 46.88 863 LEU A CA 1
ATOM 6802 C C . LEU A 1 863 ? 30.443 -11.706 -3.802 1.00 46.88 863 LEU A C 1
ATOM 6804 O O . LEU A 1 863 ? 30.147 -11.716 -2.612 1.00 46.88 863 LEU A O 1
ATOM 6808 N N . ASN A 1 864 ? 30.285 -12.779 -4.584 1.00 49.75 864 ASN A N 1
ATOM 6809 C CA . ASN A 1 864 ? 29.797 -14.065 -4.076 1.00 49.75 864 ASN A CA 1
ATOM 6810 C C . ASN A 1 864 ? 30.751 -14.654 -3.026 1.00 49.75 864 ASN A C 1
ATOM 6812 O O . ASN A 1 864 ? 30.294 -15.216 -2.038 1.00 49.75 864 ASN A O 1
ATOM 6816 N N . LEU A 1 865 ? 32.067 -14.454 -3.172 1.00 42.56 865 LEU A N 1
ATOM 6817 C CA . LEU A 1 865 ? 33.068 -14.882 -2.191 1.00 42.56 865 LEU A CA 1
ATOM 6818 C C . LEU A 1 865 ? 33.043 -14.027 -0.917 1.00 42.56 865 LEU A C 1
ATOM 6820 O O . LEU A 1 865 ? 33.232 -14.564 0.168 1.00 42.56 865 LEU A O 1
ATOM 6824 N N . LEU A 1 866 ? 32.772 -12.722 -1.017 1.00 46.88 866 LEU A N 1
ATOM 6825 C CA . LEU A 1 866 ? 32.668 -11.819 0.129 1.00 46.88 866 LEU A CA 1
ATOM 6826 C C . LEU A 1 866 ? 31.355 -12.017 0.893 1.00 46.88 866 LEU A C 1
ATOM 6828 O O . LEU A 1 866 ? 31.371 -12.047 2.120 1.00 46.88 866 LEU A O 1
ATOM 6832 N N . ILE A 1 867 ? 30.240 -12.228 0.190 1.00 51.72 867 ILE A N 1
ATOM 6833 C CA . ILE A 1 867 ? 28.971 -12.616 0.811 1.00 51.72 867 ILE A CA 1
ATOM 6834 C C . ILE A 1 867 ? 29.128 -14.012 1.429 1.00 51.72 867 ILE A C 1
ATOM 6836 O O . ILE A 1 867 ? 28.738 -14.184 2.576 1.00 51.72 867 ILE A O 1
ATOM 6840 N N . CYS A 1 868 ? 29.808 -14.962 0.773 1.00 49.31 868 CYS A N 1
ATOM 6841 C CA . CYS A 1 868 ? 30.149 -16.275 1.337 1.00 49.31 868 CYS A CA 1
ATOM 6842 C C . CYS A 1 868 ? 31.102 -16.183 2.546 1.00 49.31 868 CYS A C 1
ATOM 6844 O O . CYS A 1 868 ? 30.943 -16.939 3.499 1.00 49.31 868 CYS A O 1
ATOM 6846 N N . LEU A 1 869 ? 32.054 -15.245 2.566 1.00 43.97 869 LEU A N 1
ATOM 6847 C CA . LEU A 1 869 ? 32.923 -14.951 3.714 1.00 43.97 869 LEU A CA 1
ATOM 6848 C C . LEU A 1 869 ? 32.125 -14.336 4.862 1.00 43.97 869 LEU A C 1
ATOM 6850 O O . LEU A 1 869 ? 32.269 -14.777 5.995 1.00 43.97 869 LEU A O 1
ATOM 6854 N N . CYS A 1 870 ? 31.234 -13.385 4.588 1.00 50.25 870 CYS A N 1
ATOM 6855 C CA . CYS A 1 870 ? 30.297 -12.820 5.557 1.00 50.25 870 CYS A CA 1
ATOM 6856 C C . CYS A 1 870 ? 29.326 -13.882 6.098 1.00 50.25 870 CYS A C 1
ATOM 6858 O O . CYS A 1 870 ? 29.012 -13.882 7.289 1.00 50.25 870 CYS A O 1
ATOM 6860 N N . PHE A 1 871 ? 28.914 -14.836 5.261 1.00 53.62 871 PHE A N 1
ATOM 6861 C CA . PHE A 1 871 ? 28.040 -15.939 5.639 1.00 53.62 871 PHE A CA 1
ATOM 6862 C C . PHE A 1 871 ? 28.762 -17.001 6.472 1.00 53.62 871 PHE A C 1
ATOM 6864 O O . PHE A 1 871 ? 28.271 -17.382 7.533 1.00 53.62 871 PHE A O 1
ATOM 6871 N N . CYS A 1 872 ? 29.965 -17.410 6.065 1.00 45.69 872 CYS A N 1
ATOM 6872 C CA . CYS A 1 872 ? 30.868 -18.237 6.863 1.00 45.69 872 CYS A CA 1
ATOM 6873 C C . CYS A 1 872 ? 31.231 -17.545 8.180 1.00 45.69 872 CYS A C 1
ATOM 6875 O O . CYS A 1 872 ? 31.247 -18.197 9.215 1.00 45.69 872 CYS A O 1
ATOM 6877 N N . MET A 1 873 ? 31.435 -16.226 8.190 1.00 47.22 873 MET A N 1
ATOM 6878 C CA . MET A 1 873 ? 31.651 -15.449 9.412 1.00 47.22 873 MET A CA 1
ATOM 6879 C C . MET A 1 873 ? 30.391 -15.351 10.274 1.00 47.22 873 MET A C 1
ATOM 6881 O O . MET A 1 873 ? 30.523 -15.339 11.488 1.00 47.22 873 MET A O 1
ATOM 6885 N N . CYS A 1 874 ? 29.183 -15.349 9.706 1.00 51.75 874 CYS A N 1
ATOM 6886 C CA . CYS A 1 874 ? 27.934 -15.429 10.469 1.00 51.75 874 CYS A CA 1
ATOM 6887 C C . CYS A 1 874 ? 27.697 -16.813 11.056 1.00 51.75 874 CYS A C 1
ATOM 6889 O O . CYS A 1 874 ? 27.287 -16.905 12.206 1.00 51.75 874 CYS A O 1
ATOM 6891 N N . VAL A 1 875 ? 27.989 -17.881 10.314 1.00 50.56 875 VAL A N 1
ATOM 6892 C CA . VAL A 1 875 ? 27.939 -19.258 10.823 1.00 50.56 875 VAL A CA 1
ATOM 6893 C C . VAL A 1 875 ? 29.003 -19.447 11.904 1.00 50.56 875 VAL A C 1
ATOM 6895 O O . VAL A 1 875 ? 28.684 -19.947 12.976 1.00 50.56 875 VAL A O 1
ATOM 6898 N N . CYS A 1 876 ? 30.227 -18.957 11.700 1.00 43.19 876 CYS A N 1
ATOM 6899 C CA . CYS A 1 876 ? 31.292 -18.983 12.702 1.00 43.19 876 CYS A CA 1
ATOM 6900 C C . CYS A 1 876 ? 30.982 -18.094 13.913 1.00 43.19 876 CYS A C 1
ATOM 6902 O O . CYS A 1 876 ? 31.173 -18.543 15.033 1.00 43.19 876 CYS A O 1
ATOM 6904 N N . ALA A 1 877 ? 30.442 -16.884 13.739 1.00 46.53 877 ALA A N 1
ATOM 6905 C CA . ALA A 1 877 ? 30.027 -16.009 14.839 1.00 46.53 877 ALA A CA 1
ATOM 6906 C C . ALA A 1 877 ? 28.838 -16.598 15.605 1.00 46.53 877 ALA A C 1
ATOM 6908 O O . ALA A 1 877 ? 28.784 -16.509 16.826 1.00 46.53 877 ALA A O 1
ATOM 6909 N N . PHE A 1 878 ? 27.910 -17.257 14.913 1.00 54.12 878 PHE A N 1
ATOM 6910 C CA . PHE A 1 878 ? 26.768 -17.932 15.513 1.00 54.12 878 PHE A CA 1
ATOM 6911 C C . PHE A 1 878 ? 27.188 -19.195 16.284 1.00 54.12 878 PHE A C 1
ATOM 6913 O O . PHE A 1 878 ? 26.747 -19.407 17.417 1.00 54.12 878 PHE A O 1
ATOM 6920 N N . VAL A 1 879 ? 28.099 -19.995 15.721 1.00 48.69 879 VAL A N 1
ATOM 6921 C CA . VAL A 1 879 ? 28.751 -21.124 16.401 1.00 48.69 879 VAL A CA 1
ATOM 6922 C C . VAL A 1 879 ? 29.575 -20.616 17.585 1.00 48.69 879 VAL A C 1
ATOM 6924 O O . VAL A 1 879 ? 29.464 -21.183 18.663 1.00 48.69 879 VAL A O 1
ATOM 6927 N N . CYS A 1 880 ? 30.298 -19.501 17.462 1.00 42.41 880 CYS A N 1
ATOM 6928 C CA . CYS A 1 880 ? 31.022 -18.867 18.564 1.00 42.41 880 CYS A CA 1
ATOM 6929 C C . CYS A 1 880 ? 30.089 -18.319 19.651 1.00 42.41 880 CYS A C 1
ATOM 6931 O O . CYS A 1 880 ? 30.405 -18.476 20.820 1.00 42.41 880 CYS A O 1
ATOM 6933 N N . VAL A 1 881 ? 28.925 -17.747 19.325 1.00 49.69 881 VAL A N 1
ATOM 6934 C CA . VAL A 1 881 ? 27.915 -17.337 20.322 1.00 49.69 881 VAL A CA 1
ATOM 6935 C C . VAL A 1 881 ? 27.341 -18.561 21.036 1.00 49.69 881 VAL A C 1
ATOM 6937 O O . VAL A 1 881 ? 27.214 -18.552 22.257 1.00 49.69 881 VAL A O 1
ATOM 6940 N N . CYS A 1 882 ? 27.067 -19.648 20.312 1.00 49.12 882 CYS A N 1
ATOM 6941 C CA . CYS A 1 882 ? 26.610 -20.904 20.910 1.00 49.12 882 CYS A CA 1
ATOM 6942 C C . CYS A 1 882 ? 27.689 -21.558 21.789 1.00 49.12 882 CYS A C 1
ATOM 6944 O O . CYS A 1 882 ? 27.374 -22.036 22.876 1.00 49.12 882 CYS A O 1
ATOM 6946 N N . VAL A 1 883 ? 28.954 -21.533 21.362 1.00 43.12 883 VAL A N 1
ATOM 6947 C CA . VAL A 1 883 ? 30.104 -22.055 22.114 1.00 43.12 883 VAL A CA 1
ATOM 6948 C C . VAL A 1 883 ? 30.410 -21.171 23.324 1.00 43.12 883 VAL A C 1
ATOM 6950 O O . VAL A 1 883 ? 30.605 -21.707 24.404 1.00 43.12 883 VAL A O 1
ATOM 6953 N N . CYS A 1 884 ? 30.366 -19.841 23.214 1.00 42.56 884 CYS A N 1
ATOM 6954 C CA . CYS A 1 884 ? 30.554 -18.929 24.347 1.00 42.56 884 CYS A CA 1
ATOM 6955 C C . CYS A 1 884 ? 29.438 -19.071 25.389 1.00 42.56 884 CYS A C 1
ATOM 6957 O O . CYS A 1 884 ? 29.732 -19.085 26.579 1.00 42.56 884 CYS A O 1
ATOM 6959 N N . VAL A 1 885 ? 28.178 -19.238 24.973 1.00 50.19 885 VAL A N 1
ATOM 6960 C CA . VAL A 1 885 ? 27.068 -19.507 25.904 1.00 50.19 885 VAL A CA 1
ATOM 6961 C C . VAL A 1 885 ? 27.211 -20.893 26.539 1.00 50.19 885 VAL A C 1
ATOM 6963 O O . VAL A 1 885 ? 27.022 -21.021 27.745 1.00 50.19 885 VAL A O 1
ATOM 6966 N N . CYS A 1 886 ? 27.616 -21.919 25.782 1.00 41.50 886 CYS A N 1
ATOM 6967 C CA . CYS A 1 886 ? 27.915 -23.241 26.339 1.00 41.50 886 CYS A CA 1
ATOM 6968 C C . CYS A 1 886 ? 29.089 -23.206 27.326 1.00 41.50 886 CYS A C 1
ATOM 6970 O O . CYS A 1 886 ? 28.973 -23.804 28.385 1.00 41.50 886 CYS A O 1
ATOM 6972 N N . VAL A 1 887 ? 30.168 -22.474 27.039 1.00 38.25 887 VAL A N 1
ATOM 6973 C CA . VAL A 1 887 ? 31.325 -22.315 27.937 1.00 38.25 887 VAL A CA 1
ATOM 6974 C C . VAL A 1 887 ? 30.955 -21.507 29.184 1.00 38.25 887 VAL A C 1
ATOM 6976 O O . VAL A 1 887 ? 31.378 -21.874 30.272 1.00 38.25 887 VAL A O 1
ATOM 6979 N N . CYS A 1 888 ? 30.114 -20.473 29.085 1.00 39.59 888 CYS A N 1
ATOM 6980 C CA . CYS A 1 888 ? 29.613 -19.751 30.263 1.00 39.59 888 CYS A CA 1
ATOM 6981 C C . CYS A 1 888 ? 28.705 -20.623 31.147 1.00 39.59 888 CYS A C 1
ATOM 6983 O O . CYS A 1 888 ? 28.817 -20.565 32.366 1.00 39.59 888 CYS A O 1
ATOM 6985 N N . VAL A 1 889 ? 27.858 -21.470 30.550 1.00 42.53 889 VAL A N 1
ATOM 6986 C CA . VAL A 1 889 ? 27.010 -22.423 31.292 1.00 42.53 889 VAL A CA 1
ATOM 6987 C C . VAL A 1 889 ? 27.835 -23.568 31.899 1.00 42.53 889 VAL A C 1
ATOM 6989 O O . VAL A 1 889 ? 27.500 -24.048 32.977 1.00 42.53 889 VAL A O 1
ATOM 6992 N N . TRP A 1 890 ? 28.928 -23.991 31.255 1.00 29.58 890 TRP A N 1
ATOM 6993 C CA . TRP A 1 890 ? 29.828 -25.032 31.775 1.00 29.58 890 TRP A CA 1
ATOM 6994 C C . TRP A 1 890 ? 30.806 -24.520 32.843 1.00 29.58 890 TRP A C 1
ATOM 6996 O O . TRP A 1 890 ? 31.147 -25.266 33.754 1.00 29.58 890 TRP A O 1
ATOM 7006 N N . CYS A 1 891 ? 31.236 -23.256 32.768 1.00 29.23 891 CYS A N 1
ATOM 7007 C CA . CYS A 1 891 ? 32.175 -22.664 33.728 1.00 29.23 891 CYS A CA 1
ATOM 7008 C C . CYS A 1 891 ? 31.529 -22.114 35.010 1.00 29.23 891 CYS A C 1
ATOM 7010 O O . CYS A 1 891 ? 32.262 -21.607 35.853 1.00 29.23 891 CYS A O 1
ATOM 7012 N N . GLY A 1 892 ? 30.206 -22.216 35.190 1.00 36.12 892 GLY A N 1
ATOM 7013 C CA . GLY A 1 892 ? 29.550 -21.876 36.459 1.00 36.12 892 GLY A CA 1
ATOM 7014 C C . GLY A 1 892 ? 29.859 -20.463 36.973 1.00 36.12 892 GLY A C 1
ATOM 7015 O O . GLY A 1 892 ? 30.273 -20.316 38.122 1.00 36.12 892 GLY A O 1
ATOM 7016 N N . VAL A 1 893 ? 29.679 -19.442 36.125 1.00 32.75 893 VAL A N 1
ATOM 7017 C CA . VAL A 1 893 ? 29.720 -18.017 36.514 1.00 32.75 893 VAL A CA 1
ATOM 7018 C C . VAL A 1 893 ? 28.374 -17.363 36.263 1.00 32.75 893 VAL A C 1
ATOM 7020 O O . VAL A 1 893 ? 27.855 -17.523 35.134 1.00 32.75 893 VAL A O 1
#

InterPro domains:
  IPR004749 Organic cation transport protein/SVOP [TIGR00898] (397-877)
  IPR005828 Major facilitator, sugar transporter-like [PF00083] (110-384)
  IPR005828 Major facilitator, sugar transporter-like [PF00083] (514-884)
  IPR005829 Sugar transporter, conserved site [PS00216] (530-546)
  IPR020846 Major facilitator superfamily domain [PS50850] (1-381)
  IPR020846 Major facilitator superfamily domain [PS50850] (458-893)
  IPR036259 MFS transporter superfamily [G3DSA:1.20.1250.20] (84-393)
  IPR036259 MFS transporter superfamily [G3DSA:1.20.1250.20] (489-887)
  IPR036259 MFS transporter superfamily [SSF103473] (16-107)
  IPR036259 MFS transporter superfamily [SSF103473] (104-384)
  IPR036259 MFS transporter superfamily [SSF103473] (508-883)